Protein 9ENS (pdb70)

Nearest PDB structures (foldseek):
  9e9r-assembly1_A  TM=4.060E-01  e=8.692E-25  Homo sapiens
  9eag-assembly1_A  TM=3.922E-01  e=6.227E-25  Homo sapiens
  6z99-assembly1_A  TM=1.764E-01  e=5.097E-01  Pseudomonas aeruginosa PAO1
  3qlb-assembly1_A  TM=1.348E-01  e=2.815E+00  Pseudomonas fluorescens
  6v81-assembly1_A  TM=1.355E-01  e=8.321E+00  Escherichia coli BW25113

Structure (mmCIF, N/CA/C/O backbone):
data_9ENS
#
_entry.id   9ENS
#
_cell.length_a   1.00
_cell.length_b   1.00
_cell.length_c   1.00
_cell.angle_alpha   90.00
_cell.angle_beta   90.00
_cell.angle_gamma   90.00
#
_symmetry.space_group_name_H-M   'P 1'
#
loop_
_entity.id
_entity.type
_entity.pdbx_description
1 polymer Vitellogenin
2 branched alpha-D-mannopyranose-(1-3)-[alpha-D-mannopyranose-(1-6)]beta-D-mannopyranose-(1-4)-2-acetamido-2-deoxy-beta-D-glucopyranose-(1-4)-2-acetamido-2-deoxy-beta-D-glucopyranose
#
loop_
_atom_site.group_PDB
_atom_site.id
_atom_site.type_symbol
_atom_site.label_atom_id
_atom_site.label_alt_id
_atom_site.label_comp_id
_atom_site.label_asym_id
_atom_site.label_entity_id
_atom_site.label_seq_id
_atom_site.pdbx_PDB_ins_code
_atom_site.Cartn_x
_atom_site.Cartn_y
_atom_site.Cartn_z
_atom_site.occupancy
_atom_site.B_iso_or_equiv
_atom_site.auth_seq_id
_atom_site.auth_comp_id
_atom_site.auth_asym_id
_atom_site.auth_atom_id
_atom_site.pdbx_PDB_model_num
ATOM 1 N N . GLN A 1 19 ? 142.092 153.838 88.755 1.00 68.70 19 GLN A N 1
ATOM 2 C CA . GLN A 1 19 ? 140.808 154.484 88.513 1.00 68.70 19 GLN A CA 1
ATOM 3 C C . GLN A 1 19 ? 139.831 153.533 87.835 1.00 68.70 19 GLN A C 1
ATOM 4 O O . GLN A 1 19 ? 138.821 153.146 88.422 1.00 68.70 19 GLN A O 1
ATOM 10 N N . HIS A 1 20 ? 140.136 153.157 86.597 1.00 67.35 20 HIS A N 1
ATOM 11 C CA . HIS A 1 20 ? 139.280 152.263 85.821 1.00 67.35 20 HIS A CA 1
ATOM 12 C C . HIS A 1 20 ? 139.732 150.831 86.070 1.00 67.35 20 HIS A C 1
ATOM 13 O O . HIS A 1 20 ? 140.658 150.336 85.423 1.00 67.35 20 HIS A O 1
ATOM 20 N N . ASN A 1 21 ? 139.076 150.161 87.017 1.00 62.36 21 ASN A N 1
ATOM 21 C CA . ASN A 1 21 ? 139.401 148.769 87.295 1.00 62.36 21 ASN A CA 1
ATOM 22 C C . ASN A 1 21 ? 138.859 147.842 86.216 1.00 62.36 21 ASN A C 1
ATOM 23 O O . ASN A 1 21 ? 139.436 146.778 85.968 1.00 62.36 21 ASN A O 1
ATOM 28 N N . TRP A 1 22 ? 137.758 148.221 85.570 1.00 56.67 22 TRP A N 1
ATOM 29 C CA . TRP A 1 22 ? 137.019 147.327 84.694 1.00 56.67 22 TRP A CA 1
ATOM 30 C C . TRP A 1 22 ? 136.684 148.025 83.385 1.00 56.67 22 TRP A C 1
ATOM 31 O O . TRP A 1 22 ? 136.797 149.246 83.256 1.00 56.67 22 TRP A O 1
ATOM 42 N N . GLN A 1 23 ? 136.266 147.224 82.410 1.00 56.97 23 GLN A N 1
ATOM 43 C CA . GLN A 1 23 ? 135.909 147.703 81.086 1.00 56.97 23 GLN A CA 1
ATOM 44 C C . GLN A 1 23 ? 134.456 147.367 80.791 1.00 56.97 23 GLN A C 1
ATOM 45 O O . GLN A 1 23 ? 133.953 146.318 81.204 1.00 56.97 23 GLN A O 1
ATOM 51 N N . VAL A 1 24 ? 133.788 148.262 80.064 1.00 55.29 24 VAL A N 1
ATOM 52 C CA . VAL A 1 24 ? 132.366 148.104 79.794 1.00 55.29 24 VAL A CA 1
ATOM 53 C C . VAL A 1 24 ? 132.163 147.056 78.713 1.00 55.29 24 VAL A C 1
ATOM 54 O O . VAL A 1 24 ? 132.823 147.081 77.667 1.00 55.29 24 VAL A O 1
ATOM 58 N N . GLY A 1 25 ? 131.244 146.130 78.959 1.00 54.58 25 GLY A N 1
ATOM 59 C CA . GLY A 1 25 ? 130.949 145.084 78.005 1.00 54.58 25 GLY A CA 1
ATOM 60 C C . GLY A 1 25 ? 131.695 143.792 78.217 1.00 54.58 25 GLY A C 1
ATOM 61 O O . GLY A 1 25 ? 131.656 142.924 77.341 1.00 54.58 25 GLY A O 1
ATOM 62 N N . ASN A 1 26 ? 132.352 143.622 79.359 1.00 57.71 26 ASN A N 1
ATOM 63 C CA . ASN A 1 26 ? 133.182 142.458 79.621 1.00 57.71 26 ASN A CA 1
ATOM 64 C C . ASN A 1 26 ? 132.638 141.673 80.807 1.00 57.71 26 ASN A C 1
ATOM 65 O O . ASN A 1 26 ? 132.005 142.232 81.707 1.00 57.71 26 ASN A O 1
ATOM 70 N N . GLU A 1 27 ? 132.888 140.366 80.795 1.00 58.95 27 GLU A N 1
ATOM 71 C CA . GLU A 1 27 ? 132.440 139.457 81.843 1.00 58.95 27 GLU A CA 1
ATOM 72 C C . GLU A 1 27 ? 133.654 138.818 82.501 1.00 58.95 27 GLU A C 1
ATOM 73 O O . GLU A 1 27 ? 134.481 138.203 81.821 1.00 58.95 27 GLU A O 1
ATOM 79 N N . TYR A 1 28 ? 133.752 138.956 83.819 1.00 54.07 28 TYR A N 1
ATOM 80 C CA . TYR A 1 28 ? 134.853 138.412 84.602 1.00 54.07 28 TYR A CA 1
ATOM 81 C C . TYR A 1 28 ? 134.341 137.252 85.442 1.00 54.07 28 TYR A C 1
ATOM 82 O O . TYR A 1 28 ? 133.315 137.378 86.118 1.00 54.07 28 TYR A O 1
ATOM 91 N N . THR A 1 29 ? 135.051 136.130 85.402 1.00 48.49 29 THR A N 1
ATOM 92 C CA . THR A 1 29 ? 134.714 134.960 86.199 1.00 48.49 29 THR A CA 1
ATOM 93 C C . THR A 1 29 ? 135.842 134.686 87.178 1.00 48.49 29 THR A C 1
ATOM 94 O O . THR A 1 29 ? 137.003 134.577 86.776 1.00 48.49 29 THR A O 1
ATOM 98 N N . TYR A 1 30 ? 135.499 134.575 88.455 1.00 44.60 30 TYR A N 1
ATOM 99 C CA . TYR A 1 30 ? 136.469 134.361 89.513 1.00 44.60 30 TYR A CA 1
ATOM 100 C C . TYR A 1 30 ? 136.165 133.065 90.248 1.00 44.60 30 TYR A C 1
ATOM 101 O O . TYR A 1 30 ? 135.006 132.663 90.381 1.00 44.60 30 TYR A O 1
ATOM 110 N N . LEU A 1 31 ? 137.219 132.415 90.725 1.00 41.93 31 LEU A N 1
ATOM 111 C CA . LEU A 1 31 ? 137.112 131.192 91.508 1.00 41.93 31 LEU A CA 1
ATOM 112 C C . LEU A 1 31 ? 137.201 131.544 92.986 1.00 41.93 31 LEU A C 1
ATOM 113 O O . LEU A 1 31 ? 138.123 132.251 93.401 1.00 41.93 31 LEU A O 1
ATOM 118 N N . VAL A 1 32 ? 136.254 131.050 93.777 1.00 41.50 32 VAL A N 1
ATOM 119 C CA . VAL A 1 32 ? 136.147 131.390 95.192 1.00 41.50 32 VAL A CA 1
ATOM 120 C C . VAL A 1 32 ? 136.554 130.184 96.025 1.00 41.50 32 VAL A C 1
ATOM 121 O O . VAL A 1 32 ? 136.002 129.090 95.856 1.00 41.50 32 VAL A O 1
ATOM 125 N N . ARG A 1 33 ? 137.520 130.383 96.921 1.00 41.58 33 ARG A N 1
ATOM 126 C CA . ARG A 1 33 ? 137.963 129.356 97.854 1.00 41.58 33 ARG A CA 1
ATOM 127 C C . ARG A 1 33 ? 138.161 129.982 99.225 1.00 41.58 33 ARG A C 1
ATOM 128 O O . ARG A 1 33 ? 138.675 131.097 99.332 1.00 41.58 33 ARG A O 1
ATOM 136 N N . SER A 1 34 ? 137.762 129.264 100.271 1.00 38.18 34 SER A N 1
ATOM 137 C CA . SER A 1 34 ? 137.885 129.786 101.626 1.00 38.18 34 SER A CA 1
ATOM 138 C C . SER A 1 34 ? 137.872 128.636 102.620 1.00 38.18 34 SER A C 1
ATOM 139 O O . SER A 1 34 ? 137.490 127.511 102.291 1.00 38.18 34 SER A O 1
ATOM 142 N N . ARG A 1 35 ? 138.296 128.938 103.844 1.00 36.17 35 ARG A N 1
ATOM 143 C CA . ARG A 1 35 ? 138.311 127.959 104.922 1.00 36.17 35 ARG A CA 1
ATOM 144 C C . ARG A 1 35 ? 138.402 128.686 106.255 1.00 36.17 35 ARG A C 1
ATOM 145 O O . ARG A 1 35 ? 139.010 129.752 106.352 1.00 36.17 35 ARG A O 1
ATOM 153 N N . THR A 1 36 ? 137.777 128.104 107.275 1.00 35.49 36 THR A N 1
ATOM 154 C CA . THR A 1 36 ? 137.858 128.611 108.639 1.00 35.49 36 THR A CA 1
ATOM 155 C C . THR A 1 36 ? 138.013 127.430 109.583 1.00 35.49 36 THR A C 1
ATOM 156 O O . THR A 1 36 ? 137.196 126.507 109.560 1.00 35.49 36 THR A O 1
ATOM 160 N N . LEU A 1 37 ? 139.057 127.460 110.410 1.00 34.55 37 LEU A N 1
ATOM 161 C CA . LEU A 1 37 ? 139.434 126.319 111.231 1.00 34.55 37 LEU A CA 1
ATOM 162 C C . LEU A 1 37 ? 139.747 126.773 112.651 1.00 34.55 37 LEU A C 1
ATOM 163 O O . LEU A 1 37 ? 140.112 127.926 112.888 1.00 34.55 37 LEU A O 1
ATOM 168 N N . THR A 1 38 ? 139.599 125.846 113.599 1.00 35.93 38 THR A N 1
ATOM 169 C CA . THR A 1 38 ? 140.009 126.044 114.984 1.00 35.93 38 THR A CA 1
ATOM 170 C C . THR A 1 38 ? 140.919 124.902 115.406 1.00 35.93 38 THR A C 1
ATOM 171 O O . THR A 1 38 ? 140.835 123.795 114.872 1.00 35.93 38 THR A O 1
ATOM 175 N N . SER A 1 39 ? 141.792 125.176 116.370 1.00 40.23 39 SER A N 1
ATOM 176 C CA . SER A 1 39 ? 142.748 124.175 116.824 1.00 40.23 39 SER A CA 1
ATOM 177 C C . SER A 1 39 ? 143.213 124.523 118.228 1.00 40.23 39 SER A C 1
ATOM 178 O O . SER A 1 39 ? 142.952 125.612 118.741 1.00 40.23 39 SER A O 1
ATOM 181 N N . LEU A 1 40 ? 143.914 123.575 118.844 1.00 44.32 40 LEU A N 1
ATOM 182 C CA . LEU A 1 40 ? 144.443 123.745 120.188 1.00 44.32 40 LEU A CA 1
ATOM 183 C C . LEU A 1 40 ? 145.884 124.230 120.211 1.00 44.32 40 LEU A C 1
ATOM 184 O O . LEU A 1 40 ? 146.438 124.421 121.297 1.00 44.32 40 LEU A O 1
ATOM 189 N N . GLY A 1 41 ? 146.503 124.430 119.057 1.00 46.60 41 GLY A N 1
ATOM 190 C CA . GLY A 1 41 ? 147.835 125.011 119.007 1.00 46.60 41 GLY A CA 1
ATOM 191 C C . GLY A 1 41 ? 148.911 123.952 119.078 1.00 46.60 41 GLY A C 1
ATOM 192 O O . GLY A 1 41 ? 148.879 122.980 118.333 1.00 46.60 41 GLY A O 1
ATOM 193 N N . ASP A 1 42 ? 149.875 124.152 119.975 1.00 50.47 42 ASP A N 1
ATOM 194 C CA . ASP A 1 42 ? 150.991 123.228 120.115 1.00 50.47 42 ASP A CA 1
ATOM 195 C C . ASP A 1 42 ? 150.621 121.953 120.855 1.00 50.47 42 ASP A C 1
ATOM 196 O O . ASP A 1 42 ? 151.401 120.995 120.826 1.00 50.47 42 ASP A O 1
ATOM 201 N N . LEU A 1 43 ? 149.465 121.915 121.516 1.00 48.66 43 LEU A N 1
ATOM 202 C CA . LEU A 1 43 ? 149.055 120.702 122.213 1.00 48.66 43 LEU A CA 1
ATOM 203 C C . LEU A 1 43 ? 148.759 119.572 121.236 1.00 48.66 43 LEU A C 1
ATOM 204 O O . LEU A 1 43 ? 149.112 118.416 121.493 1.00 48.66 43 LEU A O 1
ATOM 209 N N . SER A 1 44 ? 148.113 119.880 120.115 1.00 48.45 44 SER A N 1
ATOM 210 C CA . SER A 1 44 ? 147.768 118.865 119.133 1.00 48.45 44 SER A CA 1
ATOM 211 C C . SER A 1 44 ? 147.661 119.505 117.758 1.00 48.45 44 SER A C 1
ATOM 212 O O . SER A 1 44 ? 147.498 120.719 117.628 1.00 48.45 44 SER A O 1
ATOM 215 N N . ASP A 1 45 ? 147.743 118.667 116.729 1.00 45.75 45 ASP A N 1
ATOM 216 C CA . ASP A 1 45 ? 147.641 119.098 115.340 1.00 45.75 45 ASP A CA 1
ATOM 217 C C . ASP A 1 45 ? 146.308 118.688 114.718 1.00 45.75 45 ASP A C 1
ATOM 218 O O . ASP A 1 45 ? 146.237 118.339 113.541 1.00 45.75 45 ASP A O 1
ATOM 223 N N . VAL A 1 46 ? 145.235 118.739 115.502 1.00 42.69 46 VAL A N 1
ATOM 224 C CA . VAL A 1 46 ? 143.899 118.368 115.049 1.00 42.69 46 VAL A CA 1
ATOM 225 C C . VAL A 1 46 ? 143.087 119.636 114.832 1.00 42.69 46 VAL A C 1
ATOM 226 O O . VAL A 1 46 ? 143.017 120.495 115.719 1.00 42.69 46 VAL A O 1
ATOM 230 N N . HIS A 1 47 ? 142.471 119.752 113.658 1.00 39.39 47 HIS A N 1
ATOM 231 C CA . HIS A 1 47 ? 141.727 120.939 113.260 1.00 39.39 47 HIS A CA 1
ATOM 232 C C . HIS A 1 47 ? 140.268 120.587 113.006 1.00 39.39 47 HIS A C 1
ATOM 233 O O . HIS A 1 47 ? 139.962 119.507 112.495 1.00 39.39 47 HIS A O 1
ATOM 240 N N . THR A 1 48 ? 139.368 121.504 113.358 1.00 36.44 48 THR A N 1
ATOM 241 C CA . THR A 1 48 ? 137.949 121.381 113.053 1.00 36.44 48 THR A CA 1
ATOM 242 C C . THR A 1 48 ? 137.477 122.639 112.337 1.00 36.44 48 THR A C 1
ATOM 243 O O . THR A 1 48 ? 137.843 123.751 112.727 1.00 36.44 48 THR A O 1
ATOM 247 N N . GLY A 1 49 ? 136.667 122.470 111.296 1.00 36.73 49 GLY A N 1
ATOM 248 C CA . GLY A 1 49 ? 136.177 123.621 110.556 1.00 36.73 49 GLY A CA 1
ATOM 249 C C . GLY A 1 49 ? 135.479 123.209 109.273 1.00 36.73 49 GLY A C 1
ATOM 250 O O . GLY A 1 49 ? 135.066 122.061 109.120 1.00 36.73 49 GLY A O 1
ATOM 251 N N . ILE A 1 50 ? 135.348 124.175 108.358 1.00 37.28 50 ILE A N 1
ATOM 252 C CA . ILE A 1 50 ? 134.677 123.973 107.080 1.00 37.28 50 ILE A CA 1
ATOM 253 C C . ILE A 1 50 ? 135.494 124.592 105.951 1.00 37.28 50 ILE A C 1
ATOM 254 O O . ILE A 1 50 ? 136.320 125.480 106.163 1.00 37.28 50 ILE A O 1
ATOM 259 N N . LEU A 1 51 ? 135.248 124.105 104.734 1.00 38.38 51 LEU A N 1
ATOM 260 C CA . LEU A 1 51 ? 135.780 124.678 103.504 1.00 38.38 51 LEU A CA 1
ATOM 261 C C . LEU A 1 51 ? 134.624 125.122 102.615 1.00 38.38 51 LEU A C 1
ATOM 262 O O . LEU A 1 51 ? 133.494 124.650 102.760 1.00 38.38 51 LEU A O 1
ATOM 267 N N . ILE A 1 52 ? 134.904 126.044 101.692 1.00 38.86 52 ILE A N 1
ATOM 268 C CA . ILE A 1 52 ? 133.888 126.581 100.786 1.00 38.86 52 ILE A CA 1
ATOM 269 C C . ILE A 1 52 ? 134.478 126.719 99.387 1.00 38.86 52 ILE A C 1
ATOM 270 O O . ILE A 1 52 ? 135.604 127.201 99.229 1.00 38.86 52 ILE A O 1
ATOM 275 N N . LYS A 1 53 ? 133.719 126.295 98.375 1.00 44.31 53 LYS A N 1
ATOM 276 C CA . LYS A 1 53 ? 134.066 126.483 96.971 1.00 44.31 53 LYS A CA 1
ATOM 277 C C . LYS A 1 53 ? 132.885 127.107 96.240 1.00 44.31 53 LYS A C 1
ATOM 278 O O . LYS A 1 53 ? 131.736 126.714 96.457 1.00 44.31 53 LYS A O 1
ATOM 284 N N . ALA A 1 54 ? 133.167 128.077 95.372 1.00 43.65 54 ALA A N 1
ATOM 285 C CA . ALA A 1 54 ? 132.121 128.810 94.666 1.00 43.65 54 ALA A CA 1
ATOM 286 C C . ALA A 1 54 ? 132.727 129.499 93.447 1.00 43.65 54 ALA A C 1
ATOM 287 O O . ALA A 1 54 ? 133.925 129.387 93.175 1.00 43.65 54 ALA A O 1
ATOM 289 N N . LEU A 1 55 ? 131.878 130.215 92.707 1.00 44.35 55 LEU A N 1
ATOM 290 C CA . LEU A 1 55 ? 132.284 131.026 91.566 1.00 44.35 55 LEU A CA 1
ATOM 291 C C . LEU A 1 55 ? 131.658 132.408 91.670 1.00 44.35 55 LEU A C 1
ATOM 292 O O . LEU A 1 55 ? 130.534 132.552 92.159 1.00 44.35 55 LEU A O 1
ATOM 297 N N . LEU A 1 56 ? 132.386 133.422 91.208 1.00 44.03 56 LEU A N 1
ATOM 298 C CA . LEU A 1 56 ? 131.910 134.799 91.187 1.00 44.03 56 LEU A CA 1
ATOM 299 C C . LEU A 1 56 ? 131.976 135.333 89.764 1.00 44.03 56 LEU A C 1
ATOM 300 O O . LEU A 1 56 ? 133.016 135.230 89.105 1.00 44.03 56 LEU A O 1
ATOM 305 N N . THR A 1 57 ? 130.869 135.899 89.295 1.00 48.21 57 THR A N 1
ATOM 306 C CA . THR A 1 57 ? 130.761 136.453 87.953 1.00 48.21 57 THR A CA 1
ATOM 307 C C . THR A 1 57 ? 130.397 137.926 88.053 1.00 48.21 57 THR A C 1
ATOM 308 O O . THR A 1 57 ? 129.409 138.280 88.704 1.00 48.21 57 THR A O 1
ATOM 312 N N . VAL A 1 58 ? 131.190 138.780 87.412 1.00 50.56 58 VAL A N 1
ATOM 313 C CA . VAL A 1 58 ? 130.997 140.223 87.465 1.00 50.56 58 VAL A CA 1
ATOM 314 C C . VAL A 1 58 ? 130.924 140.763 86.044 1.00 50.56 58 VAL A C 1
ATOM 315 O O . VAL A 1 58 ? 131.774 140.439 85.208 1.00 50.56 58 VAL A O 1
ATOM 319 N N . GLN A 1 59 ? 129.909 141.578 85.773 1.00 54.87 59 GLN A N 1
ATOM 320 C CA . GLN A 1 59 ? 129.735 142.243 84.489 1.00 54.87 59 GLN A CA 1
ATOM 321 C C . GLN A 1 59 ? 129.727 143.748 84.705 1.00 54.87 59 GLN A C 1
ATOM 322 O O . GLN A 1 59 ? 129.038 144.246 85.600 1.00 54.87 59 GLN A O 1
ATOM 328 N N . ALA A 1 60 ? 130.489 144.466 83.889 1.00 59.18 60 ALA A N 1
ATOM 329 C CA . ALA A 1 60 ? 130.520 145.925 83.923 1.00 59.18 60 ALA A CA 1
ATOM 330 C C . ALA A 1 60 ? 129.602 146.427 82.816 1.00 59.18 60 ALA A C 1
ATOM 331 O O . ALA A 1 60 ? 129.965 146.415 81.638 1.00 59.18 60 ALA A O 1
ATOM 333 N N . LYS A 1 61 ? 128.407 146.868 83.202 1.00 63.63 61 LYS A N 1
ATOM 334 C CA . LYS A 1 61 ? 127.394 147.298 82.250 1.00 63.63 61 LYS A CA 1
ATOM 335 C C . LYS A 1 61 ? 127.309 148.809 82.100 1.00 63.63 61 LYS A C 1
ATOM 336 O O . LYS A 1 61 ? 126.819 149.286 81.071 1.00 63.63 61 LYS A O 1
ATOM 342 N N . ASP A 1 62 ? 127.770 149.567 83.090 1.00 64.93 62 ASP A N 1
ATOM 343 C CA . ASP A 1 62 ? 127.722 151.020 83.047 1.00 64.93 62 ASP A CA 1
ATOM 344 C C . ASP A 1 62 ? 129.007 151.552 83.664 1.00 64.93 62 ASP A C 1
ATOM 345 O O . ASP A 1 62 ? 129.932 150.795 83.971 1.00 64.93 62 ASP A O 1
ATOM 350 N N . SER A 1 63 ? 129.065 152.871 83.846 1.00 66.35 63 SER A N 1
ATOM 351 C CA . SER A 1 63 ? 130.270 153.485 84.392 1.00 66.35 63 SER A CA 1
ATOM 352 C C . SER A 1 63 ? 130.450 153.142 85.865 1.00 66.35 63 SER A C 1
ATOM 353 O O . SER A 1 63 ? 131.562 152.817 86.299 1.00 66.35 63 SER A O 1
ATOM 356 N N . ASN A 1 64 ? 129.374 153.204 86.648 1.00 65.24 64 ASN A N 1
ATOM 357 C CA . ASN A 1 64 ? 129.444 152.960 88.084 1.00 65.24 64 ASN A CA 1
ATOM 358 C C . ASN A 1 64 ? 128.506 151.851 88.546 1.00 65.24 64 ASN A C 1
ATOM 359 O O . ASN A 1 64 ? 128.261 151.727 89.750 1.00 65.24 64 ASN A O 1
ATOM 364 N N . VAL A 1 65 ? 127.978 151.044 87.629 1.00 62.88 65 VAL A N 1
ATOM 365 C CA . VAL A 1 65 ? 127.010 150.002 87.949 1.00 62.88 65 VAL A CA 1
ATOM 366 C C . VAL A 1 65 ? 127.596 148.654 87.554 1.00 62.88 65 VAL A C 1
ATOM 367 O O . VAL A 1 65 ? 127.984 148.454 86.398 1.00 62.88 65 VAL A O 1
ATOM 371 N N . LEU A 1 66 ? 127.645 147.732 88.512 1.00 56.68 66 LEU A N 1
ATOM 372 C CA . LEU A 1 66 ? 128.158 146.388 88.306 1.00 56.68 66 LEU A CA 1
ATOM 373 C C . LEU A 1 66 ? 127.059 145.371 88.581 1.00 56.68 66 LEU A C 1
ATOM 374 O O . LEU A 1 66 ? 126.214 145.573 89.455 1.00 56.68 66 LEU A O 1
ATOM 379 N N . ALA A 1 67 ? 127.076 144.278 87.827 1.00 53.18 67 ALA A N 1
ATOM 380 C CA . ALA A 1 67 ? 126.162 143.162 88.025 1.00 53.18 67 ALA A CA 1
ATOM 381 C C . ALA A 1 67 ? 126.960 141.942 88.455 1.00 53.18 67 ALA A C 1
ATOM 382 O O . ALA A 1 67 ? 127.927 141.563 87.786 1.00 53.18 67 ALA A O 1
ATOM 384 N N . ALA A 1 68 ? 126.559 141.328 89.565 1.00 50.23 68 ALA A N 1
ATOM 385 C CA . ALA A 1 68 ? 127.329 140.258 90.179 1.00 50.23 68 ALA A CA 1
ATOM 386 C C . ALA A 1 68 ? 126.424 139.101 90.575 1.00 50.23 68 ALA A C 1
ATOM 387 O O . ALA A 1 68 ? 125.224 139.276 90.800 1.00 50.23 68 ALA A O 1
ATOM 389 N N . LYS A 1 69 ? 127.017 137.910 90.660 1.00 46.90 69 LYS A N 1
ATOM 390 C CA . LYS A 1 69 ? 126.278 136.703 91.004 1.00 46.90 69 LYS A CA 1
ATOM 391 C C . LYS A 1 69 ? 127.243 135.650 91.531 1.00 46.90 69 LYS A C 1
ATOM 392 O O . LYS A 1 69 ? 128.293 135.416 90.926 1.00 46.90 69 LYS A O 1
ATOM 398 N N . VAL A 1 70 ? 126.887 135.024 92.650 1.00 44.29 70 VAL A N 1
ATOM 399 C CA . VAL A 1 70 ? 127.601 133.874 93.196 1.00 44.29 70 VAL A CA 1
ATOM 400 C C . VAL A 1 70 ? 126.649 132.693 93.104 1.00 44.29 70 VAL A C 1
ATOM 401 O O . VAL A 1 70 ? 125.624 132.666 93.796 1.00 44.29 70 VAL A O 1
ATOM 405 N N . TRP A 1 71 ? 126.960 131.712 92.256 1.00 46.38 71 TRP A N 1
ATOM 406 C CA . TRP A 1 71 ? 125.947 130.726 91.896 1.00 46.38 71 TRP A CA 1
ATOM 407 C C . TRP A 1 71 ? 126.296 129.295 92.291 1.00 46.38 71 TRP A C 1
ATOM 408 O O . TRP A 1 71 ? 125.481 128.650 92.958 1.00 46.38 71 TRP A O 1
ATOM 419 N N . ASN A 1 72 ? 127.456 128.761 91.921 1.00 47.01 72 ASN A N 1
ATOM 420 C CA . ASN A 1 72 ? 127.813 127.433 92.407 1.00 47.01 72 ASN A CA 1
ATOM 421 C C . ASN A 1 72 ? 128.180 127.505 93.883 1.00 47.01 72 ASN A C 1
ATOM 422 O O . ASN A 1 72 ? 128.881 128.425 94.313 1.00 47.01 72 ASN A O 1
ATOM 427 N N . GLY A 1 73 ? 127.701 126.540 94.661 1.00 47.39 73 GLY A N 1
ATOM 428 C CA . GLY A 1 73 ? 127.969 126.538 96.084 1.00 47.39 73 GLY A CA 1
ATOM 429 C C . GLY A 1 73 ? 128.176 125.152 96.654 1.00 47.39 73 GLY A C 1
ATOM 430 O O . GLY A 1 73 ? 127.315 124.280 96.512 1.00 47.39 73 GLY A O 1
ATOM 431 N N . GLN A 1 74 ? 129.314 124.941 97.310 1.00 46.57 74 GLN A N 1
ATOM 432 C CA . GLN A 1 74 ? 129.646 123.652 97.895 1.00 46.57 74 GLN A CA 1
ATOM 433 C C . GLN A 1 74 ? 130.472 123.881 99.149 1.00 46.57 74 GLN A C 1
ATOM 434 O O . GLN A 1 74 ? 131.270 124.819 99.216 1.00 46.57 74 GLN A O 1
ATOM 440 N N . TYR A 1 75 ? 130.279 123.018 100.145 1.00 44.73 75 TYR A N 1
ATOM 441 C CA . TYR A 1 75 ? 131.035 123.123 101.385 1.00 44.73 75 TYR A CA 1
ATOM 442 C C . TYR A 1 75 ? 131.156 121.749 102.026 1.00 44.73 75 TYR A C 1
ATOM 443 O O . TYR A 1 75 ? 130.385 120.834 101.732 1.00 44.73 75 TYR A O 1
ATOM 452 N N . ALA A 1 76 ? 132.146 121.614 102.904 1.00 42.51 76 ALA A N 1
ATOM 453 C CA . ALA A 1 76 ? 132.419 120.350 103.570 1.00 42.51 76 ALA A CA 1
ATOM 454 C C . ALA A 1 76 ? 132.974 120.621 104.959 1.00 42.51 76 ALA A C 1
ATOM 455 O O . ALA A 1 76 ? 133.585 121.662 105.204 1.00 42.51 76 ALA A O 1
ATOM 457 N N . ARG A 1 77 ? 132.763 119.667 105.863 1.00 40.53 77 ARG A N 1
ATOM 458 C CA . ARG A 1 77 ? 133.212 119.765 107.245 1.00 40.53 77 ARG A CA 1
ATOM 459 C C . ARG A 1 77 ? 134.404 118.844 107.467 1.00 40.53 77 ARG A C 1
ATOM 460 O O . ARG A 1 77 ? 134.414 117.704 106.996 1.00 40.53 77 ARG A O 1
ATOM 468 N N . VAL A 1 78 ? 135.411 119.343 108.178 1.00 39.93 78 VAL A N 1
ATOM 469 C CA . VAL A 1 78 ? 136.666 118.630 108.368 1.00 39.93 78 VAL A CA 1
ATOM 470 C C . VAL A 1 78 ? 136.979 118.555 109.854 1.00 39.93 78 VAL A C 1
ATOM 471 O O . VAL A 1 78 ? 136.901 119.564 110.563 1.00 39.93 78 VAL A O 1
ATOM 475 N N . GLN A 1 79 ? 137.314 117.355 110.328 1.00 39.92 79 GLN A N 1
ATOM 476 C CA . GLN A 1 79 ? 137.866 117.153 111.671 1.00 39.92 79 GLN A CA 1
ATOM 477 C C . GLN A 1 79 ? 138.974 116.113 111.525 1.00 39.92 79 GLN A C 1
ATOM 478 O O . GLN A 1 79 ? 138.733 114.909 111.635 1.00 39.92 79 GLN A O 1
ATOM 484 N N . GLN A 1 80 ? 140.189 116.592 111.279 1.00 43.70 80 GLN A N 1
ATOM 485 C CA . GLN A 1 80 ? 141.310 115.744 110.918 1.00 43.70 80 GLN A CA 1
ATOM 486 C C . GLN A 1 80 ? 142.545 116.190 111.681 1.00 43.70 80 GLN A C 1
ATOM 487 O O . GLN A 1 80 ? 142.507 117.130 112.477 1.00 43.70 80 GLN A O 1
ATOM 493 N N . SER A 1 81 ? 143.653 115.511 111.413 1.00 45.31 81 SER A N 1
ATOM 494 C CA . SER A 1 81 ? 144.973 115.957 111.827 1.00 45.31 81 SER A CA 1
ATOM 495 C C . SER A 1 81 ? 145.726 116.463 110.605 1.00 45.31 81 SER A C 1
ATOM 496 O O . SER A 1 81 ? 145.699 115.835 109.544 1.00 45.31 81 SER A O 1
ATOM 499 N N . MET A 1 82 ? 146.393 117.606 110.757 1.00 46.87 82 MET A N 1
ATOM 500 C CA . MET A 1 82 ? 147.064 118.290 109.652 1.00 46.87 82 MET A CA 1
ATOM 501 C C . MET A 1 82 ? 148.523 118.509 110.024 1.00 46.87 82 MET A C 1
ATOM 502 O O . MET A 1 82 ? 148.908 119.598 110.468 1.00 46.87 82 MET A O 1
ATOM 507 N N . PRO A 1 83 ? 149.364 117.487 109.858 1.00 47.74 83 PRO A N 1
ATOM 508 C CA . PRO A 1 83 ? 150.770 117.631 110.264 1.00 47.74 83 PRO A CA 1
ATOM 509 C C . PRO A 1 83 ? 151.526 118.689 109.483 1.00 47.74 83 PRO A C 1
ATOM 510 O O . PRO A 1 83 ? 152.384 119.375 110.051 1.00 47.74 83 PRO A O 1
ATOM 514 N N . ASP A 1 84 ? 151.232 118.843 108.191 1.00 47.93 84 ASP A N 1
ATOM 515 C CA . ASP A 1 84 ? 151.971 119.803 107.377 1.00 47.93 84 ASP A CA 1
ATOM 516 C C . ASP A 1 84 ? 151.549 121.234 107.680 1.00 47.93 84 ASP A C 1
ATOM 517 O O . ASP A 1 84 ? 152.396 122.129 107.778 1.00 47.93 84 ASP A O 1
ATOM 522 N N . GLY A 1 85 ? 150.259 121.469 107.830 1.00 46.07 85 GLY A N 1
ATOM 523 C CA . GLY A 1 85 ? 149.756 122.796 108.126 1.00 46.07 85 GLY A CA 1
ATOM 524 C C . GLY A 1 85 ? 148.338 122.957 107.627 1.00 46.07 85 GLY A C 1
ATOM 525 O O . GLY A 1 85 ? 147.838 122.175 106.822 1.00 46.07 85 GLY A O 1
ATOM 526 N N . TRP A 1 86 ? 147.689 124.007 108.122 1.00 40.88 86 TRP A N 1
ATOM 527 C CA . TRP A 1 86 ? 146.298 124.265 107.777 1.00 40.88 86 TRP A CA 1
ATOM 528 C C . TRP A 1 86 ? 146.117 124.785 106.360 1.00 40.88 86 TRP A C 1
ATOM 529 O O . TRP A 1 86 ? 144.974 124.924 105.913 1.00 40.88 86 TRP A O 1
ATOM 540 N N . GLU A 1 87 ? 147.201 125.080 105.650 1.00 42.21 87 GLU A N 1
ATOM 541 C CA . GLU A 1 87 ? 147.129 125.629 104.308 1.00 42.21 87 GLU A CA 1
ATOM 542 C C . GLU A 1 87 ? 147.273 124.567 103.233 1.00 42.21 87 GLU A C 1
ATOM 543 O O . GLU A 1 87 ? 147.381 124.907 102.051 1.00 42.21 87 GLU A O 1
ATOM 549 N N . THR A 1 88 ? 147.274 123.297 103.609 1.00 47.44 88 THR A N 1
ATOM 550 C CA . THR A 1 88 ? 147.495 122.230 102.650 1.00 47.44 88 THR A CA 1
ATOM 551 C C . THR A 1 88 ? 146.241 121.961 101.831 1.00 47.44 88 THR A C 1
ATOM 552 O O . THR A 1 88 ? 145.114 122.105 102.311 1.00 47.44 88 THR A O 1
ATOM 556 N N . GLU A 1 89 ? 146.450 121.569 100.580 1.00 56.54 89 GLU A N 1
ATOM 557 C CA . GLU A 1 89 ? 145.339 121.223 99.710 1.00 56.54 89 GLU A CA 1
ATOM 558 C C . GLU A 1 89 ? 144.705 119.910 100.149 1.00 56.54 89 GLU A C 1
ATOM 559 O O . GLU A 1 89 ? 145.397 118.961 100.527 1.00 56.54 89 GLU A O 1
ATOM 565 N N . ILE A 1 90 ? 143.378 119.861 100.100 1.00 58.25 90 ILE A N 1
ATOM 566 C CA . ILE A 1 90 ? 142.619 118.646 100.363 1.00 58.25 90 ILE A CA 1
ATOM 567 C C . ILE A 1 90 ? 141.793 118.347 99.122 1.00 58.25 90 ILE A C 1
ATOM 568 O O . ILE A 1 90 ? 140.945 119.156 98.726 1.00 58.25 90 ILE A O 1
ATOM 573 N N . SER A 1 91 ? 142.041 117.194 98.511 1.00 64.64 91 SER A N 1
ATOM 574 C CA . SER A 1 91 ? 141.343 116.830 97.287 1.00 64.64 91 SER A CA 1
ATOM 575 C C . SER A 1 91 ? 139.866 116.573 97.560 1.00 64.64 91 SER A C 1
ATOM 576 O O . SER A 1 91 ? 139.473 116.174 98.659 1.00 64.64 91 SER A O 1
ATOM 579 N N . ASP A 1 92 ? 139.042 116.811 96.538 1.00 67.06 92 ASP A N 1
ATOM 580 C CA . ASP A 1 92 ? 137.607 116.593 96.670 1.00 67.06 92 ASP A CA 1
ATOM 581 C C . ASP A 1 92 ? 137.265 115.132 96.922 1.00 67.06 92 ASP A C 1
ATOM 582 O O . ASP A 1 92 ? 136.197 114.843 97.470 1.00 67.06 92 ASP A O 1
ATOM 587 N N . GLN A 1 93 ? 138.142 114.206 96.532 1.00 69.90 93 GLN A N 1
ATOM 588 C CA . GLN A 1 93 ? 137.923 112.794 96.813 1.00 69.90 93 GLN A CA 1
ATOM 589 C C . GLN A 1 93 ? 138.080 112.456 98.289 1.00 69.90 93 GLN A C 1
ATOM 590 O O . GLN A 1 93 ? 137.666 111.369 98.702 1.00 69.90 93 GLN A O 1
ATOM 596 N N . MET A 1 94 ? 138.665 113.348 99.086 1.00 67.42 94 MET A N 1
ATOM 597 C CA . MET A 1 94 ? 138.827 113.132 100.515 1.00 67.42 94 MET A CA 1
ATOM 598 C C . MET A 1 94 ? 137.826 113.919 101.350 1.00 67.42 94 MET A C 1
ATOM 599 O O . MET A 1 94 ? 137.951 113.948 102.577 1.00 67.42 94 MET A O 1
ATOM 604 N N . LEU A 1 95 ? 136.836 114.548 100.721 1.00 60.12 95 LEU A N 1
ATOM 605 C CA . LEU A 1 95 ? 135.865 115.371 101.425 1.00 60.12 95 LEU A CA 1
ATOM 606 C C . LEU A 1 95 ? 134.452 114.975 101.030 1.00 60.12 95 LEU A C 1
ATOM 607 O O . LEU A 1 95 ? 134.201 114.549 99.901 1.00 60.12 95 LEU A O 1
ATOM 612 N N . GLU A 1 96 ? 133.529 115.123 101.975 1.00 54.83 96 GLU A N 1
ATOM 613 C CA . GLU A 1 96 ? 132.107 114.910 101.735 1.00 54.83 96 GLU A CA 1
ATOM 614 C C . GLU A 1 96 ? 131.466 116.276 101.515 1.00 54.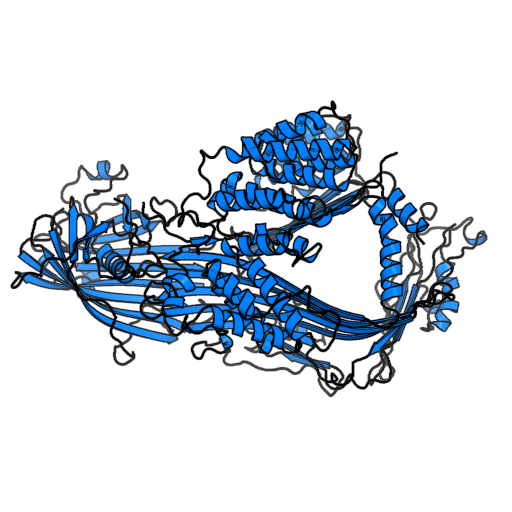83 96 GLU A C 1
ATOM 615 O O . GLU A 1 96 ? 131.304 117.053 102.460 1.00 54.83 96 GLU A O 1
ATOM 621 N N . LEU A 1 97 ? 131.103 116.565 100.269 1.00 52.31 97 LEU A N 1
ATOM 622 C CA . LEU A 1 97 ? 130.653 117.892 99.877 1.00 52.31 97 LEU A CA 1
ATOM 623 C C . LEU A 1 97 ? 129.136 118.004 99.951 1.00 52.31 97 LEU A C 1
ATOM 624 O O . LEU A 1 97 ? 128.413 117.056 99.634 1.00 52.31 97 LEU A O 1
ATOM 629 N N . ARG A 1 98 ? 128.661 119.174 100.371 1.00 49.34 98 ARG A N 1
ATOM 630 C CA . ARG A 1 98 ? 127.240 119.468 100.453 1.00 49.34 98 ARG A CA 1
ATOM 631 C C . ARG A 1 98 ? 126.963 120.831 99.838 1.00 49.34 98 ARG A C 1
ATOM 632 O O . ARG A 1 98 ? 127.846 121.687 99.749 1.00 49.34 98 ARG A O 1
ATOM 640 N N . ASP A 1 99 ? 125.718 121.025 99.416 1.00 50.62 99 ASP A N 1
ATOM 641 C CA . ASP A 1 99 ? 125.311 122.293 98.832 1.00 50.62 99 ASP A CA 1
ATOM 642 C C . ASP A 1 99 ? 125.244 123.385 99.892 1.00 50.62 99 ASP A C 1
ATOM 643 O O . ASP A 1 99 ? 124.962 123.129 101.065 1.00 50.62 99 ASP A O 1
ATOM 648 N N . LEU A 1 100 ? 125.510 124.619 99.465 1.00 48.36 100 LEU A N 1
ATOM 649 C CA . LEU A 1 100 ? 125.462 125.771 100.351 1.00 48.36 100 LEU A CA 1
ATOM 650 C C . LEU A 1 100 ? 124.129 126.479 100.185 1.00 48.36 100 LEU A C 1
ATOM 651 O O . LEU A 1 100 ? 123.830 126.960 99.082 1.00 48.36 100 LEU A O 1
ATOM 656 N N . PRO A 1 101 ? 123.307 126.574 101.228 1.00 51.37 101 PRO A N 1
ATOM 657 C CA . PRO A 1 101 ? 121.958 127.126 101.057 1.00 51.37 101 PRO A CA 1
ATOM 658 C C . PRO A 1 101 ? 121.947 128.629 100.837 1.00 51.37 101 PRO A C 1
ATOM 659 O O . PRO A 1 101 ? 121.459 129.382 101.686 1.00 51.37 101 PRO A O 1
ATOM 663 N N . ILE A 1 102 ? 122.474 129.077 99.703 1.00 51.08 102 ILE A N 1
ATOM 664 C CA . ILE A 1 102 ? 122.450 130.482 99.320 1.00 51.08 102 ILE A CA 1
ATOM 665 C C . ILE A 1 102 ? 121.712 130.604 97.996 1.00 51.08 102 ILE A C 1
ATOM 666 O O . ILE A 1 102 ? 121.843 129.745 97.117 1.00 51.08 102 ILE A O 1
ATOM 671 N N . SER A 1 103 ? 120.919 131.660 97.868 1.00 52.58 103 SER A N 1
ATOM 672 C CA . SER A 1 103 ? 120.151 131.910 96.658 1.00 52.58 103 SER A CA 1
ATOM 673 C C . SER A 1 103 ? 121.029 132.643 95.654 1.00 52.58 103 SER A C 1
ATOM 674 O O . SER A 1 103 ? 121.567 133.713 95.959 1.00 52.58 103 SER A O 1
ATOM 677 N N . GLY A 1 104 ? 121.169 132.073 94.461 1.00 53.76 104 GLY A N 1
ATOM 678 C CA . GLY A 1 104 ? 121.975 132.688 93.426 1.00 53.76 104 GLY A CA 1
ATOM 679 C C . GLY A 1 104 ? 121.279 133.844 92.740 1.00 53.76 104 GLY A C 1
ATOM 680 O O . GLY A 1 104 ? 121.182 133.879 91.510 1.00 53.76 104 GLY A O 1
ATOM 681 N N . LYS A 1 105 ? 120.793 134.792 93.523 1.00 54.65 105 LYS A N 1
ATOM 682 C CA . LYS A 1 105 ? 120.066 135.938 92.996 1.00 54.65 105 LYS A CA 1
ATOM 683 C C . LYS A 1 105 ? 121.035 137.063 92.665 1.00 54.65 105 LYS A C 1
ATOM 684 O O . LYS A 1 105 ? 121.863 137.424 93.509 1.00 54.65 105 LYS A O 1
ATOM 690 N N . PRO A 1 106 ? 120.966 137.625 91.460 1.00 50.92 106 PRO A N 1
ATOM 691 C CA . PRO A 1 106 ? 121.885 138.706 91.095 1.00 50.92 106 PRO A CA 1
ATOM 692 C C . PRO A 1 106 ? 121.728 139.916 92.000 1.00 50.92 106 PRO A C 1
ATOM 693 O O . PRO A 1 106 ? 120.639 140.220 92.490 1.00 50.92 106 PRO A O 1
ATOM 697 N N . PHE A 1 107 ? 122.841 140.602 92.220 1.00 51.41 107 PHE A N 1
ATOM 698 C CA . PHE A 1 107 ? 122.887 141.832 92.989 1.00 51.41 107 PHE A CA 1
ATOM 699 C C . PHE A 1 107 ? 123.772 142.831 92.258 1.00 51.41 107 PHE A C 1
ATOM 700 O O . PHE A 1 107 ? 124.381 142.518 91.233 1.00 51.41 107 PHE A O 1
ATOM 708 N N . GLN A 1 108 ? 123.837 144.047 92.782 1.00 57.06 108 GLN A N 1
ATOM 709 C CA . GLN A 1 108 ? 124.537 145.133 92.116 1.00 57.06 108 GLN A CA 1
ATOM 710 C C . GLN A 1 108 ? 125.579 145.749 93.036 1.00 57.06 108 GLN A C 1
ATOM 711 O O . GLN A 1 108 ? 125.343 145.920 94.235 1.00 57.06 108 GLN A O 1
ATOM 717 N N . ILE A 1 109 ? 126.730 146.082 92.460 1.00 58.71 109 ILE A N 1
ATOM 718 C CA . ILE A 1 109 ? 127.797 146.798 93.148 1.00 58.71 109 ILE A CA 1
ATOM 719 C C . ILE A 1 109 ? 127.862 148.201 92.566 1.00 58.71 109 ILE A C 1
ATOM 720 O O . ILE A 1 109 ? 127.918 148.368 91.342 1.00 58.71 109 ILE A O 1
ATOM 725 N N . ARG A 1 110 ? 127.852 149.204 93.436 1.00 65.96 110 ARG A N 1
ATOM 726 C CA . ARG A 1 110 ? 127.909 150.598 93.020 1.00 65.96 110 ARG A CA 1
ATOM 727 C C . ARG A 1 110 ? 129.303 151.150 93.282 1.00 65.96 110 ARG A C 1
ATOM 728 O O . ARG A 1 110 ? 129.813 151.054 94.402 1.00 65.96 110 ARG A O 1
ATOM 736 N N . MET A 1 111 ? 129.906 151.734 92.251 1.00 66.33 111 MET A N 1
ATOM 737 C CA . MET A 1 111 ? 131.278 152.214 92.300 1.00 66.33 111 MET A CA 1
ATOM 738 C C . MET A 1 111 ? 131.322 153.735 92.359 1.00 66.33 111 MET A C 1
ATOM 739 O O . MET A 1 111 ? 130.450 154.423 91.821 1.00 66.33 111 MET A O 1
ATOM 744 N N . LYS A 1 112 ? 132.353 154.250 93.023 1.00 69.16 112 LYS A N 1
ATOM 745 C CA . LYS A 1 112 ? 132.583 155.688 93.104 1.00 69.16 112 LYS A CA 1
ATOM 746 C C . LYS A 1 112 ? 134.081 155.932 93.154 1.00 69.16 112 LYS A C 1
ATOM 747 O O . LYS A 1 112 ? 134.739 155.529 94.118 1.00 69.16 112 LYS A O 1
ATOM 753 N N . HIS A 1 113 ? 134.610 156.588 92.121 1.00 69.57 113 HIS A N 1
ATOM 754 C CA . HIS A 1 113 ? 136.031 156.927 92.037 1.00 69.57 113 HIS A CA 1
ATOM 755 C C . HIS A 1 113 ? 136.914 155.686 92.137 1.00 69.57 113 HIS A C 1
ATOM 756 O O . HIS A 1 113 ? 137.973 155.704 92.766 1.00 69.57 113 HIS A O 1
ATOM 763 N N . GLY A 1 114 ? 136.480 154.599 91.505 1.00 68.25 114 GLY A N 1
ATOM 764 C CA . GLY A 1 114 ? 137.261 153.381 91.477 1.00 68.25 114 GLY A CA 1
ATOM 765 C C . GLY A 1 114 ? 137.205 152.544 92.733 1.00 68.25 114 GLY A C 1
ATOM 766 O O . GLY A 1 114 ? 138.016 151.624 92.880 1.00 68.25 114 GLY A O 1
ATOM 767 N N . LEU A 1 115 ? 136.282 152.831 93.644 1.00 67.54 115 LEU A N 1
ATOM 768 C CA . LEU A 1 115 ? 136.144 152.105 94.895 1.00 67.54 115 LEU A CA 1
ATOM 769 C C . LEU A 1 115 ? 134.722 151.578 95.031 1.00 67.54 115 LEU A C 1
ATOM 770 O O . LEU A 1 115 ? 133.792 152.045 94.369 1.00 67.54 115 LEU A O 1
ATOM 775 N N . ILE A 1 116 ? 134.561 150.591 95.904 1.00 63.64 116 ILE A N 1
ATOM 776 C CA . ILE A 1 116 ? 133.258 150.004 96.190 1.00 63.64 116 ILE A CA 1
ATOM 777 C C . ILE A 1 116 ? 132.523 150.908 97.170 1.00 63.64 116 ILE A C 1
ATOM 778 O O . ILE A 1 116 ? 133.040 151.221 98.248 1.00 63.64 116 ILE A O 1
ATOM 783 N N . ARG A 1 117 ? 131.313 151.329 96.797 1.00 67.05 117 ARG A N 1
ATOM 784 C CA . ARG A 1 117 ? 130.517 152.232 97.622 1.00 67.05 117 ARG A CA 1
ATOM 785 C C . ARG A 1 117 ? 129.488 151.484 98.465 1.00 67.05 117 ARG A C 1
ATOM 786 O O . ARG A 1 117 ? 129.499 151.588 99.695 1.00 67.05 117 ARG A O 1
ATOM 794 N N . ASP A 1 118 ? 128.599 150.728 97.825 1.00 64.40 118 ASP A N 1
ATOM 795 C CA . ASP A 1 118 ? 127.576 149.971 98.535 1.00 64.40 118 ASP A CA 1
ATOM 796 C C . ASP A 1 118 ? 127.007 148.915 97.599 1.00 64.40 118 ASP A C 1
ATOM 797 O O . ASP A 1 118 ? 127.252 148.929 96.391 1.00 64.40 118 ASP A O 1
ATOM 802 N N . LEU A 1 119 ? 126.239 147.995 98.176 1.00 59.17 119 LEU A N 1
ATOM 803 C CA . LEU A 1 119 ? 125.646 146.890 97.437 1.00 59.17 119 LEU A CA 1
ATOM 804 C C . LEU A 1 119 ? 124.128 146.982 97.475 1.00 59.17 119 LEU A C 1
ATOM 805 O O . LEU A 1 119 ? 123.543 147.533 98.412 1.00 59.17 119 LEU A O 1
ATOM 810 N N . ILE A 1 120 ? 123.496 146.431 96.444 1.00 60.40 120 ILE A N 1
ATOM 811 C CA . ILE A 1 120 ? 122.046 146.404 96.313 1.00 60.40 120 ILE A CA 1
ATOM 812 C C . ILE A 1 120 ? 121.619 144.947 96.239 1.00 60.40 120 ILE A C 1
ATOM 813 O O . ILE A 1 120 ? 122.003 144.232 95.306 1.00 60.40 120 ILE A O 1
ATOM 818 N N . VAL A 1 121 ? 120.819 144.507 97.211 1.00 62.87 121 VAL A N 1
ATOM 819 C CA . VAL A 1 121 ? 120.394 143.116 97.304 1.00 62.87 121 VAL A CA 1
ATOM 820 C C . VAL A 1 121 ? 118.879 143.068 97.439 1.00 62.87 121 VAL A C 1
ATOM 821 O O . VAL A 1 121 ? 118.258 143.975 98.001 1.00 62.87 121 VAL A O 1
ATOM 825 N N . ASP A 1 122 ? 118.286 141.997 96.914 1.00 66.30 122 ASP A N 1
ATOM 826 C CA . ASP A 1 122 ? 116.859 141.760 97.081 1.00 66.30 122 ASP A CA 1
ATOM 827 C C . ASP A 1 122 ? 116.517 141.613 98.558 1.00 66.30 122 ASP A C 1
ATOM 828 O O . ASP A 1 122 ? 117.300 141.072 99.343 1.00 66.30 122 ASP A O 1
ATOM 833 N N . ARG A 1 123 ? 115.336 142.108 98.936 1.00 67.15 123 ARG A N 1
ATOM 834 C CA . ARG A 1 123 ? 114.957 142.128 100.345 1.00 67.15 123 ARG A CA 1
ATOM 835 C C . ARG A 1 123 ? 114.804 140.720 100.906 1.00 67.15 123 ARG A C 1
ATOM 836 O O . ARG A 1 123 ? 115.110 140.478 102.078 1.00 67.15 123 ARG A O 1
ATOM 844 N N . ASP A 1 124 ? 114.329 139.780 100.090 1.00 64.97 124 ASP A N 1
ATOM 845 C CA . ASP A 1 124 ? 114.085 138.411 100.542 1.00 64.97 124 ASP A CA 1
ATOM 846 C C . ASP A 1 124 ? 115.368 137.577 100.484 1.00 64.97 124 ASP A C 1
ATOM 847 O O . ASP A 1 124 ? 115.444 136.527 99.847 1.00 64.97 124 ASP A O 1
ATOM 852 N N . VAL A 1 125 ? 116.391 138.072 101.173 1.00 58.07 125 VAL A N 1
ATOM 853 C CA . VAL A 1 125 ? 117.674 137.382 101.289 1.00 58.07 125 VAL A CA 1
ATOM 854 C C . VAL A 1 125 ? 118.149 137.498 102.732 1.00 58.07 125 VAL A C 1
ATOM 855 O O . VAL A 1 125 ? 118.125 138.598 103.303 1.00 58.07 125 VAL A O 1
ATOM 859 N N . PRO A 1 126 ? 118.581 136.405 103.358 1.00 51.94 126 PRO A N 1
ATOM 860 C CA . PRO A 1 126 ? 118.996 136.474 104.762 1.00 51.94 126 PRO A CA 1
ATOM 861 C C . PRO A 1 126 ? 120.225 137.346 104.951 1.00 51.94 126 PRO A C 1
ATOM 862 O O . PRO A 1 126 ? 121.024 137.543 104.033 1.00 51.94 126 PRO A O 1
ATOM 866 N N . THR A 1 127 ? 120.367 137.876 106.166 1.00 50.87 127 THR A N 1
ATOM 867 C CA . THR A 1 127 ? 121.473 138.781 106.457 1.00 50.87 127 THR A CA 1
ATOM 868 C C . THR A 1 127 ? 122.823 138.062 106.463 1.00 50.87 127 THR A C 1
ATOM 869 O O . THR A 1 127 ? 123.843 138.671 106.115 1.00 50.87 127 THR A O 1
ATOM 873 N N . TRP A 1 128 ? 122.858 136.779 106.840 1.00 48.10 128 TRP A N 1
ATOM 874 C CA . TRP A 1 128 ? 124.124 136.049 106.844 1.00 48.10 128 TRP A CA 1
ATOM 875 C C . TRP A 1 128 ? 124.662 135.873 105.430 1.00 48.10 128 TRP A C 1
ATOM 876 O O . TRP A 1 128 ? 125.880 135.944 105.202 1.00 48.10 128 TRP A O 1
ATOM 887 N N . GLU A 1 129 ? 123.770 135.646 104.466 1.00 50.87 129 GLU A N 1
ATOM 888 C CA . GLU A 1 129 ? 124.191 135.614 103.073 1.00 50.87 129 GLU A CA 1
ATOM 889 C C . GLU A 1 129 ? 124.784 136.952 102.659 1.00 50.87 129 GLU A C 1
ATOM 890 O O . GLU A 1 129 ? 125.812 136.999 101.978 1.00 50.87 129 GLU A O 1
ATOM 896 N N . VAL A 1 130 ? 124.167 138.050 103.092 1.00 49.06 130 VAL A N 1
ATOM 897 C CA . VAL A 1 130 ? 124.696 139.372 102.776 1.00 49.06 130 VAL A CA 1
ATOM 898 C C . VAL A 1 130 ? 126.086 139.543 103.371 1.00 49.06 130 VAL A C 1
ATOM 899 O O . VAL A 1 130 ? 126.973 140.142 102.752 1.00 49.06 130 VAL A O 1
ATOM 903 N N . ASN A 1 131 ? 126.310 139.002 104.569 1.00 47.59 131 ASN A N 1
ATOM 904 C CA . ASN A 1 131 ? 127.633 139.101 105.180 1.00 47.59 131 ASN A CA 1
ATOM 905 C C . ASN A 1 131 ? 128.677 138.301 104.403 1.00 47.59 131 ASN A C 1
ATOM 906 O O . ASN A 1 131 ? 129.813 138.760 104.217 1.00 47.59 131 ASN A O 1
ATOM 911 N N . ILE A 1 132 ? 128.314 137.103 103.942 1.00 47.71 132 ILE A N 1
ATOM 912 C CA . ILE A 1 132 ? 129.252 136.312 103.146 1.00 47.71 132 ILE A CA 1
ATOM 913 C C . ILE A 1 132 ? 129.583 137.018 101.833 1.00 47.71 132 ILE A C 1
ATOM 914 O O . ILE A 1 132 ? 130.745 137.046 101.403 1.00 47.71 132 ILE A O 1
ATOM 919 N N . LEU A 1 133 ? 128.574 137.595 101.169 1.00 46.53 133 LEU A N 1
ATOM 920 C CA . LEU A 1 133 ? 128.851 138.389 99.970 1.00 46.53 133 LEU A CA 1
ATOM 921 C C . LEU A 1 133 ? 129.729 139.597 100.270 1.00 46.53 133 LEU A C 1
ATOM 922 O O . LEU A 1 133 ? 130.589 139.957 99.456 1.00 46.53 133 LEU A O 1
ATOM 927 N N . LYS A 1 134 ? 129.528 140.248 101.415 1.00 47.45 134 LYS A N 1
ATOM 928 C CA . LYS A 1 134 ? 130.410 141.349 101.786 1.00 47.45 134 LYS A CA 1
ATOM 929 C C . LYS A 1 134 ? 131.852 140.873 101.875 1.00 47.45 134 LYS A C 1
ATOM 930 O O . LYS A 1 134 ? 132.768 141.511 101.340 1.00 47.45 134 LYS A O 1
ATOM 936 N N . SER A 1 135 ? 132.065 139.731 102.529 1.00 46.16 135 SER A N 1
ATOM 937 C CA . SER A 1 135 ? 133.417 139.195 102.657 1.00 46.16 135 SER A CA 1
ATOM 938 C C . SER A 1 135 ? 134.012 138.855 101.297 1.00 46.16 135 SER A C 1
ATOM 939 O O . SER A 1 135 ? 135.192 139.123 101.044 1.00 46.16 135 SER A O 1
ATOM 942 N N . ILE A 1 136 ? 133.215 138.264 100.408 1.00 45.42 136 ILE A N 1
ATOM 943 C CA . ILE A 1 136 ? 133.733 137.862 99.103 1.00 45.42 136 ILE A CA 1
ATOM 944 C C . ILE A 1 136 ? 134.115 139.082 98.273 1.00 45.42 136 ILE A C 1
ATOM 945 O O . ILE A 1 136 ? 135.188 139.124 97.661 1.00 45.42 136 ILE A O 1
ATOM 950 N N . VAL A 1 137 ? 133.250 140.097 98.242 1.00 47.03 137 VAL A N 1
ATOM 951 C CA . VAL A 1 137 ? 133.512 141.260 97.400 1.00 47.03 137 VAL A CA 1
ATOM 952 C C . VAL A 1 137 ? 134.578 142.178 97.989 1.00 47.03 137 VAL A C 1
ATOM 953 O O . VAL A 1 137 ? 135.240 142.903 97.236 1.00 47.03 137 VAL A O 1
ATOM 957 N N . GLY A 1 138 ? 134.800 142.146 99.304 1.00 48.48 138 GLY A N 1
ATOM 958 C CA . GLY A 1 138 ? 135.790 143.030 99.896 1.00 48.48 138 GLY A CA 1
ATOM 959 C C . GLY A 1 138 ? 137.202 142.818 99.392 1.00 48.48 138 GLY A C 1
ATOM 960 O O . GLY A 1 138 ? 138.048 143.702 99.559 1.00 48.48 138 GLY A O 1
ATOM 961 N N . GLN A 1 139 ? 137.482 141.668 98.785 1.00 46.97 139 GLN A N 1
ATOM 962 C CA . GLN A 1 139 ? 138.809 141.393 98.256 1.00 46.97 139 GLN A CA 1
ATOM 963 C C . GLN A 1 139 ? 139.056 142.029 96.896 1.00 46.97 139 GLN A C 1
ATOM 964 O O . GLN A 1 139 ? 140.208 142.072 96.455 1.00 46.97 139 GLN A O 1
ATOM 970 N N . LEU A 1 140 ? 138.020 142.515 96.222 1.00 49.13 140 LEU A N 1
ATOM 971 C CA . LEU A 1 140 ? 138.185 143.227 94.963 1.00 49.13 140 LEU A CA 1
ATOM 972 C C . LEU A 1 140 ? 138.520 144.697 95.160 1.00 49.13 140 LEU A C 1
ATOM 973 O O . LEU A 1 140 ? 138.714 145.411 94.171 1.00 49.13 140 LEU A O 1
ATOM 978 N N . GLN A 1 141 ? 138.594 145.167 96.399 1.00 55.00 141 GLN A N 1
ATOM 979 C CA . GLN A 1 141 ? 138.825 146.576 96.687 1.00 55.00 141 GLN A CA 1
ATOM 980 C C . GLN A 1 141 ? 140.323 146.846 96.698 1.00 55.00 141 GLN A C 1
ATOM 981 O O . GLN A 1 141 ? 141.019 146.485 97.652 1.00 55.00 141 GLN A O 1
ATOM 987 N N . VAL A 1 142 ? 140.817 147.482 95.641 1.00 58.38 142 VAL A N 1
ATOM 988 C CA . VAL A 1 142 ? 142.206 147.909 95.540 1.00 58.38 142 VAL A CA 1
ATOM 989 C C . VAL A 1 142 ? 142.225 149.423 95.405 1.00 58.38 142 VAL A C 1
ATOM 990 O O . VAL A 1 142 ? 141.527 149.983 94.553 1.00 58.38 142 VAL A O 1
ATOM 994 N N . ASP A 1 143 ? 143.020 150.081 96.243 1.00 63.75 143 ASP A N 1
ATOM 995 C CA . ASP A 1 143 ? 143.185 151.530 96.211 1.00 63.75 143 ASP A CA 1
ATOM 996 C C . ASP A 1 143 ? 144.621 151.826 95.798 1.00 63.75 143 ASP A C 1
ATOM 997 O O . ASP A 1 143 ? 145.547 151.667 96.599 1.00 63.75 143 ASP A O 1
ATOM 1002 N N . THR A 1 144 ? 144.806 152.256 94.550 1.00 64.78 144 THR A N 1
ATOM 1003 C CA . THR A 1 144 ? 146.138 152.513 94.022 1.00 64.78 144 THR A CA 1
ATOM 1004 C C . THR A 1 144 ? 146.488 153.991 93.951 1.00 64.78 144 THR A C 1
ATOM 1005 O O . THR A 1 144 ? 147.676 154.329 93.971 1.00 64.78 144 THR A O 1
ATOM 1009 N N . GLN A 1 145 ? 145.496 154.873 93.869 1.00 68.46 145 GLN A N 1
ATOM 1010 C CA . GLN A 1 145 ? 145.731 156.306 93.777 1.00 68.46 145 GLN A CA 1
ATOM 1011 C C . GLN A 1 145 ? 145.596 157.011 95.119 1.00 68.46 145 GLN A C 1
ATOM 1012 O O . GLN A 1 145 ? 145.646 158.243 95.167 1.00 68.46 145 GLN A O 1
ATOM 1018 N N . GLY A 1 146 ? 145.431 156.262 96.205 1.00 72.22 146 GLY A N 1
ATOM 1019 C CA . GLY A 1 146 ? 145.294 156.860 97.517 1.00 72.22 146 GLY A CA 1
ATOM 1020 C C . GLY A 1 146 ? 144.050 157.709 97.663 1.00 72.22 146 GLY A C 1
ATOM 1021 O O . GLY A 1 146 ? 144.117 158.832 98.170 1.00 72.22 146 GLY A O 1
ATOM 1022 N N . GLU A 1 147 ? 142.908 157.184 97.211 1.00 75.35 147 GLU A N 1
ATOM 1023 C CA . GLU A 1 147 ? 141.659 157.933 97.310 1.00 75.35 147 GLU A CA 1
ATOM 1024 C C . GLU A 1 147 ? 141.305 158.224 98.762 1.00 75.35 147 GLU A C 1
ATOM 1025 O O . GLU A 1 147 ? 140.884 159.337 99.096 1.00 75.35 147 GLU A O 1
ATOM 1031 N N . ASN A 1 148 ? 141.470 157.235 99.641 1.00 76.58 148 ASN A N 1
ATOM 1032 C CA . ASN A 1 148 ? 141.291 157.434 101.079 1.00 76.58 148 ASN A CA 1
ATOM 1033 C C . ASN A 1 148 ? 142.582 158.018 101.652 1.00 76.58 148 ASN A C 1
ATOM 1034 O O . ASN A 1 148 ? 143.356 157.361 102.352 1.00 76.58 148 ASN A O 1
ATOM 1039 N N . ALA A 1 149 ? 142.806 159.290 101.331 1.00 86.02 149 ALA A N 1
ATOM 1040 C CA . ALA A 1 149 ? 144.040 159.959 101.715 1.00 86.02 149 ALA A CA 1
ATOM 1041 C C . ALA A 1 149 ? 144.143 160.085 103.229 1.00 86.02 149 ALA A C 1
ATOM 1042 O O . ALA A 1 149 ? 143.155 160.347 103.919 1.00 86.02 149 ALA A O 1
ATOM 1044 N N . VAL A 1 150 ? 145.356 159.894 103.741 1.00 94.57 150 VAL A N 1
ATOM 1045 C CA . VAL A 1 150 ? 145.633 160.008 105.168 1.00 94.57 150 VAL A CA 1
ATOM 1046 C C . VAL A 1 150 ? 146.680 161.094 105.365 1.00 94.57 150 VAL A C 1
ATOM 1047 O O . VAL A 1 150 ? 147.534 160.994 106.254 1.00 94.57 150 VAL A O 1
ATOM 1049 N N . LYS A 1 151 ? 146.629 162.122 104.516 1.00 102.14 151 LYS A N 1
ATOM 1050 C CA . LYS A 1 151 ? 147.594 163.217 104.433 1.00 102.14 151 LYS A CA 1
ATOM 1051 C C . LYS A 1 151 ? 148.947 162.759 103.908 1.00 102.14 151 LYS A C 1
ATOM 1052 O O . LYS A 1 151 ? 149.932 163.501 104.018 1.00 102.14 151 LYS A O 1
ATOM 1054 N N . VAL A 1 152 ? 149.026 161.557 103.339 1.00 107.92 152 VAL A N 1
ATOM 1055 C CA . VAL A 1 152 ? 150.251 161.067 102.714 1.00 107.92 152 VAL A CA 1
ATOM 1056 C C . VAL A 1 152 ? 150.141 160.980 101.201 1.00 107.92 152 VAL A C 1
ATOM 1057 O O . VAL A 1 152 ? 151.168 160.776 100.533 1.00 107.92 152 VAL A O 1
ATOM 1059 N N . ASN A 1 153 ? 148.939 161.122 100.636 1.00 113.13 153 ASN A N 1
ATOM 1060 C CA . ASN A 1 153 ? 148.780 161.089 99.188 1.00 113.13 153 ASN A CA 1
ATOM 1061 C C . ASN A 1 153 ? 149.376 162.315 98.511 1.00 113.13 153 ASN A C 1
ATOM 1062 O O . ASN A 1 153 ? 149.648 162.271 97.306 1.00 113.13 153 ASN A O 1
ATOM 1064 N N . SER A 1 154 ? 149.577 163.407 99.254 1.00 116.96 154 SER A N 1
ATOM 1065 C CA . SER A 1 154 ? 150.190 164.597 98.672 1.00 116.96 154 SER A CA 1
ATOM 1066 C C . SER A 1 154 ? 151.619 164.318 98.225 1.00 116.96 154 SER A C 1
ATOM 1067 O O . SER A 1 154 ? 152.060 164.814 97.182 1.00 116.96 154 SER A O 1
ATOM 1069 N N . VAL A 1 155 ? 152.361 163.531 99.008 1.00 118.51 155 VAL A N 1
ATOM 1070 C CA . VAL A 1 155 ? 153.724 163.173 98.627 1.00 118.51 155 VAL A CA 1
ATOM 1071 C C . VAL A 1 155 ? 153.720 162.312 97.370 1.00 118.51 155 VAL A C 1
ATOM 1072 O O . VAL A 1 155 ? 154.622 162.412 96.530 1.00 118.51 155 VAL A O 1
ATOM 1074 N N . GLN A 1 156 ? 152.715 161.448 97.224 1.00 117.93 156 GLN A N 1
ATOM 1075 C CA . GLN A 1 156 ? 152.606 160.592 96.050 1.00 117.93 156 GLN A CA 1
ATOM 1076 C C . GLN A 1 156 ? 152.026 161.311 94.838 1.00 117.93 156 GLN A C 1
ATOM 1077 O O . GLN A 1 156 ? 152.051 160.747 93.739 1.00 117.93 156 GLN A O 1
ATOM 1079 N N . VAL A 1 157 ? 151.499 162.526 95.012 1.00 119.20 157 VAL A N 1
ATOM 1080 C CA . VAL A 1 157 ? 150.925 163.254 93.879 1.00 119.20 157 VAL A CA 1
ATOM 1081 C C . VAL A 1 157 ? 151.958 163.542 92.794 1.00 119.20 157 VAL A C 1
ATOM 1082 O O . VAL A 1 157 ? 151.673 163.275 91.615 1.00 119.20 157 VAL A O 1
ATOM 1084 N N . PRO A 1 158 ? 153.159 164.075 93.100 1.00 118.52 158 PRO A N 1
ATOM 1085 C CA . PRO A 1 158 ? 154.124 164.286 91.997 1.00 118.52 158 PRO A CA 1
ATOM 1086 C C . PRO A 1 158 ? 154.799 162.989 91.565 1.00 118.52 158 PRO A C 1
ATOM 1087 O O . PRO A 1 158 ? 155.986 162.739 91.804 1.00 118.52 158 PRO A O 1
ATOM 1091 N N . THR A 1 159 ? 154.025 162.131 90.906 1.00 113.55 159 THR A N 1
ATOM 1092 C CA . THR A 1 159 ? 154.511 160.848 90.422 1.00 113.55 159 THR A CA 1
ATOM 1093 C C . THR A 1 159 ? 154.089 160.656 88.974 1.00 113.55 159 THR A C 1
ATOM 1094 O O . THR A 1 159 ? 153.025 161.118 88.552 1.00 113.55 159 THR A O 1
ATOM 1096 N N . ASP A 1 160 ? 154.937 159.966 88.214 1.00 103.74 160 ASP A N 1
ATOM 1097 C CA . ASP A 1 160 ? 154.666 159.700 86.804 1.00 103.74 160 ASP A CA 1
ATOM 1098 C C . ASP A 1 160 ? 155.244 158.335 86.464 1.00 103.74 160 ASP A C 1
ATOM 1099 O O . ASP A 1 160 ? 156.468 158.177 86.416 1.00 103.74 160 ASP A O 1
ATOM 1101 N N . ASP A 1 161 ? 154.364 157.359 86.228 1.00 95.34 161 ASP A N 1
ATOM 1102 C CA . ASP A 1 161 ? 154.760 155.988 85.900 1.00 95.34 161 ASP A CA 1
ATOM 1103 C C . ASP A 1 161 ? 155.684 155.409 86.972 1.00 95.34 161 ASP A C 1
ATOM 1104 O O . ASP A 1 161 ? 156.725 154.818 86.679 1.00 95.34 161 ASP A O 1
ATOM 1106 N N . GLU A 1 162 ? 155.291 155.587 88.231 1.00 85.46 162 GLU A N 1
ATOM 1107 C CA . GLU A 1 162 ? 156.072 155.091 89.358 1.00 85.46 162 GLU A CA 1
ATOM 1108 C C . GLU A 1 162 ? 155.371 153.894 89.981 1.00 85.46 162 GLU A C 1
ATOM 1109 O O . GLU A 1 162 ? 154.346 154.067 90.659 1.00 85.46 162 GLU A O 1
ATOM 1111 N N . PRO A 1 163 ? 155.872 152.671 89.783 1.00 74.34 163 PRO A N 1
ATOM 1112 C CA . PRO A 1 163 ? 155.235 151.505 90.415 1.00 74.34 163 PRO A CA 1
ATOM 1113 C C . PRO A 1 163 ? 155.332 151.497 91.930 1.00 74.34 163 PRO A C 1
ATOM 1114 O O . PRO A 1 163 ? 154.610 150.723 92.572 1.00 74.34 163 PRO A O 1
ATOM 1118 N N . TYR A 1 164 ? 156.192 152.319 92.523 1.00 67.30 164 TYR A N 1
ATOM 1119 C CA . TYR A 1 164 ? 156.389 152.324 93.964 1.00 67.30 164 TYR A CA 1
ATOM 1120 C C . TYR A 1 164 ? 155.427 153.290 94.644 1.00 67.30 164 TYR A C 1
ATOM 1121 O O . TYR A 1 164 ? 155.238 154.421 94.189 1.00 67.30 164 TYR A O 1
ATOM 1130 N N . ALA A 1 165 ? 154.825 152.832 95.741 1.00 60.35 165 ALA A N 1
ATOM 1131 C CA . ALA A 1 165 ? 153.922 153.650 96.542 1.00 60.35 165 ALA A CA 1
ATOM 1132 C C . ALA A 1 165 ? 153.730 152.969 97.888 1.00 60.35 165 ALA A C 1
ATOM 1133 O O . ALA A 1 165 ? 153.438 151.771 97.936 1.00 60.35 165 ALA A O 1
ATOM 1135 N N . SER A 1 166 ? 153.889 153.726 98.969 1.00 57.28 166 SER A N 1
ATOM 1136 C CA . SER A 1 166 ? 153.875 153.185 100.326 1.00 57.28 166 SER A CA 1
ATOM 1137 C C . SER A 1 166 ? 153.020 154.044 101.246 1.00 57.28 166 SER A C 1
ATOM 1138 O O . SER A 1 166 ? 153.433 154.420 102.344 1.00 57.28 166 SER A O 1
ATOM 1141 N N . PHE A 1 167 ? 151.809 154.370 100.811 1.00 57.81 167 PHE A N 1
ATOM 1142 C CA . PHE A 1 167 ? 150.947 155.267 101.569 1.00 57.81 167 PHE A CA 1
ATOM 1143 C C . PHE A 1 167 ? 150.218 154.511 102.681 1.00 57.81 167 PHE A C 1
ATOM 1144 O O . PHE A 1 167 ? 150.513 153.353 102.987 1.00 57.81 167 PHE A O 1
ATOM 1152 N N . LYS A 1 168 ? 149.257 155.183 103.312 1.00 59.62 168 LYS A N 1
ATOM 1153 C CA . LYS A 1 168 ? 148.404 154.611 104.343 1.00 59.62 168 LYS A CA 1
ATOM 1154 C C . LYS A 1 168 ? 146.988 155.122 104.125 1.00 59.62 168 LYS A C 1
ATOM 1155 O O . LYS A 1 168 ? 146.789 156.202 103.564 1.00 59.62 168 LYS A O 1
ATOM 1161 N N . ALA A 1 169 ? 146.000 154.347 104.568 1.00 60.36 169 ALA A N 1
ATOM 1162 C CA . ALA A 1 169 ? 144.612 154.661 104.255 1.00 60.36 169 ALA A CA 1
ATOM 1163 C C . ALA A 1 169 ? 143.710 154.179 105.386 1.00 60.36 169 ALA A C 1
ATOM 1164 O O . ALA A 1 169 ? 144.166 153.874 106.491 1.00 60.36 169 ALA A O 1
ATOM 1166 N N . MET A 1 170 ? 142.408 154.126 105.095 1.00 63.60 170 MET A N 1
ATOM 1167 C CA . MET A 1 170 ? 141.386 153.651 106.030 1.00 63.60 170 MET A CA 1
ATOM 1168 C C . MET A 1 170 ? 140.304 152.967 105.189 1.00 63.60 170 MET A C 1
ATOM 1169 O O . MET A 1 170 ? 139.391 153.621 104.682 1.00 63.60 170 MET A O 1
ATOM 1174 N N . GLU A 1 171 ? 140.417 151.646 105.055 1.00 62.57 171 GLU A N 1
ATOM 1175 C CA . GLU A 1 171 ? 139.614 150.878 104.115 1.00 62.57 171 GLU A CA 1
ATOM 1176 C C . GLU A 1 171 ? 138.431 150.215 104.814 1.00 62.57 171 GLU A C 1
ATOM 1177 O O . GLU A 1 171 ? 138.246 150.315 106.027 1.00 62.57 171 GLU A O 1
ATOM 1183 N N . ASP A 1 172 ? 137.623 149.519 104.020 1.00 60.23 172 ASP A N 1
ATOM 1184 C CA . ASP A 1 172 ? 136.409 148.862 104.480 1.00 60.23 172 ASP A CA 1
ATOM 1185 C C . ASP A 1 172 ? 136.558 147.352 104.380 1.00 60.23 172 ASP A C 1
ATOM 1186 O O . ASP A 1 172 ? 137.072 146.831 103.386 1.00 60.23 172 ASP A O 1
ATOM 1191 N N . SER A 1 173 ? 136.104 146.656 105.417 1.00 55.23 173 SER A N 1
ATOM 1192 C CA . SER A 1 173 ? 136.122 145.201 105.452 1.00 55.23 173 SER A CA 1
ATOM 1193 C C . SER A 1 173 ? 135.055 144.742 106.434 1.00 55.23 173 SER A C 1
ATOM 1194 O O . SER A 1 173 ? 134.513 145.536 107.205 1.00 55.23 173 SER A O 1
ATOM 1197 N N . VAL A 1 174 ? 134.753 143.443 106.390 1.00 49.34 174 VAL A N 1
ATOM 1198 C CA . VAL A 1 174 ? 133.731 142.888 107.273 1.00 49.34 174 VAL A CA 1
ATOM 1199 C C . VAL A 1 174 ? 134.125 143.042 108.732 1.00 49.34 174 VAL A C 1
ATOM 1200 O O . VAL A 1 174 ? 133.260 143.100 109.613 1.00 49.34 174 VAL A O 1
ATOM 1204 N N . GLY A 1 175 ? 135.419 143.109 109.018 1.00 52.11 175 GLY A N 1
ATOM 1205 C CA . GLY A 1 175 ? 135.863 143.315 110.379 1.00 52.11 175 GLY A CA 1
ATOM 1206 C C . GLY A 1 175 ? 135.750 144.734 110.878 1.00 52.11 175 GLY A C 1
ATOM 1207 O O . GLY A 1 175 ? 135.989 144.980 112.063 1.00 52.11 175 GLY A O 1
ATOM 1208 N N . GLY A 1 176 ? 135.399 145.672 110.008 1.00 58.92 176 GLY A N 1
ATOM 1209 C CA . GLY A 1 176 ? 135.236 147.061 110.366 1.00 58.92 176 GLY A CA 1
ATOM 1210 C C . GLY A 1 176 ? 135.896 147.963 109.354 1.00 58.92 176 GLY A C 1
ATOM 1211 O O . GLY A 1 176 ? 136.270 147.544 108.254 1.00 58.92 176 GLY A O 1
ATOM 1212 N N . LYS A 1 177 ? 136.042 149.230 109.731 1.00 63.05 177 LYS A N 1
ATOM 1213 C CA . LYS A 1 177 ? 136.648 150.257 108.889 1.00 63.05 177 LYS A CA 1
ATOM 1214 C C . LYS A 1 177 ? 137.902 150.735 109.613 1.00 63.05 177 LYS A C 1
ATOM 1215 O O . LYS A 1 177 ? 137.874 151.731 110.339 1.00 63.05 177 LYS A O 1
ATOM 1221 N N . CYS A 1 178 ? 139.006 150.028 109.396 1.00 61.86 178 CYS A N 1
ATOM 1222 C CA . CYS A 1 178 ? 140.213 150.177 110.191 1.00 61.86 178 CYS A CA 1
ATOM 1223 C C . CYS A 1 178 ? 141.379 150.564 109.284 1.00 61.86 178 CYS A C 1
ATOM 1224 O O . CYS A 1 178 ? 141.301 150.442 108.059 1.00 61.86 178 CYS A O 1
ATOM 1227 N N . GLU A 1 179 ? 142.465 151.036 109.893 1.00 59.67 179 GLU A N 1
ATOM 1228 C CA . GLU A 1 179 ? 143.611 151.505 109.121 1.00 59.67 179 GLU A CA 1
ATOM 1229 C C . GLU A 1 179 ? 144.323 150.350 108.428 1.00 59.67 179 GLU A C 1
ATOM 1230 O O . GLU A 1 179 ? 144.443 149.249 108.970 1.00 59.67 179 GLU A O 1
ATOM 1236 N N . VAL A 1 180 ? 144.803 150.615 107.215 1.00 54.11 180 VAL A N 1
ATOM 1237 C CA . VAL A 1 180 ? 145.473 149.616 106.390 1.00 54.11 180 VAL A CA 1
ATOM 1238 C C . VAL A 1 180 ? 146.751 150.217 105.823 1.00 54.11 180 VAL A C 1
ATOM 1239 O O . VAL A 1 180 ? 146.739 151.340 105.308 1.00 54.11 180 VAL A O 1
ATOM 1243 N N . LEU A 1 181 ? 147.846 149.469 105.912 1.00 50.80 181 LEU A N 1
ATOM 1244 C CA . LEU A 1 181 ? 149.120 149.870 105.334 1.00 50.80 181 LEU A CA 1
ATOM 1245 C C . LEU A 1 181 ? 149.264 149.291 103.934 1.00 50.80 181 LEU A C 1
ATOM 1246 O O . LEU A 1 181 ? 149.012 148.103 103.717 1.00 50.80 181 LEU A O 1
ATOM 1251 N N . TYR A 1 182 ? 149.672 150.133 102.991 1.00 52.41 182 TYR A N 1
ATOM 1252 C CA . TYR A 1 182 ? 149.802 149.764 101.591 1.00 52.41 182 TYR A CA 1
ATOM 1253 C C . TYR A 1 182 ? 151.267 149.760 101.174 1.00 52.41 182 TYR A C 1
ATOM 1254 O O . TYR A 1 182 ? 152.096 150.471 101.747 1.00 52.41 182 TYR A O 1
ATOM 1263 N N . ASP A 1 183 ? 151.576 148.950 100.164 1.00 53.48 183 ASP A N 1
ATOM 1264 C CA . ASP A 1 183 ? 152.890 148.968 99.536 1.00 53.48 183 ASP A CA 1
ATOM 1265 C C . ASP A 1 183 ? 152.778 148.302 98.174 1.00 53.48 183 ASP A C 1
ATOM 1266 O O . ASP A 1 183 ? 152.214 147.210 98.061 1.00 53.48 183 ASP A O 1
ATOM 1271 N N . ILE A 1 184 ? 153.297 148.967 97.146 1.00 56.47 184 ILE A N 1
ATOM 1272 C CA . ILE A 1 184 ? 153.209 148.494 95.771 1.00 56.47 184 ILE A CA 1
ATOM 1273 C C . ILE A 1 184 ? 154.612 148.421 95.191 1.00 56.47 184 ILE A C 1
ATOM 1274 O O . ILE A 1 184 ? 155.408 149.349 95.363 1.00 56.47 184 ILE A O 1
ATOM 1279 N N . ALA A 1 185 ? 154.912 147.320 94.509 1.00 59.82 185 ALA A N 1
ATOM 1280 C CA . ALA A 1 185 ? 156.199 147.116 93.864 1.00 59.82 185 ALA A CA 1
ATOM 1281 C C . ALA A 1 185 ? 156.008 146.132 92.723 1.00 59.82 185 ALA A C 1
ATOM 1282 O O . ALA A 1 185 ? 155.147 145.249 92.811 1.00 59.82 185 ALA A O 1
ATOM 1284 N N . PRO A 1 186 ? 156.781 146.254 91.649 1.00 61.37 186 PRO A N 1
ATOM 1285 C CA . PRO A 1 186 ? 156.593 145.365 90.497 1.00 61.37 186 PRO A CA 1
ATOM 1286 C C . PRO A 1 186 ? 156.966 143.924 90.810 1.00 61.37 186 PRO A C 1
ATOM 1287 O O . PRO A 1 186 ? 157.729 143.628 91.731 1.00 61.37 186 PRO A O 1
ATOM 1291 N N . LEU A 1 187 ? 156.401 143.022 90.015 1.00 63.56 187 LEU A N 1
ATOM 1292 C CA . LEU A 1 187 ? 156.586 141.586 90.174 1.00 63.56 187 LEU A CA 1
ATOM 1293 C C . LEU A 1 187 ? 157.689 141.105 89.242 1.00 63.56 187 LEU A C 1
ATOM 1294 O O . LEU A 1 187 ? 157.706 141.461 88.060 1.00 63.56 187 LEU A O 1
ATOM 1299 N N . SER A 1 188 ? 158.602 140.300 89.772 1.00 69.16 188 SER A N 1
ATOM 1300 C CA . SER A 1 188 ? 159.722 139.791 88.997 1.00 69.16 188 SER A CA 1
ATOM 1301 C C . SER A 1 188 ? 159.339 138.502 88.278 1.00 69.16 188 SER A C 1
ATOM 1302 O O . SER A 1 188 ? 158.421 137.784 88.678 1.00 69.16 188 SER A O 1
ATOM 1305 N N . ASP A 1 189 ? 160.066 138.216 87.196 1.00 73.14 189 ASP A N 1
ATOM 1306 C CA . ASP A 1 189 ? 159.762 137.039 86.388 1.00 73.14 189 ASP A CA 1
ATOM 1307 C C . ASP A 1 189 ? 160.111 135.744 87.110 1.00 73.14 189 ASP A C 1
ATOM 1308 O O . ASP A 1 189 ? 159.516 134.699 86.824 1.00 73.14 189 ASP A O 1
ATOM 1313 N N . PHE A 1 190 ? 161.071 135.785 88.035 1.00 73.26 190 PHE A N 1
ATOM 1314 C CA . PHE A 1 190 ? 161.438 134.578 88.767 1.00 73.26 190 PHE A CA 1
ATOM 1315 C C . PHE A 1 190 ? 160.283 134.079 89.625 1.00 73.26 190 PHE A C 1
ATOM 1316 O O . PHE A 1 190 ? 160.004 132.874 89.668 1.00 73.26 190 PHE A O 1
ATOM 1324 N N . VAL A 1 191 ? 159.593 134.994 90.309 1.00 70.24 191 VAL A N 1
ATOM 1325 C CA . VAL A 1 191 ? 158.457 134.604 91.139 1.00 70.24 191 VAL A CA 1
ATOM 1326 C C . VAL A 1 191 ? 157.351 134.003 90.283 1.00 70.24 191 VAL A C 1
ATOM 1327 O O . VAL A 1 191 ? 156.747 132.986 90.647 1.00 70.24 191 VAL A O 1
ATOM 1331 N N . ILE A 1 192 ? 157.063 134.623 89.137 1.00 71.09 192 ILE A N 1
ATOM 1332 C CA . ILE A 1 192 ? 156.008 134.118 88.264 1.00 71.09 192 ILE A CA 1
ATOM 1333 C C . ILE A 1 192 ? 156.377 132.743 87.725 1.00 71.09 192 ILE A C 1
ATOM 1334 O O . ILE A 1 192 ? 155.523 131.855 87.610 1.00 71.09 192 ILE A O 1
ATOM 1339 N N . HIS A 1 193 ? 157.652 132.543 87.386 1.00 73.65 193 HIS A N 1
ATOM 1340 C CA . HIS A 1 193 ? 158.098 131.227 86.944 1.00 73.65 193 HIS A CA 1
ATOM 1341 C C . HIS A 1 193 ? 157.924 130.192 88.046 1.00 73.65 193 HIS A C 1
ATOM 1342 O O . HIS A 1 193 ? 157.504 129.059 87.785 1.00 73.65 193 HIS A O 1
ATOM 1349 N N . ARG A 1 194 ? 158.245 130.562 89.287 1.00 73.03 194 ARG A N 1
ATOM 1350 C CA . ARG A 1 194 ? 158.032 129.645 90.402 1.00 73.03 194 ARG A CA 1
ATOM 1351 C C . ARG A 1 194 ? 156.549 129.391 90.642 1.00 73.03 194 ARG A C 1
ATOM 1352 O O . ARG A 1 194 ? 156.146 128.254 90.913 1.00 73.03 194 ARG A O 1
ATOM 1360 N N . SER A 1 195 ? 155.721 130.431 90.549 1.00 67.65 195 SER A N 1
ATOM 1361 C CA . SER A 1 195 ? 154.302 130.345 90.891 1.00 67.65 195 SER A CA 1
ATOM 1362 C C . SER A 1 195 ? 153.452 130.878 89.746 1.00 67.65 195 SER A C 1
ATOM 1363 O O . SER A 1 195 ? 153.073 132.057 89.735 1.00 67.65 195 SER A O 1
ATOM 1366 N N . PRO A 1 196 ? 153.129 130.035 88.761 1.00 63.67 196 PRO A N 1
ATOM 1367 C CA . PRO A 1 196 ? 152.198 130.456 87.702 1.00 63.67 196 PRO A CA 1
ATOM 1368 C C . PRO A 1 196 ? 150.790 130.734 88.200 1.00 63.67 196 PRO A C 1
ATOM 1369 O O . PRO A 1 196 ? 150.001 131.338 87.464 1.00 63.67 196 PRO A O 1
ATOM 1373 N N . GLU A 1 197 ? 150.455 130.307 89.418 1.00 61.08 197 GLU A N 1
ATOM 1374 C CA . GLU A 1 197 ? 149.118 130.523 89.960 1.00 61.08 197 GLU A CA 1
ATOM 1375 C C . GLU A 1 197 ? 148.790 132.002 90.110 1.00 61.08 197 GLU A C 1
ATOM 1376 O O . GLU A 1 197 ? 147.617 132.385 90.042 1.00 61.08 197 GLU A O 1
ATOM 1382 N N . LEU A 1 198 ? 149.802 132.847 90.315 1.00 57.60 198 LEU A N 1
ATOM 1383 C CA . LEU A 1 198 ? 149.548 134.256 90.596 1.00 57.60 198 LEU A CA 1
ATOM 1384 C C . LEU A 1 198 ? 148.993 134.986 89.378 1.00 57.60 198 LEU A C 1
ATOM 1385 O O . LEU A 1 198 ? 148.138 135.868 89.513 1.00 57.60 198 LEU A O 1
ATOM 1390 N N . VAL A 1 199 ? 149.471 134.645 88.186 1.00 58.37 199 VAL A N 1
ATOM 1391 C CA . VAL A 1 199 ? 149.040 135.310 86.960 1.00 58.37 199 VAL A CA 1
ATOM 1392 C C . VAL A 1 199 ? 148.407 134.274 86.040 1.00 58.37 199 VAL A C 1
ATOM 1393 O O . VAL A 1 199 ? 149.114 133.643 85.242 1.00 58.37 199 VAL A O 1
ATOM 1397 N N . PRO A 1 200 ? 147.090 134.058 86.120 1.00 58.95 200 PRO A N 1
ATOM 1398 C CA . PRO A 1 200 ? 146.454 133.033 85.283 1.00 58.95 200 PRO A CA 1
ATOM 1399 C C . PRO A 1 200 ? 146.582 133.316 83.797 1.00 58.95 200 PRO A C 1
ATOM 1400 O O . PRO A 1 200 ? 147.103 132.483 83.050 1.00 58.95 200 PRO A O 1
ATOM 1404 N N . MET A 1 201 ? 146.119 134.480 83.353 1.00 63.07 201 MET A N 1
ATOM 1405 C CA . MET A 1 201 ? 146.301 134.887 81.965 1.00 63.07 201 MET A CA 1
ATOM 1406 C C . MET A 1 201 ? 147.280 136.051 81.895 1.00 63.07 201 MET A C 1
ATOM 1407 O O . MET A 1 201 ? 146.942 137.168 82.317 1.00 63.07 201 MET A O 1
ATOM 1412 N N . PRO A 1 202 ? 148.499 135.841 81.393 1.00 64.21 202 PRO A N 1
ATOM 1413 C CA . PRO A 1 202 ? 149.520 136.892 81.441 1.00 64.21 202 PRO A CA 1
ATOM 1414 C C . PRO A 1 202 ? 149.598 137.775 80.208 1.00 64.21 202 PRO A C 1
ATOM 1415 O O . PRO A 1 202 ? 150.356 138.755 80.222 1.00 64.21 202 PRO A O 1
ATOM 1419 N N . THR A 1 203 ? 148.846 137.465 79.152 1.00 65.12 203 THR A N 1
ATOM 1420 C CA . THR A 1 203 ? 148.872 138.277 77.944 1.00 65.12 203 THR A CA 1
ATOM 1421 C C . THR A 1 203 ? 148.120 139.590 78.102 1.00 65.12 203 THR A C 1
ATOM 1422 O O . THR A 1 203 ? 148.131 140.403 77.173 1.00 65.12 203 THR A O 1
ATOM 1426 N N . LEU A 1 204 ? 147.470 139.812 79.241 1.00 65.39 204 LEU A N 1
ATOM 1427 C CA . LEU A 1 204 ? 146.650 140.996 79.449 1.00 65.39 204 LEU A CA 1
ATOM 1428 C C . LEU A 1 204 ? 147.457 142.227 79.835 1.00 65.39 204 LEU A C 1
ATOM 1429 O O . LEU A 1 204 ? 146.877 143.312 79.947 1.00 65.39 204 LEU A O 1
ATOM 1434 N N . LYS A 1 205 ? 148.768 142.094 80.044 1.00 66.73 205 LYS A N 1
ATOM 1435 C CA . LYS A 1 205 ? 149.557 143.248 80.460 1.00 66.73 205 LYS A CA 1
ATOM 1436 C C . LYS A 1 205 ? 149.810 144.208 79.306 1.00 66.73 205 LYS A C 1
ATOM 1437 O O . LYS A 1 205 ? 150.155 145.370 79.539 1.00 66.73 205 LYS A O 1
ATOM 1443 N N . GLY A 1 206 ? 149.669 143.745 78.068 1.00 68.40 206 GLY A N 1
ATOM 1444 C CA . GLY A 1 206 ? 149.881 144.596 76.915 1.00 68.40 206 GLY A CA 1
ATOM 1445 C C . GLY A 1 206 ? 151.215 145.314 76.925 1.00 68.40 206 GLY A C 1
ATOM 1446 O O . GLY A 1 206 ? 152.270 144.686 76.808 1.00 68.40 206 GLY A O 1
ATOM 1447 N N . ASP A 1 207 ? 151.175 146.635 77.075 1.00 69.60 207 ASP A N 1
ATOM 1448 C CA . ASP A 1 207 ? 152.375 147.461 77.097 1.00 69.60 207 ASP A CA 1
ATOM 1449 C C . ASP A 1 207 ? 152.836 147.815 78.503 1.00 69.60 207 ASP A C 1
ATOM 1450 O O . ASP A 1 207 ? 153.781 148.595 78.649 1.00 69.60 207 ASP A O 1
ATOM 1455 N N . GLY A 1 208 ? 152.206 147.270 79.532 1.00 67.63 208 GLY A N 1
ATOM 1456 C CA . GLY A 1 208 ? 152.535 147.578 80.908 1.00 67.63 208 GLY A CA 1
ATOM 1457 C C . GLY A 1 208 ? 153.343 146.491 81.583 1.00 67.63 208 GLY A C 1
ATOM 1458 O O . GLY A 1 208 ? 154.125 145.776 80.946 1.00 67.63 208 GLY A O 1
ATOM 1459 N N . ARG A 1 209 ? 153.151 146.363 82.894 1.00 65.58 209 ARG A N 1
ATOM 1460 C CA . ARG A 1 209 ? 153.906 145.410 83.691 1.00 65.58 209 ARG A CA 1
ATOM 1461 C C . ARG A 1 209 ? 153.027 144.886 84.815 1.00 65.58 209 ARG A C 1
ATOM 1462 O O . ARG A 1 209 ? 151.974 145.450 85.122 1.00 65.58 209 ARG A O 1
ATOM 1470 N N . HIS A 1 210 ? 153.472 143.793 85.424 1.00 59.94 210 HIS A N 1
ATOM 1471 C CA . HIS A 1 210 ? 152.783 143.202 86.559 1.00 59.94 210 HIS A CA 1
ATOM 1472 C C . HIS A 1 210 ? 153.233 143.863 87.854 1.00 59.94 210 HIS A C 1
ATOM 1473 O O . HIS A 1 210 ? 154.365 144.338 87.968 1.00 59.94 210 HIS A O 1
ATOM 1480 N N . MET A 1 211 ? 152.335 143.888 88.833 1.00 60.24 211 MET A N 1
ATOM 1481 C CA . MET A 1 211 ? 152.604 144.528 90.110 1.00 60.24 211 MET A CA 1
ATOM 1482 C C . MET A 1 211 ? 152.071 143.676 91.252 1.00 60.24 211 MET A C 1
ATOM 1483 O O . MET A 1 211 ? 151.201 142.822 91.070 1.00 60.24 211 MET A O 1
ATOM 1488 N N . GLU A 1 212 ? 152.616 143.923 92.440 1.00 54.05 212 GLU A N 1
ATOM 1489 C CA . GLU A 1 212 ? 152.188 143.277 93.670 1.00 54.05 212 GLU A CA 1
ATOM 1490 C C . GLU A 1 212 ? 151.774 144.335 94.680 1.00 54.05 212 GLU A C 1
ATOM 1491 O O . GLU A 1 212 ? 152.463 145.343 94.855 1.00 54.05 212 GLU A O 1
ATOM 1497 N N . VAL A 1 213 ? 150.648 144.100 95.343 1.00 49.57 213 VAL A N 1
ATOM 1498 C CA . VAL A 1 213 ? 150.138 144.984 96.381 1.00 49.57 213 VAL A CA 1
ATOM 1499 C C . VAL A 1 213 ? 149.985 144.172 97.657 1.00 49.57 213 VAL A C 1
ATOM 1500 O O . VAL A 1 213 ? 149.385 143.092 97.641 1.00 49.57 213 VAL A O 1
ATOM 1504 N N . ILE A 1 214 ? 150.534 144.685 98.753 1.00 46.32 214 ILE A N 1
ATOM 1505 C CA . ILE A 1 214 ? 150.501 144.011 100.044 1.00 46.32 214 ILE A CA 1
ATOM 1506 C C . ILE A 1 214 ? 149.816 144.929 101.042 1.00 46.32 214 ILE A C 1
ATOM 1507 O O . ILE A 1 214 ? 150.192 146.098 101.176 1.00 46.32 214 ILE A O 1
ATOM 1512 N N . LYS A 1 215 ? 148.816 144.402 101.738 1.00 45.42 215 LYS A N 1
ATOM 1513 C CA . LYS A 1 215 ? 148.047 145.156 102.715 1.00 45.42 215 LYS A CA 1
ATOM 1514 C C . LYS A 1 215 ? 148.173 144.494 104.077 1.00 45.42 215 LYS A C 1
ATOM 1515 O O . LYS A 1 215 ? 147.971 143.284 104.203 1.00 45.42 215 LYS A O 1
ATOM 1521 N N . ILE A 1 216 ? 148.507 145.287 105.090 1.00 46.76 216 ILE A N 1
ATOM 1522 C CA . ILE A 1 216 ? 148.573 144.828 106.472 1.00 46.76 216 ILE A CA 1
ATOM 1523 C C . ILE A 1 216 ? 147.562 145.638 107.266 1.00 46.76 216 ILE A C 1
ATOM 1524 O O . ILE A 1 216 ? 147.588 146.873 107.232 1.00 46.76 216 ILE A O 1
ATOM 1529 N N . LYS A 1 217 ? 146.676 144.950 107.977 1.00 51.63 217 LYS A N 1
ATOM 1530 C CA . LYS A 1 217 ? 145.523 145.578 108.602 1.00 51.63 217 LYS A CA 1
ATOM 1531 C C . LYS A 1 217 ? 145.757 145.727 110.095 1.00 51.63 217 LYS A C 1
ATOM 1532 O O . LYS A 1 217 ? 146.143 144.766 110.768 1.00 51.63 217 LYS A O 1
ATOM 1538 N N . ASN A 1 218 ? 145.528 146.931 110.603 1.00 58.29 218 ASN A N 1
ATOM 1539 C CA . ASN A 1 218 ? 145.693 147.251 112.011 1.00 58.29 218 ASN A CA 1
ATOM 1540 C C . ASN A 1 218 ? 144.321 147.413 112.644 1.00 58.29 218 ASN A C 1
ATOM 1541 O O . ASN A 1 218 ? 143.525 148.247 112.202 1.00 58.29 218 ASN A O 1
ATOM 1546 N N . PHE A 1 219 ? 144.048 146.618 113.674 1.00 55.49 219 PHE A N 1
ATOM 1547 C CA . PHE A 1 219 ? 142.744 146.615 114.319 1.00 55.49 219 PHE A CA 1
ATOM 1548 C C . PHE A 1 219 ? 142.702 147.441 115.595 1.00 55.49 219 PHE A C 1
ATOM 1549 O O . PHE A 1 219 ? 141.662 147.468 116.259 1.00 55.49 219 PHE A O 1
ATOM 1557 N N . ASP A 1 220 ? 143.791 148.118 115.957 1.00 61.67 220 ASP A N 1
ATOM 1558 C CA . ASP A 1 220 ? 143.793 148.880 117.201 1.00 61.67 220 ASP A CA 1
ATOM 1559 C C . ASP A 1 220 ? 143.030 150.190 117.046 1.00 61.67 220 ASP A C 1
ATOM 1560 O O . ASP A 1 220 ? 142.048 150.435 117.754 1.00 61.67 220 ASP A O 1
ATOM 1565 N N . ASN A 1 221 ? 143.465 151.045 116.127 1.00 63.01 221 ASN A N 1
ATOM 1566 C CA . ASN A 1 221 ? 142.775 152.296 115.847 1.00 63.01 221 ASN A CA 1
ATOM 1567 C C . ASN A 1 221 ? 141.838 152.078 114.668 1.00 63.01 221 ASN A C 1
ATOM 1568 O O . ASN A 1 221 ? 142.252 151.559 113.627 1.00 63.01 221 ASN A O 1
ATOM 1573 N N . CYS A 1 222 ? 140.574 152.449 114.843 1.00 66.05 222 CYS A N 1
ATOM 1574 C CA . CYS A 1 222 ? 139.575 152.054 113.864 1.00 66.05 222 CYS A CA 1
ATOM 1575 C C . CYS A 1 222 ? 138.302 152.846 114.131 1.00 66.05 222 CYS A C 1
ATOM 1576 O O . CYS A 1 222 ? 138.030 153.231 115.270 1.00 66.05 222 CYS A O 1
ATOM 1579 N N . ASP A 1 223 ? 137.530 153.089 113.071 1.00 68.45 223 ASP A N 1
ATOM 1580 C CA . ASP A 1 223 ? 136.367 153.967 113.170 1.00 68.45 223 ASP A CA 1
ATOM 1581 C C . ASP A 1 223 ? 135.082 153.198 113.470 1.00 68.45 223 ASP A C 1
ATOM 1582 O O . ASP A 1 223 ? 134.439 153.431 114.499 1.00 68.45 223 ASP A O 1
ATOM 1587 N N . GLN A 1 224 ? 134.697 152.285 112.585 1.00 65.09 224 GLN A N 1
ATOM 1588 C CA . GLN A 1 224 ? 133.480 151.500 112.746 1.00 65.09 224 GLN A CA 1
ATOM 1589 C C . GLN A 1 224 ? 133.849 150.137 113.316 1.00 65.09 224 GLN A C 1
ATOM 1590 O O . GLN A 1 224 ? 134.603 149.383 112.693 1.00 65.09 224 GLN A O 1
ATOM 1596 N N . ARG A 1 225 ? 133.321 149.826 114.496 1.00 60.57 225 ARG A N 1
ATOM 1597 C CA . ARG A 1 225 ? 133.668 148.616 115.224 1.00 60.57 225 ARG A CA 1
ATOM 1598 C C . ARG A 1 225 ? 132.414 147.806 115.511 1.00 60.57 225 ARG A C 1
ATOM 1599 O O . ARG A 1 225 ? 131.367 148.366 115.850 1.00 60.57 225 ARG A O 1
ATOM 1607 N N . ILE A 1 226 ? 132.522 146.486 115.376 1.00 53.77 226 ILE A N 1
ATOM 1608 C CA . ILE A 1 226 ? 131.415 145.568 115.620 1.00 53.77 226 ILE A CA 1
ATOM 1609 C C . ILE A 1 226 ? 131.910 144.427 116.496 1.00 53.77 226 ILE A C 1
ATOM 1610 O O . ILE A 1 226 ? 132.682 143.578 116.035 1.00 53.77 226 ILE A O 1
ATOM 1615 N N . ASN A 1 227 ? 131.465 144.399 117.751 1.00 53.49 227 ASN A N 1
ATOM 1616 C CA . ASN A 1 227 ? 131.792 143.303 118.650 1.00 53.49 227 ASN A CA 1
ATOM 1617 C C . ASN A 1 227 ? 130.812 143.294 119.813 1.00 53.49 227 ASN A C 1
ATOM 1618 O O . ASN A 1 227 ? 130.143 144.291 120.094 1.00 53.49 227 ASN A O 1
ATOM 1623 N N . TYR A 1 228 ? 130.739 142.148 120.485 1.00 51.94 228 TYR A N 1
ATOM 1624 C CA . TYR A 1 228 ? 129.921 141.963 121.676 1.00 51.94 228 TYR A CA 1
ATOM 1625 C C . TYR A 1 228 ? 130.833 141.643 122.850 1.00 51.94 228 TYR A C 1
ATOM 1626 O O . TYR A 1 228 ? 131.714 140.786 122.737 1.00 51.94 228 TYR A O 1
ATOM 1635 N N . HIS A 1 229 ? 130.621 142.326 123.970 1.00 53.70 229 HIS A N 1
ATOM 1636 C CA . HIS A 1 229 ? 131.488 142.186 125.129 1.00 53.70 229 HIS A CA 1
ATOM 1637 C C . HIS A 1 229 ? 130.678 142.087 126.411 1.00 53.70 229 HIS A C 1
ATOM 1638 O O . HIS A 1 229 ? 129.590 142.654 126.528 1.00 53.70 229 HIS A O 1
ATOM 1645 N N . PHE A 1 230 ? 131.231 141.349 127.370 1.00 50.78 230 PHE A N 1
ATOM 1646 C CA . PHE A 1 230 ? 130.747 141.343 128.748 1.00 50.78 230 PHE A CA 1
ATOM 1647 C C . PHE A 1 230 ? 131.842 140.749 129.614 1.00 50.78 230 PHE A C 1
ATOM 1648 O O . PHE A 1 230 ? 132.249 139.606 129.391 1.00 50.78 230 PHE A O 1
ATOM 1656 N N . GLY A 1 231 ? 132.317 141.509 130.592 1.00 60.48 231 GLY A N 1
ATOM 1657 C CA . GLY A 1 231 ? 133.385 141.028 131.443 1.00 60.48 231 GLY A CA 1
ATOM 1658 C C . GLY A 1 231 ? 133.612 141.947 132.619 1.00 60.48 231 GLY A C 1
ATOM 1659 O O . GLY A 1 231 ? 133.224 143.120 132.602 1.00 60.48 231 GLY A O 1
ATOM 1660 N N . MET A 1 232 ? 134.260 141.392 133.640 1.00 67.80 232 MET A N 1
ATOM 1661 C CA . MET A 1 232 ? 134.566 142.099 134.881 1.00 67.80 232 MET A CA 1
ATOM 1662 C C . MET A 1 232 ? 133.331 142.771 135.475 1.00 67.80 232 MET A C 1
ATOM 1663 O O . MET A 1 232 ? 132.291 142.136 135.649 1.00 67.80 232 MET A O 1
ATOM 1668 N N . LYS A 1 247 ? 144.187 143.086 127.223 1.00 73.63 247 LYS A N 1
ATOM 1669 C CA . LYS A 1 247 ? 144.202 142.620 125.842 1.00 73.63 247 LYS A CA 1
ATOM 1670 C C . LYS A 1 247 ? 144.964 141.305 125.722 1.00 73.63 247 LYS A C 1
ATOM 1671 O O . LYS A 1 247 ? 146.188 141.268 125.857 1.00 73.63 247 LYS A O 1
ATOM 1677 N N . PHE A 1 248 ? 144.228 140.219 125.487 1.00 65.38 248 PHE A N 1
ATOM 1678 C CA . PHE A 1 248 ? 144.824 138.912 125.262 1.00 65.38 248 PHE A CA 1
ATOM 1679 C C . PHE A 1 248 ? 144.586 138.381 123.859 1.00 65.38 248 PHE A C 1
ATOM 1680 O O . PHE A 1 248 ? 145.197 137.373 123.487 1.00 65.38 248 PHE A O 1
ATOM 1688 N N . PHE A 1 249 ? 143.725 139.022 123.076 1.00 57.09 249 PHE A N 1
ATOM 1689 C CA . PHE A 1 249 ? 143.525 138.633 121.694 1.00 57.09 249 PHE A CA 1
ATOM 1690 C C . PHE A 1 249 ? 144.733 139.038 120.855 1.00 57.09 249 PHE A C 1
ATOM 1691 O O . PHE A 1 249 ? 145.585 139.825 121.274 1.00 57.09 249 PHE A O 1
ATOM 1699 N N . SER A 1 250 ? 144.806 138.479 119.650 1.00 51.11 250 SER A N 1
ATOM 1700 C CA . SER A 1 250 ? 145.883 138.809 118.720 1.00 51.11 250 SER A CA 1
ATOM 1701 C C . SER A 1 250 ? 145.343 138.605 117.309 1.00 51.11 250 SER A C 1
ATOM 1702 O O . SER A 1 250 ? 145.274 137.470 116.829 1.00 51.11 250 SER A O 1
ATOM 1705 N N . ARG A 1 251 ? 144.966 139.696 116.659 1.00 48.30 251 ARG A N 1
ATOM 1706 C CA . ARG A 1 251 ? 144.476 139.656 115.293 1.00 48.30 251 ARG A CA 1
ATOM 1707 C C . ARG A 1 251 ? 145.577 140.072 114.328 1.00 48.30 251 ARG A C 1
ATOM 1708 O O . ARG A 1 251 ? 146.422 140.912 114.644 1.00 48.30 251 ARG A O 1
ATOM 1716 N N . SER A 1 252 ? 145.560 139.472 113.144 1.00 42.87 252 SER A N 1
ATOM 1717 C CA . SER A 1 252 ? 146.595 139.721 112.147 1.00 42.87 252 SER A CA 1
ATOM 1718 C C . SER A 1 252 ? 146.010 139.431 110.774 1.00 42.87 252 SER A C 1
ATOM 1719 O O . SER A 1 252 ? 145.853 138.265 110.405 1.00 42.87 252 SER A O 1
ATOM 1722 N N . SER A 1 253 ? 145.697 140.479 110.022 1.00 43.84 253 SER A N 1
ATOM 1723 C CA . SER A 1 253 ? 145.160 140.347 108.676 1.00 43.84 253 SER A CA 1
ATOM 1724 C C . SER A 1 253 ? 146.171 140.872 107.669 1.00 43.84 253 SER A C 1
ATOM 1725 O O . SER A 1 253 ? 146.658 141.998 107.801 1.00 43.84 253 SER A O 1
ATOM 1728 N N . THR A 1 254 ? 146.492 140.051 106.673 1.00 42.12 254 THR A N 1
ATOM 1729 C CA . THR A 1 254 ? 147.377 140.438 105.585 1.00 42.12 254 THR A CA 1
ATOM 1730 C C . THR A 1 254 ? 146.731 140.057 104.263 1.00 42.12 254 THR A C 1
ATOM 1731 O O . THR A 1 254 ? 145.917 139.133 104.196 1.00 42.12 254 THR A O 1
ATOM 1735 N N . SER A 1 255 ? 147.099 140.777 103.208 1.00 42.70 255 SER A N 1
ATOM 1736 C CA . SER A 1 255 ? 146.549 140.529 101.885 1.00 42.70 255 SER A CA 1
ATOM 1737 C C . SER A 1 255 ? 147.665 140.581 100.855 1.00 42.70 255 SER A C 1
ATOM 1738 O O . SER A 1 255 ? 148.698 141.221 101.059 1.00 42.70 255 SER A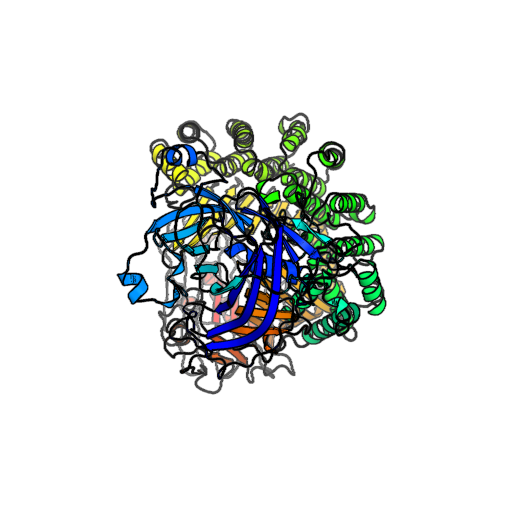 O 1
ATOM 1741 N N . ARG A 1 256 ? 147.443 139.897 99.738 1.00 46.53 256 ARG A N 1
ATOM 1742 C CA . ARG A 1 256 ? 148.412 139.841 98.647 1.00 46.53 256 ARG A CA 1
ATOM 1743 C C . ARG A 1 256 ? 147.646 139.851 97.332 1.00 46.53 256 ARG A C 1
ATOM 1744 O O . ARG A 1 256 ? 146.991 138.864 96.988 1.00 46.53 256 ARG A O 1
ATOM 1752 N N . ILE A 1 257 ? 147.724 140.961 96.602 1.00 47.90 257 ILE A N 1
ATOM 1753 C CA . ILE A 1 257 ? 146.958 141.168 95.379 1.00 47.90 257 ILE A CA 1
ATOM 1754 C C . ILE A 1 257 ? 147.923 141.465 94.241 1.00 47.90 257 ILE A C 1
ATOM 1755 O O . ILE A 1 257 ? 148.845 142.272 94.398 1.00 47.90 257 ILE A O 1
ATOM 1760 N N . VAL A 1 258 ? 147.704 140.821 93.098 1.00 52.02 258 VAL A N 1
ATOM 1761 C CA . VAL A 1 258 ? 148.521 141.004 91.905 1.00 52.02 258 VAL A CA 1
ATOM 1762 C C . VAL A 1 258 ? 147.665 141.665 90.833 1.00 52.02 258 VAL A C 1
ATOM 1763 O O . VAL A 1 258 ? 146.559 141.197 90.540 1.00 52.02 258 VAL A O 1
ATOM 1767 N N . ILE A 1 259 ? 148.173 142.750 90.249 1.00 56.45 259 ILE A N 1
ATOM 1768 C CA . ILE A 1 259 ? 147.439 143.514 89.250 1.00 56.45 259 ILE A CA 1
ATOM 1769 C C . ILE A 1 259 ? 148.262 143.603 87.971 1.00 56.45 259 ILE A C 1
ATOM 1770 O O . ILE A 1 259 ? 149.487 143.464 87.971 1.00 56.45 259 ILE A O 1
ATOM 1775 N N . SER A 1 260 ? 147.560 143.834 86.873 1.00 61.26 260 SER A N 1
ATOM 1776 C CA . SER A 1 260 ? 148.117 143.843 85.528 1.00 61.26 260 SER A CA 1
ATOM 1777 C C . SER A 1 260 ? 148.521 145.265 85.133 1.00 61.26 260 SER A C 1
ATOM 1778 O O . SER A 1 260 ? 148.702 146.134 85.990 1.00 61.26 260 SER A O 1
ATOM 1781 N N . GLU A 1 261 ? 148.694 145.487 83.826 1.00 66.45 261 GLU A N 1
ATOM 1782 C CA . GLU A 1 261 ? 149.185 146.732 83.237 1.00 66.45 261 GLU A CA 1
ATOM 1783 C C . GLU A 1 261 ? 148.686 147.979 83.949 1.00 66.45 261 GLU A C 1
ATOM 1784 O O . GLU A 1 261 ? 147.509 148.084 84.295 1.00 66.45 261 GLU A O 1
ATOM 1790 N N . SER A 1 262 ? 149.605 148.921 84.162 1.00 64.98 262 SER A N 1
ATOM 1791 C CA . SER A 1 262 ? 149.299 150.290 84.562 1.00 64.98 262 SER A CA 1
ATOM 1792 C C . SER A 1 262 ? 148.775 150.401 85.987 1.00 64.98 262 SER A C 1
ATOM 1793 O O . SER A 1 262 ? 148.196 149.455 86.530 1.00 64.98 262 SER A O 1
ATOM 1796 N N . LEU A 1 263 ? 148.979 151.565 86.596 1.00 63.30 263 LEU A N 1
ATOM 1797 C CA . LEU A 1 263 ? 148.501 151.856 87.937 1.00 63.30 263 LEU A CA 1
ATOM 1798 C C . LEU A 1 263 ? 147.200 152.648 87.923 1.00 63.30 263 LEU A C 1
ATOM 1799 O O . LEU A 1 263 ? 146.750 153.106 88.976 1.00 63.30 263 LEU A O 1
ATOM 1804 N N . LYS A 1 264 ? 146.601 152.827 86.756 1.00 66.17 264 LYS A N 1
ATOM 1805 C CA . LYS A 1 264 ? 145.321 153.506 86.589 1.00 66.17 264 LYS A CA 1
ATOM 1806 C C . LYS A 1 264 ? 144.309 152.676 85.814 1.00 66.17 264 LYS A C 1
ATOM 1807 O O . LYS A 1 264 ? 143.119 152.720 86.132 1.00 66.17 264 LYS A O 1
ATOM 1813 N N . HIS A 1 265 ? 144.749 151.917 84.813 1.00 64.89 265 HIS A N 1
ATOM 1814 C CA . HIS A 1 265 ? 143.887 151.042 84.021 1.00 64.89 265 HIS A CA 1
ATOM 1815 C C . HIS A 1 265 ? 144.458 149.629 84.108 1.00 64.89 265 HIS A C 1
ATOM 1816 O O . HIS A 1 265 ? 145.304 149.253 83.295 1.00 64.89 265 HIS A O 1
ATOM 1823 N N . PHE A 1 266 ? 143.983 148.838 85.072 1.00 59.54 266 PHE A N 1
ATOM 1824 C CA . PHE A 1 266 ? 144.546 147.517 85.313 1.00 59.54 266 PHE A CA 1
ATOM 1825 C C . PHE A 1 266 ? 143.436 146.489 85.486 1.00 59.54 266 PHE A C 1
ATOM 1826 O O . PHE A 1 266 ? 142.246 146.812 85.474 1.00 59.54 266 PHE A O 1
ATOM 1834 N N . THR A 1 267 ? 143.850 145.232 85.646 1.00 55.46 267 THR A N 1
ATOM 1835 C CA . THR A 1 267 ? 142.962 144.095 85.829 1.00 55.46 267 THR A CA 1
ATOM 1836 C C . THR A 1 267 ? 143.440 143.275 87.018 1.00 55.46 267 THR A C 1
ATOM 1837 O O . THR A 1 267 ? 144.641 143.035 87.168 1.00 55.46 267 THR A O 1
ATOM 1841 N N . ILE A 1 268 ? 142.506 142.847 87.861 1.00 50.48 268 ILE A N 1
ATOM 1842 C CA . ILE A 1 268 ? 142.849 142.031 89.022 1.00 50.48 268 ILE A CA 1
ATOM 1843 C C . ILE A 1 268 ? 143.062 140.591 88.580 1.00 50.48 268 ILE A C 1
ATOM 1844 O O . ILE A 1 268 ? 142.244 140.024 87.849 1.00 50.48 268 ILE A O 1
ATOM 1849 N N . GLN A 1 269 ? 144.167 139.996 89.020 1.00 52.16 269 GLN A N 1
ATOM 1850 C CA . GLN A 1 269 ? 144.511 138.622 88.684 1.00 52.16 269 GLN A CA 1
ATOM 1851 C C . GLN A 1 269 ? 144.325 137.648 89.835 1.00 52.16 269 GLN A C 1
ATOM 1852 O O . GLN A 1 269 ? 143.802 136.554 89.625 1.00 52.16 269 GLN A O 1
ATOM 1858 N N . SER A 1 270 ? 144.736 138.009 91.048 1.00 47.42 270 SER A N 1
ATOM 1859 C CA . SER A 1 270 ? 144.582 137.131 92.198 1.00 47.42 270 SER A CA 1
ATOM 1860 C C . SER A 1 270 ? 144.555 137.964 93.469 1.00 47.42 270 SER A C 1
ATOM 1861 O O . SER A 1 270 ? 145.292 138.945 93.589 1.00 47.42 270 SER A O 1
ATOM 1864 N N . SER A 1 271 ? 143.705 137.566 94.413 1.00 43.72 271 SER A N 1
ATOM 1865 C CA . SER A 1 271 ? 143.589 138.242 95.698 1.00 43.72 271 SER A CA 1
ATOM 1866 C C . SER A 1 271 ? 143.395 137.210 96.797 1.00 43.72 271 SER A C 1
ATOM 1867 O O . SER A 1 271 ? 142.530 136.338 96.683 1.00 43.72 271 SER A O 1
ATOM 1870 N N . VAL A 1 272 ? 144.194 137.311 97.858 1.00 41.99 272 VAL A N 1
ATOM 1871 C CA . VAL A 1 272 ? 144.175 136.357 98.963 1.00 41.99 272 VAL A CA 1
ATOM 1872 C C . VAL A 1 272 ? 144.301 137.117 100.275 1.00 41.99 272 VAL A C 1
ATOM 1873 O O . VAL A 1 272 ? 145.141 138.012 100.400 1.00 41.99 272 VAL A O 1
ATOM 1877 N N . THR A 1 273 ? 143.475 136.758 101.254 1.00 41.10 273 THR A N 1
ATOM 1878 C CA . THR A 1 273 ? 143.568 137.298 102.600 1.00 41.10 273 THR A CA 1
ATOM 1879 C C . THR A 1 273 ? 143.856 136.177 103.591 1.00 41.10 273 THR A C 1
ATOM 1880 O O . THR A 1 273 ? 143.507 135.016 103.360 1.00 41.10 273 THR A O 1
ATOM 1884 N N . THR A 1 274 ? 144.522 136.529 104.689 1.00 39.54 274 THR A N 1
ATOM 1885 C CA . THR A 1 274 ? 144.854 135.586 105.748 1.00 39.54 274 THR A CA 1
ATOM 1886 C C . THR A 1 274 ? 144.685 136.270 107.094 1.00 39.54 274 THR A C 1
ATOM 1887 O O . THR A 1 274 ? 145.252 137.342 107.320 1.00 39.54 274 THR A O 1
ATOM 1891 N N . SER A 1 275 ? 143.912 135.652 107.984 1.00 38.88 275 SER A N 1
ATOM 1892 C CA . SER A 1 275 ? 143.671 136.189 109.313 1.00 38.88 275 SER A CA 1
ATOM 1893 C C . SER A 1 275 ? 143.950 135.118 110.357 1.00 38.88 275 SER A C 1
ATOM 1894 O O . SER A 1 275 ? 143.847 133.922 110.079 1.00 38.88 275 SER A O 1
ATOM 1897 N N . LYS A 1 276 ? 144.309 135.555 111.563 1.00 41.34 276 LYS A N 1
ATOM 1898 C CA . LYS A 1 276 ? 144.656 134.640 112.641 1.00 41.34 276 LYS A CA 1
ATOM 1899 C C . LYS A 1 276 ? 144.281 135.256 113.983 1.00 41.34 276 LYS A C 1
ATOM 1900 O O . LYS A 1 276 ? 144.510 136.445 114.211 1.00 41.34 276 LYS A O 1
ATOM 1906 N N . MET A 1 277 ? 143.707 134.437 114.864 1.00 44.69 277 MET A N 1
ATOM 1907 C CA . MET A 1 277 ? 143.318 134.849 116.207 1.00 44.69 277 MET A CA 1
ATOM 1908 C C . MET A 1 277 ? 143.926 133.897 117.227 1.00 44.69 277 MET A C 1
ATOM 1909 O O . MET A 1 277 ? 143.858 132.677 117.054 1.00 44.69 277 MET A O 1
ATOM 1914 N N . MET A 1 278 ? 144.518 134.452 118.284 1.00 50.42 278 MET A N 1
ATOM 1915 C CA . MET A 1 278 ? 145.188 133.671 119.316 1.00 50.42 278 MET A CA 1
ATOM 1916 C C . MET A 1 278 ? 144.648 134.056 120.684 1.00 50.42 278 MET A C 1
ATOM 1917 O O . MET A 1 278 ? 144.643 135.239 121.038 1.00 50.42 278 MET A O 1
ATOM 1922 N N . VAL A 1 279 ? 144.201 133.065 121.454 1.00 52.18 279 VAL A N 1
ATOM 1923 C CA . VAL A 1 279 ? 143.614 133.294 122.770 1.00 52.18 279 VAL A CA 1
ATOM 1924 C C . VAL A 1 279 ? 144.133 132.242 123.740 1.00 52.18 279 VAL A C 1
ATOM 1925 O O . VAL A 1 279 ? 144.258 131.066 123.387 1.00 52.18 279 VAL A O 1
ATOM 1929 N N . SER A 1 280 ? 144.438 132.667 124.962 1.00 54.71 280 SER A N 1
ATOM 1930 C CA . SER A 1 280 ? 144.734 131.730 126.040 1.00 54.71 280 SER A CA 1
ATOM 1931 C C . SER A 1 280 ? 143.428 131.190 126.607 1.00 54.71 280 SER A C 1
ATOM 1932 O O . SER A 1 280 ? 142.604 131.977 127.087 1.00 54.71 280 SER A O 1
ATOM 1935 N N . PRO A 1 281 ? 143.196 129.878 126.569 1.00 51.92 281 PRO A N 1
ATOM 1936 C CA . PRO A 1 281 ? 141.854 129.359 126.881 1.00 51.92 281 PRO A CA 1
ATOM 1937 C C . PRO A 1 281 ? 141.365 129.653 128.288 1.00 51.92 281 PRO A C 1
ATOM 1938 O O . PRO A 1 281 ? 140.160 129.853 128.476 1.00 51.92 281 PRO A O 1
ATOM 1942 N N . ARG A 1 282 ? 142.247 129.689 129.285 1.00 57.24 282 ARG A N 1
ATOM 1943 C CA . ARG A 1 282 ? 141.827 129.815 130.675 1.00 57.24 282 ARG A CA 1
ATOM 1944 C C . ARG A 1 282 ? 142.451 131.025 131.361 1.00 57.24 282 ARG A C 1
ATOM 1945 O O . ARG A 1 282 ? 142.660 131.019 132.574 1.00 57.24 282 ARG A O 1
ATOM 1953 N N . LEU A 1 283 ? 142.780 132.059 130.589 1.00 61.26 283 LEU A N 1
ATOM 1954 C CA . LEU A 1 283 ? 143.244 133.361 131.060 1.00 61.26 283 LEU A CA 1
ATOM 1955 C C . LEU A 1 283 ? 144.613 133.309 131.724 1.00 61.26 283 LEU A C 1
ATOM 1956 O O . LEU A 1 283 ? 145.155 134.366 132.059 1.00 61.26 283 LEU A O 1
ATOM 1961 N N . TYR A 1 284 ? 145.202 132.126 131.904 1.00 65.65 284 TYR A N 1
ATOM 1962 C CA . TYR A 1 284 ? 146.470 131.990 132.609 1.00 65.65 284 TYR A CA 1
ATOM 1963 C C . TYR A 1 284 ? 147.375 130.968 131.934 1.00 65.65 284 TYR A C 1
ATOM 1964 O O . TYR A 1 284 ? 148.224 130.357 132.591 1.00 65.65 284 TYR A O 1
ATOM 1973 N N . ASP A 1 285 ? 147.216 130.772 130.632 1.00 63.75 285 ASP A N 1
ATOM 1974 C CA . ASP A 1 285 ? 147.951 129.765 129.881 1.00 63.75 285 ASP A CA 1
ATOM 1975 C C . ASP A 1 285 ? 148.827 130.446 128.831 1.00 63.75 285 ASP A C 1
ATOM 1976 O O . ASP A 1 285 ? 148.966 131.671 128.807 1.00 63.75 285 ASP A O 1
ATOM 1981 N N . ARG A 1 286 ? 149.420 129.638 127.956 1.00 63.05 286 ARG A N 1
ATOM 1982 C CA . ARG A 1 286 ? 150.438 130.107 127.018 1.00 63.05 286 ARG A CA 1
ATOM 1983 C C . ARG A 1 286 ? 149.883 130.364 125.621 1.00 63.05 286 ARG A C 1
ATOM 1984 O O . ARG A 1 286 ? 150.576 130.128 124.627 1.00 63.05 286 ARG A O 1
ATOM 1992 N N . GLN A 1 287 ? 148.642 130.848 125.517 1.00 56.46 287 GLN A N 1
ATOM 1993 C CA . GLN A 1 287 ? 148.059 131.313 124.255 1.00 56.46 287 GLN A CA 1
ATOM 1994 C C . GLN A 1 287 ? 148.064 130.204 123.197 1.00 56.46 287 GLN A C 1
ATOM 1995 O O . GLN A 1 287 ? 148.743 130.276 122.173 1.00 56.46 287 GLN A O 1
ATOM 2001 N N . ASN A 1 288 ? 147.277 129.168 123.478 1.00 51.54 288 ASN A N 1
ATOM 2002 C CA . ASN A 1 288 ? 147.240 127.984 122.632 1.00 51.54 288 ASN A CA 1
ATOM 2003 C C . ASN A 1 288 ? 146.043 127.927 121.692 1.00 51.54 288 ASN A C 1
ATOM 2004 O O . ASN A 1 288 ? 146.099 127.200 120.697 1.00 51.54 288 ASN A O 1
ATOM 2009 N N . GLY A 1 289 ? 144.971 128.666 121.969 1.00 46.66 289 GLY A N 1
ATOM 2010 C CA . GLY A 1 289 ? 143.775 128.582 121.143 1.00 46.66 289 GLY A CA 1
ATOM 2011 C C . GLY A 1 289 ? 143.900 129.410 119.879 1.00 46.66 289 GLY A C 1
ATOM 2012 O O . GLY A 1 289 ? 144.278 130.585 119.926 1.00 46.66 289 GLY A O 1
ATOM 2013 N N . LEU A 1 290 ? 143.578 128.799 118.741 1.00 39.49 290 LEU A N 1
ATOM 2014 C CA . LEU A 1 290 ? 143.693 129.454 117.448 1.00 39.49 290 LEU A CA 1
ATOM 2015 C C . LEU A 1 290 ? 142.381 129.369 116.683 1.00 39.49 290 LEU A C 1
ATOM 2016 O O . LEU A 1 290 ? 141.635 128.395 116.797 1.00 39.49 290 LEU A O 1
ATOM 2021 N N . VAL A 1 291 ? 142.111 130.411 115.902 1.00 37.78 291 VAL A N 1
ATOM 2022 C CA . VAL A 1 291 ? 141.079 130.413 114.872 1.00 37.78 291 VAL A CA 1
ATOM 2023 C C . VAL A 1 291 ? 141.696 131.036 113.629 1.00 37.78 291 VAL A C 1
ATOM 2024 O O . VAL A 1 291 ? 142.221 132.153 113.691 1.00 37.78 291 VAL A O 1
ATOM 2028 N N . LEU A 1 292 ? 141.640 130.323 112.511 1.00 37.37 292 LEU A N 1
ATOM 2029 C CA . LEU A 1 292 ? 142.300 130.742 111.285 1.00 37.37 292 LEU A CA 1
ATOM 2030 C C . LEU A 1 292 ? 141.304 130.790 110.134 1.00 37.37 292 LEU A C 1
ATOM 2031 O O . LEU A 1 292 ? 140.335 130.027 110.100 1.00 37.37 292 LEU A O 1
ATOM 2036 N N . SER A 1 293 ? 141.548 131.696 109.188 1.00 37.63 293 SER A N 1
ATOM 2037 C CA . SER A 1 293 ? 140.631 131.911 108.079 1.00 37.63 293 SER A CA 1
ATOM 2038 C C . SER A 1 293 ? 141.399 132.434 106.876 1.00 37.63 293 SER A C 1
ATOM 2039 O O . SER A 1 293 ? 142.502 132.969 107.005 1.00 37.63 293 SER A O 1
ATOM 2042 N N . ARG A 1 294 ? 140.799 132.280 105.697 1.00 38.36 294 ARG A N 1
ATOM 2043 C CA . ARG A 1 294 ? 141.392 132.794 104.470 1.00 38.36 294 ARG A CA 1
ATOM 2044 C C . ARG A 1 294 ? 140.328 132.872 103.382 1.00 38.36 294 ARG A C 1
ATOM 2045 O O . ARG A 1 294 ? 139.376 132.092 103.375 1.00 38.36 294 ARG A O 1
ATOM 2053 N N . MET A 1 295 ? 140.494 133.832 102.471 1.00 41.68 295 MET A N 1
ATOM 2054 C CA . MET A 1 295 ? 139.652 133.955 101.289 1.00 41.68 295 MET A CA 1
ATOM 2055 C C . MET A 1 295 ? 140.536 134.090 100.056 1.00 41.68 295 MET A C 1
ATOM 2056 O O . MET A 1 295 ? 141.608 134.696 100.115 1.00 41.68 295 MET A O 1
ATOM 2061 N N . ASN A 1 296 ? 140.077 133.527 98.942 1.00 43.60 296 ASN A N 1
ATOM 2062 C CA . ASN A 1 296 ? 140.886 133.316 97.746 1.00 43.60 296 ASN A CA 1
ATOM 2063 C C . ASN A 1 296 ? 140.049 133.616 96.511 1.00 43.60 296 ASN A C 1
ATOM 2064 O O . ASN A 1 296 ? 138.910 133.155 96.408 1.00 43.60 296 ASN A O 1
ATOM 2069 N N . LEU A 1 297 ? 140.611 134.385 95.578 1.00 42.65 297 LEU A N 1
ATOM 2070 C CA . LEU A 1 297 ? 140.016 134.605 94.263 1.00 42.65 297 LEU A CA 1
ATOM 2071 C C . LEU A 1 297 ? 141.101 134.576 93.200 1.00 42.65 297 LEU A C 1
ATOM 2072 O O . LEU A 1 297 ? 142.103 135.287 93.312 1.00 42.65 297 LEU A O 1
ATOM 2077 N N . THR A 1 298 ? 140.894 133.766 92.170 1.00 45.07 298 THR A N 1
ATOM 2078 C CA . THR A 1 298 ? 141.773 133.723 91.014 1.00 45.07 298 THR A CA 1
ATOM 2079 C C . THR A 1 298 ? 140.946 133.924 89.757 1.00 45.07 298 THR A C 1
ATOM 2080 O O . THR A 1 298 ? 139.863 133.349 89.620 1.00 45.07 298 THR A O 1
ATOM 2084 N N . LEU A 1 299 ? 141.454 134.744 88.844 1.00 47.47 299 LEU A N 1
ATOM 2085 C CA . LEU A 1 299 ? 140.748 134.987 87.595 1.00 47.47 299 LEU A CA 1
ATOM 2086 C C . LEU A 1 299 ? 140.748 133.732 86.736 1.00 47.47 299 LEU A C 1
ATOM 2087 O O . LEU A 1 299 ? 141.749 133.018 86.649 1.00 47.47 299 LEU A O 1
ATOM 2092 N N . ALA A 1 300 ? 139.610 133.461 86.101 1.00 50.10 300 ALA A N 1
ATOM 2093 C CA . ALA A 1 300 ? 139.467 132.316 85.215 1.00 50.10 300 ALA A CA 1
ATOM 2094 C C . ALA A 1 300 ? 139.269 132.735 83.765 1.00 50.10 300 ALA A C 1
ATOM 2095 O O . ALA A 1 300 ? 140.028 132.313 82.890 1.00 50.10 300 ALA A O 1
ATOM 2097 N N . LYS A 1 301 ? 138.261 133.557 83.485 1.00 55.33 301 LYS A N 1
ATOM 2098 C CA . LYS A 1 301 ? 137.963 133.977 82.126 1.00 55.33 301 LYS A CA 1
ATOM 2099 C C . LYS A 1 301 ? 137.706 135.475 82.098 1.00 55.33 301 LYS A C 1
ATOM 2100 O O . LYS A 1 301 ? 137.320 136.082 83.098 1.00 55.33 301 LYS A O 1
ATOM 2106 N N . MET A 1 302 ? 137.934 136.064 80.927 1.00 56.40 302 MET A N 1
ATOM 2107 C CA . MET A 1 302 ? 137.510 137.429 80.636 1.00 56.40 302 MET A CA 1
ATOM 2108 C C . MET A 1 302 ? 137.127 137.482 79.166 1.00 56.40 302 MET A C 1
ATOM 2109 O O . MET A 1 302 ? 137.933 137.117 78.308 1.00 56.40 302 MET A O 1
ATOM 2114 N N . GLU A 1 303 ? 135.908 137.923 78.875 1.00 59.03 303 GLU A N 1
ATOM 2115 C CA . GLU A 1 303 ? 135.428 137.929 77.501 1.00 59.03 303 GLU A CA 1
ATOM 2116 C C . GLU A 1 303 ? 134.284 138.921 77.368 1.00 59.03 303 GLU A C 1
ATOM 2117 O O . GLU A 1 303 ? 133.733 139.407 78.357 1.00 59.03 303 GLU A O 1
ATOM 2123 N N . LYS A 1 304 ? 133.940 139.216 76.118 1.00 58.18 304 LYS A N 1
ATOM 2124 C CA . LYS A 1 304 ? 132.829 140.106 75.821 1.00 58.18 304 LYS A CA 1
ATOM 2125 C C . LYS A 1 304 ? 131.520 139.487 76.292 1.00 58.18 304 LYS A C 1
ATOM 2126 O O . LYS A 1 304 ? 131.332 138.270 76.231 1.00 58.18 304 LYS A O 1
ATOM 2132 N N . THR A 1 305 ? 130.612 140.334 76.766 1.00 55.94 305 THR A N 1
ATOM 2133 C CA . THR A 1 305 ? 129.342 139.856 77.292 1.00 55.94 305 THR A CA 1
ATOM 2134 C C . THR A 1 305 ? 128.431 139.382 76.167 1.00 55.94 305 THR A C 1
ATOM 2135 O O . THR A 1 305 ? 128.379 139.984 75.091 1.00 55.94 305 THR A O 1
ATOM 2139 N N . SER A 1 306 ? 127.709 138.295 76.422 1.00 56.57 306 SER A N 1
ATOM 2140 C CA . SER A 1 306 ? 126.732 137.756 75.486 1.00 56.57 306 SER A CA 1
ATOM 2141 C C . SER A 1 306 ? 125.301 137.963 75.955 1.00 56.57 306 SER A C 1
ATOM 2142 O O . SER A 1 306 ? 124.471 138.479 75.200 1.00 56.57 306 SER A O 1
ATOM 2145 N N . LYS A 1 307 ? 124.987 137.573 77.188 1.00 57.13 307 LYS A N 1
ATOM 2146 C CA . LYS A 1 307 ? 123.671 137.802 77.770 1.00 57.13 307 LYS A CA 1
ATOM 2147 C C . LYS A 1 307 ? 123.837 138.553 79.083 1.00 57.13 307 LYS A C 1
ATOM 2148 O O . LYS A 1 307 ? 124.675 138.163 79.914 1.00 57.13 307 LYS A O 1
ATOM 2154 N N . PRO A 1 308 ? 123.126 139.655 79.293 1.00 56.46 308 PRO A N 1
ATOM 2155 C CA . PRO A 1 308 ? 123.271 140.397 80.547 1.00 56.46 308 PRO A CA 1
ATOM 2156 C C . PRO A 1 308 ? 122.535 139.718 81.690 1.00 56.46 308 PRO A C 1
ATOM 2157 O O . PRO A 1 308 ? 121.643 138.890 81.496 1.00 56.46 308 PRO A O 1
ATOM 2161 N N . LEU A 1 309 ? 122.930 140.084 82.900 1.00 57.30 309 LEU A N 1
ATOM 2162 C CA . LEU A 1 309 ? 122.278 139.579 84.093 1.00 57.30 309 LEU A CA 1
ATOM 2163 C C . LEU A 1 309 ? 120.937 140.279 84.306 1.00 57.30 309 LEU A C 1
ATOM 2164 O O . LEU A 1 309 ? 120.774 141.447 83.943 1.00 57.30 309 LEU A O 1
ATOM 2169 N N . PRO A 1 310 ? 119.962 139.585 84.885 1.00 58.85 310 PRO A N 1
ATOM 2170 C CA . PRO A 1 310 ? 118.679 140.227 85.183 1.00 58.85 310 PRO A CA 1
ATOM 2171 C C . PRO A 1 310 ? 118.818 141.288 86.262 1.00 58.85 310 PRO A C 1
ATOM 2172 O O . PRO A 1 310 ? 119.705 141.230 87.116 1.00 58.85 310 PRO A O 1
ATOM 2176 N N . MET A 1 311 ? 117.923 142.269 86.212 1.00 66.51 311 MET A N 1
ATOM 2177 C CA . MET A 1 311 ? 117.935 143.343 87.191 1.00 66.51 311 MET A CA 1
ATOM 2178 C C . MET A 1 311 ? 117.498 142.827 88.558 1.00 66.51 311 MET A C 1
ATOM 2179 O O . MET A 1 311 ? 116.803 141.816 88.683 1.00 66.51 311 MET A O 1
ATOM 2184 N N . VAL A 1 312 ? 117.922 143.540 89.595 1.00 65.30 312 VAL A N 1
ATOM 2185 C CA . VAL A 1 312 ? 117.642 143.134 90.968 1.00 65.30 312 VAL A CA 1
ATOM 2186 C C . VAL A 1 312 ? 116.202 143.494 91.305 1.00 65.30 312 VAL A C 1
ATOM 2187 O O . VAL A 1 312 ? 115.792 144.652 91.173 1.00 65.30 312 VAL A O 1
ATOM 2191 N N . ASP A 1 313 ? 115.432 142.502 91.742 1.00 68.34 313 ASP A N 1
ATOM 2192 C CA . ASP A 1 313 ? 114.062 142.723 92.177 1.00 68.34 313 ASP A CA 1
ATOM 2193 C C . ASP A 1 313 ? 114.044 143.107 93.649 1.00 68.34 313 ASP A C 1
ATOM 2194 O O . ASP A 1 313 ? 114.824 142.582 94.448 1.00 68.34 313 ASP A O 1
ATOM 2199 N N . ASN A 1 314 ? 113.148 144.029 93.997 1.00 67.32 314 ASN A N 1
ATOM 2200 C CA . ASN A 1 314 ? 113.032 144.586 95.340 1.00 67.32 314 ASN A CA 1
ATOM 2201 C C . ASN A 1 314 ? 114.379 145.092 95.841 1.00 67.32 314 ASN A C 1
ATOM 2202 O O . ASN A 1 314 ? 114.943 144.525 96.785 1.00 67.32 314 ASN A O 1
ATOM 2207 N N . PRO A 1 315 ? 114.925 146.144 95.240 1.00 64.88 315 PRO A N 1
ATOM 2208 C CA . PRO A 1 315 ? 116.233 146.641 95.674 1.00 64.88 315 PRO A CA 1
ATOM 2209 C C . PRO A 1 315 ? 116.187 147.273 97.056 1.00 64.88 315 PRO A C 1
ATOM 2210 O O . PRO A 1 315 ? 115.150 147.754 97.516 1.00 64.88 315 PRO A O 1
ATOM 2214 N N . GLU A 1 316 ? 117.345 147.263 97.715 1.00 65.39 316 GLU A N 1
ATOM 2215 C CA . GLU A 1 316 ? 117.581 147.956 98.974 1.00 65.39 316 GLU A CA 1
ATOM 2216 C C . GLU A 1 316 ? 119.077 147.952 99.242 1.00 65.39 316 GLU A C 1
ATOM 2217 O O . GLU A 1 316 ? 119.760 146.975 98.928 1.00 65.39 316 GLU A O 1
ATOM 2223 N N . SER A 1 317 ? 119.579 149.042 99.815 1.00 62.79 317 SER A N 1
ATOM 2224 C CA . SER A 1 317 ? 121.010 149.185 100.031 1.00 62.79 317 SER A CA 1
ATOM 2225 C C . SER A 1 317 ? 121.438 148.478 101.309 1.00 62.79 317 SER A C 1
ATOM 2226 O O . SER A 1 317 ? 120.717 148.480 102.310 1.00 62.79 317 SER A O 1
ATOM 2229 N N . THR A 1 318 ? 122.623 147.870 101.268 1.00 60.95 318 THR A N 1
ATOM 2230 C CA . THR A 1 318 ? 123.189 147.172 102.414 1.00 60.95 318 THR A CA 1
ATOM 2231 C C . THR A 1 318 ? 124.331 147.940 103.064 1.00 60.95 318 THR A C 1
ATOM 2232 O O . THR A 1 318 ? 125.038 147.381 103.908 1.00 60.95 318 THR A O 1
ATOM 2236 N N . GLY A 1 319 ? 124.530 149.199 102.695 1.00 58.63 319 GLY A N 1
ATOM 2237 C CA . GLY A 1 319 ? 125.612 149.976 103.260 1.00 58.63 319 GLY A CA 1
ATOM 2238 C C . GLY A 1 319 ? 126.961 149.584 102.684 1.00 58.63 319 GLY A C 1
ATOM 2239 O O . GLY A 1 319 ? 127.070 149.023 101.591 1.00 58.63 319 GLY A O 1
ATOM 2240 N N . ASN A 1 320 ? 128.005 149.875 103.452 1.00 54.59 320 ASN A N 1
ATOM 2241 C CA . ASN A 1 320 ? 129.365 149.569 103.037 1.00 54.59 320 ASN A CA 1
ATOM 2242 C C . ASN A 1 320 ? 129.641 148.083 103.259 1.00 54.59 320 ASN A C 1
ATOM 2243 O O . ASN A 1 320 ? 128.734 147.287 103.516 1.00 54.59 320 ASN A O 1
ATOM 2248 N N . LEU A 1 321 ? 130.909 147.691 103.163 1.00 52.23 321 LEU A N 1
ATOM 2249 C CA . LEU A 1 321 ? 131.311 146.295 103.245 1.00 52.23 321 LEU A CA 1
ATOM 2250 C C . LEU A 1 321 ? 131.455 145.799 104.676 1.00 52.23 321 LEU A C 1
ATOM 2251 O O . LEU A 1 321 ? 132.188 144.832 104.913 1.00 52.23 321 LEU A O 1
ATOM 2256 N N . VAL A 1 322 ? 130.789 146.436 105.626 1.00 52.13 322 VAL A N 1
ATOM 2257 C CA . VAL A 1 322 ? 130.940 146.122 107.031 1.00 52.13 322 VAL A CA 1
ATOM 2258 C C . VAL A 1 322 ? 129.773 145.244 107.473 1.00 52.13 322 VAL A C 1
ATOM 2259 O O . VAL A 1 322 ? 128.692 145.254 106.879 1.00 52.13 322 VAL A O 1
ATOM 2263 N N . TYR A 1 323 ? 130.008 144.455 108.521 1.00 50.51 323 TYR A N 1
ATOM 2264 C CA . TYR A 1 323 ? 129.014 143.533 109.061 1.00 50.51 323 TYR A CA 1
ATOM 2265 C C . TYR A 1 323 ? 127.731 144.269 109.438 1.00 50.51 323 TYR A C 1
ATOM 2266 O O . TYR A 1 323 ? 127.757 145.415 109.892 1.00 50.51 323 TYR A O 1
ATOM 2275 N N . ILE A 1 324 ? 126.590 143.610 109.228 1.00 52.56 324 ILE A N 1
ATOM 2276 C CA . ILE A 1 324 ? 125.294 144.186 109.565 1.00 52.56 324 ILE A CA 1
ATOM 2277 C C . ILE A 1 324 ? 124.534 143.227 110.467 1.00 52.56 324 ILE A C 1
ATOM 2278 O O . ILE A 1 324 ? 124.738 142.010 110.429 1.00 52.56 324 ILE A O 1
ATOM 2283 N N . TYR A 1 325 ? 123.649 143.789 111.285 1.00 59.39 325 TYR A N 1
ATOM 2284 C CA . TYR A 1 325 ? 122.914 143.036 112.288 1.00 59.39 325 TYR A CA 1
ATOM 2285 C C . TYR A 1 325 ? 121.578 142.553 111.724 1.00 59.39 325 TYR A C 1
ATOM 2286 O O . TYR A 1 325 ? 121.312 142.640 110.523 1.00 59.39 325 TYR A O 1
ATOM 2295 N N . ASN A 1 326 ? 120.720 142.037 112.602 1.00 63.15 326 ASN A N 1
ATOM 2296 C CA . ASN A 1 326 ? 119.423 141.504 112.212 1.00 63.15 326 ASN A CA 1
ATOM 2297 C C . ASN A 1 326 ? 118.501 141.526 113.421 1.00 63.15 326 ASN A C 1
ATOM 2298 O O . ASN A 1 326 ? 118.947 141.685 114.560 1.00 63.15 326 ASN A O 1
ATOM 2303 N N . ASN A 1 327 ? 117.204 141.368 113.156 1.00 61.62 327 ASN A N 1
ATOM 2304 C CA . ASN A 1 327 ? 116.223 141.208 114.219 1.00 61.62 327 ASN A CA 1
ATOM 2305 C C . ASN A 1 327 ? 116.024 139.719 114.458 1.00 61.62 327 ASN A C 1
ATOM 2306 O O . ASN A 1 327 ? 115.531 139.021 113.559 1.00 61.62 327 ASN A O 1
ATOM 2311 N N . PRO A 1 328 ? 116.393 139.187 115.625 1.00 57.61 328 PRO A N 1
ATOM 2312 C CA . PRO A 1 328 ? 116.308 137.734 115.816 1.00 57.61 328 PRO A CA 1
ATOM 2313 C C . PRO A 1 328 ? 114.889 137.226 115.977 1.00 57.61 328 PRO A C 1
ATOM 2314 O O . PRO A 1 328 ? 114.593 136.104 115.549 1.00 57.61 328 PRO A O 1
ATOM 2318 N N . PHE A 1 329 ? 114.001 138.014 116.577 1.00 56.97 329 PHE A N 1
ATOM 2319 C CA . PHE A 1 329 ? 112.657 137.568 116.903 1.00 56.97 329 PHE A CA 1
ATOM 2320 C C . PHE A 1 329 ? 111.619 137.966 115.863 1.00 56.97 329 PHE A C 1
ATOM 2321 O O . PHE A 1 329 ? 110.432 137.691 116.060 1.00 56.97 329 PHE A O 1
ATOM 2329 N N . SER A 1 330 ? 112.027 138.599 114.768 1.00 61.20 330 SER A N 1
ATOM 2330 C CA . SER A 1 330 ? 111.091 139.056 113.752 1.00 61.20 330 SER A CA 1
ATOM 2331 C C . SER A 1 330 ? 110.874 137.979 112.700 1.00 61.20 330 SER A C 1
ATOM 2332 O O . SER A 1 330 ? 111.797 137.240 112.349 1.00 61.20 330 SER A O 1
ATOM 2335 N N . ASP A 1 331 ? 109.638 137.892 112.204 1.00 65.44 331 ASP A N 1
ATOM 2336 C CA . ASP A 1 331 ? 109.314 136.889 111.194 1.00 65.44 331 ASP A CA 1
ATOM 2337 C C . ASP A 1 331 ? 110.032 137.168 109.881 1.00 65.44 331 ASP A C 1
ATOM 2338 O O . ASP A 1 331 ? 110.521 136.241 109.225 1.00 65.44 331 ASP A O 1
ATOM 2343 N N . VAL A 1 332 ? 110.103 138.430 109.479 1.00 65.99 332 VAL A N 1
ATOM 2344 C CA . VAL A 1 332 ? 110.747 138.812 108.241 1.00 65.99 332 VAL A CA 1
ATOM 2345 C C . VAL A 1 332 ? 112.094 139.453 108.554 1.00 65.99 332 VAL A C 1
ATOM 2346 O O . VAL A 1 332 ? 112.384 139.825 109.688 1.00 65.99 332 VAL A O 1
ATOM 2350 N N . GLU A 1 333 ? 112.933 139.583 107.530 1.00 67.04 333 GLU A N 1
ATOM 2351 C CA . GLU A 1 333 ? 114.264 140.142 107.716 1.00 67.04 333 GLU A CA 1
ATOM 2352 C C . GLU A 1 333 ? 114.196 141.646 107.944 1.00 67.04 333 GLU A C 1
ATOM 2353 O O . GLU A 1 333 ? 113.472 142.366 107.250 1.00 67.04 333 GLU A O 1
ATOM 2359 N N . GLU A 1 334 ? 114.958 142.120 108.927 1.00 65.89 334 GLU A N 1
ATOM 2360 C CA . GLU A 1 334 ? 115.038 143.542 109.245 1.00 65.89 334 GLU A CA 1
ATOM 2361 C C . GLU A 1 334 ? 116.504 143.888 109.460 1.00 65.89 334 GLU A C 1
ATOM 2362 O O . GLU A 1 334 ? 117.104 143.460 110.451 1.00 65.89 334 GLU A O 1
ATOM 2368 N N . ARG A 1 335 ? 117.076 144.660 108.542 1.00 63.78 335 ARG A N 1
ATOM 2369 C CA . ARG A 1 335 ? 118.486 145.021 108.581 1.00 63.78 335 ARG A CA 1
ATOM 2370 C C . ARG A 1 335 ? 118.630 146.476 108.995 1.00 63.78 335 ARG A C 1
ATOM 2371 O O . ARG A 1 335 ? 117.959 147.354 108.443 1.00 63.78 335 ARG A O 1
ATOM 2379 N N . ARG A 1 336 ? 119.504 146.728 109.963 1.00 69.26 336 ARG A N 1
ATOM 2380 C CA . ARG A 1 336 ? 119.816 148.080 110.413 1.00 69.26 336 ARG A CA 1
ATOM 2381 C C . ARG A 1 336 ? 121.086 148.522 109.698 1.00 69.26 336 ARG A C 1
ATOM 2382 O O . ARG A 1 336 ? 122.194 148.134 110.077 1.00 69.26 336 ARG A O 1
ATOM 2390 N N . VAL A 1 337 ? 120.920 149.337 108.661 1.00 72.47 337 VAL A N 1
ATOM 2391 C CA . VAL A 1 337 ? 122.006 149.725 107.772 1.00 72.47 337 VAL A CA 1
ATOM 2392 C C . VAL A 1 337 ? 122.184 151.234 107.847 1.00 72.47 337 VAL A C 1
ATOM 2393 O O . VAL A 1 337 ? 121.217 151.987 107.689 1.00 72.47 337 VAL A O 1
ATOM 2397 N N . SER A 1 338 ? 123.417 151.669 108.088 1.00 79.97 338 SER A N 1
ATOM 2398 C CA . SER A 1 338 ? 123.730 153.087 108.131 1.00 79.97 338 SER A CA 1
ATOM 2399 C C . SER A 1 338 ? 123.765 153.673 106.723 1.00 79.97 338 SER A C 1
ATOM 2400 O O . SER A 1 338 ? 124.001 152.975 105.733 1.00 79.97 338 SER A O 1
ATOM 2403 N N . LYS A 1 339 ? 123.526 154.978 106.644 1.00 86.06 339 LYS A N 1
ATOM 2404 C CA . LYS A 1 339 ? 123.544 155.684 105.369 1.00 86.06 339 LYS A CA 1
ATOM 2405 C C . LYS A 1 339 ? 124.310 156.997 105.482 1.00 86.06 339 LYS A C 1
ATOM 2406 O O . LYS A 1 339 ? 125.241 157.117 106.278 1.00 86.06 339 LYS A O 1
ATOM 2412 N N . ASP A 1 385 ? 121.743 153.456 111.790 1.00 75.74 385 ASP A N 1
ATOM 2413 C CA . ASP A 1 385 ? 122.979 153.691 112.524 1.00 75.74 385 ASP A CA 1
ATOM 2414 C C . ASP A 1 385 ? 123.616 152.368 112.935 1.00 75.74 385 ASP A C 1
ATOM 2415 O O . ASP A 1 385 ? 124.389 152.313 113.892 1.00 75.74 385 ASP A O 1
ATOM 2420 N N . PHE A 1 386 ? 123.261 151.309 112.202 1.00 73.36 386 PHE A N 1
ATOM 2421 C CA . PHE A 1 386 ? 123.824 149.959 112.357 1.00 73.36 386 PHE A CA 1
ATOM 2422 C C . PHE A 1 386 ? 123.867 149.498 113.814 1.00 73.36 386 PHE A C 1
ATOM 2423 O O . PHE A 1 386 ? 124.680 148.649 114.186 1.00 73.36 386 PHE A O 1
ATOM 2431 N N . TRP A 1 387 ? 122.975 150.023 114.647 1.00 70.13 387 TRP A N 1
ATOM 2432 C CA . TRP A 1 387 ? 122.942 149.690 116.062 1.00 70.13 387 TRP A CA 1
ATOM 2433 C C . TRP A 1 387 ? 121.601 149.064 116.418 1.00 70.13 387 TRP A C 1
ATOM 2434 O O . TRP A 1 387 ? 120.548 149.527 115.967 1.00 70.13 387 TRP A O 1
ATOM 2445 N N . GLN A 1 388 ? 121.650 148.010 117.226 1.00 66.40 388 GLN A N 1
ATOM 2446 C CA . GLN A 1 388 ? 120.437 147.354 117.680 1.00 66.40 388 GLN A CA 1
ATOM 2447 C C . GLN A 1 388 ? 119.665 148.272 118.628 1.00 66.40 388 GLN A C 1
ATOM 2448 O O . GLN A 1 388 ? 120.254 149.131 119.289 1.00 66.40 388 GLN A O 1
ATOM 2454 N N . PRO A 1 389 ? 118.345 148.118 118.706 1.00 66.65 389 PRO A N 1
ATOM 2455 C CA . PRO A 1 389 ? 117.558 148.964 119.609 1.00 66.65 389 PRO A CA 1
ATOM 2456 C C . PRO A 1 389 ? 117.900 148.709 121.066 1.00 66.65 389 PRO A C 1
ATOM 2457 O O . PRO A 1 389 ? 118.351 147.625 121.445 1.00 66.65 389 PRO A O 1
ATOM 2461 N N . LYS A 1 390 ? 117.686 149.732 121.885 1.00 68.38 390 LYS A N 1
ATOM 2462 C CA . LYS A 1 390 ? 117.958 149.606 123.307 1.00 68.38 390 LYS A CA 1
ATOM 2463 C C . LYS A 1 390 ? 117.022 148.571 123.928 1.00 68.38 390 LYS A C 1
ATOM 2464 O O . LYS A 1 390 ? 115.826 148.545 123.610 1.00 68.38 390 LYS A O 1
ATOM 2470 N N . PRO A 1 391 ? 117.529 147.700 124.797 1.00 62.16 391 PRO A N 1
ATOM 2471 C CA . PRO A 1 391 ? 116.670 146.673 125.397 1.00 62.16 391 PRO A CA 1
ATOM 2472 C C . PRO A 1 391 ? 115.562 147.284 126.241 1.00 62.16 391 PRO A C 1
ATOM 2473 O O . PRO A 1 391 ? 115.768 148.265 126.959 1.00 62.16 391 PRO A O 1
ATOM 2477 N N . THR A 1 392 ? 114.378 146.685 126.154 1.00 54.82 392 THR A N 1
ATOM 2478 C CA . THR A 1 392 ? 113.243 147.063 126.976 1.00 54.82 392 THR A CA 1
ATOM 2479 C C . THR A 1 392 ? 113.122 146.087 128.141 1.00 54.82 392 THR A C 1
ATOM 2480 O O . THR A 1 392 ? 113.885 145.127 128.265 1.00 54.82 392 THR A O 1
ATOM 2484 N N . LEU A 1 393 ? 112.149 146.338 129.010 1.00 48.09 393 LEU A N 1
ATOM 2485 C CA . LEU A 1 393 ? 112.012 145.563 130.234 1.00 48.09 393 LEU A CA 1
ATOM 2486 C C . LEU A 1 393 ? 110.997 144.436 130.124 1.00 48.09 393 LEU A C 1
ATOM 2487 O O . LEU A 1 393 ? 110.785 143.719 131.106 1.00 48.09 393 LEU A O 1
ATOM 2492 N N . GLU A 1 394 ? 110.375 144.250 128.966 1.00 50.13 394 GLU A N 1
ATOM 2493 C CA . GLU A 1 394 ? 109.449 143.145 128.753 1.00 50.13 394 GLU A CA 1
ATOM 2494 C C . GLU A 1 394 ? 109.927 142.148 127.712 1.00 50.13 394 GLU A C 1
ATOM 2495 O O . GLU A 1 394 ? 109.698 140.948 127.868 1.00 50.13 394 GLU A O 1
ATOM 2501 N N . ASP A 1 395 ? 110.583 142.606 126.654 1.00 51.22 395 ASP A N 1
ATOM 2502 C CA . ASP A 1 395 ? 111.048 141.736 125.588 1.00 51.22 395 ASP A CA 1
ATOM 2503 C C . ASP A 1 395 ? 112.512 141.371 125.795 1.00 51.22 395 ASP A C 1
ATOM 2504 O O . ASP A 1 395 ? 113.247 142.034 126.531 1.00 51.22 395 ASP A O 1
ATOM 2509 N N . ALA A 1 396 ? 112.927 140.299 125.133 1.00 51.91 396 ALA A N 1
ATOM 2510 C CA . ALA A 1 396 ? 114.290 139.827 125.267 1.00 51.91 396 ALA A CA 1
ATOM 2511 C C . ALA A 1 396 ? 115.255 140.782 124.570 1.00 51.91 396 ALA A C 1
ATOM 2512 O O . ALA A 1 396 ? 114.876 141.480 123.626 1.00 51.91 396 ALA A O 1
ATOM 2514 N N . PRO A 1 397 ? 116.506 140.842 125.023 1.00 54.45 397 PRO A N 1
ATOM 2515 C CA . PRO A 1 397 ? 117.505 141.644 124.311 1.00 54.45 397 PRO A CA 1
ATOM 2516 C C . PRO A 1 397 ? 117.769 141.084 122.923 1.00 54.45 397 PRO A C 1
ATOM 2517 O O . PRO A 1 397 ? 117.608 139.888 122.671 1.00 54.45 397 PRO A O 1
ATOM 2521 N N . GLN A 1 398 ? 118.177 141.963 122.016 1.00 58.32 398 GLN A N 1
ATOM 2522 C CA . GLN A 1 398 ? 118.386 141.610 120.615 1.00 58.32 398 GLN A CA 1
ATOM 2523 C C . GLN A 1 398 ? 119.878 141.663 120.299 1.00 58.32 398 GLN A C 1
ATOM 2524 O O . GLN A 1 398 ? 120.430 142.735 120.038 1.00 58.32 398 GLN A O 1
ATOM 2530 N N . ASN A 1 399 ? 120.523 140.502 120.310 1.00 57.62 399 ASN A N 1
ATOM 2531 C CA . ASN A 1 399 ? 121.929 140.365 119.964 1.00 57.62 399 ASN A CA 1
ATOM 2532 C C . ASN A 1 399 ? 122.062 139.590 118.660 1.00 57.62 399 ASN A C 1
ATOM 2533 O O . ASN A 1 399 ? 121.153 138.865 118.249 1.00 57.62 399 ASN A O 1
ATOM 2538 N N . SER A 1 400 ? 123.213 139.750 118.004 1.00 54.98 400 SER A N 1
ATOM 2539 C CA . SER A 1 400 ? 123.406 139.131 116.699 1.00 54.98 400 SER A CA 1
ATOM 2540 C C . SER A 1 400 ? 124.796 138.523 116.548 1.00 54.98 400 SER A C 1
ATOM 2541 O O . SER A 1 400 ? 125.320 138.441 115.433 1.00 54.98 400 SER A O 1
ATOM 2544 N N . LEU A 1 401 ? 125.406 138.086 117.649 1.00 50.28 401 LEU A N 1
ATOM 2545 C CA . LEU A 1 401 ? 126.738 137.503 117.578 1.00 50.28 401 LEU A CA 1
ATOM 2546 C C . LEU A 1 401 ? 126.901 136.283 118.477 1.00 50.28 401 LEU A C 1
ATOM 2547 O O . LEU A 1 401 ? 128.010 135.741 118.560 1.00 50.28 401 LEU A O 1
ATOM 2552 N N . LEU A 1 402 ? 125.843 135.834 119.149 1.00 49.94 402 LEU A N 1
ATOM 2553 C CA . LEU A 1 402 ? 125.905 134.714 120.074 1.00 49.94 402 LEU A CA 1
ATOM 2554 C C . LEU A 1 402 ? 125.103 133.530 119.539 1.00 49.94 402 LEU A C 1
ATOM 2555 O O . LEU A 1 402 ? 124.157 133.714 118.768 1.00 49.94 402 LEU A O 1
ATOM 2560 N N . PRO A 1 403 ? 125.465 132.301 119.921 1.00 48.28 403 PRO A N 1
ATOM 2561 C CA . PRO A 1 403 ? 124.844 131.126 119.285 1.00 48.28 403 PRO A CA 1
ATOM 2562 C C . PRO A 1 403 ? 123.339 131.026 119.459 1.00 48.28 403 PRO A C 1
ATOM 2563 O O . PRO A 1 403 ? 122.646 130.601 118.528 1.00 48.28 403 PRO A O 1
ATOM 2567 N N . ASN A 1 404 ? 122.805 131.400 120.622 1.00 51.41 404 ASN A N 1
ATOM 2568 C CA . ASN A 1 404 ? 121.381 131.216 120.879 1.00 51.41 404 ASN A CA 1
ATOM 2569 C C . ASN A 1 404 ? 120.506 132.218 120.144 1.00 51.41 404 ASN A C 1
ATOM 2570 O O . ASN A 1 404 ? 119.281 132.061 120.147 1.00 51.41 404 ASN A O 1
ATOM 2575 N N . PHE A 1 405 ? 121.092 133.239 119.524 1.00 51.43 405 PHE A N 1
ATOM 2576 C CA . PHE A 1 405 ? 120.326 134.293 118.876 1.00 51.43 405 PHE A CA 1
ATOM 2577 C C . PHE A 1 405 ? 120.423 134.278 117.361 1.00 51.43 405 PHE A C 1
ATOM 2578 O O . PHE A 1 405 ? 119.513 134.775 116.695 1.00 51.43 405 PHE A O 1
ATOM 2586 N N . VAL A 1 406 ? 121.499 133.731 116.799 1.00 49.67 406 VAL A N 1
ATOM 2587 C CA . VAL A 1 406 ? 121.682 133.710 115.353 1.00 49.67 406 VAL A CA 1
ATOM 2588 C C . VAL A 1 406 ? 122.071 132.320 114.873 1.00 49.67 406 VAL A C 1
ATOM 2589 O O . VAL A 1 406 ? 122.535 132.153 113.740 1.00 49.67 406 VAL A O 1
ATOM 2593 N N . GLY A 1 407 ? 121.892 131.316 115.726 1.00 48.45 407 GLY A N 1
ATOM 2594 C CA . GLY A 1 407 ? 122.263 129.966 115.342 1.00 48.45 407 GLY A CA 1
ATOM 2595 C C . GLY A 1 407 ? 121.370 129.380 114.265 1.00 48.45 407 GLY A C 1
ATOM 2596 O O . GLY A 1 407 ? 121.852 128.724 113.339 1.00 48.45 407 GLY A O 1
ATOM 2597 N N . TYR A 1 408 ? 120.062 129.603 114.367 1.00 50.99 408 TYR A N 1
ATOM 2598 C CA . TYR A 1 408 ? 119.104 128.970 113.462 1.00 50.99 408 TYR A CA 1
ATOM 2599 C C . TYR A 1 408 ? 118.873 129.878 112.263 1.00 50.99 408 TYR A C 1
ATOM 2600 O O . TYR A 1 408 ? 117.944 130.687 112.238 1.00 50.99 408 TYR A O 1
ATOM 2609 N N . LYS A 1 409 ? 119.731 129.730 111.253 1.00 48.74 409 LYS A N 1
ATOM 2610 C CA . LYS A 1 409 ? 119.602 130.449 109.987 1.00 48.74 409 LYS A CA 1
ATOM 2611 C C . LYS A 1 409 ? 119.510 131.955 110.209 1.00 48.74 409 LYS A C 1
ATOM 2612 O O . LYS A 1 409 ? 118.744 132.659 109.551 1.00 48.74 409 LYS A O 1
ATOM 2618 N N . GLY A 1 410 ? 120.303 132.450 111.152 1.00 49.20 410 GLY A N 1
ATOM 2619 C CA . GLY A 1 410 ? 120.351 133.859 111.461 1.00 49.20 410 GLY A CA 1
ATOM 2620 C C . GLY A 1 410 ? 119.275 134.351 112.398 1.00 49.20 410 GLY A C 1
ATOM 2621 O O . GLY A 1 410 ? 119.266 135.543 112.729 1.00 49.20 410 GLY A O 1
ATOM 2622 N N . LYS A 1 411 ? 118.377 133.483 112.841 1.00 54.39 411 LYS A N 1
ATOM 2623 C CA . LYS A 1 411 ? 117.251 133.868 113.675 1.00 54.39 411 LYS A CA 1
ATOM 2624 C C . LYS A 1 411 ? 117.377 133.209 115.045 1.00 54.39 411 LYS A C 1
ATOM 2625 O O . LYS A 1 411 ? 118.352 132.520 115.345 1.00 54.39 411 LYS A O 1
ATOM 2631 N N . HIS A 1 412 ? 116.367 133.437 115.877 1.00 54.49 412 HIS A N 1
ATOM 2632 C CA . HIS A 1 412 ? 116.336 132.874 117.217 1.00 54.49 412 HIS A CA 1
ATOM 2633 C C . HIS A 1 412 ? 116.199 131.355 117.165 1.00 54.49 412 HIS A C 1
ATOM 2634 O O . HIS A 1 412 ? 115.623 130.790 116.232 1.00 54.49 412 HIS A O 1
ATOM 2641 N N . ILE A 1 413 ? 116.747 130.694 118.188 1.00 53.89 413 ILE A N 1
ATOM 2642 C CA . ILE A 1 413 ? 116.741 129.235 118.232 1.00 53.89 413 ILE A CA 1
ATOM 2643 C C . ILE A 1 413 ? 115.321 128.699 118.362 1.00 53.89 413 ILE A C 1
ATOM 2644 O O . ILE A 1 413 ? 114.966 127.691 117.743 1.00 53.89 413 ILE A O 1
ATOM 2649 N N . GLY A 1 414 ? 114.482 129.372 119.150 1.00 54.94 414 GLY A N 1
ATOM 2650 C CA . GLY A 1 414 ? 113.126 128.903 119.367 1.00 54.94 414 GLY A CA 1
ATOM 2651 C C . GLY A 1 414 ? 112.271 128.876 118.119 1.00 54.94 414 GLY A C 1
ATOM 2652 O O . GLY A 1 414 ? 111.212 128.242 118.119 1.00 54.94 414 GLY A O 1
ATOM 2653 N N . LYS A 1 415 ? 112.701 129.552 117.054 1.00 57.04 415 LYS A N 1
ATOM 2654 C CA . LYS A 1 415 ? 111.977 129.504 115.791 1.00 57.04 415 LYS A CA 1
ATOM 2655 C C . LYS A 1 415 ? 112.117 128.165 115.082 1.00 57.04 415 LYS A C 1
ATOM 2656 O O . LYS A 1 415 ? 111.423 127.939 114.085 1.00 57.04 415 LYS A O 1
ATOM 2662 N N . SER A 1 416 ? 112.996 127.283 115.561 1.00 56.29 416 SER A N 1
ATOM 2663 C CA . SER A 1 416 ? 113.287 126.051 114.833 1.00 56.29 416 SER A CA 1
ATOM 2664 C C . SER A 1 416 ? 112.071 125.140 114.748 1.00 56.29 416 SER A C 1
ATOM 2665 O O . SER A 1 416 ? 111.791 124.568 113.688 1.00 56.29 416 SER A O 1
ATOM 2668 N N . GLY A 1 417 ? 111.338 124.988 115.845 1.00 56.86 417 GLY A N 1
ATOM 2669 C CA . GLY A 1 417 ? 110.256 124.027 115.882 1.00 56.86 417 GLY A CA 1
ATOM 2670 C C . GLY A 1 417 ? 110.661 122.773 116.626 1.00 56.86 417 GLY A C 1
ATOM 2671 O O . GLY A 1 417 ? 109.872 122.207 117.388 1.00 56.86 417 GLY A O 1
ATOM 2672 N N . LYS A 1 418 ? 111.900 122.330 116.410 1.00 57.86 418 LYS A N 1
ATOM 2673 C CA . LYS A 1 418 ? 112.465 121.259 117.217 1.00 57.86 418 LYS A CA 1
ATOM 2674 C C . LYS A 1 418 ? 112.790 121.709 118.633 1.00 57.86 418 LYS A C 1
ATOM 2675 O O . LYS A 1 418 ? 113.109 120.863 119.475 1.00 57.86 418 LYS A O 1
ATOM 2681 N N . VAL A 1 419 ? 112.720 123.007 118.915 1.00 56.63 419 VAL A N 1
ATOM 2682 C CA . VAL A 1 419 ? 113.005 123.548 120.236 1.00 56.63 419 VAL A CA 1
ATOM 2683 C C . VAL A 1 419 ? 111.800 124.354 120.697 1.00 56.63 419 VAL A C 1
ATOM 2684 O O . VAL A 1 419 ? 111.395 125.315 120.031 1.00 56.63 419 VAL A O 1
ATOM 2688 N N . ASP A 1 420 ? 111.227 123.959 121.829 1.00 58.14 420 ASP A N 1
ATOM 2689 C CA . ASP A 1 420 ? 110.243 124.756 122.545 1.00 58.14 420 ASP A CA 1
ATOM 2690 C C . ASP A 1 420 ? 110.863 125.186 123.866 1.00 58.14 420 ASP A C 1
ATOM 2691 O O . ASP A 1 420 ? 111.333 124.343 124.638 1.00 58.14 420 ASP A O 1
ATOM 2696 N N . VAL A 1 421 ? 110.869 126.494 124.120 1.00 52.93 421 VAL A N 1
ATOM 2697 C CA . VAL A 1 421 ? 111.696 127.033 125.194 1.00 52.93 421 VAL A CA 1
ATOM 2698 C C . VAL A 1 421 ? 111.163 126.614 126.561 1.00 52.93 421 VAL A C 1
ATOM 2699 O O . VAL A 1 421 ? 111.934 126.228 127.451 1.00 52.93 421 VAL A O 1
ATOM 2703 N N . ILE A 1 422 ? 109.843 126.676 126.748 1.00 51.16 422 ILE A N 1
ATOM 2704 C CA . ILE A 1 422 ? 109.254 126.384 128.053 1.00 51.16 422 ILE A CA 1
ATOM 2705 C C . ILE A 1 422 ? 109.528 124.940 128.454 1.00 51.16 422 ILE A C 1
ATOM 2706 O O . ILE A 1 422 ? 109.949 124.655 129.584 1.00 51.16 422 ILE A O 1
ATOM 2711 N N . ASN A 1 423 ? 109.303 124.006 127.529 1.00 51.75 423 ASN A N 1
ATOM 2712 C CA . ASN A 1 423 ? 109.523 122.598 127.833 1.00 51.75 423 ASN A CA 1
ATOM 2713 C C . ASN A 1 423 ? 110.996 122.301 128.068 1.00 51.75 423 ASN A C 1
ATOM 2714 O O . ASN A 1 423 ? 111.337 121.494 128.940 1.00 51.75 423 ASN A O 1
ATOM 2719 N N . ALA A 1 424 ? 111.884 122.930 127.298 1.00 50.52 424 ALA A N 1
ATOM 2720 C CA . ALA A 1 424 ? 113.313 122.735 127.512 1.00 50.52 424 ALA A CA 1
ATOM 2721 C C . ALA A 1 424 ? 113.720 123.193 128.906 1.00 50.52 424 ALA A C 1
ATOM 2722 O O . ALA A 1 424 ? 114.455 122.491 129.617 1.00 50.52 424 ALA A O 1
ATOM 2724 N N . ALA A 1 425 ? 113.233 124.364 129.323 1.00 49.68 425 ALA A N 1
ATOM 2725 C CA . ALA A 1 425 ? 113.535 124.849 130.664 1.00 49.68 425 ALA A CA 1
ATOM 2726 C C . ALA A 1 425 ? 112.992 123.905 131.732 1.00 49.68 425 ALA A C 1
ATOM 2727 O O . ALA A 1 425 ? 113.680 123.614 132.719 1.00 49.68 425 ALA A O 1
ATOM 2729 N N . LYS A 1 426 ? 111.765 123.408 131.550 1.00 49.38 426 LYS A N 1
ATOM 2730 C CA . LYS A 1 426 ? 111.191 122.498 132.538 1.00 49.38 426 LYS A CA 1
ATOM 2731 C C . LYS A 1 426 ? 112.004 121.214 132.651 1.00 49.38 426 LYS A C 1
ATOM 2732 O O . LYS A 1 426 ? 112.300 120.747 133.761 1.00 49.38 426 LYS A O 1
ATOM 2738 N N . GLU A 1 427 ? 112.363 120.618 131.512 1.00 49.20 427 GLU A N 1
ATOM 2739 C CA . GLU A 1 427 ? 113.136 119.382 131.545 1.00 49.20 427 GLU A CA 1
ATOM 2740 C C . GLU A 1 427 ? 114.486 119.599 132.205 1.00 49.20 427 GLU A C 1
ATOM 2741 O O . GLU A 1 427 ? 114.926 118.775 133.018 1.00 49.20 427 GLU A O 1
ATOM 2747 N N . LEU A 1 428 ? 115.156 120.703 131.878 1.00 46.01 428 LEU A N 1
ATOM 2748 C CA . LEU A 1 428 ? 116.455 120.959 132.483 1.00 46.01 428 LEU A CA 1
ATOM 2749 C C . LEU A 1 428 ? 116.333 121.150 133.990 1.00 46.01 428 LEU A C 1
ATOM 2750 O O . LEU A 1 428 ? 117.155 120.629 134.755 1.00 46.01 428 LEU A O 1
ATOM 2755 N N . ILE A 1 429 ? 115.305 121.874 134.440 1.00 45.27 429 ILE A N 1
ATOM 2756 C CA . ILE A 1 429 ? 115.134 122.098 135.875 1.00 45.27 429 ILE A CA 1
ATOM 2757 C C . ILE A 1 429 ? 114.873 120.782 136.596 1.00 45.27 429 ILE A C 1
ATOM 2758 O O . ILE A 1 429 ? 115.454 120.511 137.653 1.00 45.27 429 ILE A O 1
ATOM 2763 N N . PHE A 1 430 ? 113.994 119.944 136.041 1.00 46.11 430 PHE A N 1
ATOM 2764 C CA . PHE A 1 430 ? 113.695 118.670 136.691 1.00 46.11 430 PHE A CA 1
ATOM 2765 C C . PHE A 1 430 ? 114.924 117.773 136.744 1.00 46.11 430 PHE A C 1
ATOM 2766 O O . PHE A 1 430 ? 115.188 117.129 137.768 1.00 46.11 430 PHE A O 1
ATOM 2774 N N . GLN A 1 431 ? 115.692 117.722 135.655 1.00 45.29 431 GLN A N 1
ATOM 2775 C CA . GLN A 1 431 ? 116.909 116.919 135.651 1.00 45.29 431 GLN A CA 1
ATOM 2776 C C . GLN A 1 431 ? 117.892 117.409 136.707 1.00 45.29 431 GLN A C 1
ATOM 2777 O O . GLN A 1 431 ? 118.449 116.609 137.469 1.00 45.29 431 GLN A O 1
ATOM 2783 N N . ILE A 1 432 ? 118.104 118.725 136.785 1.00 44.57 432 ILE A N 1
ATOM 2784 C CA . ILE A 1 432 ? 119.061 119.259 137.750 1.00 44.57 432 ILE A CA 1
ATOM 2785 C C . ILE A 1 432 ? 118.594 118.985 139.173 1.00 44.57 432 ILE A C 1
ATOM 2786 O O . ILE A 1 432 ? 119.395 118.634 140.048 1.00 44.57 432 ILE A O 1
ATOM 2791 N N . ALA A 1 433 ? 117.293 119.133 139.430 1.00 44.96 433 ALA A N 1
ATOM 2792 C CA . ALA A 1 433 ? 116.775 118.920 140.777 1.00 44.96 433 ALA A CA 1
ATOM 2793 C C . ALA A 1 433 ? 116.866 117.457 141.189 1.00 44.96 433 ALA A C 1
ATOM 2794 O O . ALA A 1 433 ? 117.108 117.154 142.362 1.00 44.96 433 ALA A O 1
ATOM 2796 N N . ASN A 1 434 ? 116.669 116.534 140.248 1.00 46.51 434 ASN A N 1
ATOM 2797 C CA . ASN A 1 434 ? 116.792 115.121 140.585 1.00 46.51 434 ASN A CA 1
ATOM 2798 C C . ASN A 1 434 ? 118.250 114.711 140.769 1.00 46.51 434 ASN A C 1
ATOM 2799 O O . ASN A 1 434 ? 118.557 113.863 141.613 1.00 46.51 434 ASN A O 1
ATOM 2804 N N . GLU A 1 435 ? 119.163 115.294 139.989 1.00 47.31 435 GLU A N 1
ATOM 2805 C CA . GLU A 1 435 ? 120.569 114.913 140.088 1.00 47.31 435 GLU A CA 1
ATOM 2806 C C . GLU A 1 435 ? 121.234 115.411 141.364 1.00 47.31 435 GLU A C 1
ATOM 2807 O O . GLU A 1 435 ? 122.287 114.887 141.737 1.00 47.31 435 GLU A O 1
ATOM 2813 N N . LEU A 1 436 ? 120.659 116.407 142.039 1.00 46.44 436 LEU A N 1
ATOM 2814 C CA . LEU A 1 436 ? 121.238 116.904 143.282 1.00 46.44 436 LEU A CA 1
ATOM 2815 C C . LEU A 1 436 ? 121.035 115.957 144.457 1.00 46.44 436 LEU A C 1
ATOM 2816 O O . LEU A 1 436 ? 121.680 116.141 145.493 1.00 46.44 436 LEU A O 1
ATOM 2821 N N . GLU A 1 437 ? 120.154 114.966 144.336 1.00 51.73 437 GLU A N 1
ATOM 2822 C CA . GLU A 1 437 ? 119.988 113.991 145.407 1.00 51.73 437 GLU A CA 1
ATOM 2823 C C . GLU A 1 437 ? 121.117 112.971 145.429 1.00 51.73 437 GLU A C 1
ATOM 2824 O O . GLU A 1 437 ? 121.507 112.506 146.506 1.00 51.73 437 GLU A O 1
ATOM 2830 N N . ASP A 1 438 ? 121.648 112.611 144.262 1.00 51.77 438 ASP A N 1
ATOM 2831 C CA . ASP A 1 438 ? 122.802 111.725 144.159 1.00 51.77 438 ASP A CA 1
ATOM 2832 C C . ASP A 1 438 ? 124.010 112.631 143.928 1.00 51.77 438 ASP A C 1
ATOM 2833 O O . ASP A 1 438 ? 124.468 112.834 142.804 1.00 51.77 438 ASP A O 1
ATOM 2838 N N . ALA A 1 439 ? 124.521 113.195 145.023 1.00 50.35 439 ALA A N 1
ATOM 2839 C CA . ALA A 1 439 ? 125.592 114.181 144.921 1.00 50.35 439 ALA A CA 1
ATOM 2840 C C . ALA A 1 439 ? 126.943 113.549 144.614 1.00 50.35 439 ALA A C 1
ATOM 2841 O O . ALA A 1 439 ? 127.803 114.204 144.015 1.00 50.35 439 ALA A O 1
ATOM 2843 N N . SER A 1 440 ? 127.154 112.294 145.015 1.00 48.86 440 SER A N 1
ATOM 2844 C CA . SER A 1 440 ? 128.430 111.637 144.765 1.00 48.86 440 SER A CA 1
ATOM 2845 C C . SER A 1 440 ? 128.696 111.433 143.282 1.00 48.86 440 SER A C 1
ATOM 2846 O O . SER A 1 440 ? 129.848 111.218 142.895 1.00 48.86 440 SER A O 1
ATOM 2849 N N . ASN A 1 441 ? 127.661 111.491 142.448 1.00 48.00 441 ASN A N 1
ATOM 2850 C CA . ASN A 1 441 ? 127.794 111.333 141.008 1.00 48.00 441 ASN A CA 1
ATOM 2851 C C . ASN A 1 441 ? 127.532 112.638 140.262 1.00 48.00 441 ASN A C 1
ATOM 2852 O O . ASN A 1 441 ? 127.093 112.618 139.110 1.00 48.00 441 ASN A O 1
ATOM 2857 N N . ILE A 1 442 ? 127.780 113.779 140.907 1.00 46.15 442 ILE A N 1
ATOM 2858 C CA . ILE A 1 442 ? 127.600 115.064 140.228 1.00 46.15 442 ILE A CA 1
ATOM 2859 C C . ILE A 1 442 ? 128.535 115.223 139.034 1.00 46.15 442 ILE A C 1
ATOM 2860 O O . ILE A 1 442 ? 128.054 115.591 137.949 1.00 46.15 442 ILE A O 1
ATOM 2865 N N . PRO A 1 443 ? 129.848 114.981 139.145 1.00 43.46 443 PRO A N 1
ATOM 2866 C CA . PRO A 1 443 ? 130.707 115.155 137.962 1.00 43.46 443 PRO A CA 1
ATOM 2867 C C . PRO A 1 443 ? 130.367 114.223 136.817 1.00 43.46 443 PRO A C 1
ATOM 2868 O O . PRO A 1 443 ? 130.532 114.606 135.653 1.00 43.46 443 PRO A O 1
ATOM 2872 N N . VAL A 1 444 ? 129.903 113.009 137.106 1.00 43.07 444 VAL A N 1
ATOM 2873 C CA . VAL A 1 444 ? 129.578 112.065 136.041 1.00 43.07 444 VAL A CA 1
ATOM 2874 C C . VAL A 1 444 ? 128.381 112.557 135.237 1.00 43.07 444 VAL A C 1
ATOM 2875 O O . VAL A 1 444 ? 128.385 112.523 134.002 1.00 43.07 444 VAL A O 1
ATOM 2879 N N . HIS A 1 445 ? 127.339 113.023 135.923 1.00 45.85 445 HIS A N 1
ATOM 2880 C CA . HIS A 1 445 ? 126.133 113.481 135.247 1.00 45.85 445 HIS A CA 1
ATOM 2881 C C . HIS A 1 445 ? 126.294 114.854 134.611 1.00 45.85 445 HIS A C 1
ATOM 2882 O O . HIS A 1 445 ? 125.500 115.208 133.734 1.00 45.85 445 HIS A O 1
ATOM 2889 N N . ALA A 1 446 ? 127.293 115.628 135.036 1.00 44.19 446 ALA A N 1
ATOM 2890 C CA . ALA A 1 446 ? 127.549 116.978 134.535 1.00 44.19 446 ALA A CA 1
ATOM 2891 C C . ALA A 1 446 ? 126.338 117.886 134.767 1.00 44.19 446 ALA A C 1
ATOM 2892 O O . ALA A 1 446 ? 125.701 118.389 133.840 1.00 44.19 446 ALA A O 1
ATOM 2894 N N . THR A 1 447 ? 126.039 118.081 136.051 1.00 43.99 447 THR A N 1
ATOM 2895 C CA . THR A 1 447 ? 124.903 118.912 136.436 1.00 43.99 447 THR A CA 1
ATOM 2896 C C . THR A 1 447 ? 125.198 120.399 136.252 1.00 43.99 447 THR A C 1
ATOM 2897 O O . THR A 1 447 ? 124.324 121.162 135.819 1.00 43.99 447 THR A O 1
ATOM 2901 N N . LEU A 1 448 ? 126.423 120.827 136.557 1.00 42.08 448 LEU A N 1
ATOM 2902 C CA . LEU A 1 448 ? 126.742 122.250 136.496 1.00 42.08 448 LEU A CA 1
ATOM 2903 C C . LEU A 1 448 ? 126.774 122.759 135.057 1.00 42.08 448 LEU A C 1
ATOM 2904 O O . LEU A 1 448 ? 126.370 123.899 134.781 1.00 42.08 448 LEU A O 1
ATOM 2909 N N . GLU A 1 449 ? 127.241 121.929 134.124 1.00 44.72 449 GLU A N 1
ATOM 2910 C CA . GLU A 1 449 ? 127.144 122.286 132.714 1.00 44.72 449 GLU A CA 1
ATOM 2911 C C . GLU A 1 449 ? 125.689 122.451 132.299 1.00 44.72 449 GLU A C 1
ATOM 2912 O O . GLU A 1 449 ? 125.352 123.345 131.509 1.00 44.72 449 GLU A O 1
ATOM 2918 N N . LYS A 1 450 ? 124.808 121.604 132.834 1.00 40.40 450 LYS A N 1
ATOM 2919 C CA . LYS A 1 450 ? 123.387 121.745 132.554 1.00 40.40 450 LYS A CA 1
ATOM 2920 C C . LYS A 1 450 ? 122.854 123.059 133.100 1.00 40.40 450 LYS A C 1
ATOM 2921 O O . LYS A 1 450 ? 122.019 123.715 132.464 1.00 40.40 450 LYS A O 1
ATOM 2927 N N . PHE A 1 451 ? 123.332 123.464 134.275 1.00 39.49 451 PHE A N 1
ATOM 2928 C CA . PHE A 1 451 ? 122.923 124.748 134.833 1.00 39.49 451 PHE A CA 1
ATOM 2929 C C . PHE A 1 451 ? 123.344 125.897 133.930 1.00 39.49 451 PHE A C 1
ATOM 2930 O O . PHE A 1 451 ? 122.573 126.840 133.703 1.00 39.49 451 PHE A O 1
ATOM 2938 N N . MET A 1 452 ? 124.570 125.838 133.411 1.00 42.35 452 MET A N 1
ATOM 2939 C CA . MET A 1 452 ? 125.032 126.884 132.502 1.00 42.35 452 MET A CA 1
ATOM 2940 C C . MET A 1 452 ? 124.199 126.925 131.223 1.00 42.35 452 MET A C 1
ATOM 2941 O O . MET A 1 452 ? 123.854 128.008 130.733 1.00 42.35 452 MET A O 1
ATOM 2946 N N . ILE A 1 453 ? 123.858 125.757 130.674 1.00 41.16 453 ILE A N 1
ATOM 2947 C CA . ILE A 1 453 ? 123.015 125.715 129.480 1.00 41.16 453 ILE A CA 1
ATOM 2948 C C . ILE A 1 453 ? 121.652 126.336 129.762 1.00 41.16 453 ILE A C 1
ATOM 2949 O O . ILE A 1 453 ? 121.123 127.103 128.949 1.00 41.16 453 ILE A O 1
ATOM 2954 N N . LEU A 1 454 ? 121.064 126.017 130.918 1.00 41.18 454 LEU A N 1
ATOM 2955 C CA . LEU A 1 454 ? 119.773 126.595 131.285 1.00 41.18 454 LEU A CA 1
ATOM 2956 C C . LEU A 1 454 ? 119.852 128.112 131.397 1.00 41.18 454 LEU A C 1
ATOM 2957 O O . LEU A 1 454 ? 118.961 128.830 130.917 1.00 41.18 454 LEU A O 1
ATOM 2962 N N . CYS A 1 455 ? 120.897 128.616 132.055 1.00 42.57 455 CYS A N 1
ATOM 2963 C CA . CYS A 1 455 ? 121.035 130.058 132.217 1.00 42.57 455 CYS A CA 1
ATOM 2964 C C . CYS A 1 455 ? 121.201 130.743 130.870 1.00 42.57 455 CYS A C 1
ATOM 2965 O O . CYS A 1 455 ? 120.656 131.829 130.647 1.00 42.57 455 CYS A O 1
ATOM 2968 N N . ASN A 1 456 ? 121.956 130.126 129.959 1.00 43.52 456 ASN A N 1
ATOM 2969 C CA . ASN A 1 456 ? 122.065 130.671 128.610 1.00 43.52 456 ASN A CA 1
ATOM 2970 C C . ASN A 1 456 ? 120.715 130.676 127.909 1.00 43.52 456 ASN A C 1
ATOM 2971 O O . ASN A 1 456 ? 120.367 131.639 127.217 1.00 43.52 456 ASN A O 1
ATOM 2976 N N . LEU A 1 457 ? 119.940 129.605 128.079 1.00 42.66 457 LEU A N 1
ATOM 2977 C CA . LEU A 1 457 ? 118.696 129.464 127.334 1.00 42.66 457 LEU A CA 1
ATOM 2978 C C . LEU A 1 457 ? 117.649 130.471 127.787 1.00 42.66 457 LEU A C 1
ATOM 2979 O O . LEU A 1 457 ? 116.894 130.994 126.961 1.00 42.66 457 LEU A O 1
ATOM 2984 N N . MET A 1 458 ? 117.578 130.763 129.086 1.00 42.54 458 MET A N 1
ATOM 2985 C CA . MET A 1 458 ? 116.502 131.662 129.498 1.00 42.54 458 MET A CA 1
ATOM 2986 C C . MET A 1 458 ? 116.795 133.132 129.228 1.00 42.54 458 MET A C 1
ATOM 2987 O O . MET A 1 458 ? 115.929 133.970 129.497 1.00 42.54 458 MET A O 1
ATOM 2992 N N . ARG A 1 459 ? 117.975 133.474 128.721 1.00 42.29 459 ARG A N 1
ATOM 2993 C CA . ARG A 1 459 ? 118.211 134.856 128.329 1.00 42.29 459 ARG A CA 1
ATOM 2994 C C . ARG A 1 459 ? 117.481 135.237 127.049 1.00 42.29 459 ARG A C 1
ATOM 2995 O O . ARG A 1 459 ? 117.533 136.405 126.654 1.00 42.29 459 ARG A O 1
ATOM 3003 N N . THR A 1 460 ? 116.811 134.291 126.398 1.00 44.24 460 THR A N 1
ATOM 3004 C CA . THR A 1 460 ? 116.048 134.525 125.182 1.00 44.24 460 THR A CA 1
ATOM 3005 C C . THR A 1 460 ? 114.557 134.334 125.431 1.00 44.24 460 THR A C 1
ATOM 3006 O O . THR A 1 460 ? 113.839 133.768 124.607 1.00 44.24 460 THR A O 1
ATOM 3010 N N . MET A 1 461 ? 114.075 134.799 126.580 1.00 43.94 461 MET A N 1
ATOM 3011 C CA . MET A 1 461 ? 112.674 134.687 126.953 1.00 43.94 461 MET A CA 1
ATOM 3012 C C . MET A 1 461 ? 112.117 136.060 127.292 1.00 43.94 461 MET A C 1
ATOM 3013 O O . MET A 1 461 ? 112.832 136.924 127.804 1.00 43.94 461 MET A O 1
ATOM 3018 N N . ASN A 1 462 ? 110.830 136.252 127.013 1.00 43.65 462 ASN A N 1
ATOM 3019 C CA . ASN A 1 462 ? 110.133 137.434 127.490 1.00 43.65 462 ASN A CA 1
ATOM 3020 C C . ASN A 1 462 ? 109.414 137.113 128.799 1.00 43.65 462 ASN A C 1
ATOM 3021 O O . ASN A 1 462 ? 109.394 135.971 129.264 1.00 43.65 462 ASN A O 1
ATOM 3026 N N . ARG A 1 463 ? 108.818 138.139 129.408 1.00 41.10 463 ARG A N 1
ATOM 3027 C CA . ARG A 1 463 ? 108.199 137.970 130.719 1.00 41.10 463 ARG A CA 1
ATOM 3028 C C . ARG A 1 463 ? 106.990 137.045 130.666 1.00 41.10 463 ARG A C 1
ATOM 3029 O O . ARG A 1 463 ? 106.747 136.292 131.618 1.00 41.10 463 ARG A O 1
ATOM 3037 N N . LYS A 1 464 ? 106.234 137.072 129.568 1.00 43.71 464 LYS A N 1
ATOM 3038 C CA . LYS A 1 464 ? 105.085 136.183 129.440 1.00 43.71 464 LYS A CA 1
ATOM 3039 C C . LYS A 1 464 ? 105.505 134.720 129.499 1.00 43.71 464 LYS A C 1
ATOM 3040 O O . LYS A 1 464 ? 104.858 133.906 130.167 1.00 43.71 464 LYS A O 1
ATOM 3046 N N . GLN A 1 465 ? 106.589 134.369 128.805 1.00 43.88 465 GLN A N 1
ATOM 3047 C CA . GLN A 1 465 ? 107.057 132.987 128.805 1.00 43.88 465 GLN A CA 1
ATOM 3048 C C . GLN A 1 465 ? 107.541 132.559 130.186 1.00 43.88 465 GLN A C 1
ATOM 3049 O O . GLN A 1 465 ? 107.272 131.432 130.620 1.00 43.88 465 GLN A O 1
ATOM 3055 N N . ILE A 1 466 ? 108.257 133.439 130.889 1.00 44.44 466 ILE A N 1
ATOM 3056 C CA . ILE A 1 466 ? 108.703 133.125 132.244 1.00 44.44 466 ILE A CA 1
ATOM 3057 C C . ILE A 1 466 ? 107.508 132.899 133.159 1.00 44.44 466 ILE A C 1
ATOM 3058 O O . ILE A 1 466 ? 107.493 131.962 133.968 1.00 44.44 466 ILE A O 1
ATOM 3063 N N . SER A 1 467 ? 106.493 133.758 133.055 1.00 44.48 467 SER A N 1
ATOM 3064 C CA . SER A 1 467 ? 105.303 133.598 133.881 1.00 44.48 467 SER A CA 1
ATOM 3065 C C . SER A 1 467 ? 104.593 132.289 133.574 1.00 44.48 467 SER A C 1
ATOM 3066 O O . SER A 1 467 ? 104.153 131.580 134.489 1.00 44.48 467 SER A O 1
ATOM 3069 N N . GLU A 1 468 ? 104.476 131.948 132.290 1.00 48.97 468 GLU A N 1
ATOM 3070 C CA . GLU A 1 468 ? 103.831 130.695 131.916 1.00 48.97 468 GLU A CA 1
ATOM 3071 C C . GLU A 1 468 ? 104.596 129.496 132.458 1.00 48.97 468 GLU A C 1
ATOM 3072 O O . GLU A 1 468 ? 103.993 128.546 132.967 1.00 48.97 468 GLU A O 1
ATOM 3078 N N . LEU A 1 469 ? 105.927 129.528 132.373 1.00 48.15 469 LEU A N 1
ATOM 3079 C CA . LEU A 1 469 ? 106.734 128.431 132.901 1.00 48.15 469 LEU A CA 1
ATOM 3080 C C . LEU A 1 469 ? 106.575 128.299 134.409 1.00 48.15 469 LEU A C 1
ATOM 3081 O O . LEU A 1 469 ? 106.403 127.188 134.933 1.00 48.15 469 LEU A O 1
ATOM 3086 N N . GLU A 1 470 ? 106.623 129.425 135.124 1.00 47.74 470 GLU A N 1
ATOM 3087 C CA . GLU A 1 470 ? 106.480 129.395 136.575 1.00 47.74 470 GLU A CA 1
ATOM 3088 C C . GLU A 1 470 ? 105.123 128.840 136.981 1.00 47.74 470 GLU A C 1
ATOM 3089 O O . GLU A 1 470 ? 105.025 128.051 137.926 1.00 47.74 470 GLU A O 1
ATOM 3095 N N . SER A 1 471 ? 104.063 129.238 136.276 1.00 49.67 471 SER A N 1
ATOM 3096 C CA . SER A 1 471 ? 102.747 128.687 136.571 1.00 49.67 471 SER A CA 1
ATOM 3097 C C . SER A 1 471 ? 102.665 127.211 136.213 1.00 49.67 471 SER A C 1
ATOM 3098 O O . SER A 1 471 ? 101.965 126.448 136.888 1.00 49.67 471 SER A O 1
ATOM 3101 N N . ASN A 1 472 ? 103.366 126.791 135.160 1.00 51.88 472 ASN A N 1
ATOM 3102 C CA . ASN A 1 472 ? 103.255 125.424 134.673 1.00 51.88 472 ASN A CA 1
ATOM 3103 C C . ASN A 1 472 ? 104.012 124.431 135.545 1.00 51.88 472 ASN A C 1
ATOM 3104 O O . ASN A 1 472 ? 103.644 123.253 135.590 1.00 51.88 472 ASN A O 1
ATOM 3109 N N . MET A 1 473 ? 105.065 124.869 136.233 1.00 52.93 473 MET A N 1
ATOM 3110 C CA . MET A 1 473 ? 105.783 123.955 137.115 1.00 52.93 473 MET A CA 1
ATOM 3111 C C . MET A 1 473 ? 105.164 123.843 138.505 1.00 52.93 473 MET A C 1
ATOM 3112 O O . MET A 1 473 ? 105.668 123.068 139.323 1.00 52.93 473 MET A O 1
ATOM 3117 N N . GLN A 1 474 ? 104.092 124.588 138.786 1.00 54.84 474 GLN A N 1
ATOM 3118 C CA . GLN A 1 474 ? 103.342 124.490 140.042 1.00 54.84 474 GLN A CA 1
ATOM 3119 C C . GLN A 1 474 ? 104.239 124.746 141.254 1.00 54.84 474 GLN A C 1
ATOM 3120 O O . GLN A 1 474 ? 104.460 123.875 142.096 1.00 54.84 474 GLN A O 1
ATOM 3126 N N . ILE A 1 475 ? 104.754 125.969 141.329 1.00 57.94 475 ILE A N 1
ATOM 3127 C CA . ILE A 1 475 ? 105.642 126.394 142.403 1.00 57.94 475 ILE A CA 1
ATOM 3128 C C . ILE A 1 475 ? 104.864 127.288 143.354 1.00 57.94 475 ILE A C 1
ATOM 3129 O O . ILE A 1 475 ? 104.266 128.285 142.932 1.00 57.94 475 ILE A O 1
ATOM 3134 N N . SER A 1 476 ? 104.874 126.932 144.634 1.00 66.88 476 SER A N 1
ATOM 3135 C CA . SER A 1 476 ? 104.263 127.752 145.681 1.00 66.88 476 SER A CA 1
ATOM 3136 C C . SER A 1 476 ? 105.014 127.499 146.976 1.00 66.88 476 SER A C 1
ATOM 3137 O O . SER A 1 476 ? 104.572 126.725 147.834 1.00 66.88 476 SER A O 1
ATOM 3140 N N . PRO A 1 477 ? 106.175 128.138 147.150 1.00 66.77 477 PRO A N 1
ATOM 3141 C CA . PRO A 1 477 ? 107.010 127.838 148.326 1.00 66.77 477 PRO A CA 1
ATOM 3142 C C . PRO A 1 477 ? 106.314 128.095 149.649 1.00 66.77 477 PRO A C 1
ATOM 3143 O O . PRO A 1 477 ? 106.654 127.452 150.651 1.00 66.77 477 PRO A O 1
ATOM 3147 N N . ASN A 1 478 ? 105.355 129.022 149.688 1.00 70.63 478 ASN A N 1
ATOM 3148 C CA . ASN A 1 478 ? 104.578 129.222 150.906 1.00 70.63 478 ASN A CA 1
ATOM 3149 C C . ASN A 1 478 ? 103.773 127.976 151.249 1.00 70.63 478 ASN A C 1
ATOM 3150 O O . ASN A 1 478 ? 103.669 127.597 152.422 1.00 70.63 478 ASN A O 1
ATOM 3155 N N . GLU A 1 479 ? 103.196 127.325 150.238 1.00 73.54 479 GLU A N 1
ATOM 3156 C CA . GLU A 1 479 ? 102.456 126.091 150.470 1.00 73.54 479 GLU A CA 1
ATOM 3157 C C . GLU A 1 479 ? 103.380 124.901 150.704 1.00 73.54 479 GLU A C 1
ATOM 3158 O O . GLU A 1 479 ? 103.043 124.008 151.490 1.00 73.54 479 GLU A O 1
ATOM 3164 N N . LEU A 1 480 ? 104.532 124.867 150.039 1.00 69.60 480 LEU A N 1
ATOM 3165 C CA . LEU A 1 480 ? 105.442 123.737 150.168 1.00 69.60 480 LEU A CA 1
ATOM 3166 C C . LEU A 1 480 ? 106.095 123.719 151.544 1.00 69.60 480 LEU A C 1
ATOM 3167 O O . LEU A 1 480 ? 106.395 124.767 152.122 1.00 69.60 480 LEU A O 1
ATOM 3172 N N . LYS A 1 481 ? 106.319 122.513 152.066 1.00 68.80 481 LYS A N 1
ATOM 3173 C CA . LYS A 1 481 ? 106.954 122.342 153.363 1.00 68.80 481 LYS A CA 1
ATOM 3174 C C . LYS A 1 481 ? 108.402 121.926 153.160 1.00 68.80 481 LYS A C 1
ATOM 3175 O O . LYS A 1 481 ? 108.655 120.809 152.683 1.00 68.80 481 LYS A O 1
ATOM 3181 N N . PRO A 1 482 ? 109.380 122.775 153.494 1.00 66.35 482 PRO A N 1
ATOM 3182 C CA . PRO A 1 482 ? 110.783 122.414 153.243 1.00 66.35 482 PRO A CA 1
ATOM 3183 C C . PRO A 1 482 ? 111.364 121.424 154.238 1.00 66.35 482 PRO A C 1
ATOM 3184 O O . PRO A 1 482 ? 112.410 120.829 153.945 1.00 66.35 482 PRO A O 1
ATOM 3188 N N . ASN A 1 483 ? 110.732 121.225 155.392 1.00 66.07 483 ASN A N 1
ATOM 3189 C CA . ASN A 1 483 ? 111.287 120.387 156.446 1.00 66.07 483 ASN A CA 1
ATOM 3190 C C . ASN A 1 483 ? 110.878 118.925 156.331 1.00 66.07 483 ASN A C 1
ATOM 3191 O O . ASN A 1 483 ? 111.215 118.134 157.217 1.00 66.07 483 ASN A O 1
ATOM 3196 N N . ASP A 1 484 ? 110.170 118.547 155.274 1.00 65.11 484 ASP A N 1
ATOM 3197 C CA . ASP A 1 484 ? 109.711 117.178 155.089 1.00 65.11 484 ASP A CA 1
ATOM 3198 C C . ASP A 1 484 ? 110.632 116.450 154.120 1.00 65.11 484 ASP A C 1
ATOM 3199 O O . ASP A 1 484 ? 110.964 116.977 153.053 1.00 65.11 484 ASP A O 1
ATOM 3204 N N . LYS A 1 485 ? 111.038 115.235 154.495 1.00 63.94 485 LYS A N 1
ATOM 3205 C CA . LYS A 1 485 ? 111.922 114.440 153.653 1.00 63.94 485 LYS A CA 1
ATOM 3206 C C . LYS A 1 485 ? 111.234 113.936 152.393 1.00 63.94 485 LYS A C 1
ATOM 3207 O O . LYS A 1 485 ? 111.919 113.603 151.421 1.00 63.94 485 LYS A O 1
ATOM 3213 N N . SER A 1 486 ? 109.904 113.850 152.389 1.00 62.27 486 SER A N 1
ATOM 3214 C CA . SER A 1 486 ? 109.214 113.392 151.190 1.00 62.27 486 SER A CA 1
ATOM 3215 C C . SER A 1 486 ? 109.240 114.449 150.097 1.00 62.27 486 SER A C 1
ATOM 3216 O O . SER A 1 486 ? 109.320 114.112 148.910 1.00 62.27 486 SER A O 1
ATOM 3219 N N . GLN A 1 487 ? 109.172 115.724 150.474 1.00 59.29 487 GLN A N 1
ATOM 3220 C CA . GLN A 1 487 ? 109.172 116.826 149.518 1.00 59.29 487 GLN A CA 1
ATOM 3221 C C . GLN A 1 487 ? 110.571 117.432 149.479 1.00 59.29 487 GLN A C 1
ATOM 3222 O O . GLN A 1 487 ? 110.867 118.432 150.132 1.00 59.29 487 GLN A O 1
ATOM 3228 N N . VAL A 1 488 ? 111.447 116.804 148.701 1.00 52.93 488 VAL A N 1
ATOM 3229 C CA . VAL A 1 488 ? 112.791 117.307 148.473 1.00 52.93 488 VAL A CA 1
ATOM 3230 C C . VAL A 1 488 ? 112.977 117.775 147.035 1.00 52.93 488 VAL A C 1
ATOM 3231 O O . VAL A 1 488 ? 113.611 118.805 146.788 1.00 52.93 488 VAL A O 1
ATOM 3235 N N . ILE A 1 489 ? 112.408 117.044 146.076 1.00 50.88 489 ILE A N 1
ATOM 3236 C CA . ILE A 1 489 ? 112.535 117.420 144.672 1.00 50.88 489 ILE A CA 1
ATOM 3237 C C . ILE A 1 489 ? 111.836 118.748 144.406 1.00 50.88 489 ILE A C 1
ATOM 3238 O O . ILE A 1 489 ? 112.299 119.555 143.593 1.00 50.88 489 ILE A O 1
ATOM 3243 N N . LYS A 1 490 ? 110.713 119.000 145.080 1.00 51.85 490 LYS A N 1
ATOM 3244 C CA . LYS A 1 490 ? 110.001 120.262 144.891 1.00 51.85 490 LYS A CA 1
ATOM 3245 C C . LYS A 1 490 ? 110.841 121.446 145.359 1.00 51.85 490 LYS A C 1
ATOM 3246 O O . LYS A 1 490 ? 110.970 122.460 144.653 1.00 51.85 490 LYS A O 1
ATOM 3252 N N . GLN A 1 491 ? 111.421 121.335 146.552 1.00 51.09 491 GLN A N 1
ATOM 3253 C CA . GLN A 1 491 ? 112.286 122.394 147.050 1.00 51.09 491 GLN A CA 1
ATOM 3254 C C . GLN A 1 491 ? 113.504 122.568 146.155 1.00 51.09 491 GLN A C 1
ATOM 3255 O O . GLN A 1 491 ? 113.966 123.694 145.929 1.00 51.09 491 GLN A O 1
ATOM 3261 N N . ASN A 1 492 ? 114.034 121.464 145.626 1.00 48.03 492 ASN A N 1
ATOM 3262 C CA . ASN A 1 492 ? 115.166 121.562 144.714 1.00 48.03 492 ASN A CA 1
ATOM 3263 C C . ASN A 1 492 ? 114.783 122.283 143.426 1.00 48.03 492 ASN A C 1
ATOM 3264 O O . ASN A 1 492 ? 115.578 123.059 142.882 1.00 48.03 492 ASN A O 1
ATOM 3269 N N . THR A 1 493 ? 113.574 122.030 142.915 1.00 45.29 493 THR A N 1
ATOM 3270 C CA . THR A 1 493 ? 113.108 122.753 141.735 1.00 45.29 493 THR A CA 1
ATOM 3271 C C . THR A 1 493 ? 113.018 124.242 142.013 1.00 45.29 493 THR A C 1
ATOM 3272 O O . THR A 1 493 ? 113.460 125.064 141.198 1.00 45.29 493 THR A O 1
ATOM 3276 N N . TRP A 1 494 ? 112.460 124.609 143.167 1.00 44.15 494 TRP A N 1
ATOM 3277 C CA . TRP A 1 494 ? 112.402 126.022 143.525 1.00 44.15 494 TRP A CA 1
ATOM 3278 C C . TRP A 1 494 ? 113.798 126.625 143.583 1.00 44.15 494 TRP A C 1
ATOM 3279 O O . TRP A 1 494 ? 114.029 127.726 143.069 1.00 44.15 494 TRP A O 1
ATOM 3290 N N . THR A 1 495 ? 114.746 125.906 144.182 1.00 42.93 495 THR A N 1
ATOM 3291 C CA . THR A 1 495 ? 116.096 126.436 144.341 1.00 42.93 495 THR A CA 1
ATOM 3292 C C . THR A 1 495 ? 116.779 126.641 142.991 1.00 42.93 495 THR A C 1
ATOM 3293 O O . THR A 1 495 ? 117.377 127.695 142.734 1.00 42.93 495 THR A O 1
ATOM 3297 N N . VAL A 1 496 ? 116.688 125.644 142.108 1.00 42.29 496 VAL A N 1
ATOM 3298 C CA . VAL A 1 496 ? 117.332 125.740 140.801 1.00 42.29 496 VAL A CA 1
ATOM 3299 C C . VAL A 1 496 ? 116.713 126.859 139.973 1.00 42.29 496 VAL A C 1
ATOM 3300 O O . VAL A 1 496 ? 117.424 127.633 139.319 1.00 42.29 496 VAL A O 1
ATOM 3304 N N . PHE A 1 497 ? 115.381 126.966 139.985 1.00 41.77 497 PHE A N 1
ATOM 3305 C CA . PHE A 1 497 ? 114.712 128.030 139.241 1.00 41.77 497 PHE A CA 1
ATOM 3306 C C . PHE A 1 497 ? 115.110 129.408 139.758 1.00 41.77 497 PHE A C 1
ATOM 3307 O O . PHE A 1 497 ? 115.388 130.325 138.970 1.00 41.77 497 PHE A O 1
ATOM 3315 N N . ARG A 1 498 ? 115.148 129.569 141.081 1.00 39.88 498 ARG A N 1
ATOM 3316 C CA . ARG A 1 498 ? 115.557 130.836 141.674 1.00 39.88 498 ARG A CA 1
ATOM 3317 C C . ARG A 1 498 ? 116.973 131.206 141.261 1.00 39.88 498 ARG A C 1
ATOM 3318 O O . ARG A 1 498 ? 117.239 132.349 140.868 1.00 39.88 498 ARG A O 1
ATOM 3326 N N . ASP A 1 499 ? 117.898 130.246 141.330 1.00 41.51 499 ASP A N 1
ATOM 3327 C CA . ASP A 1 499 ? 119.281 130.533 140.962 1.00 41.51 499 ASP A CA 1
ATOM 3328 C C . ASP A 1 499 ? 119.401 130.893 139.486 1.00 41.51 499 ASP A C 1
ATOM 3329 O O . ASP A 1 499 ? 120.148 131.810 139.118 1.00 41.51 499 ASP A O 1
ATOM 3334 N N . ALA A 1 500 ? 118.671 130.186 138.625 1.00 40.12 500 ALA A N 1
ATOM 3335 C CA . ALA A 1 500 ? 118.743 130.467 137.198 1.00 40.12 500 ALA A CA 1
ATOM 3336 C C . ALA A 1 500 ? 118.225 131.865 136.875 1.00 40.12 500 ALA A C 1
ATOM 3337 O O . ALA A 1 500 ? 118.832 132.585 136.073 1.00 40.12 500 ALA A O 1
ATOM 3339 N N . ILE A 1 501 ? 117.113 132.274 137.488 1.00 39.38 501 ILE A N 1
ATOM 3340 C CA . ILE A 1 501 ? 116.628 133.634 137.257 1.00 39.38 501 ILE A CA 1
ATOM 3341 C C . ILE A 1 501 ? 117.593 134.664 137.832 1.00 39.38 501 ILE A C 1
ATOM 3342 O O . ILE A 1 501 ? 117.790 135.737 137.250 1.00 39.38 501 ILE A O 1
ATOM 3347 N N . THR A 1 502 ? 118.217 134.364 138.971 1.00 39.66 502 THR A N 1
ATOM 3348 C CA . THR A 1 502 ? 119.207 135.290 139.506 1.00 39.66 502 THR A CA 1
ATOM 3349 C C . THR A 1 502 ? 120.384 135.461 138.555 1.00 39.66 502 THR A C 1
ATOM 3350 O O . THR A 1 502 ? 120.955 136.553 138.467 1.00 39.66 502 THR A O 1
ATOM 3354 N N . GLN A 1 503 ? 120.756 134.407 137.833 1.00 40.66 503 GLN A N 1
ATOM 3355 C CA . GLN A 1 503 ? 121.881 134.494 136.906 1.00 40.66 503 GLN A CA 1
ATOM 3356 C C . GLN A 1 503 ? 121.488 134.897 135.488 1.00 40.66 503 GLN A C 1
ATOM 3357 O O . GLN A 1 503 ? 122.379 135.080 134.653 1.00 40.66 503 GLN A O 1
ATOM 3363 N N . THR A 1 504 ? 120.194 135.023 135.184 1.00 39.88 504 THR A N 1
ATOM 3364 C CA . THR A 1 504 ? 119.786 135.368 133.822 1.00 39.88 504 THR A CA 1
ATOM 3365 C C . THR A 1 504 ? 120.261 136.763 133.430 1.00 39.88 504 THR A C 1
ATOM 3366 O O . THR A 1 504 ? 120.908 136.940 132.393 1.00 39.88 504 THR A O 1
ATOM 3370 N N . GLY A 1 505 ? 119.953 137.767 134.245 1.00 40.15 505 GLY A N 1
ATOM 3371 C CA . GLY A 1 505 ? 120.472 139.103 134.029 1.00 40.15 505 GLY A CA 1
ATOM 3372 C C . GLY A 1 505 ? 119.712 139.981 133.058 1.00 40.15 505 GLY A C 1
ATOM 3373 O O . GLY A 1 505 ? 120.204 141.062 132.722 1.00 40.15 505 GLY A O 1
ATOM 3374 N N . THR A 1 506 ? 118.534 139.571 132.602 1.00 40.82 506 THR A N 1
ATOM 3375 C CA . THR A 1 506 ? 117.761 140.351 131.650 1.00 40.82 506 THR A CA 1
ATOM 3376 C C . THR A 1 506 ? 116.635 141.104 132.354 1.00 40.82 506 THR A C 1
ATOM 3377 O O . THR A 1 506 ? 116.435 140.997 133.565 1.00 40.82 506 THR A O 1
ATOM 3381 N N . GLY A 1 507 ? 115.890 141.883 131.571 1.00 41.61 507 GLY A N 1
ATOM 3382 C CA . GLY A 1 507 ? 114.780 142.662 132.068 1.00 41.61 507 GLY A CA 1
ATOM 3383 C C . GLY A 1 507 ? 113.612 141.857 132.606 1.00 41.61 507 GLY A C 1
ATOM 3384 O O . GLY A 1 507 ? 113.088 142.139 133.692 1.00 41.61 507 GLY A O 1
ATOM 3385 N N . PRO A 1 508 ? 113.163 140.848 131.855 1.00 40.54 508 PRO A N 1
ATOM 3386 C CA . PRO A 1 508 ? 112.115 139.967 132.390 1.00 40.54 508 PRO A CA 1
ATOM 3387 C C . PRO A 1 508 ? 112.512 139.278 133.680 1.00 40.54 508 PRO A C 1
ATOM 3388 O O . PRO A 1 508 ? 111.656 139.063 134.546 1.00 40.54 508 PRO A O 1
ATOM 3392 N N . ALA A 1 509 ? 113.788 138.929 133.838 1.00 39.55 509 ALA A N 1
ATOM 3393 C CA . ALA A 1 509 ? 114.240 138.336 135.090 1.00 39.55 509 ALA A CA 1
ATOM 3394 C C . ALA A 1 509 ? 114.058 139.300 136.252 1.00 39.55 509 ALA A C 1
ATOM 3395 O O . ALA A 1 509 ? 113.605 138.906 137.337 1.00 39.55 509 ALA A O 1
ATOM 3397 N N . PHE A 1 510 ? 114.394 140.572 136.047 1.00 39.73 510 PHE A N 1
ATOM 3398 C CA . PHE A 1 510 ? 114.226 141.539 137.121 1.00 39.73 510 PHE A CA 1
ATOM 3399 C C . PHE A 1 510 ? 112.753 141.783 137.419 1.00 39.73 510 PHE A C 1
ATOM 3400 O O . PHE A 1 510 ? 112.376 141.971 138.582 1.00 39.73 510 PHE A O 1
ATOM 3408 N N . LEU A 1 511 ? 111.903 141.786 136.390 1.00 40.25 511 LEU A N 1
ATOM 3409 C CA . LEU A 1 511 ? 110.469 141.905 136.643 1.00 40.25 511 LEU A CA 1
ATOM 3410 C C . LEU A 1 511 ? 109.953 140.722 137.452 1.00 40.25 511 LEU A C 1
ATOM 3411 O O . LEU A 1 511 ? 109.117 140.887 138.350 1.00 40.25 511 LEU A O 1
ATOM 3416 N N . THR A 1 512 ? 110.443 139.519 137.148 1.00 40.74 512 THR A N 1
ATOM 3417 C CA . THR A 1 512 ? 110.060 138.342 137.919 1.00 40.74 512 THR A CA 1
ATOM 3418 C C . THR A 1 512 ? 110.483 138.474 139.376 1.00 40.74 512 THR A C 1
ATOM 3419 O O . THR A 1 512 ? 109.703 138.171 140.288 1.00 40.74 512 THR A O 1
ATOM 3423 N N . ILE A 1 513 ? 111.716 138.925 139.614 1.00 39.51 513 ILE A N 1
ATOM 3424 C CA . ILE A 1 513 ? 112.187 139.094 140.987 1.00 39.51 513 ILE A CA 1
ATOM 3425 C C . ILE A 1 513 ? 111.345 140.132 141.715 1.00 39.51 513 ILE A C 1
ATOM 3426 O O . ILE A 1 513 ? 111.002 139.966 142.895 1.00 39.51 513 ILE A O 1
ATOM 3431 N N . LYS A 1 514 ? 111.007 141.223 141.028 1.00 41.07 514 LYS A N 1
ATOM 3432 C CA . LYS A 1 514 ? 110.192 142.266 141.637 1.00 41.07 514 LYS A CA 1
ATOM 3433 C C . LYS A 1 514 ? 108.823 141.733 142.029 1.00 41.07 514 LYS A C 1
ATOM 3434 O O . LYS A 1 514 ? 108.327 142.017 143.125 1.00 41.07 514 LYS A O 1
ATOM 3440 N N . GLU A 1 515 ? 108.203 140.946 141.149 1.00 42.98 515 GLU A N 1
ATOM 3441 C CA . GLU A 1 515 ? 106.905 140.364 141.471 1.00 42.98 515 GLU A CA 1
ATOM 3442 C C . GLU A 1 515 ? 107.011 139.391 142.638 1.00 42.98 515 GLU A C 1
ATOM 3443 O O . GLU A 1 515 ? 106.107 139.321 143.478 1.00 42.98 515 GLU A O 1
ATOM 3449 N N . TRP A 1 516 ? 108.103 138.626 142.704 1.00 41.52 516 TRP A N 1
ATOM 3450 C CA . TRP A 1 516 ? 108.295 137.713 143.828 1.00 41.52 516 TRP A CA 1
ATOM 3451 C C . TRP A 1 516 ? 108.378 138.470 145.146 1.00 41.52 516 TRP A C 1
ATOM 3452 O O . TRP A 1 516 ? 107.723 138.105 146.128 1.00 41.52 516 TRP A O 1
ATOM 3463 N N . ILE A 1 517 ? 109.186 139.531 145.189 1.00 40.13 517 ILE A N 1
ATOM 3464 C CA . ILE A 1 517 ? 109.363 140.265 146.439 1.00 40.13 517 ILE A CA 1
ATOM 3465 C C . ILE A 1 517 ? 108.083 140.998 146.821 1.00 40.13 517 ILE A C 1
ATOM 3466 O O . ILE A 1 517 ? 107.738 141.091 148.005 1.00 40.13 517 ILE A O 1
ATOM 3471 N N . GLU A 1 518 ? 107.356 141.525 145.833 1.00 45.61 518 GLU A N 1
ATOM 3472 C CA . GLU A 1 518 ? 106.107 142.228 146.119 1.00 45.61 518 GLU A CA 1
ATOM 3473 C C . GLU A 1 518 ? 105.110 141.320 146.826 1.00 45.61 518 GLU A C 1
ATOM 3474 O O . GLU A 1 518 ? 104.569 141.671 147.879 1.00 45.61 518 GLU A O 1
ATOM 3480 N N . ARG A 1 519 ? 104.861 140.139 146.259 1.00 47.98 519 ARG A N 1
ATOM 3481 C CA . ARG A 1 519 ? 103.808 139.269 146.770 1.00 47.98 519 ARG A CA 1
ATOM 3482 C C . ARG A 1 519 ? 104.203 138.620 148.091 1.00 47.98 519 ARG A C 1
ATOM 3483 O O . ARG A 1 519 ? 103.406 138.577 149.034 1.00 47.98 519 ARG A O 1
ATOM 3491 N N . GLY A 1 520 ? 105.425 138.104 148.178 1.00 49.02 520 GLY A N 1
ATOM 3492 C CA . GLY A 1 520 ? 105.873 137.459 149.396 1.00 49.02 520 GLY A CA 1
ATOM 3493 C C . GLY A 1 520 ? 106.455 136.074 149.201 1.00 49.02 520 GLY A C 1
ATOM 3494 O O . GLY A 1 520 ? 106.634 135.331 150.169 1.00 49.02 520 GLY A O 1
ATOM 3495 N N . THR A 1 521 ? 106.759 135.712 147.955 1.00 49.01 521 THR A N 1
ATOM 3496 C CA . THR A 1 521 ? 107.369 134.416 147.683 1.00 49.01 521 THR A CA 1
ATOM 3497 C C . THR A 1 521 ? 108.783 134.310 148.244 1.00 49.01 521 THR A C 1
ATOM 3498 O O . THR A 1 521 ? 109.291 133.198 148.408 1.00 49.01 521 THR A O 1
ATOM 3502 N N . THR A 1 522 ? 109.421 135.435 148.553 1.00 48.11 522 THR A N 1
ATOM 3503 C CA . THR A 1 522 ? 110.776 135.454 149.086 1.00 48.11 522 THR A CA 1
ATOM 3504 C C . THR A 1 522 ? 110.878 136.625 150.050 1.00 48.11 522 THR A C 1
ATOM 3505 O O . THR A 1 522 ? 110.544 137.750 149.670 1.00 48.11 522 THR A O 1
ATOM 3509 N N . LYS A 1 523 ? 111.332 136.385 151.283 1.00 51.80 523 LYS A N 1
ATOM 3510 C CA . LYS A 1 523 ? 111.129 137.365 152.346 1.00 51.80 523 LYS A CA 1
ATOM 3511 C C . LYS A 1 523 ? 112.405 138.052 152.820 1.00 51.80 523 LYS A C 1
ATOM 3512 O O . LYS A 1 523 ? 112.556 139.256 152.604 1.00 51.80 523 LYS A O 1
ATOM 3518 N N . SER A 1 524 ? 113.340 137.345 153.460 1.00 49.79 524 SER A N 1
ATOM 3519 C CA . SER A 1 524 ? 114.444 138.047 154.112 1.00 49.79 524 SER A CA 1
ATOM 3520 C C . SER A 1 524 ? 115.820 137.617 153.622 1.00 49.79 524 SER A C 1
ATOM 3521 O O . SER A 1 524 ? 116.487 138.388 152.924 1.00 49.79 524 SER A O 1
ATOM 3524 N N . MET A 1 525 ? 116.234 136.383 153.891 1.00 48.49 525 MET A N 1
ATOM 3525 C CA . MET A 1 525 ? 117.618 136.017 153.623 1.00 48.49 525 MET A CA 1
ATOM 3526 C C . MET A 1 525 ? 117.778 135.565 152.185 1.00 48.49 525 MET A C 1
ATOM 3527 O O . MET A 1 525 ? 118.779 135.880 151.533 1.00 48.49 525 MET A O 1
ATOM 3532 N N . GLU A 1 526 ? 116.784 134.844 151.681 1.00 46.53 526 GLU A N 1
ATOM 3533 C CA . GLU A 1 526 ? 116.779 134.442 150.285 1.00 46.53 526 GLU A CA 1
ATOM 3534 C C . GLU A 1 526 ? 116.722 135.667 149.378 1.00 46.53 526 GLU A C 1
ATOM 3535 O O . GLU A 1 526 ? 117.426 135.737 148.362 1.00 46.53 526 GLU A O 1
ATOM 3541 N N . ALA A 1 527 ? 115.931 136.670 149.764 1.00 44.05 527 ALA A N 1
ATOM 3542 C CA . ALA A 1 527 ? 115.859 137.903 148.990 1.00 44.05 527 ALA A CA 1
ATOM 3543 C C . ALA A 1 527 ? 117.150 138.703 149.091 1.00 44.05 527 ALA A C 1
ATOM 3544 O O . ALA A 1 527 ? 117.591 139.306 148.104 1.00 44.05 527 ALA A O 1
ATOM 3546 N N . ALA A 1 528 ? 117.764 138.737 150.276 1.00 43.43 528 ALA A N 1
ATOM 3547 C CA . ALA A 1 528 ? 119.048 139.414 150.402 1.00 43.43 528 ALA A CA 1
ATOM 3548 C C . ALA A 1 528 ? 120.100 138.756 149.519 1.00 43.43 528 ALA A C 1
ATOM 3549 O O . ALA A 1 528 ? 120.895 139.444 148.867 1.00 43.43 528 ALA A O 1
ATOM 3551 N N . ASN A 1 529 ? 120.109 137.424 149.469 1.00 43.10 529 ASN A N 1
ATOM 3552 C CA . ASN A 1 529 ? 121.032 136.720 148.588 1.00 43.10 529 ASN A CA 1
ATOM 3553 C C . ASN A 1 529 ? 120.747 137.026 147.125 1.00 43.10 529 ASN A C 1
ATOM 3554 O O . ASN A 1 529 ? 121.678 137.165 146.323 1.00 43.10 529 ASN A O 1
ATOM 3559 N N . ILE A 1 530 ? 119.470 137.117 146.753 1.00 41.12 530 ILE A N 1
ATOM 3560 C CA . ILE A 1 530 ? 119.127 137.453 145.374 1.00 41.12 530 ILE A CA 1
ATOM 3561 C C . ILE A 1 530 ? 119.666 138.833 145.015 1.00 41.12 530 ILE A C 1
ATOM 3562 O O . ILE A 1 530 ? 120.285 139.024 143.962 1.00 41.12 530 ILE A O 1
ATOM 3567 N N . MET A 1 531 ? 119.456 139.812 145.896 1.00 38.98 531 MET A N 1
ATOM 3568 C CA . MET A 1 531 ? 119.929 141.166 145.620 1.00 38.98 531 MET A CA 1
ATOM 3569 C C . MET A 1 531 ? 121.448 141.271 145.648 1.00 38.98 531 MET A C 1
ATOM 3570 O O . MET A 1 531 ? 122.015 142.146 144.986 1.00 38.98 531 MET A O 1
ATOM 3575 N N . SER A 1 532 ? 122.126 140.408 146.405 1.00 39.97 532 SER A N 1
ATOM 3576 C CA . SER A 1 532 ? 123.574 140.524 146.535 1.00 39.97 532 SER A CA 1
ATOM 3577 C C . SER A 1 532 ? 124.324 140.149 145.263 1.00 39.97 532 SER A C 1
ATOM 3578 O O . SER A 1 532 ? 125.490 140.524 145.117 1.00 39.97 532 SER A O 1
ATOM 3581 N N . LYS A 1 533 ? 123.695 139.424 144.345 1.00 40.55 533 LYS A N 1
ATOM 3582 C CA . LYS A 1 533 ? 124.371 138.963 143.142 1.00 40.55 533 LYS A CA 1
ATOM 3583 C C . LYS A 1 533 ? 123.978 139.738 141.893 1.00 40.55 533 LYS A C 1
ATOM 3584 O O . LYS A 1 533 ? 124.594 139.535 140.842 1.00 40.55 533 LYS A O 1
ATOM 3590 N N . LEU A 1 534 ? 122.976 140.609 141.978 1.00 38.67 534 LEU A N 1
ATOM 3591 C CA . LEU A 1 534 ? 122.484 141.300 140.788 1.00 38.67 534 LEU A CA 1
ATOM 3592 C C . LEU A 1 534 ? 123.524 142.194 140.127 1.00 38.67 534 LEU A C 1
ATOM 3593 O O . LEU A 1 534 ? 123.656 142.131 138.893 1.00 38.67 534 LEU A O 1
ATOM 3598 N N . PRO A 1 535 ? 124.272 143.041 140.842 1.00 39.75 535 PRO A N 1
ATOM 3599 C CA . PRO A 1 535 ? 125.242 143.902 140.151 1.00 39.75 535 PRO A CA 1
ATOM 3600 C C . PRO A 1 535 ? 126.328 143.143 139.414 1.00 39.75 535 PRO A C 1
ATOM 3601 O O . PRO A 1 535 ? 126.946 143.710 138.506 1.00 39.75 535 PRO A O 1
ATOM 3605 N N . LYS A 1 536 ? 126.588 141.891 139.765 1.00 42.41 536 LYS A N 1
ATOM 3606 C CA . LYS A 1 536 ? 127.627 141.114 139.110 1.00 42.41 536 LYS A CA 1
ATOM 3607 C C . LYS A 1 536 ? 127.109 140.271 137.954 1.00 42.41 536 LYS A C 1
ATOM 3608 O O . LYS A 1 536 ? 127.904 139.575 137.317 1.00 42.41 536 LYS A O 1
ATOM 3614 N N . THR A 1 537 ? 125.810 140.311 137.662 1.00 42.60 537 THR A N 1
ATOM 3615 C CA . THR A 1 537 ? 125.253 139.499 136.591 1.00 42.60 537 THR A CA 1
ATOM 3616 C C . THR A 1 537 ? 124.388 140.256 135.595 1.00 42.60 537 THR A C 1
ATOM 3617 O O . THR A 1 537 ? 123.960 139.651 134.607 1.00 42.60 537 THR A O 1
ATOM 3621 N N . VAL A 1 538 ? 124.110 141.536 135.809 1.00 45.09 538 VAL A N 1
ATOM 3622 C CA . VAL A 1 538 ? 123.294 142.296 134.869 1.00 45.09 538 VAL A CA 1
ATOM 3623 C C . VAL A 1 538 ? 124.141 142.652 133.655 1.00 45.09 538 VAL A C 1
ATOM 3624 O O . VAL A 1 538 ? 125.297 143.072 133.786 1.00 45.09 538 VAL A O 1
ATOM 3628 N N . ARG A 1 539 ? 123.574 142.462 132.465 1.00 48.75 539 ARG A N 1
ATOM 3629 C CA . ARG A 1 539 ? 124.296 142.642 131.212 1.00 48.75 539 ARG A CA 1
ATOM 3630 C C . ARG A 1 539 ? 123.960 143.945 130.502 1.00 48.75 539 ARG A C 1
ATOM 3631 O O . ARG A 1 539 ? 124.838 144.543 129.874 1.00 48.75 539 ARG A O 1
ATOM 3639 N N . THR A 1 540 ? 122.714 144.402 130.582 1.00 49.87 540 THR A N 1
ATOM 3640 C CA . THR A 1 540 ? 122.267 145.615 129.902 1.00 49.87 540 THR A CA 1
ATOM 3641 C C . THR A 1 540 ? 121.559 146.523 130.898 1.00 49.87 540 THR A C 1
ATOM 3642 O O . THR A 1 540 ? 120.323 146.587 130.928 1.00 49.87 540 THR A O 1
ATOM 3646 N N . PRO A 1 541 ? 122.306 147.238 131.727 1.00 51.19 541 PRO A N 1
ATOM 3647 C CA . PRO A 1 541 ? 121.692 148.188 132.662 1.00 51.19 541 PRO A CA 1
ATOM 3648 C C . PRO A 1 541 ? 121.302 149.478 131.957 1.00 51.19 541 PRO A C 1
ATOM 3649 O O . PRO A 1 541 ? 122.155 150.299 131.610 1.00 51.19 541 PRO A O 1
ATOM 3653 N N . THR A 1 542 ? 120.005 149.660 131.748 1.00 53.54 542 THR A N 1
ATOM 3654 C CA . THR A 1 542 ? 119.462 150.818 131.055 1.00 53.54 542 THR A CA 1
ATOM 3655 C C . THR A 1 542 ? 118.770 151.746 132.047 1.00 53.54 542 THR A C 1
ATOM 3656 O O . THR A 1 542 ? 118.773 151.518 133.259 1.00 53.54 542 THR A O 1
ATOM 3660 N N . ASP A 1 543 ? 118.170 152.812 131.513 1.00 56.74 543 ASP A N 1
ATOM 3661 C CA . ASP A 1 543 ? 117.449 153.758 132.360 1.00 56.74 543 ASP A CA 1
ATOM 3662 C C . ASP A 1 543 ? 116.172 153.145 132.924 1.00 56.74 543 ASP A C 1
ATOM 3663 O O . ASP A 1 543 ? 115.826 153.381 134.088 1.00 56.74 543 ASP A O 1
ATOM 3668 N N . SER A 1 544 ? 115.456 152.357 132.118 1.00 48.41 544 SER A N 1
ATOM 3669 C CA . SER A 1 544 ? 114.230 151.726 132.598 1.00 48.41 544 SER A CA 1
ATOM 3670 C C . SER A 1 544 ? 114.518 150.708 133.696 1.00 48.41 544 SER A C 1
ATOM 3671 O O . SER A 1 544 ? 113.761 150.601 134.670 1.00 48.41 544 SER A O 1
ATOM 3674 N N . TYR A 1 545 ? 115.605 149.950 133.548 1.00 46.53 545 TYR A N 1
ATOM 3675 C CA . TYR A 1 545 ? 116.018 148.996 134.572 1.00 46.53 545 TYR A CA 1
ATOM 3676 C C . TYR A 1 545 ? 116.239 149.688 135.911 1.00 46.53 545 TYR A C 1
ATOM 3677 O O . TYR A 1 545 ? 115.726 149.248 136.949 1.00 46.53 545 TYR A O 1
ATOM 3686 N N . ILE A 1 546 ? 116.994 150.784 135.904 1.00 46.48 546 ILE A N 1
ATOM 3687 C CA . ILE A 1 546 ? 117.272 151.512 137.135 1.00 46.48 546 ILE A CA 1
ATOM 3688 C C . ILE A 1 546 ? 116.008 152.153 137.690 1.00 46.48 546 ILE A C 1
ATOM 3689 O O . ILE A 1 546 ? 115.814 152.215 138.911 1.00 46.48 546 ILE A O 1
ATOM 3694 N N . ARG A 1 547 ? 115.127 152.641 136.817 1.00 46.53 547 ARG A N 1
ATOM 3695 C CA . ARG A 1 547 ? 113.870 153.209 137.291 1.00 46.53 547 ARG A CA 1
ATOM 3696 C C . ARG A 1 547 ? 113.045 152.161 138.030 1.00 46.53 547 ARG A C 1
ATOM 3697 O O . ARG A 1 547 ? 112.491 152.432 139.107 1.00 46.53 547 ARG A O 1
ATOM 3705 N N . SER A 1 548 ? 112.970 150.951 137.476 1.00 43.71 548 SER A N 1
ATOM 3706 C CA . SER A 1 548 ? 112.247 149.876 138.147 1.00 43.71 548 SER A CA 1
ATOM 3707 C C . SER A 1 548 ? 112.919 149.488 139.458 1.00 43.71 548 SER A C 1
ATOM 3708 O O . SER A 1 548 ? 112.240 149.196 140.451 1.00 43.71 548 SER A O 1
ATOM 3711 N N . PHE A 1 549 ? 114.254 149.472 139.482 1.00 42.39 549 PHE A N 1
ATOM 3712 C CA . PHE A 1 549 ? 114.955 149.169 140.724 1.00 42.39 549 PHE A CA 1
ATOM 3713 C C . PHE A 1 549 ? 114.622 150.196 141.798 1.00 42.39 549 PHE A C 1
ATOM 3714 O O . PHE A 1 549 ? 114.430 149.839 142.966 1.00 42.39 549 PHE A O 1
ATOM 3722 N N . PHE A 1 550 ? 114.556 151.473 141.418 1.00 42.65 550 PHE A N 1
ATOM 3723 C CA . PHE A 1 550 ? 114.200 152.529 142.360 1.00 42.65 550 PHE A CA 1
ATOM 3724 C C . PHE A 1 550 ? 112.787 152.331 142.894 1.00 42.65 550 PHE A C 1
ATOM 3725 O O . PHE A 1 550 ? 112.537 152.435 144.106 1.00 42.65 550 PHE A O 1
ATOM 3733 N N . GLU A 1 551 ? 111.848 152.028 141.994 1.00 44.60 551 GLU A N 1
ATOM 3734 C CA . GLU A 1 551 ? 110.477 151.777 142.424 1.00 44.60 551 GLU A CA 1
ATOM 3735 C C . GLU A 1 551 ? 110.417 150.614 143.404 1.00 44.60 551 GLU A C 1
ATOM 3736 O O . GLU A 1 551 ? 109.638 150.641 144.363 1.00 44.60 551 GLU A O 1
ATOM 3742 N N . LEU A 1 552 ? 111.232 149.582 143.178 1.00 42.58 552 LEU A N 1
ATOM 3743 C CA . LEU A 1 552 ? 111.301 148.476 144.130 1.00 42.58 552 LEU A CA 1
ATOM 3744 C C . LEU A 1 552 ? 111.867 148.930 145.469 1.00 42.58 552 LEU A C 1
ATOM 3745 O O . LEU A 1 552 ? 111.391 148.508 146.529 1.00 42.58 552 LEU A O 1
ATOM 3750 N N . LEU A 1 553 ? 112.894 149.781 145.441 1.00 41.51 553 LEU A N 1
ATOM 3751 C CA . LEU A 1 553 ? 113.465 150.296 146.682 1.00 41.51 553 LEU A CA 1
ATOM 3752 C C . LEU A 1 553 ? 112.447 151.073 147.496 1.00 41.51 553 LEU A C 1
ATOM 3753 O O . LEU A 1 553 ? 112.543 151.115 148.725 1.00 41.51 553 LEU A O 1
ATOM 3758 N N . GLN A 1 554 ? 111.479 151.704 146.839 1.00 44.52 554 GLN A N 1
ATOM 3759 C CA . GLN A 1 554 ? 110.475 152.465 147.576 1.00 44.52 554 GLN A CA 1
ATOM 3760 C C . GLN A 1 554 ? 109.407 151.592 148.229 1.00 44.52 554 GLN A C 1
ATOM 3761 O O . GLN A 1 554 ? 108.572 152.123 148.966 1.00 44.52 554 GLN A O 1
ATOM 3767 N N . ASN A 1 555 ? 109.412 150.286 147.986 1.00 45.59 555 ASN A N 1
ATOM 3768 C CA . ASN A 1 555 ? 108.330 149.428 148.447 1.00 45.59 555 ASN A CA 1
ATOM 3769 C C . ASN A 1 555 ? 108.331 149.325 149.972 1.00 45.59 555 ASN A C 1
ATOM 3770 O O . ASN A 1 555 ? 109.400 149.348 150.594 1.00 45.59 555 ASN A O 1
ATOM 3775 N N . PRO A 1 556 ? 107.157 149.224 150.605 1.00 47.53 556 PRO A N 1
ATOM 3776 C CA . PRO A 1 556 ? 107.128 149.047 152.067 1.00 47.53 556 PRO A CA 1
ATOM 3777 C C . PRO A 1 556 ? 107.819 147.786 152.552 1.00 47.53 556 PRO A C 1
ATOM 3778 O O . PRO A 1 556 ? 108.448 147.804 153.617 1.00 47.53 556 PRO A O 1
ATOM 3782 N N . LYS A 1 557 ? 107.715 146.686 151.806 1.00 46.76 557 LYS A N 1
ATOM 3783 C CA . LYS A 1 557 ? 108.264 145.422 152.282 1.00 46.76 557 LYS A CA 1
ATOM 3784 C C . LYS A 1 557 ? 109.785 145.459 152.351 1.00 46.76 557 LYS A C 1
ATOM 3785 O O . LYS A 1 557 ? 110.379 144.975 153.322 1.00 46.76 557 LYS A O 1
ATOM 3791 N N . VAL A 1 558 ? 110.435 146.021 151.333 1.00 45.88 558 VAL A N 1
ATOM 3792 C CA . VAL A 1 558 ? 111.891 146.086 151.331 1.00 45.88 558 VAL A CA 1
ATOM 3793 C C . VAL A 1 558 ? 112.387 147.081 152.372 1.00 45.88 558 VAL A C 1
ATOM 3794 O O . VAL A 1 558 ? 113.369 146.825 153.077 1.00 45.88 558 VAL A O 1
ATOM 3798 N N . SER A 1 559 ? 111.713 148.224 152.494 1.00 47.85 559 SER A N 1
ATOM 3799 C CA . SER A 1 559 ? 112.200 149.283 153.371 1.00 47.85 559 SER A CA 1
ATOM 3800 C C . SER A 1 559 ? 112.150 148.876 154.838 1.00 47.85 559 SER A C 1
ATOM 3801 O O . SER A 1 559 ? 113.065 149.195 155.605 1.00 47.85 559 SER A O 1
ATOM 3804 N N . ASN A 1 560 ? 111.093 148.176 155.251 1.00 48.40 560 ASN A N 1
ATOM 3805 C CA . ASN A 1 560 ? 110.897 147.907 156.672 1.00 48.40 560 ASN A CA 1
ATOM 3806 C C . ASN A 1 560 ? 111.845 146.828 157.180 1.00 48.40 560 ASN A C 1
ATOM 3807 O O . ASN A 1 560 ? 112.327 146.907 158.316 1.00 48.40 560 ASN A O 1
ATOM 3812 N N . GLU A 1 561 ? 112.119 145.812 156.368 1.00 49.71 561 GLU A N 1
ATOM 3813 C CA . GLU A 1 561 ? 113.084 144.792 156.754 1.00 49.71 561 GLU A CA 1
ATOM 3814 C C . GLU A 1 561 ? 114.488 145.381 156.758 1.00 49.71 561 GLU A C 1
ATOM 3815 O O . GLU A 1 561 ? 114.889 146.062 155.810 1.00 49.71 561 GLU A O 1
ATOM 3821 N N . GLN A 1 562 ? 115.234 145.124 157.831 1.00 47.52 562 GLN A N 1
ATOM 3822 C CA . GLN A 1 562 ? 116.558 145.722 157.965 1.00 47.52 562 GLN A CA 1
ATOM 3823 C C . GLN A 1 562 ? 117.571 145.054 157.046 1.00 47.52 562 GLN A C 1
ATOM 3824 O O . GLN A 1 562 ? 118.403 145.734 156.436 1.00 47.52 562 GLN A O 1
ATOM 3830 N N . PHE A 1 563 ? 117.526 143.728 156.936 1.00 47.15 563 PHE A N 1
ATOM 3831 C CA . PHE A 1 563 ? 118.562 143.029 156.188 1.00 47.15 563 PHE A CA 1
ATOM 3832 C C . PHE A 1 563 ? 118.394 143.186 154.682 1.00 47.15 563 PHE A C 1
ATOM 3833 O O . PHE A 1 563 ? 119.383 143.363 153.963 1.00 47.15 563 PHE A O 1
ATOM 3841 N N . LEU A 1 564 ? 117.159 143.119 154.183 1.00 45.04 564 LEU A N 1
ATOM 3842 C CA . LEU A 1 564 ? 116.938 143.256 152.748 1.00 45.04 564 LEU A CA 1
ATOM 3843 C C . LEU A 1 564 ? 117.282 144.656 152.259 1.00 45.04 564 LEU A C 1
ATOM 3844 O O . LEU A 1 564 ? 117.773 144.820 151.131 1.00 45.04 564 LEU A O 1
ATOM 3849 N N . ASN A 1 565 ? 117.041 145.668 153.095 1.00 44.03 565 ASN A N 1
ATOM 3850 C CA . ASN A 1 565 ? 117.272 147.050 152.695 1.00 44.03 565 ASN A CA 1
ATOM 3851 C C . ASN A 1 565 ? 118.736 147.307 152.369 1.00 44.03 565 ASN A C 1
ATOM 3852 O O . ASN A 1 565 ? 119.048 147.956 151.363 1.00 44.03 565 ASN A O 1
ATOM 3857 N N . THR A 1 566 ? 119.648 146.819 153.211 1.00 42.19 566 THR A N 1
ATOM 3858 C CA . THR A 1 566 ? 121.068 147.072 152.988 1.00 42.19 566 THR A CA 1
ATOM 3859 C C . THR A 1 566 ? 121.536 146.449 151.681 1.00 42.19 566 THR A C 1
ATOM 3860 O O . THR A 1 566 ? 122.228 147.095 150.879 1.00 42.19 566 THR A O 1
ATOM 3864 N N . ALA A 1 567 ? 121.154 145.194 151.444 1.00 41.38 567 ALA A N 1
ATOM 3865 C CA . ALA A 1 567 ? 121.555 144.517 150.218 1.00 41.38 567 ALA A CA 1
ATOM 3866 C C . ALA A 1 567 ? 121.019 145.244 148.996 1.00 41.38 567 ALA A C 1
ATOM 3867 O O . ALA A 1 567 ? 121.755 145.496 148.029 1.00 41.38 567 ALA A O 1
ATOM 3869 N N . ALA A 1 568 ? 119.738 145.617 149.033 1.00 40.51 568 ALA A N 1
ATOM 3870 C CA . ALA A 1 568 ? 119.134 146.284 147.888 1.00 40.51 568 ALA A CA 1
ATOM 3871 C C . ALA A 1 568 ? 119.798 147.629 147.613 1.00 40.51 568 ALA A C 1
ATOM 3872 O O . ALA A 1 568 ? 120.108 147.954 146.461 1.00 40.51 568 ALA A O 1
ATOM 3874 N N . THR A 1 569 ? 120.032 148.423 148.661 1.00 40.08 569 THR A N 1
ATOM 3875 C CA . THR A 1 569 ? 120.625 149.742 148.466 1.00 40.08 569 THR A CA 1
ATOM 3876 C C . THR A 1 569 ? 122.045 149.642 147.920 1.00 40.08 569 THR A C 1
ATOM 3877 O O . THR A 1 569 ? 122.413 150.380 146.992 1.00 40.08 569 THR A O 1
ATOM 3881 N N . LEU A 1 570 ? 122.854 148.729 148.466 1.00 41.09 570 LEU A N 1
ATOM 3882 C CA . LEU A 1 570 ? 124.218 148.580 147.971 1.00 41.09 570 LEU A CA 1
ATOM 3883 C C . LEU A 1 570 ? 124.238 148.125 146.517 1.00 41.09 570 LEU A C 1
ATOM 3884 O O . LEU A 1 570 ? 125.023 148.642 145.711 1.00 41.09 570 LEU A O 1
ATOM 3889 N N . SER A 1 571 ? 123.382 147.166 146.157 1.00 40.93 571 SER A N 1
ATOM 3890 C CA . SER A 1 571 ? 123.344 146.712 144.770 1.00 40.93 571 SER A CA 1
ATOM 3891 C C . SER A 1 571 ? 122.903 147.829 143.830 1.00 40.93 571 SER A C 1
ATOM 3892 O O . SER A 1 571 ? 123.467 147.995 142.737 1.00 40.93 571 SER A O 1
ATOM 3895 N N . PHE A 1 572 ? 121.900 148.607 144.239 1.00 41.77 572 PHE A N 1
ATOM 3896 C CA . PHE A 1 572 ? 121.449 149.736 143.434 1.00 41.77 572 PHE A CA 1
ATOM 3897 C C . PHE A 1 572 ? 122.589 150.708 143.172 1.00 41.77 572 PHE A C 1
ATOM 3898 O O . PHE A 1 572 ? 122.824 151.117 142.027 1.00 41.77 572 PHE A O 1
ATOM 3906 N N . CYS A 1 573 ? 123.321 151.078 144.223 1.00 44.85 573 CYS A N 1
ATOM 3907 C CA . CYS A 1 573 ? 124.393 152.053 144.053 1.00 44.85 573 CYS A CA 1
ATOM 3908 C C . CYS A 1 573 ? 125.524 151.501 143.193 1.00 44.85 573 CYS A C 1
ATOM 3909 O O . CYS A 1 573 ? 126.098 152.229 142.370 1.00 44.85 573 CYS A O 1
ATOM 3912 N N . GLU A 1 574 ? 125.858 150.220 143.362 1.00 46.48 574 GLU A N 1
ATOM 3913 C CA . GLU A 1 574 ? 126.891 149.616 142.527 1.00 46.48 574 GLU A CA 1
ATOM 3914 C C . GLU A 1 574 ? 126.503 149.651 141.057 1.00 46.48 574 GLU A C 1
ATOM 3915 O O . GLU A 1 574 ? 127.333 149.970 140.193 1.00 46.48 574 GLU A O 1
ATOM 3921 N N . MET A 1 575 ? 125.246 149.322 140.748 1.00 46.16 575 MET A N 1
ATOM 3922 C CA . MET A 1 575 ? 124.806 149.368 139.358 1.00 46.16 575 MET A CA 1
ATOM 3923 C C . MET A 1 575 ? 124.836 150.790 138.809 1.00 46.16 575 MET A C 1
ATOM 3924 O O . MET A 1 575 ? 125.267 151.011 137.670 1.00 46.16 575 MET A O 1
ATOM 3929 N N . ILE A 1 576 ? 124.388 151.766 139.603 1.00 46.40 576 ILE A N 1
ATOM 3930 C CA . ILE A 1 576 ? 124.455 153.160 139.168 1.00 46.40 576 ILE A CA 1
ATOM 3931 C C . ILE A 1 576 ? 125.882 153.530 138.800 1.00 46.40 576 ILE A C 1
ATOM 3932 O O . ILE A 1 576 ? 126.138 154.110 137.737 1.00 46.40 576 ILE A O 1
ATOM 3937 N N . HIS A 1 577 ? 126.836 153.198 139.671 1.00 47.61 577 HIS A N 1
ATOM 3938 C CA . HIS A 1 577 ? 128.222 153.566 139.404 1.00 47.61 577 HIS A CA 1
ATOM 3939 C C . HIS A 1 577 ? 128.729 152.900 138.134 1.00 47.61 577 HIS A C 1
ATOM 3940 O O . HIS A 1 577 ? 129.207 153.578 137.215 1.00 47.61 577 HIS A O 1
ATOM 3947 N N . ASN A 1 578 ? 128.590 151.576 138.045 1.00 48.89 578 ASN A N 1
ATOM 3948 C CA . ASN A 1 578 ? 129.169 150.844 136.927 1.00 48.89 578 ASN A CA 1
ATOM 3949 C C . ASN A 1 578 ? 128.476 151.135 135.605 1.00 48.89 578 ASN A C 1
ATOM 3950 O O . ASN A 1 578 ? 129.039 150.827 134.551 1.00 48.89 578 ASN A O 1
ATOM 3955 N N . ALA A 1 579 ? 127.274 151.709 135.626 1.00 49.19 579 ALA A N 1
ATOM 3956 C CA . ALA A 1 579 ? 126.596 152.032 134.380 1.00 49.19 579 ALA A CA 1
ATOM 3957 C C . ALA A 1 579 ? 126.672 153.503 134.003 1.00 49.19 579 ALA A C 1
ATOM 3958 O O . ALA A 1 579 ? 126.451 153.832 132.834 1.00 49.19 579 ALA A O 1
ATOM 3960 N N . GLN A 1 580 ? 126.967 154.393 134.941 1.00 52.97 580 GLN A N 1
ATOM 3961 C CA . GLN A 1 580 ? 126.935 155.802 134.569 1.00 52.97 580 GLN A CA 1
ATOM 3962 C C . GLN A 1 580 ? 128.183 156.580 134.955 1.00 52.97 580 GLN A C 1
ATOM 3963 O O . GLN A 1 580 ? 128.571 157.495 134.225 1.00 52.97 580 GLN A O 1
ATOM 3969 N N . VAL A 1 581 ? 128.817 156.258 136.081 1.00 54.33 581 VAL A N 1
ATOM 3970 C CA . VAL A 1 581 ? 129.845 157.149 136.609 1.00 54.33 581 VAL A CA 1
ATOM 3971 C C . VAL A 1 581 ? 131.192 156.896 135.942 1.00 54.33 581 VAL A C 1
ATOM 3972 O O . VAL A 1 581 ? 131.835 157.825 135.442 1.00 54.33 581 VAL A O 1
ATOM 3976 N N . ASN A 1 582 ? 131.641 155.645 135.917 1.00 59.59 582 ASN A N 1
ATOM 3977 C CA . ASN A 1 582 ? 132.980 155.311 135.447 1.00 59.59 582 ASN A CA 1
ATOM 3978 C C . ASN A 1 582 ? 132.957 155.054 133.946 1.00 59.59 582 ASN A C 1
ATOM 3979 O O . ASN A 1 582 ? 132.327 154.096 133.486 1.00 59.59 582 ASN A O 1
ATOM 3984 N N . LYS A 1 583 ? 133.662 155.898 133.186 1.00 64.76 583 LYS A N 1
ATOM 3985 C CA . LYS A 1 583 ? 133.702 155.738 131.735 1.00 64.76 583 LYS A CA 1
ATOM 3986 C C . LYS A 1 583 ? 134.393 154.439 131.338 1.00 64.76 583 LYS A C 1
ATOM 3987 O O . LYS A 1 583 ? 133.984 153.777 130.375 1.00 64.76 583 LYS A O 1
ATOM 3993 N N . ARG A 1 584 ? 135.439 154.054 132.073 1.00 64.44 584 ARG A N 1
ATOM 3994 C CA . ARG A 1 584 ? 136.089 152.772 131.828 1.00 64.44 584 ARG A CA 1
ATOM 3995 C C . ARG A 1 584 ? 135.111 151.623 132.038 1.00 64.44 584 ARG A C 1
ATOM 3996 O O . ARG A 1 584 ? 135.071 150.672 131.251 1.00 64.44 584 ARG A O 1
ATOM 4004 N N . SER A 1 585 ? 134.306 151.702 133.099 1.00 61.82 585 SER A N 1
ATOM 4005 C CA . SER A 1 585 ? 133.292 150.681 133.338 1.00 61.82 585 SER A CA 1
ATOM 4006 C C . SER A 1 585 ? 132.212 150.717 132.264 1.00 61.82 585 SER A C 1
ATOM 4007 O O . SER A 1 585 ? 131.709 149.670 131.841 1.00 61.82 585 SER A O 1
ATOM 4010 N N . ILE A 1 586 ? 131.836 151.918 131.816 1.00 61.83 586 ILE A N 1
ATOM 4011 C CA . ILE A 1 586 ? 130.794 152.039 130.801 1.00 61.83 586 ILE A CA 1
ATOM 4012 C C . ILE A 1 586 ? 131.231 151.385 129.499 1.00 61.83 586 ILE A C 1
ATOM 4013 O O . ILE A 1 586 ? 130.458 150.660 128.862 1.00 61.83 586 ILE A O 1
ATOM 4018 N N . HIS A 1 587 ? 132.476 151.615 129.087 1.00 65.21 587 HIS A N 1
ATOM 4019 C CA . HIS A 1 587 ? 132.939 151.134 127.791 1.00 65.21 587 HIS A CA 1
ATOM 4020 C C . HIS A 1 587 ? 133.464 149.704 127.817 1.00 65.21 587 HIS A C 1
ATOM 4021 O O . HIS A 1 587 ? 133.136 148.918 126.923 1.00 65.21 587 HIS A O 1
ATOM 4028 N N . ASN A 1 588 ? 134.269 149.340 128.812 1.00 65.25 588 ASN A N 1
ATOM 4029 C CA . ASN A 1 588 ? 135.011 148.086 128.783 1.00 65.25 588 ASN A CA 1
ATOM 4030 C C . ASN A 1 588 ? 134.296 146.927 129.466 1.00 65.25 588 ASN A C 1
ATOM 4031 O O . ASN A 1 588 ? 134.863 145.831 129.532 1.00 65.25 588 ASN A O 1
ATOM 4036 N N . ASN A 1 589 ? 133.080 147.122 129.975 1.00 63.10 589 ASN A N 1
ATOM 4037 C CA . ASN A 1 589 ? 132.383 146.061 130.687 1.00 63.10 589 ASN A CA 1
ATOM 4038 C C . ASN A 1 589 ? 131.016 145.710 130.123 1.00 63.10 589 ASN A C 1
ATOM 4039 O O . ASN A 1 589 ? 130.442 144.698 130.541 1.00 63.10 589 ASN A O 1
ATOM 4044 N N . TYR A 1 590 ? 130.477 146.496 129.200 1.00 58.56 590 TYR A N 1
ATOM 4045 C CA . TYR A 1 590 ? 129.150 146.250 128.663 1.00 58.56 590 TYR A CA 1
ATOM 4046 C C . TYR A 1 590 ? 129.185 146.315 127.145 1.00 58.56 590 TYR A C 1
ATOM 4047 O O . TYR A 1 590 ? 130.013 147.028 126.570 1.00 58.56 590 TYR A O 1
ATOM 4056 N N . PRO A 1 591 ? 128.300 145.581 126.469 1.00 59.44 591 PRO A N 1
ATOM 4057 C CA . PRO A 1 591 ? 128.364 145.523 125.002 1.00 59.44 591 PRO A CA 1
ATOM 4058 C C . PRO A 1 591 ? 127.935 146.825 124.346 1.00 59.44 591 PRO A C 1
ATOM 4059 O O . PRO A 1 591 ? 126.832 146.926 123.800 1.00 59.44 591 PRO A O 1
ATOM 4063 N N . VAL A 1 592 ? 128.813 147.829 124.395 1.00 63.07 592 VAL A N 1
ATOM 4064 C CA . VAL A 1 592 ? 128.471 149.145 123.867 1.00 63.07 592 VAL A CA 1
ATOM 4065 C C . VAL A 1 592 ? 128.404 149.125 122.344 1.00 63.07 592 VAL A C 1
ATOM 4066 O O . VAL A 1 592 ? 127.522 149.750 121.744 1.00 63.07 592 VAL A O 1
ATOM 4070 N N . HIS A 1 593 ? 129.318 148.413 121.692 1.00 61.57 593 HIS A N 1
ATOM 4071 C CA . HIS A 1 593 ? 129.376 148.428 120.237 1.00 61.57 593 HIS A CA 1
ATOM 4072 C C . HIS A 1 593 ? 128.278 147.599 119.587 1.00 61.57 593 HIS A C 1
ATOM 4073 O O . HIS A 1 593 ? 128.313 147.401 118.369 1.00 61.57 593 HIS A O 1
ATOM 4080 N N . THR A 1 594 ? 127.314 147.109 120.363 1.00 64.00 594 THR A N 1
ATOM 4081 C CA . THR A 1 594 ? 126.136 146.447 119.825 1.00 64.00 594 THR A CA 1
ATOM 4082 C C . THR A 1 594 ? 124.847 147.201 120.112 1.00 64.00 594 THR A C 1
ATOM 4083 O O . THR A 1 594 ? 123.949 147.211 119.267 1.00 64.00 594 THR A O 1
ATOM 4087 N N . PHE A 1 595 ? 124.748 147.862 121.265 1.00 66.13 595 PHE A N 1
ATOM 4088 C CA . PHE A 1 595 ? 123.550 148.590 121.652 1.00 66.13 595 PHE A CA 1
ATOM 4089 C C . PHE A 1 595 ? 123.766 150.089 121.788 1.00 66.13 595 PHE A C 1
ATOM 4090 O O . PHE A 1 595 ? 122.802 150.815 122.053 1.00 66.13 595 PHE A O 1
ATOM 4098 N N . GLY A 1 596 ? 124.989 150.575 121.620 1.00 67.57 596 GLY A N 1
ATOM 4099 C CA . GLY A 1 596 ? 125.283 151.963 121.896 1.00 67.57 596 GLY A CA 1
ATOM 4100 C C . GLY A 1 596 ? 125.492 152.194 123.377 1.00 67.57 596 GLY A C 1
ATOM 4101 O O . GLY A 1 596 ? 125.498 151.271 124.193 1.00 67.57 596 GLY A O 1
ATOM 4102 N N . ARG A 1 597 ? 125.676 153.463 123.729 1.00 72.27 597 ARG A N 1
ATOM 4103 C CA . ARG A 1 597 ? 125.845 153.821 125.130 1.00 72.27 597 ARG A CA 1
ATOM 4104 C C . ARG A 1 597 ? 124.563 153.527 125.900 1.00 72.27 597 ARG A C 1
ATOM 4105 O O . ARG A 1 597 ? 123.464 153.869 125.455 1.00 72.27 597 ARG A O 1
ATOM 4113 N N . LEU A 1 598 ? 124.712 152.883 127.060 1.00 70.59 598 LEU A N 1
ATOM 4114 C CA . LEU A 1 598 ? 123.548 152.413 127.806 1.00 70.59 598 LEU A CA 1
ATOM 4115 C C . LEU A 1 598 ? 122.691 153.569 128.308 1.00 70.59 598 LEU A C 1
ATOM 4116 O O . LEU A 1 598 ? 121.460 153.521 128.208 1.00 70.59 598 LEU A O 1
ATOM 4121 N N . THR A 1 599 ? 123.316 154.612 128.848 1.00 72.60 599 THR A N 1
ATOM 4122 C CA . THR A 1 599 ? 122.600 155.732 129.444 1.00 72.60 599 THR A CA 1
ATOM 4123 C C . THR A 1 599 ? 122.938 157.015 128.699 1.00 72.60 599 THR A C 1
ATOM 4124 O O . THR A 1 599 ? 124.115 157.356 128.545 1.00 72.60 599 THR A O 1
ATOM 4128 N N . SER A 1 600 ? 121.906 157.726 128.251 1.00 74.79 600 SER A N 1
ATOM 4129 C CA . SER A 1 600 ? 122.113 158.985 127.552 1.00 74.79 600 SER A CA 1
ATOM 4130 C C . SER A 1 600 ? 122.696 160.029 128.495 1.00 74.79 600 SER A C 1
ATOM 4131 O O . SER A 1 600 ? 122.344 160.088 129.676 1.00 74.79 600 SER A O 1
ATOM 4134 N N . LYS A 1 601 ? 123.595 160.859 127.964 1.00 78.76 601 LYS A N 1
ATOM 4135 C CA . LYS A 1 601 ? 124.243 161.880 128.778 1.00 78.76 601 LYS A CA 1
ATOM 4136 C C . LYS A 1 601 ? 123.284 162.986 129.197 1.00 78.76 601 LYS A C 1
ATOM 4137 O O . LYS A 1 601 ? 123.612 163.763 130.099 1.00 78.76 601 LYS A O 1
ATOM 4143 N N . HIS A 1 602 ? 122.115 163.073 128.570 1.00 77.32 602 HIS A N 1
ATOM 4144 C CA . HIS A 1 602 ? 121.140 164.111 128.869 1.00 77.32 602 HIS A CA 1
ATOM 4145 C C . HIS A 1 602 ? 120.169 163.717 129.973 1.00 77.32 602 HIS A C 1
ATOM 4146 O O . HIS A 1 602 ? 119.300 164.520 130.327 1.00 77.32 602 HIS A O 1
ATOM 4153 N N . ASP A 1 603 ? 120.288 162.510 130.522 1.00 70.07 603 ASP A N 1
ATOM 4154 C CA . ASP A 1 603 ? 119.409 162.064 131.599 1.00 70.07 603 ASP A CA 1
ATOM 4155 C C . ASP A 1 603 ? 119.919 162.622 132.920 1.00 70.07 603 ASP A C 1
ATOM 4156 O O . ASP A 1 603 ? 120.934 162.159 133.449 1.00 70.07 603 ASP A O 1
ATOM 4161 N N . ASN A 1 604 ? 119.214 163.617 133.456 1.00 60.75 604 ASN A N 1
ATOM 4162 C CA . ASN A 1 604 ? 119.523 164.187 134.760 1.00 60.75 604 ASN A CA 1
ATOM 4163 C C . ASN A 1 604 ? 118.771 163.494 135.885 1.00 60.75 604 ASN A C 1
ATOM 4164 O O . ASN A 1 604 ? 118.512 164.111 136.927 1.00 60.75 604 ASN A O 1
ATOM 4169 N N . SER A 1 605 ? 118.400 162.226 135.692 1.00 56.64 605 SER A N 1
ATOM 4170 C CA . SER A 1 605 ? 117.657 161.502 136.718 1.00 56.64 605 SER A CA 1
ATOM 4171 C C . SER A 1 605 ? 118.479 161.346 137.987 1.00 56.64 605 SER A C 1
ATOM 4172 O O . SER A 1 605 ? 117.946 161.460 139.095 1.00 56.64 605 SER A O 1
ATOM 4175 N N . LEU A 1 606 ? 119.777 161.088 137.847 1.00 52.28 606 LEU A N 1
ATOM 4176 C CA . LEU A 1 606 ? 120.649 160.871 138.992 1.00 52.28 606 LEU A CA 1
ATOM 4177 C C . LEU A 1 606 ? 120.608 162.055 139.948 1.00 52.28 606 LEU A C 1
ATOM 4178 O O . LEU A 1 606 ? 120.063 161.941 141.051 1.00 52.28 606 LEU A O 1
ATOM 4183 N N . TYR A 1 607 ? 121.106 163.208 139.497 1.00 53.71 607 TYR A N 1
ATOM 4184 C CA . TYR A 1 607 ? 121.280 164.363 140.370 1.00 53.71 607 TYR A CA 1
ATOM 4185 C C . TYR A 1 607 ? 119.964 164.948 140.862 1.00 53.71 607 TYR A C 1
ATOM 4186 O O . TYR A 1 607 ? 119.959 165.652 141.877 1.00 53.71 607 TYR A O 1
ATOM 4195 N N . ASP A 1 608 ? 118.853 164.687 140.176 1.00 55.66 608 ASP A N 1
ATOM 4196 C CA . ASP A 1 608 ? 117.576 165.269 140.567 1.00 55.66 608 ASP A CA 1
ATOM 4197 C C . ASP A 1 608 ? 116.688 164.326 141.366 1.00 55.66 608 ASP A C 1
ATOM 4198 O O . ASP A 1 608 ? 115.772 164.801 142.045 1.00 55.66 608 ASP A O 1
ATOM 4203 N N . GLU A 1 609 ? 116.920 163.015 141.305 1.00 52.02 609 GLU A N 1
ATOM 4204 C CA . GLU A 1 609 ? 116.075 162.058 142.008 1.00 52.02 609 GLU A CA 1
ATOM 4205 C C . GLU A 1 609 ? 116.837 161.184 142.993 1.00 52.02 609 GLU A C 1
ATOM 4206 O O . GLU A 1 609 ? 116.401 161.035 144.140 1.00 52.02 609 GLU A O 1
ATOM 4212 N N . TYR A 1 610 ? 117.965 160.600 142.588 1.00 47.07 610 TYR A N 1
ATOM 4213 C CA . TYR A 1 610 ? 118.530 159.492 143.352 1.00 47.07 610 TYR A CA 1
ATOM 4214 C C . TYR A 1 610 ? 119.370 159.979 144.525 1.00 47.07 610 TYR A C 1
ATOM 4215 O O . TYR A 1 610 ? 119.127 159.598 145.674 1.00 47.07 610 TYR A O 1
ATOM 4224 N N . ILE A 1 611 ? 120.378 160.808 144.249 1.00 46.42 611 ILE A N 1
ATOM 4225 C CA . ILE A 1 611 ? 121.243 161.300 145.323 1.00 46.42 611 ILE A CA 1
ATOM 4226 C C . ILE A 1 611 ? 120.462 162.052 146.390 1.00 46.42 611 ILE A C 1
ATOM 4227 O O . ILE A 1 611 ? 120.728 161.838 147.584 1.00 46.42 611 ILE A O 1
ATOM 4232 N N . PRO A 1 612 ? 119.506 162.934 146.065 1.00 47.11 612 PRO A N 1
ATOM 4233 C CA . PRO A 1 612 ? 118.702 163.541 147.139 1.00 47.11 612 PRO A CA 1
ATOM 4234 C C . PRO A 1 612 ? 117.948 162.528 147.981 1.00 47.11 612 PRO A C 1
ATOM 4235 O O . PRO A 1 612 ? 117.782 162.731 149.191 1.00 47.11 612 PRO A O 1
ATOM 4239 N N . PHE A 1 613 ? 117.479 161.440 147.370 1.00 45.48 613 PHE A N 1
ATOM 4240 C CA . PHE A 1 613 ? 116.767 160.411 148.120 1.00 45.48 613 PHE A CA 1
ATOM 4241 C C . PHE A 1 613 ? 117.673 159.777 149.167 1.00 45.48 613 PHE A C 1
ATOM 4242 O O . PHE A 1 613 ? 117.288 159.619 150.335 1.00 45.48 613 PHE A O 1
ATOM 4250 N N . LEU A 1 614 ? 118.895 159.427 148.769 1.00 42.78 614 LEU A N 1
ATOM 4251 C CA . LEU A 1 614 ? 119.841 158.854 149.712 1.00 42.78 614 LEU A CA 1
ATOM 4252 C C . LEU A 1 614 ? 120.252 159.864 150.770 1.00 42.78 614 LEU A C 1
ATOM 4253 O O . LEU A 1 614 ? 120.472 159.489 151.926 1.00 42.78 614 LEU A O 1
ATOM 4258 N N . GLU A 1 615 ? 120.350 161.141 150.405 1.00 46.58 615 GLU A N 1
ATOM 4259 C CA . GLU A 1 615 ? 120.659 162.163 151.399 1.00 46.58 615 GLU A CA 1
ATOM 4260 C C . GLU A 1 615 ? 119.561 162.263 152.453 1.00 46.58 615 GLU A C 1
ATOM 4261 O O . GLU A 1 615 ? 119.847 162.337 153.656 1.00 46.58 615 GLU A O 1
ATOM 4267 N N . ARG A 1 616 ? 118.297 162.262 152.021 1.00 47.29 616 ARG A N 1
ATOM 4268 C CA . ARG A 1 616 ? 117.188 162.310 152.970 1.00 47.29 616 ARG A CA 1
ATOM 4269 C C . ARG A 1 616 ? 117.183 161.084 153.871 1.00 47.29 616 ARG A C 1
ATOM 4270 O O . ARG A 1 616 ? 116.955 161.191 155.085 1.00 47.29 616 ARG A O 1
ATOM 4278 N N . GLU A 1 617 ? 117.424 159.907 153.292 1.00 47.46 617 GLU A N 1
ATOM 4279 C CA . GLU A 1 617 ? 117.452 158.690 154.096 1.00 47.46 617 GLU A CA 1
ATOM 4280 C C . GLU A 1 617 ? 118.583 158.727 155.116 1.00 47.46 617 GLU A C 1
ATOM 4281 O O . GLU A 1 617 ? 118.401 158.312 156.266 1.00 47.46 617 GLU A O 1
ATOM 4287 N N . LEU A 1 618 ? 119.758 159.216 154.716 1.00 45.77 618 LEU A N 1
ATOM 4288 C CA . LEU A 1 618 ? 120.870 159.324 155.654 1.00 45.77 618 LEU A CA 1
ATOM 4289 C C . LEU A 1 618 ? 120.542 160.291 156.779 1.00 45.77 618 LEU A C 1
ATOM 4290 O O . LEU A 1 618 ? 120.869 160.031 157.943 1.00 45.77 618 LEU A O 1
ATOM 4295 N N . ARG A 1 619 ? 119.895 161.412 156.457 1.00 49.01 619 ARG A N 1
ATOM 4296 C CA . ARG A 1 619 ? 119.523 162.359 157.503 1.00 49.01 619 ARG A CA 1
ATOM 4297 C C . ARG A 1 619 ? 118.543 161.738 158.491 1.00 49.01 619 ARG A C 1
ATOM 4298 O O . ARG A 1 619 ? 118.708 161.875 159.711 1.00 49.01 619 ARG A O 1
ATOM 4306 N N . LYS A 1 620 ? 117.526 161.038 157.985 1.00 51.81 620 LYS A N 1
ATOM 4307 C CA . LYS A 1 620 ? 116.566 160.399 158.881 1.00 51.81 620 LYS A CA 1
ATOM 4308 C C . LYS A 1 620 ? 117.233 159.336 159.745 1.00 51.81 620 LYS A C 1
ATOM 4309 O O . LYS A 1 620 ? 116.957 159.241 160.945 1.00 51.81 620 LYS A O 1
ATOM 4315 N N . ALA A 1 621 ? 118.112 158.525 159.151 1.00 49.63 621 ALA A N 1
ATOM 4316 C CA . ALA A 1 621 ? 118.797 157.488 159.916 1.00 49.63 621 ALA A CA 1
ATOM 4317 C C . ALA A 1 621 ? 119.682 158.090 160.996 1.00 49.63 621 ALA A C 1
ATOM 4318 O O . ALA A 1 621 ? 119.731 157.584 162.123 1.00 49.63 621 ALA A O 1
ATOM 4320 N N . HIS A 1 622 ? 120.393 159.168 160.672 1.00 50.64 622 HIS A N 1
ATOM 4321 C CA . HIS A 1 622 ? 121.231 159.827 161.662 1.00 50.64 622 HIS A CA 1
ATOM 4322 C C . HIS A 1 622 ? 120.402 160.433 162.784 1.00 50.64 622 HIS A C 1
ATOM 4323 O O . HIS A 1 622 ? 120.840 160.441 163.939 1.00 50.64 622 HIS A O 1
ATOM 4330 N N . GLN A 1 623 ? 119.213 160.949 162.469 1.00 52.77 623 GLN A N 1
ATOM 4331 C CA . GLN A 1 623 ? 118.370 161.529 163.509 1.00 52.77 623 GLN A CA 1
ATOM 4332 C C . GLN A 1 623 ? 117.913 160.478 164.515 1.00 52.77 623 GLN A C 1
ATOM 4333 O O . GLN A 1 623 ? 117.858 160.749 165.719 1.00 52.77 623 GLN A O 1
ATOM 4339 N N . GLU A 1 624 ? 117.581 159.275 164.046 1.00 55.46 624 GLU A N 1
ATOM 4340 C CA . GLU A 1 624 ? 117.049 158.234 164.918 1.00 55.46 624 GLU A CA 1
ATOM 4341 C C . GLU A 1 624 ? 118.123 157.454 165.666 1.00 55.46 624 GLU A C 1
ATOM 4342 O O . GLU A 1 624 ? 117.779 156.679 166.564 1.00 55.46 624 GLU A O 1
ATOM 4348 N N . LYS A 1 625 ? 119.397 157.628 165.316 1.00 54.03 625 LYS A N 1
ATOM 4349 C CA . LYS A 1 625 ? 120.514 156.929 165.953 1.00 54.03 625 LYS A CA 1
ATOM 4350 C C . LYS A 1 625 ? 120.383 155.412 165.802 1.00 54.03 625 LYS A C 1
ATOM 4351 O O . LYS A 1 625 ? 120.294 154.664 166.777 1.00 54.03 625 LYS A O 1
ATOM 4357 N N . ASP A 1 626 ? 120.372 154.969 164.548 1.00 50.14 626 ASP A N 1
ATOM 4358 C CA . ASP A 1 626 ? 120.399 153.553 164.198 1.00 50.14 626 ASP A CA 1
ATOM 4359 C C . ASP A 1 626 ? 121.704 153.278 163.462 1.00 50.14 626 ASP A C 1
ATOM 4360 O O . ASP A 1 626 ? 121.909 153.777 162.351 1.00 50.14 626 ASP A O 1
ATOM 4365 N N . SER A 1 627 ? 122.586 152.492 164.079 1.00 48.38 627 SER A N 1
ATOM 4366 C CA . SER A 1 627 ? 123.907 152.266 163.493 1.00 48.38 627 SER A CA 1
ATOM 4367 C C . SER A 1 627 ? 123.869 151.548 162.147 1.00 48.38 627 SER A C 1
ATOM 4368 O O . SER A 1 627 ? 124.532 152.023 161.205 1.00 48.38 627 SER A O 1
ATOM 4371 N N . PRO A 1 628 ? 123.149 150.430 161.971 1.00 45.47 628 PRO A N 1
ATOM 4372 C CA . PRO A 1 628 ? 123.227 149.737 160.676 1.00 45.47 628 PRO A CA 1
ATOM 4373 C C . PRO A 1 628 ? 122.707 150.562 159.514 1.00 45.47 628 PRO A C 1
ATOM 4374 O O . PRO A 1 628 ? 123.283 150.512 158.420 1.00 45.47 628 PRO A O 1
ATOM 4378 N N . ARG A 1 629 ? 121.636 151.327 159.720 1.00 44.90 629 ARG A N 1
ATOM 4379 C CA . ARG A 1 629 ? 121.102 152.155 158.645 1.00 44.90 629 ARG A CA 1
ATOM 4380 C C . ARG A 1 629 ? 122.094 153.237 158.238 1.00 44.90 629 ARG A C 1
ATOM 4381 O O . ARG A 1 629 ? 122.296 153.495 157.040 1.00 44.90 629 ARG A O 1
ATOM 4389 N N . ILE A 1 630 ? 122.728 153.874 159.223 1.00 43.42 630 ILE A N 1
ATOM 4390 C CA . ILE A 1 630 ? 123.729 154.893 158.932 1.00 43.42 630 ILE A CA 1
ATOM 4391 C C . ILE A 1 630 ? 124.872 154.292 158.132 1.00 43.42 630 ILE A C 1
ATOM 4392 O O . ILE A 1 630 ? 125.326 154.865 157.132 1.00 43.42 630 ILE A O 1
ATOM 4397 N N . GLN A 1 631 ? 125.354 153.124 158.558 1.00 43.29 631 GLN A N 1
ATOM 4398 C CA . GLN A 1 631 ? 126.457 152.492 157.846 1.00 43.29 631 GLN A CA 1
ATOM 4399 C C . GLN A 1 631 ? 126.059 152.137 156.422 1.00 43.29 631 GLN A C 1
ATOM 4400 O O . GLN A 1 631 ? 126.840 152.332 155.479 1.00 43.29 631 GLN A O 1
ATOM 4406 N N . THR A 1 632 ? 124.843 151.620 156.246 1.00 41.89 632 THR A N 1
ATOM 4407 C CA . THR A 1 632 ? 124.387 151.240 154.917 1.00 41.89 632 THR A CA 1
ATOM 4408 C C . THR A 1 632 ? 124.342 152.439 153.986 1.00 41.89 632 THR A C 1
ATOM 4409 O O . THR A 1 632 ? 124.807 152.363 152.845 1.00 41.89 632 THR A O 1
ATOM 4413 N N . TYR A 1 633 ? 123.806 153.564 154.455 1.00 41.19 633 TYR A N 1
ATOM 4414 C CA . TYR A 1 633 ? 123.699 154.707 153.556 1.00 41.19 633 TYR A CA 1
ATOM 4415 C C . TYR A 1 633 ? 125.048 155.378 153.327 1.00 41.19 633 TYR A C 1
ATOM 4416 O O . TYR A 1 633 ? 125.283 155.932 152.245 1.00 41.19 633 TYR A O 1
ATOM 4425 N N . ILE A 1 634 ? 125.962 155.308 154.298 1.00 41.74 634 ILE A N 1
ATOM 4426 C CA . ILE A 1 634 ? 127.313 155.813 154.068 1.00 41.74 634 ILE A CA 1
ATOM 4427 C C . ILE A 1 634 ? 128.002 155.000 152.980 1.00 41.74 634 ILE A C 1
ATOM 4428 O O . ILE A 1 634 ? 128.600 155.556 152.051 1.00 41.74 634 ILE A O 1
ATOM 4433 N N . MET A 1 635 ? 127.909 153.673 153.062 1.00 42.80 635 MET A N 1
ATOM 4434 C CA . MET A 1 635 ? 128.487 152.840 152.012 1.00 42.80 635 MET A CA 1
ATOM 4435 C C . MET A 1 635 ? 127.804 153.091 150.674 1.00 42.80 635 MET A C 1
ATOM 4436 O O . MET A 1 635 ? 128.457 153.099 149.623 1.00 42.80 635 MET A O 1
ATOM 4441 N N . ALA A 1 636 ? 126.486 153.292 150.696 1.00 43.23 636 ALA A N 1
ATOM 4442 C CA . ALA A 1 636 ? 125.739 153.520 149.465 1.00 43.23 636 ALA A CA 1
ATOM 4443 C C . ALA A 1 636 ? 126.202 154.787 148.762 1.00 43.23 636 ALA A C 1
ATOM 4444 O O . ALA A 1 636 ? 126.435 154.786 147.549 1.00 43.23 636 ALA A O 1
ATOM 4446 N N . LEU A 1 637 ? 126.341 155.884 149.508 1.00 42.95 637 LEU A N 1
ATOM 4447 C CA . LEU A 1 637 ? 126.850 157.110 148.903 1.00 42.95 637 LEU A CA 1
ATOM 4448 C C . LEU A 1 637 ? 128.316 156.989 148.517 1.00 42.95 637 LEU A C 1
ATOM 4449 O O . LEU A 1 637 ? 128.754 157.637 147.560 1.00 42.95 637 LEU A O 1
ATOM 4454 N N . GLY A 1 638 ? 129.090 156.180 149.237 1.00 44.39 638 GLY A N 1
ATOM 4455 C CA . GLY A 1 638 ? 130.485 156.006 148.874 1.00 44.39 638 GLY A CA 1
ATOM 4456 C C . GLY A 1 638 ? 130.670 155.280 147.557 1.00 44.39 638 GLY A C 1
ATOM 4457 O O . GLY A 1 638 ? 131.557 155.620 146.771 1.00 44.39 638 GLY A O 1
ATOM 4458 N N . MET A 1 639 ? 129.842 154.271 147.295 1.00 46.61 639 MET A N 1
ATOM 4459 C CA . MET A 1 639 ? 130.064 153.431 146.125 1.00 46.61 639 MET A CA 1
ATOM 4460 C C . MET A 1 639 ? 129.684 154.102 144.811 1.00 46.61 639 MET A C 1
ATOM 4461 O O . MET A 1 639 ? 130.022 153.563 143.753 1.00 46.61 639 MET A O 1
ATOM 4466 N N . ILE A 1 640 ? 128.993 155.243 144.839 1.00 46.35 640 ILE A N 1
ATOM 4467 C CA . ILE A 1 640 ? 128.633 155.913 143.591 1.00 46.35 640 ILE A CA 1
ATOM 4468 C C . ILE A 1 640 ? 129.874 156.443 142.883 1.00 46.35 640 ILE A C 1
ATOM 4469 O O . ILE A 1 640 ? 130.071 156.208 141.685 1.00 46.35 640 ILE A O 1
ATOM 4474 N N . GLY A 1 641 ? 130.733 157.158 143.606 1.00 51.62 641 GLY A N 1
ATOM 4475 C CA . GLY A 1 641 ? 131.965 157.662 143.035 1.00 51.62 641 GLY A CA 1
ATOM 4476 C C . GLY A 1 641 ? 131.856 158.960 142.261 1.00 51.62 641 GLY A C 1
ATOM 4477 O O . GLY A 1 641 ? 132.865 159.414 141.708 1.00 51.62 641 GLY A O 1
ATOM 4478 N N . GLU A 1 642 ? 130.673 159.562 142.186 1.00 54.96 642 GLU A N 1
ATOM 4479 C CA . GLU A 1 642 ? 130.528 160.853 141.536 1.00 54.96 642 GLU A CA 1
ATOM 4480 C C . GLU A 1 642 ? 131.075 161.957 142.443 1.00 54.96 642 GLU A C 1
ATOM 4481 O O . GLU A 1 642 ? 131.026 161.841 143.669 1.00 54.96 642 GLU A O 1
ATOM 4487 N N . PRO A 1 643 ? 131.618 163.031 141.866 1.00 52.17 643 PRO A N 1
ATOM 4488 C CA . PRO A 1 643 ? 132.132 164.128 142.704 1.00 52.17 643 PRO A CA 1
ATOM 4489 C C . PRO A 1 643 ? 131.083 164.827 143.557 1.00 52.17 643 PRO A C 1
ATOM 4490 O O . PRO A 1 643 ? 131.455 165.501 144.523 1.00 52.17 643 PRO A O 1
ATOM 4494 N N . LYS A 1 644 ? 129.793 164.701 143.238 1.00 51.69 644 LYS A N 1
ATOM 4495 C CA . LYS A 1 644 ? 128.764 165.346 144.048 1.00 51.69 644 LYS A CA 1
ATOM 4496 C C . LYS A 1 644 ? 128.657 164.738 145.443 1.00 51.69 644 LYS A C 1
ATOM 4497 O O . LYS A 1 644 ? 128.159 165.394 146.368 1.00 51.69 644 LYS A O 1
ATOM 4503 N N . ILE A 1 645 ? 129.131 163.505 145.624 1.00 49.78 645 ILE A N 1
ATOM 4504 C CA . ILE A 1 645 ? 129.104 162.900 146.944 1.00 49.78 645 ILE A CA 1
ATOM 4505 C C . ILE A 1 645 ? 129.993 163.659 147.912 1.00 49.78 645 ILE A C 1
ATOM 4506 O O . ILE A 1 645 ? 129.796 163.571 149.125 1.00 49.78 645 ILE A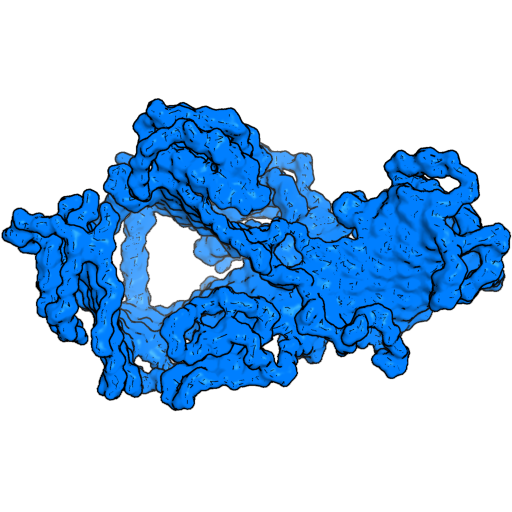 O 1
ATOM 4511 N N . LEU A 1 646 ? 130.966 164.419 147.409 1.00 49.69 646 LEU A N 1
ATOM 4512 C CA . LEU A 1 646 ? 131.754 165.269 148.293 1.00 49.69 646 LEU A CA 1
ATOM 4513 C C . LEU A 1 646 ? 130.894 166.361 148.913 1.00 49.69 646 LEU A C 1
ATOM 4514 O O . LEU A 1 646 ? 130.974 166.613 150.119 1.00 49.69 646 LEU A O 1
ATOM 4519 N N . SER A 1 647 ? 130.050 167.008 148.107 1.00 52.12 647 SER A N 1
ATOM 4520 C CA . SER A 1 647 ? 129.104 167.972 148.656 1.00 52.12 647 SER A CA 1
ATOM 4521 C C . SER A 1 647 ? 128.088 167.296 149.563 1.00 52.12 647 SER A C 1
ATOM 4522 O O . SER A 1 647 ? 127.631 167.898 150.540 1.00 52.12 647 SER A O 1
ATOM 4525 N N . VAL A 1 648 ? 127.714 166.054 149.247 1.00 50.45 648 VAL A N 1
ATOM 4526 C CA . VAL A 1 648 ? 126.777 165.325 150.101 1.00 50.45 648 VAL A CA 1
ATOM 4527 C C . VAL A 1 648 ? 127.390 165.055 151.472 1.00 50.45 648 VAL A C 1
ATOM 4528 O O . VAL A 1 648 ? 126.726 165.201 152.504 1.00 50.45 648 VAL A O 1
ATOM 4532 N N . PHE A 1 649 ? 128.662 164.659 151.505 1.00 49.18 649 PHE A N 1
ATOM 4533 C CA . PHE A 1 649 ? 129.360 164.357 152.749 1.00 49.18 649 PHE A CA 1
ATOM 4534 C C . PHE A 1 649 ? 129.893 165.593 153.463 1.00 49.18 649 PHE A C 1
ATOM 4535 O O . PHE A 1 649 ? 130.304 165.481 154.621 1.00 49.18 649 PHE A O 1
ATOM 4543 N N . GLU A 1 650 ? 129.918 166.750 152.802 1.00 54.13 650 GLU A N 1
ATOM 4544 C CA . GLU A 1 650 ? 130.546 167.934 153.387 1.00 54.13 650 GLU A CA 1
ATOM 4545 C C . GLU A 1 650 ? 129.989 168.340 154.747 1.00 54.13 650 GLU A C 1
ATOM 4546 O O . GLU A 1 650 ? 130.795 168.629 155.648 1.00 54.13 650 GLU A O 1
ATOM 4552 N N . PRO A 1 651 ? 128.670 168.408 154.975 1.00 53.22 651 PRO A N 1
ATOM 4553 C CA . PRO A 1 651 ? 128.202 168.853 156.301 1.00 53.22 651 PRO A CA 1
ATOM 4554 C C . PRO A 1 651 ? 128.670 167.972 157.443 1.00 53.22 651 PRO A C 1
ATOM 4555 O O . PRO A 1 651 ? 128.914 168.480 158.543 1.00 53.22 651 PRO A O 1
ATOM 4559 N N . TYR A 1 652 ? 128.798 166.664 157.221 1.00 53.75 652 TYR A N 1
ATOM 4560 C CA . TYR A 1 652 ? 129.253 165.768 158.277 1.00 53.75 652 TYR A CA 1
ATOM 4561 C C . TYR A 1 652 ? 130.751 165.896 158.525 1.00 53.75 652 TYR A C 1
ATOM 4562 O O . TYR A 1 652 ? 131.194 165.889 159.679 1.00 53.75 652 TYR A O 1
ATOM 4571 N N . LEU A 1 653 ? 131.543 166.015 157.459 1.00 51.96 653 LEU A N 1
ATOM 4572 C CA . LEU A 1 653 ? 132.993 166.069 157.607 1.00 51.96 653 LEU A CA 1
ATOM 4573 C C . LEU A 1 653 ? 133.443 167.338 158.320 1.00 51.96 653 LEU A C 1
ATOM 4574 O O . LEU A 1 653 ? 134.350 167.294 159.159 1.00 51.96 653 LEU A O 1
ATOM 4579 N N . GLU A 1 654 ? 132.833 168.479 157.994 1.00 56.45 654 GLU A N 1
ATOM 4580 C CA . GLU A 1 654 ? 133.293 169.746 158.553 1.00 56.45 654 GLU A CA 1
ATOM 4581 C C . GLU A 1 654 ? 133.100 169.797 160.063 1.00 56.45 654 GLU A C 1
ATOM 4582 O O . GLU A 1 654 ? 133.977 170.277 160.790 1.00 56.45 654 GLU A O 1
ATOM 4588 N N . GLY A 1 655 ? 131.967 169.311 160.555 1.00 55.97 655 GLY A N 1
ATOM 4589 C CA . GLY A 1 655 ? 131.749 169.279 161.987 1.00 55.97 655 GLY A CA 1
ATOM 4590 C C . GLY A 1 655 ? 130.462 169.929 162.445 1.00 55.97 655 GLY A C 1
ATOM 4591 O O . GLY A 1 655 ? 130.204 170.017 163.649 1.00 55.97 655 GLY A O 1
ATOM 4592 N N . LYS A 1 656 ? 129.647 170.399 161.500 1.00 57.89 656 LYS A N 1
ATOM 4593 C CA . LYS A 1 656 ? 128.354 170.965 161.867 1.00 57.89 656 LYS A CA 1
ATOM 4594 C C . LYS A 1 656 ? 127.426 169.899 162.436 1.00 57.89 656 LYS A C 1
ATOM 4595 O O . LYS A 1 656 ? 126.693 170.156 163.398 1.00 57.89 656 LYS A O 1
ATOM 4601 N N . GLN A 1 657 ? 127.442 168.702 161.858 1.00 58.73 657 GLN A N 1
ATOM 4602 C CA . GLN A 1 657 ? 126.633 167.584 162.325 1.00 58.73 657 GLN A CA 1
ATOM 4603 C C . GLN A 1 657 ? 127.520 166.586 163.053 1.00 58.73 657 GLN A C 1
ATOM 4604 O O . GLN A 1 657 ? 128.574 166.196 162.540 1.00 58.73 657 GLN A O 1
ATOM 4610 N N . GLN A 1 658 ? 127.091 166.175 164.243 1.00 57.00 658 GLN A N 1
ATOM 4611 C CA . GLN A 1 658 ? 127.904 165.299 165.074 1.00 57.00 658 GLN A CA 1
ATOM 4612 C C . GLN A 1 658 ? 127.928 163.886 164.508 1.00 57.00 658 GLN A C 1
ATOM 4613 O O . GLN A 1 658 ? 126.939 163.403 163.951 1.00 57.00 658 GLN A O 1
ATOM 4619 N N . MET A 1 659 ? 129.070 163.223 164.656 1.00 54.43 659 MET A N 1
ATOM 4620 C CA . MET A 1 659 ? 129.252 161.876 164.143 1.00 54.43 659 MET A CA 1
ATOM 4621 C C . MET A 1 659 ? 130.402 161.222 164.895 1.00 54.43 659 MET A C 1
ATOM 4622 O O . MET A 1 659 ? 131.374 161.886 165.263 1.00 54.43 659 MET A O 1
ATOM 4627 N N . THR A 1 660 ? 130.280 159.917 165.118 1.00 51.77 660 THR A N 1
ATOM 4628 C CA . THR A 1 660 ? 131.259 159.175 165.896 1.00 51.77 660 THR A CA 1
ATOM 4629 C C . THR A 1 660 ? 132.497 158.854 165.059 1.00 51.77 660 THR A C 1
ATOM 4630 O O . THR A 1 660 ? 132.537 159.069 163.844 1.00 51.77 660 THR A O 1
ATOM 4634 N N . VAL A 1 661 ? 133.523 158.328 165.733 1.00 47.98 661 VAL A N 1
ATOM 4635 C CA . VAL A 1 661 ? 134.806 158.091 165.076 1.00 47.98 661 VAL A CA 1
ATOM 4636 C C . VAL A 1 661 ? 134.719 156.915 164.107 1.00 47.98 661 VAL A C 1
ATOM 4637 O O . VAL A 1 661 ? 135.308 156.950 163.021 1.00 47.98 661 VAL A O 1
ATOM 4641 N N . PHE A 1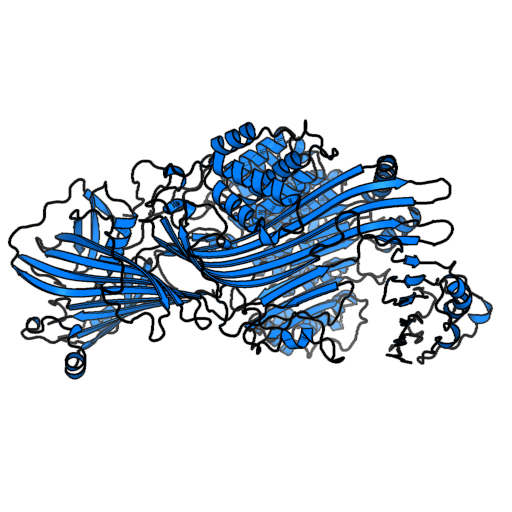 662 ? 134.000 155.856 164.482 1.00 46.16 662 PHE A N 1
ATOM 4642 C CA . PHE A 1 662 ? 133.822 154.723 163.577 1.00 46.16 662 PHE A CA 1
ATOM 4643 C C . PHE A 1 662 ? 133.113 155.153 162.303 1.00 46.16 662 PHE A C 1
ATOM 4644 O O . PHE A 1 662 ? 133.523 154.784 161.193 1.00 46.16 662 PHE A O 1
ATOM 4652 N N . GLN A 1 663 ? 132.045 155.935 162.444 1.00 49.49 663 GLN A N 1
ATOM 4653 C CA . GLN A 1 663 ? 131.299 156.388 161.279 1.00 49.49 663 GLN A CA 1
ATOM 4654 C C . GLN A 1 663 ? 132.143 157.311 160.409 1.00 49.49 663 GLN A C 1
ATOM 4655 O O . GLN A 1 663 ? 132.084 157.237 159.177 1.00 49.49 663 GLN A O 1
ATOM 4661 N N . ARG A 1 664 ? 132.946 158.176 161.031 1.00 48.17 664 ARG A N 1
ATOM 4662 C CA . ARG A 1 664 ? 133.824 159.049 160.260 1.00 48.17 664 ARG A CA 1
ATOM 4663 C C . ARG A 1 664 ? 134.871 158.246 159.502 1.00 48.17 664 ARG A C 1
ATOM 4664 O O . ARG A 1 664 ? 135.196 158.564 158.352 1.00 48.17 664 ARG A O 1
ATOM 4672 N N . THR A 1 665 ? 135.424 157.211 160.135 1.00 47.65 665 THR A N 1
ATOM 4673 C CA . THR A 1 665 ? 136.392 156.358 159.455 1.00 47.65 665 THR A CA 1
ATOM 4674 C C . THR A 1 665 ? 135.754 155.644 158.275 1.00 47.65 665 THR A C 1
ATOM 4675 O O . THR A 1 665 ? 136.360 155.533 157.202 1.00 47.65 665 THR A O 1
ATOM 4679 N N . LEU A 1 666 ? 134.524 155.163 158.451 1.00 46.04 666 LEU A N 1
ATOM 4680 C CA . LEU A 1 666 ? 133.819 154.538 157.340 1.00 46.04 666 LEU A CA 1
ATOM 4681 C C . LEU A 1 666 ? 133.595 155.533 156.210 1.00 46.04 666 LEU A C 1
ATOM 4682 O O . LEU A 1 666 ? 133.757 155.195 155.031 1.00 46.04 666 LEU A O 1
ATOM 4687 N N . MET A 1 667 ? 133.236 156.772 156.552 1.00 48.34 667 MET A N 1
ATOM 4688 C CA . MET A 1 667 ? 133.027 157.794 155.532 1.00 48.34 667 MET A CA 1
ATOM 4689 C C . MET A 1 667 ? 134.309 158.090 154.764 1.00 48.34 667 MET A C 1
ATOM 4690 O O . MET A 1 667 ? 134.288 158.223 153.535 1.00 48.34 667 MET A O 1
ATOM 4695 N N . VAL A 1 668 ? 135.436 158.205 155.470 1.00 46.31 668 VAL A N 1
ATOM 4696 C CA . VAL A 1 668 ? 136.696 158.514 154.798 1.00 46.31 668 VAL A CA 1
ATOM 4697 C C . VAL A 1 668 ? 137.142 157.346 153.928 1.00 46.31 668 VAL A C 1
ATOM 4698 O O . VAL A 1 668 ? 137.677 157.542 152.832 1.00 46.31 668 VAL A O 1
ATOM 4702 N N . GLY A 1 669 ? 136.927 156.116 154.390 1.00 42.75 669 GLY A N 1
ATOM 4703 C CA . GLY A 1 669 ? 137.304 154.965 153.593 1.00 42.75 669 GLY A CA 1
ATOM 4704 C C . GLY A 1 669 ? 136.381 154.682 152.433 1.00 42.75 669 GLY A C 1
ATOM 4705 O O . GLY A 1 669 ? 136.779 153.985 151.496 1.00 42.75 669 GLY A O 1
ATOM 4706 N N . SER A 1 670 ? 135.153 155.193 152.476 1.00 46.62 670 SER A N 1
ATOM 4707 C CA . SER A 1 670 ? 134.221 154.990 151.376 1.00 46.62 670 SER A CA 1
ATOM 4708 C C . SER A 1 670 ? 134.591 155.782 150.128 1.00 46.62 670 SER A C 1
ATOM 4709 O O . SER A 1 670 ? 133.987 155.558 149.073 1.00 46.62 670 SER A O 1
ATOM 4712 N N . LEU A 1 671 ? 135.563 156.688 150.216 1.00 46.44 671 LEU A N 1
ATOM 4713 C CA . LEU A 1 671 ? 135.973 157.528 149.099 1.00 46.44 671 LEU A CA 1
ATOM 4714 C C . LEU A 1 671 ? 136.904 156.816 148.134 1.00 46.44 671 LEU A C 1
ATOM 4715 O O . LEU A 1 671 ? 137.589 157.482 147.351 1.00 46.44 671 LEU A O 1
ATOM 4720 N N . GLY A 1 672 ? 136.958 155.487 148.182 1.00 49.68 672 GLY A N 1
ATOM 4721 C CA . GLY A 1 672 ? 137.934 154.768 147.383 1.00 49.68 672 GLY A CA 1
ATOM 4722 C C . GLY A 1 672 ? 137.694 154.890 145.894 1.00 49.68 672 GLY A C 1
ATOM 4723 O O . GLY A 1 672 ? 138.631 155.114 145.124 1.00 49.68 672 GLY A O 1
ATOM 4724 N N . LYS A 1 673 ? 136.442 154.745 145.462 1.00 51.49 673 LYS A N 1
ATOM 4725 C CA . LYS A 1 673 ? 136.158 154.807 144.034 1.00 51.49 673 LYS A CA 1
ATOM 4726 C C . LYS A 1 673 ? 136.270 156.217 143.472 1.00 51.49 673 LYS A C 1
ATOM 4727 O O . LYS A 1 673 ? 136.298 156.375 142.249 1.00 51.49 673 LYS A O 1
ATOM 4733 N N . LEU A 1 674 ? 136.330 157.238 144.327 1.00 52.48 674 LEU A N 1
ATOM 4734 C CA . LEU A 1 674 ? 136.604 158.584 143.842 1.00 52.48 674 LEU A CA 1
ATOM 4735 C C . LEU A 1 674 ? 138.071 158.751 143.473 1.00 52.48 674 LEU A C 1
ATOM 4736 O O . LEU A 1 674 ? 138.394 159.504 142.549 1.00 52.48 674 LEU A O 1
ATOM 4741 N N . THR A 1 675 ? 138.969 158.066 144.183 1.00 52.57 675 THR A N 1
ATOM 4742 C CA . THR A 1 675 ? 140.385 158.124 143.840 1.00 52.57 675 THR A CA 1
ATOM 4743 C C . THR A 1 675 ? 140.645 157.493 142.480 1.00 52.57 675 THR A C 1
ATOM 4744 O O . THR A 1 675 ? 141.503 157.965 141.724 1.00 52.57 675 THR A O 1
ATOM 4748 N N . GLU A 1 676 ? 139.923 156.420 142.156 1.00 55.50 676 GLU A N 1
ATOM 4749 C CA . GLU A 1 676 ? 140.110 155.761 140.869 1.00 55.50 676 GLU A CA 1
ATOM 4750 C C . GLU A 1 676 ? 139.709 156.667 139.709 1.00 55.50 676 GLU A C 1
ATOM 4751 O O . GLU A 1 676 ? 140.397 156.715 138.684 1.00 55.50 676 GLU A O 1
ATOM 4757 N N . THR A 1 677 ? 138.605 157.400 139.854 1.00 55.57 677 THR A N 1
ATOM 4758 C CA . THR A 1 677 ? 138.050 158.165 138.744 1.00 55.57 677 THR A CA 1
ATOM 4759 C C . THR A 1 677 ? 138.548 159.604 138.700 1.00 55.57 677 THR A C 1
ATOM 4760 O O . THR A 1 677 ? 138.836 160.121 137.615 1.00 55.57 677 THR A O 1
ATOM 4764 N N . ASN A 1 678 ? 138.663 160.268 139.850 1.00 55.93 678 ASN A N 1
ATOM 4765 C CA . ASN A 1 678 ? 139.096 161.662 139.930 1.00 55.93 678 ASN A CA 1
ATOM 4766 C C . ASN A 1 678 ? 140.317 161.735 140.838 1.00 55.93 678 ASN A C 1
ATOM 4767 O O . ASN A 1 678 ? 140.212 162.145 142.004 1.00 55.93 678 ASN A O 1
ATOM 4772 N N . PRO A 1 679 ? 141.491 161.340 140.340 1.00 57.80 679 PRO A N 1
ATOM 4773 C CA . PRO A 1 679 ? 142.671 161.282 141.215 1.00 57.80 679 PRO A CA 1
ATOM 4774 C C . PRO A 1 679 ? 143.074 162.611 141.832 1.00 57.80 679 PRO A C 1
ATOM 4775 O O . PRO A 1 679 ? 143.487 162.632 142.997 1.00 57.80 679 PRO A O 1
ATOM 4779 N N . LYS A 1 680 ? 142.969 163.722 141.101 1.00 58.30 680 LYS A N 1
ATOM 4780 C CA . LYS A 1 680 ? 143.503 164.982 141.612 1.00 58.30 680 LYS A CA 1
ATOM 4781 C C . LYS A 1 680 ? 142.667 165.521 142.769 1.00 58.30 680 LYS A C 1
ATOM 4782 O O . LYS A 1 680 ? 143.204 165.894 143.819 1.00 58.30 680 LYS A O 1
ATOM 4788 N N . LEU A 1 681 ? 141.347 165.567 142.593 1.00 57.34 681 LEU A N 1
ATOM 4789 C CA . LEU A 1 681 ? 140.470 166.075 143.643 1.00 57.34 681 LEU A CA 1
ATOM 4790 C C . LEU A 1 681 ? 140.498 165.172 144.870 1.00 57.34 681 LEU A C 1
ATOM 4791 O O . LEU A 1 681 ? 140.532 165.655 146.013 1.00 57.34 681 LEU A O 1
ATOM 4796 N N . ALA A 1 682 ? 140.491 163.857 144.646 1.00 56.06 682 ALA A N 1
ATOM 4797 C CA . ALA A 1 682 ? 140.601 162.913 145.749 1.00 56.06 682 ALA A CA 1
ATOM 4798 C C . ALA A 1 682 ? 141.913 163.096 146.491 1.00 56.06 682 ALA A C 1
ATOM 4799 O O . ALA A 1 682 ? 141.948 163.057 147.727 1.00 56.06 682 ALA A O 1
ATOM 4801 N N . ARG A 1 683 ? 143.006 163.293 145.753 1.00 58.08 683 ARG A N 1
ATOM 4802 C CA . ARG A 1 683 ? 144.291 163.523 146.397 1.00 58.08 683 ARG A CA 1
ATOM 4803 C C . ARG A 1 683 ? 144.257 164.789 147.235 1.00 58.08 683 ARG A C 1
ATOM 4804 O O . ARG A 1 683 ? 144.780 164.813 148.353 1.00 58.08 683 ARG A O 1
ATOM 4812 N N . SER A 1 684 ? 143.636 165.847 146.715 1.00 57.27 684 SER A N 1
ATOM 4813 C CA . SER A 1 684 ? 143.563 167.097 147.463 1.00 57.27 684 SER A CA 1
ATOM 4814 C C . SER A 1 684 ? 142.822 166.906 148.782 1.00 57.27 684 SER A C 1
ATOM 4815 O O . SER A 1 684 ? 143.312 167.304 149.847 1.00 57.27 684 SER A O 1
ATOM 4818 N N . VAL A 1 685 ? 141.650 166.267 148.736 1.00 55.26 685 VAL A N 1
ATOM 4819 C CA . VAL A 1 685 ? 140.858 166.132 149.958 1.00 55.26 685 VAL A CA 1
ATOM 4820 C C . VAL A 1 685 ? 141.536 165.184 150.948 1.00 55.26 685 VAL A C 1
ATOM 4821 O O . VAL A 1 685 ? 141.554 165.441 152.160 1.00 55.26 685 VAL A O 1
ATOM 4825 N N . LEU A 1 686 ? 142.131 164.092 150.457 1.00 54.13 686 LEU A N 1
ATOM 4826 C CA . LEU A 1 686 ? 142.780 163.148 151.360 1.00 54.13 686 LEU A CA 1
ATOM 4827 C C . LEU A 1 686 ? 144.035 163.747 151.986 1.00 54.13 686 LEU A C 1
ATOM 4828 O O . LEU A 1 686 ? 144.311 163.520 153.170 1.00 54.13 686 LEU A O 1
ATOM 4833 N N . TYR A 1 687 ? 144.807 164.516 151.214 1.00 58.55 687 TYR A N 1
ATOM 4834 C CA . TYR A 1 687 ? 145.949 165.219 151.785 1.00 58.55 687 TYR A CA 1
ATOM 4835 C C . TYR A 1 687 ? 145.500 166.233 152.826 1.00 58.55 687 TYR A C 1
ATOM 4836 O O . TYR A 1 687 ? 146.147 166.391 153.868 1.00 58.55 687 TYR A O 1
ATOM 4845 N N . LYS A 1 688 ? 144.397 166.937 152.563 1.00 57.23 688 LYS A N 1
ATOM 4846 C CA . LYS A 1 688 ? 143.888 167.878 153.553 1.00 57.23 688 LYS A CA 1
ATOM 4847 C C . LYS A 1 688 ? 143.528 167.163 154.848 1.00 57.23 688 LYS A C 1
ATOM 4848 O O . LYS A 1 688 ? 143.810 167.666 155.941 1.00 57.23 688 LYS A O 1
ATOM 4854 N N . ILE A 1 689 ? 142.911 165.984 154.745 1.00 56.78 689 ILE A N 1
ATOM 4855 C CA . ILE A 1 689 ? 142.590 165.208 155.945 1.00 56.78 689 ILE A CA 1
ATOM 4856 C C . ILE A 1 689 ? 143.866 164.807 156.679 1.00 56.78 689 ILE A C 1
ATOM 4857 O O . ILE A 1 689 ? 143.970 164.949 157.902 1.00 56.78 689 ILE A O 1
ATOM 4862 N N . TYR A 1 690 ? 144.858 164.306 155.937 1.00 59.86 690 TYR A N 1
ATOM 4863 C CA . TYR A 1 690 ? 146.133 163.914 156.536 1.00 59.86 690 TYR A CA 1
ATOM 4864 C C . TYR A 1 690 ? 146.799 165.052 157.294 1.00 59.86 690 TYR A C 1
ATOM 4865 O O . TYR A 1 690 ? 147.208 164.882 158.449 1.00 59.86 690 TYR A O 1
ATOM 4874 N N . LEU A 1 691 ? 146.931 166.218 156.663 1.00 61.79 691 LEU A N 1
ATOM 4875 C CA . LEU A 1 691 ? 147.753 167.277 157.239 1.00 61.79 691 LEU A CA 1
ATOM 4876 C C . LEU A 1 691 ? 147.239 167.728 158.599 1.00 61.79 691 LEU A C 1
ATOM 4877 O O . LEU A 1 691 ? 148.001 168.306 159.381 1.00 61.79 691 LEU A O 1
ATOM 4882 N N . ASN A 1 692 ? 145.974 167.463 158.905 1.00 61.47 692 ASN A N 1
ATOM 4883 C CA . ASN A 1 692 ? 145.423 167.802 160.209 1.00 61.47 692 ASN A CA 1
ATOM 4884 C C . ASN A 1 692 ? 145.999 166.888 161.282 1.00 61.47 692 ASN A C 1
ATOM 4885 O O . ASN A 1 692 ? 146.104 165.674 161.089 1.00 61.47 692 ASN A O 1
ATOM 4890 N N . THR A 1 693 ? 146.373 167.476 162.414 1.00 62.35 693 THR A N 1
ATOM 4891 C CA . THR A 1 693 ? 146.889 166.727 163.549 1.00 62.35 693 THR A CA 1
ATOM 4892 C C . THR A 1 693 ? 145.853 166.521 164.646 1.00 62.35 693 THR A C 1
ATOM 4893 O O . THR A 1 693 ? 146.179 165.936 165.683 1.00 62.35 693 THR A O 1
ATOM 4897 N N . MET A 1 694 ? 144.621 166.982 164.448 1.00 64.19 694 MET A N 1
ATOM 4898 C CA . MET A 1 694 ? 143.578 166.871 165.457 1.00 64.19 694 MET A CA 1
ATOM 4899 C C . MET A 1 694 ? 142.594 165.742 165.187 1.00 64.19 694 MET A C 1
ATOM 4900 O O . MET A 1 694 ? 141.621 165.602 165.932 1.00 64.19 694 MET A O 1
ATOM 4905 N N . GLU A 1 695 ? 142.814 164.942 164.151 1.00 60.85 695 GLU A N 1
ATOM 4906 C CA . GLU A 1 695 ? 141.941 163.815 163.864 1.00 60.85 695 GLU A CA 1
ATOM 4907 C C . GLU A 1 695 ? 142.479 162.554 164.522 1.00 60.85 695 GLU A C 1
ATOM 4908 O O . GLU A 1 695 ? 143.679 162.428 164.777 1.00 60.85 695 GLU A O 1
ATOM 4914 N N . SER A 1 696 ? 141.577 161.620 164.804 1.00 60.21 696 SER A N 1
ATOM 4915 C CA . SER A 1 696 ? 141.979 160.355 165.400 1.00 60.21 696 SER A CA 1
ATOM 4916 C C . SER A 1 696 ? 142.844 159.566 164.427 1.00 60.21 696 SER A C 1
ATOM 4917 O O . SER A 1 696 ? 142.725 159.700 163.206 1.00 60.21 696 SER A O 1
ATOM 4920 N N . HIS A 1 697 ? 143.731 158.735 164.982 1.00 59.65 697 HIS A N 1
ATOM 4921 C CA . HIS A 1 697 ? 144.734 158.077 164.153 1.00 59.65 697 HIS A CA 1
ATOM 4922 C C . HIS A 1 697 ? 144.114 157.107 163.156 1.00 59.65 697 HIS A C 1
ATOM 4923 O O . HIS A 1 697 ? 144.707 156.848 162.101 1.00 59.65 697 HIS A O 1
ATOM 4930 N N . GLU A 1 698 ? 142.928 156.578 163.446 1.00 57.33 698 GLU A N 1
ATOM 4931 C CA . GLU A 1 698 ? 142.291 155.665 162.506 1.00 57.33 698 GLU A CA 1
ATOM 4932 C C . GLU A 1 698 ? 141.606 156.390 161.358 1.00 57.33 698 GLU A C 1
ATOM 4933 O O . GLU A 1 698 ? 141.066 155.730 160.465 1.00 57.33 698 GLU A O 1
ATOM 4939 N N . VAL A 1 699 ? 141.610 157.719 161.364 1.00 55.41 699 VAL A N 1
ATOM 4940 C CA . VAL A 1 699 ? 141.253 158.501 160.184 1.00 55.41 699 VAL A CA 1
ATOM 4941 C C . VAL A 1 699 ? 142.478 158.773 159.317 1.00 55.41 699 VAL A C 1
ATOM 4942 O O . VAL A 1 699 ? 142.459 158.580 158.095 1.00 55.41 699 VAL A O 1
ATOM 4946 N N . ARG A 1 700 ? 143.570 159.205 159.948 1.00 55.50 700 ARG A N 1
ATOM 4947 C CA . ARG A 1 700 ? 144.761 159.587 159.201 1.00 55.50 700 ARG A CA 1
ATOM 4948 C C . ARG A 1 700 ? 145.458 158.377 158.600 1.00 55.50 700 ARG A C 1
ATOM 4949 O O . ARG A 1 700 ? 146.024 158.463 157.502 1.00 55.50 700 ARG A O 1
ATOM 4957 N N . CYS A 1 701 ? 145.448 157.245 159.302 1.00 55.60 701 CYS A N 1
ATOM 4958 C CA . CYS A 1 701 ? 146.026 156.039 158.725 1.00 55.60 701 CYS A CA 1
ATOM 4959 C C . CYS A 1 701 ? 145.260 155.617 157.480 1.00 55.60 701 CYS A C 1
ATOM 4960 O O . CYS A 1 701 ? 145.860 155.192 156.484 1.00 55.60 701 CYS A O 1
ATOM 4963 N N . THR A 1 702 ? 143.935 155.739 157.512 1.00 53.06 702 THR A N 1
ATOM 4964 C CA . THR A 1 702 ? 143.141 155.452 156.325 1.00 53.06 702 THR A CA 1
ATOM 4965 C C . THR A 1 702 ? 143.478 156.420 155.200 1.00 53.06 702 THR A C 1
ATOM 4966 O O . THR A 1 702 ? 143.565 156.023 154.032 1.00 53.06 702 THR A O 1
ATOM 4970 N N . ALA A 1 703 ? 143.679 157.697 155.535 1.00 53.48 703 ALA A N 1
ATOM 4971 C CA . ALA A 1 703 ? 144.068 158.665 154.514 1.00 53.48 703 ALA A CA 1
ATOM 4972 C C . ALA A 1 703 ? 145.393 158.285 153.862 1.00 53.48 703 ALA A C 1
ATOM 4973 O O . ALA A 1 703 ? 145.544 158.388 152.640 1.00 53.48 703 ALA A O 1
ATOM 4975 N N . VAL A 1 704 ? 146.368 157.854 154.664 1.00 51.25 704 VAL A N 1
ATOM 4976 C CA . VAL A 1 704 ? 147.659 157.435 154.117 1.00 51.25 704 VAL A CA 1
ATOM 4977 C C . VAL A 1 704 ? 147.490 156.215 153.224 1.00 51.25 704 VAL A C 1
ATOM 4978 O O . VAL A 1 704 ? 148.035 156.152 152.116 1.00 51.25 704 VAL A O 1
ATOM 4982 N N . PHE A 1 705 ? 146.737 155.225 153.696 1.00 51.52 705 PHE A N 1
ATOM 4983 C CA . PHE A 1 705 ? 146.536 154.014 152.914 1.00 51.52 705 PHE A CA 1
ATOM 4984 C C . PHE A 1 705 ? 145.803 154.301 151.614 1.00 51.52 705 PHE A C 1
ATOM 4985 O O . PHE A 1 705 ? 145.963 153.561 150.637 1.00 51.52 705 PHE A O 1
ATOM 4993 N N . LEU A 1 706 ? 144.992 155.357 151.580 1.00 52.62 706 LEU A N 1
ATOM 4994 C CA . LEU A 1 706 ? 144.249 155.689 150.372 1.00 52.62 706 LEU A CA 1
ATOM 4995 C C . LEU A 1 706 ? 145.028 156.576 149.409 1.00 52.62 706 LEU A C 1
ATOM 4996 O O . LEU A 1 706 ? 144.830 156.474 148.193 1.00 52.62 706 LEU A O 1
ATOM 5001 N N . LEU A 1 707 ? 145.911 157.438 149.918 1.00 53.00 707 LEU A N 1
ATOM 5002 C CA . LEU A 1 707 ? 146.655 158.340 149.044 1.00 53.00 707 LEU A CA 1
ATOM 5003 C C . LEU A 1 707 ? 147.502 157.573 148.040 1.00 53.00 707 LEU A C 1
ATOM 5004 O O . LEU A 1 707 ? 147.537 157.921 146.855 1.00 53.00 707 LEU A O 1
ATOM 5009 N N . MET A 1 708 ? 148.189 156.523 148.490 1.00 54.25 708 MET A N 1
ATOM 5010 C CA . MET A 1 708 ? 149.087 155.773 147.619 1.00 54.25 708 MET A CA 1
ATOM 5011 C C . MET A 1 708 ? 148.363 154.943 146.571 1.00 54.25 708 MET A C 1
ATOM 5012 O O . MET A 1 708 ? 149.018 154.153 145.885 1.00 54.25 708 MET A O 1
ATOM 5017 N N . LYS A 1 709 ? 147.050 155.083 146.432 1.00 56.45 709 LYS A N 1
ATOM 5018 C CA . LYS A 1 709 ? 146.337 154.521 145.297 1.00 56.45 709 LYS A CA 1
ATOM 5019 C C . LYS A 1 709 ? 146.143 155.531 144.174 1.00 56.45 709 LYS A C 1
ATOM 5020 O O . LYS A 1 709 ? 145.510 155.204 143.167 1.00 56.45 709 LYS A O 1
ATOM 5026 N N . THR A 1 710 ? 146.674 156.745 144.323 1.00 58.34 710 THR A N 1
ATOM 5027 C CA . THR A 1 710 ? 146.486 157.813 143.351 1.00 58.34 710 THR A CA 1
ATOM 5028 C C . THR A 1 710 ? 147.774 158.239 142.658 1.00 58.34 710 THR A C 1
ATOM 5029 O O . THR A 1 710 ? 147.748 159.199 141.879 1.00 58.34 710 THR A O 1
ATOM 5033 N N . ASN A 1 711 ? 148.895 157.554 142.913 1.00 60.15 711 ASN A N 1
ATOM 5034 C CA . ASN A 1 711 ? 150.196 157.856 142.320 1.00 60.15 711 ASN A CA 1
ATOM 5035 C C . ASN A 1 711 ? 150.598 159.311 142.537 1.00 60.15 711 ASN A C 1
ATOM 5036 O O . ASN A 1 711 ? 150.594 160.105 141.590 1.00 60.15 711 ASN A O 1
ATOM 5041 N N . PRO A 1 712 ? 150.960 159.690 143.759 1.00 59.09 712 PRO A N 1
ATOM 5042 C CA . PRO A 1 712 ? 151.276 161.095 144.057 1.00 59.09 712 PRO A CA 1
ATOM 5043 C C . PRO A 1 712 ? 152.516 161.567 143.317 1.00 59.09 712 PRO A C 1
ATOM 5044 O O . PRO A 1 712 ? 153.230 160.762 142.703 1.00 59.09 712 PRO A O 1
ATOM 5048 N N . PRO A 1 713 ? 152.798 162.883 143.333 1.00 62.56 713 PRO A N 1
ATOM 5049 C CA . PRO A 1 713 ? 154.048 163.374 142.741 1.00 62.56 713 PRO A CA 1
ATOM 5050 C C . PRO A 1 713 ? 155.205 163.370 143.727 1.00 62.56 713 PRO A C 1
ATOM 5051 O O . PRO A 1 713 ? 155.022 163.074 144.911 1.00 62.56 713 PRO A O 1
ATOM 5055 N N . LEU A 1 714 ? 156.402 163.705 143.239 1.00 65.75 714 LEU A N 1
ATOM 5056 C CA . LEU A 1 714 ? 157.610 163.551 144.045 1.00 65.75 714 LEU A CA 1
ATOM 5057 C C . LEU A 1 714 ? 157.609 164.473 145.257 1.00 65.75 714 LEU A C 1
ATOM 5058 O O . LEU A 1 714 ? 158.013 164.064 146.352 1.00 65.75 714 LEU A O 1
ATOM 5063 N N . SER A 1 715 ? 157.177 165.723 145.081 1.00 66.41 715 SER A N 1
ATOM 5064 C CA . SER A 1 715 ? 157.194 166.670 146.191 1.00 66.41 715 SER A CA 1
ATOM 5065 C C . SER A 1 715 ? 156.278 166.211 147.316 1.00 66.41 715 SER A C 1
ATOM 5066 O O . SER A 1 715 ? 156.587 166.400 148.498 1.00 66.41 715 SER A O 1
ATOM 5069 N N . MET A 1 716 ? 155.145 165.605 146.960 1.00 65.12 716 MET A N 1
ATOM 5070 C CA . MET A 1 716 ? 154.213 165.074 147.948 1.00 65.12 716 MET A CA 1
ATOM 5071 C C . MET A 1 716 ? 154.886 164.043 148.848 1.00 65.12 716 MET A C 1
ATOM 5072 O O . MET A 1 716 ? 154.862 164.157 150.080 1.00 65.12 716 MET A O 1
ATOM 5077 N N . LEU A 1 717 ? 155.508 163.032 148.238 1.00 63.13 717 LEU A N 1
ATOM 5078 C CA . LEU A 1 717 ? 156.169 161.990 149.016 1.00 63.13 717 LEU A CA 1
ATOM 5079 C C . LEU A 1 717 ? 157.345 162.553 149.796 1.00 63.13 717 LEU A C 1
ATOM 5080 O O . LEU A 1 717 ? 157.605 162.129 150.928 1.00 63.13 717 LEU A O 1
ATOM 5085 N N . GLN A 1 718 ? 158.070 163.504 149.206 1.00 66.39 718 GLN A N 1
ATOM 5086 C CA . GLN A 1 718 ? 159.189 164.124 149.905 1.00 66.39 718 GLN A CA 1
ATOM 5087 C C . GLN A 1 718 ? 158.724 164.813 151.182 1.00 66.39 718 GLN A C 1
ATOM 5088 O O . GLN A 1 718 ? 159.314 164.628 152.254 1.00 66.39 718 GLN A O 1
ATOM 5094 N N . ARG A 1 719 ? 157.652 165.602 151.087 1.00 68.14 719 ARG A N 1
ATOM 5095 C CA . ARG A 1 719 ? 157.130 166.286 152.265 1.00 68.14 719 ARG A CA 1
ATOM 5096 C C . ARG A 1 719 ? 156.595 165.295 153.288 1.00 68.14 719 ARG A C 1
ATOM 5097 O O . ARG A 1 719 ? 156.824 165.456 154.495 1.00 68.14 719 ARG A O 1
ATOM 5105 N N . MET A 1 720 ? 155.886 164.261 152.830 1.00 67.54 720 MET A N 1
ATOM 5106 C CA . MET A 1 720 ? 155.354 163.274 153.763 1.00 67.54 720 MET A CA 1
ATOM 5107 C C . MET A 1 720 ? 156.474 162.581 154.525 1.00 67.54 720 MET A C 1
ATOM 5108 O O . MET A 1 720 ? 156.383 162.395 155.744 1.00 67.54 720 MET A O 1
ATOM 5113 N N . ALA A 1 721 ? 157.544 162.200 153.826 1.00 66.17 721 ALA A N 1
ATOM 5114 C CA . ALA A 1 721 ? 158.667 161.555 154.492 1.00 66.17 721 ALA A CA 1
ATOM 5115 C C . ALA A 1 721 ? 159.365 162.508 155.450 1.00 66.17 721 ALA A C 1
ATOM 5116 O O . ALA A 1 721 ? 159.742 162.113 156.559 1.00 66.17 721 ALA A O 1
ATOM 5118 N N . GLU A 1 722 ? 159.551 163.766 155.045 1.00 68.58 722 GLU A N 1
ATOM 5119 C CA . GLU A 1 722 ? 160.192 164.730 155.932 1.00 68.58 722 GLU A CA 1
ATOM 5120 C C . GLU A 1 722 ? 159.352 165.002 157.173 1.00 68.58 722 GLU A C 1
ATOM 5121 O O . GLU A 1 722 ? 159.890 165.404 158.211 1.00 68.58 722 GLU A O 1
ATOM 5127 N N . PHE A 1 723 ? 158.036 164.794 157.085 1.00 67.82 723 PHE A N 1
ATOM 5128 C CA . PHE A 1 723 ? 157.150 165.047 158.216 1.00 67.82 723 PHE A CA 1
ATOM 5129 C C . PHE A 1 723 ? 157.402 164.114 159.397 1.00 67.82 723 PHE A C 1
ATOM 5130 O O . PHE A 1 723 ? 156.982 164.429 160.515 1.00 67.82 723 PHE A O 1
ATOM 5138 N N . THR A 1 724 ? 158.075 162.981 159.182 1.00 67.31 724 THR A N 1
ATOM 5139 C CA . THR A 1 724 ? 158.198 161.980 160.238 1.00 67.31 724 THR A CA 1
ATOM 5140 C C . THR A 1 724 ? 159.007 162.483 161.426 1.00 67.31 724 THR A C 1
ATOM 5141 O O . THR A 1 724 ? 158.766 162.051 162.558 1.00 67.31 724 THR A O 1
ATOM 5145 N N . LYS A 1 725 ? 159.969 163.378 161.196 1.00 70.55 725 LYS A N 1
ATOM 5146 C CA . LYS A 1 725 ? 160.832 163.823 162.287 1.00 70.55 725 LYS A CA 1
ATOM 5147 C C . LYS A 1 725 ? 160.048 164.572 163.358 1.00 70.55 725 LYS A C 1
ATOM 5148 O O . LYS A 1 725 ? 160.290 164.384 164.556 1.00 70.55 725 LYS A O 1
ATOM 5154 N N . LEU A 1 726 ? 159.109 165.425 162.953 1.00 71.37 726 LEU A N 1
ATOM 5155 C CA . LEU A 1 726 ? 158.376 166.248 163.906 1.00 71.37 726 LEU A CA 1
ATOM 5156 C C . LEU A 1 726 ? 156.973 165.733 164.199 1.00 71.37 726 LEU A C 1
ATOM 5157 O O . LEU A 1 726 ? 156.320 166.257 165.108 1.00 71.37 726 LEU A O 1
ATOM 5162 N N . ASP A 1 727 ? 156.495 164.736 163.460 1.00 69.00 727 ASP A N 1
ATOM 5163 C CA . ASP A 1 727 ? 155.195 164.147 163.753 1.00 69.00 727 ASP A CA 1
ATOM 5164 C C . ASP A 1 727 ? 155.236 163.434 165.099 1.00 69.00 727 ASP A C 1
ATOM 5165 O O . ASP A 1 727 ? 156.215 162.762 165.434 1.00 69.00 727 ASP A O 1
ATOM 5170 N N . THR A 1 728 ? 154.165 163.583 165.875 1.00 68.03 728 THR A N 1
ATOM 5171 C CA . THR A 1 728 ? 154.128 163.085 167.243 1.00 68.03 728 THR A CA 1
ATOM 5172 C C . THR A 1 728 ? 153.216 161.877 167.424 1.00 68.03 728 THR A C 1
ATOM 5173 O O . THR A 1 728 ? 152.983 161.461 168.563 1.00 68.03 728 THR A O 1
ATOM 5177 N N . ASN A 1 729 ? 152.694 161.304 166.345 1.00 67.94 729 ASN A N 1
ATOM 5178 C CA . ASN A 1 729 ? 151.872 160.103 166.421 1.00 67.94 729 ASN A CA 1
ATOM 5179 C C . ASN A 1 729 ? 152.654 158.911 165.894 1.00 67.94 729 ASN A C 1
ATOM 5180 O O . ASN A 1 729 ? 153.176 158.948 164.775 1.00 67.94 729 ASN A O 1
ATOM 5185 N N . ARG A 1 730 ? 152.729 157.856 166.706 1.00 70.29 730 ARG A N 1
ATOM 5186 C CA . ARG A 1 730 ? 153.468 156.664 166.310 1.00 70.29 730 ARG A CA 1
ATOM 5187 C C . ARG A 1 730 ? 152.749 155.906 165.204 1.00 70.29 730 ARG A C 1
ATOM 5188 O O . ARG A 1 730 ? 153.393 155.343 164.313 1.00 70.29 730 ARG A O 1
ATOM 5196 N N . GLN A 1 731 ? 151.418 155.869 165.253 1.00 67.54 731 GLN A N 1
ATOM 5197 C CA . GLN A 1 731 ? 150.658 155.102 164.274 1.00 67.54 731 GLN A CA 1
ATOM 5198 C C . GLN A 1 731 ? 150.844 155.667 162.872 1.00 67.54 731 GLN A C 1
ATOM 5199 O O . GLN A 1 731 ? 151.103 154.924 161.917 1.00 67.54 731 GLN A O 1
ATOM 5205 N N . VAL A 1 732 ? 150.730 156.990 162.734 1.00 66.37 732 VAL A N 1
ATOM 5206 C CA . VAL A 1 732 ? 150.859 157.623 161.424 1.00 66.37 732 VAL A CA 1
ATOM 5207 C C . VAL A 1 732 ? 152.267 157.438 160.871 1.00 66.37 732 VAL A C 1
ATOM 5208 O O . VAL A 1 732 ? 152.455 157.133 159.683 1.00 66.37 732 VAL A O 1
ATOM 5212 N N . ASN A 1 733 ? 153.279 157.637 161.720 1.00 66.43 733 ASN A N 1
ATOM 5213 C CA . ASN A 1 733 ? 154.658 157.470 161.283 1.00 66.43 733 ASN A CA 1
ATOM 5214 C C . ASN A 1 733 ? 154.932 156.034 160.867 1.00 66.43 733 ASN A C 1
ATOM 5215 O O . ASN A 1 733 ? 155.602 155.789 159.858 1.00 66.43 733 ASN A O 1
ATOM 5220 N N . SER A 1 734 ? 154.434 155.069 161.639 1.00 63.76 734 SER A N 1
ATOM 5221 C CA . SER A 1 734 ? 154.613 153.672 161.271 1.00 63.76 734 SER A CA 1
ATOM 5222 C C . SER A 1 734 ? 153.953 153.378 159.937 1.00 63.76 734 SER A C 1
ATOM 5223 O O . SER A 1 734 ? 154.526 152.681 159.093 1.00 63.76 734 SER A O 1
ATOM 5226 N N . ALA A 1 735 ? 152.758 153.926 159.717 1.00 62.64 735 ALA A N 1
ATOM 5227 C CA . ALA A 1 735 ? 152.071 153.705 158.452 1.00 62.64 735 ALA A CA 1
ATOM 5228 C C . ALA A 1 735 ? 152.891 154.234 157.282 1.00 62.64 735 ALA A C 1
ATOM 5229 O O . ALA A 1 735 ? 153.151 153.509 156.313 1.00 62.64 735 ALA A O 1
ATOM 5231 N N . VAL A 1 736 ? 153.335 155.490 157.370 1.00 61.73 736 VAL A N 1
ATOM 5232 C CA . VAL A 1 736 ? 154.050 156.084 156.242 1.00 61.73 736 VAL A CA 1
ATOM 5233 C C . VAL A 1 736 ? 155.386 155.381 156.015 1.00 61.73 736 VAL A C 1
ATOM 5234 O O . VAL A 1 736 ? 155.757 155.092 154.871 1.00 61.73 736 VAL A O 1
ATOM 5238 N N . LYS A 1 737 ? 156.120 155.072 157.089 1.00 61.52 737 LYS A N 1
ATOM 5239 C CA . LYS A 1 737 ? 157.421 154.431 156.928 1.00 61.52 737 LYS A CA 1
ATOM 5240 C C . LYS A 1 737 ? 157.283 153.035 156.338 1.00 61.52 737 LYS A C 1
ATOM 5241 O O . LYS A 1 737 ? 158.010 152.673 155.407 1.00 61.52 737 LYS A O 1
ATOM 5247 N N . SER A 1 738 ? 156.354 152.234 156.864 1.00 58.37 738 SER A N 1
ATOM 5248 C CA . SER A 1 738 ? 156.168 150.892 156.331 1.00 58.37 738 SER A CA 1
ATOM 5249 C C . SER A 1 738 ? 155.738 150.937 154.877 1.00 58.37 738 SER A C 1
ATOM 5250 O O . SER A 1 738 ? 156.244 150.168 154.052 1.00 58.37 738 SER A O 1
ATOM 5253 N N . THR A 1 739 ? 154.813 151.836 154.536 1.00 59.46 739 THR A N 1
ATOM 5254 C CA . THR A 1 739 ? 154.345 151.915 153.159 1.00 59.46 739 THR A CA 1
ATOM 5255 C C . THR A 1 739 ? 155.473 152.310 152.213 1.00 59.46 739 THR A C 1
ATOM 5256 O O . THR A 1 739 ? 155.678 151.669 151.176 1.00 59.46 739 THR A O 1
ATOM 5260 N N . ILE A 1 740 ? 156.240 153.345 152.568 1.00 60.21 740 ILE A N 1
ATOM 5261 C CA . ILE A 1 740 ? 157.317 153.794 151.688 1.00 60.21 740 ILE A CA 1
ATOM 5262 C C . ILE A 1 740 ? 158.383 152.715 151.542 1.00 60.21 740 ILE A C 1
ATOM 5263 O O . ILE A 1 740 ? 158.849 152.434 150.431 1.00 60.21 740 ILE A O 1
ATOM 5268 N N . GLN A 1 741 ? 158.787 152.089 152.653 1.00 59.61 741 GLN A N 1
ATOM 5269 C CA . GLN A 1 741 ? 159.835 151.075 152.579 1.00 59.61 741 GLN A CA 1
ATOM 5270 C C . GLN A 1 741 ? 159.386 149.858 151.780 1.00 59.61 741 GLN A C 1
ATOM 5271 O O . GLN A 1 741 ? 160.140 149.352 150.943 1.00 59.61 741 GLN A O 1
ATOM 5277 N N . SER A 1 742 ? 158.170 149.368 152.020 1.00 58.81 742 SER A N 1
ATOM 5278 C CA . SER A 1 742 ? 157.675 148.220 151.276 1.00 58.81 742 SER A CA 1
ATOM 5279 C C . SER A 1 742 ? 157.277 148.575 149.858 1.00 58.81 742 SER A C 1
ATOM 5280 O O . SER A 1 742 ? 157.000 147.670 149.064 1.00 58.81 742 SER A O 1
ATOM 5283 N N . LEU A 1 743 ? 157.231 149.863 149.528 1.00 62.09 743 LEU A N 1
ATOM 5284 C CA . LEU A 1 743 ? 156.947 150.322 148.181 1.00 62.09 743 LEU A CA 1
ATOM 5285 C C . LEU A 1 743 ? 158.205 150.405 147.319 1.00 62.09 743 LEU A C 1
ATOM 5286 O O . LEU A 1 743 ? 158.181 151.038 146.257 1.00 62.09 743 LEU A O 1
ATOM 5291 N N . MET A 1 744 ? 159.299 149.778 147.755 1.00 60.09 744 MET A N 1
ATOM 5292 C CA . MET A 1 744 ? 160.572 149.766 147.044 1.00 60.09 744 MET A CA 1
ATOM 5293 C C . MET A 1 744 ? 160.770 148.521 146.192 1.00 60.09 744 MET A C 1
ATOM 5294 O O . MET A 1 744 ? 161.083 148.625 145.005 1.00 60.09 744 MET A O 1
ATOM 5299 N N . LYS A 1 745 ? 160.591 147.343 146.778 1.00 60.32 745 LYS A N 1
ATOM 5300 C CA . LYS A 1 745 ? 160.837 146.092 146.079 1.00 60.32 745 LYS A CA 1
ATOM 5301 C C . LYS A 1 745 ? 159.842 145.825 144.964 1.00 60.32 745 LYS A C 1
ATOM 5302 O O . LYS A 1 745 ? 159.898 144.752 144.357 1.00 60.32 745 LYS A O 1
ATOM 5308 N N . LEU A 1 746 ? 158.942 146.759 144.679 1.00 65.19 746 LEU A N 1
ATOM 5309 C CA . LEU A 1 746 ? 157.901 146.555 143.677 1.00 65.19 746 LEU A CA 1
ATOM 5310 C C . LEU A 1 746 ? 158.488 146.816 142.297 1.00 65.19 746 LEU A C 1
ATOM 5311 O O . LEU A 1 746 ? 158.449 147.933 141.779 1.00 65.19 746 LEU A O 1
ATOM 5316 N N . LYS A 1 747 ? 159.044 145.768 141.689 1.00 66.37 747 LYS A N 1
ATOM 5317 C CA . LYS A 1 747 ? 159.539 145.838 140.315 1.00 66.37 747 LYS A CA 1
ATOM 5318 C C . LYS A 1 747 ? 158.474 145.240 139.401 1.00 66.37 747 LYS A C 1
ATOM 5319 O O . LYS A 1 747 ? 158.583 144.115 138.915 1.00 66.37 747 LYS A O 1
ATOM 5325 N N . SER A 1 748 ? 157.431 146.018 139.168 1.00 72.45 748 SER A N 1
ATOM 5326 C CA . SER A 1 748 ? 156.305 145.630 138.337 1.00 72.45 748 SER A CA 1
ATOM 5327 C C . SER A 1 748 ? 156.019 146.743 137.345 1.00 72.45 748 SER A C 1
ATOM 5328 O O . SER A 1 748 ? 156.394 147.899 137.572 1.00 72.45 748 SER A O 1
ATOM 5331 N N . PRO A 1 749 ? 155.367 146.429 136.225 1.00 73.07 749 PRO A N 1
ATOM 5332 C CA . PRO A 1 749 ? 155.014 147.489 135.269 1.00 73.07 749 PRO A CA 1
ATOM 5333 C C . PRO A 1 749 ? 154.061 148.524 135.834 1.00 73.07 749 PRO A C 1
ATOM 5334 O O . PRO A 1 749 ? 153.943 149.611 135.258 1.00 73.07 749 PRO A O 1
ATOM 5338 N N . GLU A 1 750 ? 153.378 148.229 136.938 1.00 72.59 750 GLU A N 1
ATOM 5339 C CA . GLU A 1 750 ? 152.398 149.156 137.487 1.00 72.59 750 GLU A CA 1
ATOM 5340 C C . GLU A 1 750 ? 153.002 150.146 138.476 1.00 72.59 750 GLU A C 1
ATOM 5341 O O . GLU A 1 750 ? 152.681 151.338 138.425 1.00 72.59 750 GLU A O 1
ATOM 5347 N N . TRP A 1 751 ? 153.872 149.687 139.376 1.00 71.99 751 TRP A N 1
ATOM 5348 C CA . TRP A 1 751 ? 154.376 150.519 140.462 1.00 71.99 751 TRP A CA 1
ATOM 5349 C C . TRP A 1 751 ? 155.811 150.983 140.233 1.00 71.99 751 TRP A C 1
ATOM 5350 O O . TRP A 1 751 ? 156.482 151.388 141.186 1.00 71.99 751 TRP A O 1
ATOM 5361 N N . LYS A 1 752 ? 156.294 150.938 138.990 1.00 73.51 752 LYS A N 1
ATOM 5362 C CA . LYS A 1 752 ? 157.701 151.226 138.727 1.00 73.51 752 LYS A CA 1
ATOM 5363 C C . LYS A 1 752 ? 158.058 152.665 139.087 1.00 73.51 752 LYS A C 1
ATOM 5364 O O . LYS A 1 752 ? 159.029 152.913 139.814 1.00 73.51 752 LYS A O 1
ATOM 5370 N N . ASP A 1 753 ? 157.284 153.630 138.585 1.00 71.48 753 ASP A N 1
ATOM 5371 C CA . ASP A 1 753 ? 157.594 155.034 138.841 1.00 71.48 753 ASP A CA 1
ATOM 5372 C C . ASP A 1 753 ? 157.467 155.369 140.321 1.00 71.48 753 ASP A C 1
ATOM 5373 O O . ASP A 1 753 ? 158.306 156.087 140.882 1.00 71.48 753 ASP A O 1
ATOM 5378 N N . LEU A 1 754 ? 156.424 154.855 140.970 1.00 69.10 754 LEU A N 1
ATOM 5379 C CA . LEU A 1 754 ? 156.255 155.098 142.396 1.00 69.10 754 LEU A CA 1
ATOM 5380 C C . LEU A 1 754 ? 157.364 154.429 143.196 1.00 69.10 754 LEU A C 1
ATOM 5381 O O . LEU A 1 754 ? 157.816 154.965 144.215 1.00 69.10 754 LEU A O 1
ATOM 5386 N N . ALA A 1 755 ? 157.829 153.264 142.740 1.00 68.56 755 ALA A N 1
ATOM 5387 C CA . ALA A 1 755 ? 158.967 152.623 143.390 1.00 68.56 755 ALA A CA 1
ATOM 5388 C C . ALA A 1 755 ? 160.219 153.481 143.276 1.00 68.56 755 ALA A C 1
ATOM 5389 O O . ALA A 1 755 ? 160.974 153.623 144.245 1.00 68.56 755 ALA A O 1
ATOM 5391 N N . LYS A 1 756 ? 160.458 154.060 142.098 1.00 68.43 756 LYS A N 1
ATOM 5392 C CA . LYS A 1 756 ? 161.619 154.927 141.932 1.00 68.43 756 LYS A CA 1
ATOM 5393 C C . LYS A 1 756 ? 161.520 156.155 142.826 1.00 68.43 756 LYS A C 1
ATOM 5394 O O . LYS A 1 756 ? 162.516 156.583 143.421 1.00 68.43 756 LYS A O 1
ATOM 5400 N N . LYS A 1 757 ? 160.326 156.742 142.925 1.00 67.57 757 LYS A N 1
ATOM 5401 C CA . LYS A 1 757 ? 160.147 157.909 143.785 1.00 67.57 757 LYS A CA 1
ATOM 5402 C C . LYS A 1 757 ? 160.372 157.555 145.252 1.00 67.57 757 LYS A C 1
ATOM 5403 O O . LYS A 1 757 ? 161.008 158.315 145.997 1.00 67.57 757 LYS A O 1
ATOM 5409 N N . ALA A 1 758 ? 159.872 156.396 145.682 1.00 65.42 758 ALA A N 1
ATOM 5410 C CA . ALA A 1 758 ? 160.108 155.950 147.049 1.00 65.42 758 ALA A CA 1
ATOM 5411 C C . ALA A 1 758 ? 161.592 155.738 147.307 1.00 65.42 758 ALA A C 1
ATOM 5412 O O . ALA A 1 758 ? 162.102 156.086 148.379 1.00 65.42 758 ALA A O 1
ATOM 5414 N N . ARG A 1 759 ? 162.300 155.155 146.337 1.00 67.59 759 ARG A N 1
ATOM 5415 C CA . ARG A 1 759 ? 163.741 154.985 146.478 1.00 67.59 759 ARG A CA 1
ATOM 5416 C C . ARG A 1 759 ? 164.438 156.330 146.604 1.00 67.59 759 ARG A C 1
ATOM 5417 O O . ARG A 1 759 ? 165.345 156.495 147.427 1.00 67.59 759 ARG A O 1
ATOM 5425 N N . SER A 1 760 ? 164.020 157.307 145.801 1.00 66.79 760 SER A N 1
ATOM 5426 C CA . SER A 1 760 ? 164.627 158.628 145.875 1.00 66.79 760 SER A CA 1
ATOM 5427 C C . SER A 1 760 ? 164.357 159.301 147.214 1.00 66.79 760 SER A C 1
ATOM 5428 O O . SER A 1 760 ? 165.174 160.106 147.672 1.00 66.79 760 SER A O 1
ATOM 5431 N N . VAL A 1 761 ? 163.222 158.996 147.852 1.00 67.48 761 VAL A N 1
ATOM 5432 C CA . VAL A 1 761 ? 162.873 159.684 149.097 1.00 67.48 761 VAL A CA 1
ATOM 5433 C C . VAL A 1 761 ? 163.310 158.928 150.350 1.00 67.48 761 VAL A C 1
ATOM 5434 O O . VAL A 1 761 ? 163.259 159.498 151.451 1.00 67.48 761 VAL A O 1
ATOM 5438 N N . ASN A 1 762 ? 163.756 157.672 150.220 1.00 69.17 762 ASN A N 1
ATOM 5439 C CA . ASN A 1 762 ? 164.134 156.883 151.396 1.00 69.17 762 ASN A CA 1
ATOM 5440 C C . ASN A 1 762 ? 165.148 157.606 152.278 1.00 69.17 762 ASN A C 1
ATOM 5441 O O . ASN A 1 762 ? 165.061 157.544 153.509 1.00 69.17 762 ASN A O 1
ATOM 5446 N N . HIS A 1 763 ? 166.079 158.329 151.684 1.00 70.70 763 HIS A N 1
ATOM 5447 C CA . HIS A 1 763 ? 167.154 158.868 152.519 1.00 70.70 763 HIS A CA 1
ATOM 5448 C C . HIS A 1 763 ? 166.702 159.995 153.452 1.00 70.70 763 HIS A C 1
ATOM 5449 O O . HIS A 1 763 ? 167.587 160.707 153.942 1.00 70.70 763 HIS A O 1
ATOM 5456 N N . LEU A 1 764 ? 165.407 160.205 153.700 1.00 70.69 764 LEU A N 1
ATOM 5457 C CA . LEU A 1 764 ? 164.949 161.252 154.603 1.00 70.69 764 LEU A CA 1
ATOM 5458 C C . LEU A 1 764 ? 164.070 160.758 155.746 1.00 70.69 764 LEU A C 1
ATOM 5459 O O . LEU A 1 764 ? 163.732 161.559 156.624 1.00 70.69 764 LEU A O 1
ATOM 5464 N N . LEU A 1 765 ? 163.687 159.482 155.770 1.00 68.83 765 LEU A N 1
ATOM 5465 C CA . LEU A 1 765 ? 162.828 158.991 156.840 1.00 68.83 765 LEU A CA 1
ATOM 5466 C C . LEU A 1 765 ? 163.585 158.919 158.164 1.00 68.83 765 LEU A C 1
ATOM 5467 O O . LEU A 1 765 ? 164.813 159.014 158.223 1.00 68.83 765 LEU A O 1
ATOM 5472 N N . THR A 1 766 ? 162.821 158.754 159.240 1.00 70.45 766 THR A N 1
ATOM 5473 C CA . THR A 1 766 ? 163.394 158.638 160.571 1.00 70.45 766 THR A CA 1
ATOM 5474 C C . THR A 1 766 ? 164.093 157.295 160.748 1.00 70.45 766 THR A C 1
ATOM 5475 O O . THR A 1 766 ? 163.809 156.314 160.057 1.00 70.45 766 THR A O 1
ATOM 5479 N N . HIS A 1 767 ? 165.026 157.265 161.692 1.00 74.01 767 HIS A N 1
ATOM 5480 C CA . HIS A 1 767 ? 165.749 156.051 162.030 1.00 74.01 767 HIS A CA 1
ATOM 5481 C C . HIS A 1 767 ? 165.044 155.210 163.084 1.00 74.01 767 HIS A C 1
ATOM 5482 O O . HIS A 1 767 ? 165.481 154.085 163.349 1.00 74.01 767 HIS A O 1
ATOM 5489 N N . HIS A 1 768 ? 163.978 155.724 163.690 1.00 72.97 768 HIS A N 1
ATOM 5490 C CA . HIS A 1 768 ? 163.253 154.978 164.707 1.00 72.97 768 HIS A CA 1
ATOM 5491 C C . HIS A 1 768 ? 162.571 153.759 164.091 1.00 72.97 768 HIS A C 1
ATOM 5492 O O . HIS A 1 768 ? 162.208 153.751 162.913 1.00 72.97 768 HIS A O 1
ATOM 5499 N N . GLU A 1 769 ? 162.413 152.716 164.899 1.00 71.95 769 GLU A N 1
ATOM 5500 C CA . GLU A 1 769 ? 161.773 151.481 164.471 1.00 71.95 769 GLU A CA 1
ATOM 5501 C C . GLU A 1 769 ? 160.603 151.169 165.391 1.00 71.95 769 GLU A C 1
ATOM 5502 O O . GLU A 1 769 ? 160.678 151.391 166.603 1.00 71.95 769 GLU A O 1
ATOM 5508 N N . TYR A 1 770 ? 159.521 150.656 164.810 1.00 69.61 770 TYR A N 1
ATOM 5509 C CA . TYR A 1 770 ? 158.278 150.415 165.527 1.00 69.61 770 TYR A CA 1
ATOM 5510 C C . TYR A 1 770 ? 157.960 148.927 165.551 1.00 69.61 770 TYR A C 1
ATOM 5511 O O . TYR A 1 770 ? 158.290 148.189 164.618 1.00 69.61 770 TYR A O 1
ATOM 5520 N N . ASP A 1 771 ? 157.305 148.495 166.626 1.00 72.50 771 ASP A N 1
ATOM 5521 C CA . ASP A 1 771 ? 156.937 147.097 166.786 1.00 72.50 771 ASP A CA 1
ATOM 5522 C C . ASP A 1 771 ? 155.820 146.714 165.818 1.00 72.50 771 ASP A C 1
ATOM 5523 O O . ASP A 1 771 ? 155.129 147.565 165.252 1.00 72.50 771 ASP A O 1
ATOM 5528 N N . TYR A 1 772 ? 155.646 145.403 165.632 1.00 69.73 772 TYR A N 1
ATOM 5529 C CA . TYR A 1 772 ? 154.638 144.904 164.702 1.00 69.73 772 TYR A CA 1
ATOM 5530 C C . TYR A 1 772 ? 153.214 145.069 165.217 1.00 69.73 772 TYR A C 1
ATOM 5531 O O . TYR A 1 772 ? 152.271 144.856 164.448 1.00 69.73 772 TYR A O 1
ATOM 5540 N N . GLU A 1 773 ? 153.030 145.434 166.484 1.00 70.25 773 GLU A N 1
ATOM 5541 C CA . GLU A 1 773 ? 151.695 145.681 167.009 1.00 70.25 773 GLU A CA 1
ATOM 5542 C C . GLU A 1 773 ? 151.130 147.023 166.572 1.00 70.25 773 GLU A C 1
ATOM 5543 O O . GLU A 1 773 ? 149.955 147.297 166.834 1.00 70.25 773 GLU A O 1
ATOM 5549 N N . LEU A 1 774 ? 151.931 147.861 165.927 1.00 64.77 774 LEU A N 1
ATOM 5550 C CA . LEU A 1 774 ? 151.477 149.155 165.453 1.00 64.77 774 LEU A CA 1
ATOM 5551 C C . LEU A 1 774 ? 150.894 149.034 164.050 1.00 64.77 774 LEU A C 1
ATOM 5552 O O . LEU A 1 774 ? 151.022 148.008 163.380 1.00 64.77 774 LEU A O 1
ATOM 5557 N N . SER A 1 775 ? 150.243 150.107 163.608 1.00 61.29 775 SER A N 1
ATOM 5558 C CA . SER A 1 775 ? 149.638 150.125 162.284 1.00 61.29 775 SER A CA 1
ATOM 5559 C C . SER A 1 775 ? 150.708 150.028 161.204 1.00 61.29 775 SER A C 1
ATOM 5560 O O . SER A 1 775 ? 151.751 150.684 161.278 1.00 61.29 775 SER A O 1
ATOM 5563 N N . ARG A 1 776 ? 150.444 149.205 160.193 1.00 57.04 776 ARG A N 1
ATOM 5564 C CA . ARG A 1 776 ? 151.438 148.933 159.168 1.00 57.04 776 ARG A CA 1
ATOM 5565 C C . ARG A 1 776 ? 150.742 148.457 157.902 1.00 57.04 776 ARG A C 1
ATOM 5566 O O . ARG A 1 776 ? 149.823 147.638 157.966 1.00 57.04 776 ARG A O 1
ATOM 5574 N N . GLY A 1 777 ? 151.182 148.975 156.760 1.00 55.19 777 GLY A N 1
ATOM 5575 C CA . GLY A 1 777 ? 150.745 148.466 155.475 1.00 55.19 777 GLY A CA 1
ATOM 5576 C C . GLY A 1 777 ? 151.799 147.567 154.866 1.00 55.19 777 GLY A C 1
ATOM 5577 O O . GLY A 1 777 ? 152.961 147.623 155.278 1.00 55.19 777 GLY A O 1
ATOM 5578 N N . TYR A 1 778 ? 151.430 146.742 153.888 1.00 57.98 778 TYR A N 1
ATOM 5579 C CA . TYR A 1 778 ? 152.353 145.728 153.397 1.00 57.98 778 TYR A CA 1
ATOM 5580 C C . TYR A 1 778 ? 151.858 145.188 152.064 1.00 57.98 778 TYR A C 1
ATOM 5581 O O . TYR A 1 778 ? 150.695 144.796 151.949 1.00 57.98 778 TYR A O 1
ATOM 5590 N N . ILE A 1 779 ? 152.745 145.156 151.070 1.00 57.63 779 ILE A N 1
ATOM 5591 C CA . ILE A 1 779 ? 152.412 144.753 149.708 1.00 57.63 779 ILE A CA 1
ATOM 5592 C C . ILE A 1 779 ? 153.337 143.619 149.284 1.00 57.63 779 ILE A C 1
ATOM 5593 O O . ILE A 1 779 ? 154.561 143.725 149.423 1.00 57.63 779 ILE A O 1
ATOM 5598 N N . ASP A 1 780 ? 152.752 142.539 148.769 1.00 62.18 780 ASP A N 1
ATOM 5599 C CA . ASP A 1 780 ? 153.498 141.389 148.268 1.00 62.18 780 ASP A CA 1
ATOM 5600 C C . ASP A 1 780 ? 153.507 141.384 146.749 1.00 62.18 780 ASP A C 1
ATOM 5601 O O . ASP A 1 780 ? 152.456 141.517 146.116 1.00 62.18 780 ASP A O 1
ATOM 5606 N N . GLU A 1 781 ? 154.692 141.217 146.172 1.00 69.77 781 GLU A N 1
ATOM 5607 C CA . GLU A 1 781 ? 154.858 141.050 144.736 1.00 69.77 781 GLU A CA 1
ATOM 5608 C C . GLU A 1 781 ? 155.335 139.630 144.474 1.00 69.77 781 GLU A C 1
ATOM 5609 O O . GLU A 1 781 ? 156.355 139.203 145.025 1.00 69.77 781 GLU A O 1
ATOM 5615 N N . LYS A 1 782 ? 154.600 138.902 143.636 1.00 74.43 782 LYS A N 1
ATOM 5616 C CA . LYS A 1 782 ? 154.951 137.537 143.251 1.00 74.43 782 LYS A CA 1
ATOM 5617 C C . LYS A 1 782 ? 155.022 137.512 141.728 1.00 74.43 782 LYS A C 1
ATOM 5618 O O . LYS A 1 782 ? 154.044 137.172 141.058 1.00 74.43 782 LYS A O 1
ATOM 5624 N N . ILE A 1 783 ? 156.183 137.871 141.186 1.00 79.75 783 ILE A N 1
ATOM 5625 C CA . ILE A 1 783 ? 156.398 137.927 139.746 1.00 79.75 783 ILE A CA 1
ATOM 5626 C C . ILE A 1 783 ? 157.025 136.615 139.299 1.00 79.75 783 ILE A C 1
ATOM 5627 O O . ILE A 1 783 ? 157.985 136.131 139.911 1.00 79.75 783 ILE A O 1
ATOM 5632 N N . LEU A 1 784 ? 156.461 136.021 138.249 1.00 83.26 784 LEU A N 1
ATOM 5633 C CA . LEU A 1 784 ? 156.907 134.731 137.732 1.00 83.26 784 LEU A CA 1
ATOM 5634 C C . LEU A 1 784 ? 157.098 134.856 136.227 1.00 83.26 784 LEU A C 1
ATOM 5635 O O . LEU A 1 784 ? 156.118 134.887 135.476 1.00 83.26 784 LEU A O 1
ATOM 5640 N N . GLU A 1 785 ? 158.358 134.927 135.791 1.00 86.55 785 GLU A N 1
ATOM 5641 C CA . GLU A 1 785 ? 158.641 135.068 134.366 1.00 86.55 785 GLU A CA 1
ATOM 5642 C C . GLU A 1 785 ? 158.180 133.844 133.585 1.00 86.55 785 GLU A C 1
ATOM 5643 O O . GLU A 1 785 ? 157.629 133.972 132.485 1.00 86.55 785 GLU A O 1
ATOM 5645 N N . ASN A 1 786 ? 158.403 132.647 134.134 1.00 86.18 786 ASN A N 1
ATOM 5646 C CA . ASN A 1 786 ? 157.997 131.428 133.442 1.00 86.18 786 ASN A CA 1
ATOM 5647 C C . ASN A 1 786 ? 156.484 131.363 133.272 1.00 86.18 786 ASN A C 1
ATOM 5648 O O . ASN A 1 786 ? 155.986 130.995 132.202 1.00 86.18 786 ASN A O 1
ATOM 5650 N N . GLN A 1 787 ? 155.735 131.717 134.317 1.00 84.75 787 GLN A N 1
ATOM 5651 C CA . GLN A 1 787 ? 154.280 131.685 134.256 1.00 84.75 787 GLN A CA 1
ATOM 5652 C C . GLN A 1 787 ? 153.676 132.956 133.674 1.00 84.75 787 GLN A C 1
ATOM 5653 O O . GLN A 1 787 ? 152.511 132.933 133.260 1.00 84.75 787 GLN A O 1
ATOM 5655 N N . ASN A 1 788 ? 154.436 134.053 133.632 1.00 82.21 788 ASN A N 1
ATOM 5656 C CA . ASN A 1 788 ? 153.961 135.339 133.115 1.00 82.21 788 ASN A CA 1
ATOM 5657 C C . ASN A 1 788 ? 152.722 135.831 133.860 1.00 82.21 788 ASN A C 1
ATOM 5658 O O . ASN A 1 788 ? 151.849 136.478 133.276 1.00 82.21 788 ASN A O 1
ATOM 5660 N N . ILE A 1 789 ? 152.635 135.530 135.154 1.00 78.60 789 ILE A N 1
ATOM 5661 C CA . ILE A 1 789 ? 151.515 135.933 135.997 1.00 78.60 789 ILE A CA 1
ATOM 5662 C C . ILE A 1 789 ? 152.073 136.601 137.245 1.00 78.60 789 ILE A C 1
ATOM 5663 O O . ILE A 1 789 ? 153.005 136.080 137.867 1.00 78.60 789 ILE A O 1
ATOM 5668 N N . ILE A 1 790 ? 151.506 137.748 137.611 1.00 76.33 790 ILE A N 1
ATOM 5669 C CA . ILE A 1 790 ? 151.895 138.477 138.813 1.00 76.33 790 ILE A CA 1
ATOM 5670 C C . ILE A 1 790 ? 150.716 138.489 139.777 1.00 76.33 790 ILE A C 1
ATOM 5671 O O . ILE A 1 790 ? 149.595 138.848 139.396 1.00 76.33 790 ILE A O 1
ATOM 5676 N N . THR A 1 791 ? 150.968 138.083 141.019 1.00 72.82 791 THR A N 1
ATOM 5677 C CA . THR A 1 791 ? 149.956 138.048 142.066 1.00 72.82 791 THR A CA 1
ATOM 5678 C C . THR A 1 791 ? 150.334 139.044 143.152 1.00 72.82 791 THR A C 1
ATOM 5679 O O . THR A 1 791 ? 151.472 139.040 143.634 1.00 72.82 791 THR A O 1
ATOM 5683 N N . HIS A 1 792 ? 149.385 139.887 143.535 1.00 65.92 792 HIS A N 1
ATOM 5684 C CA . HIS A 1 792 ? 149.610 140.923 144.528 1.00 65.92 792 HIS A CA 1
ATOM 5685 C C . HIS A 1 792 ? 148.876 140.588 145.820 1.00 65.92 792 HIS A C 1
ATOM 5686 O O . HIS A 1 792 ? 148.024 139.699 145.875 1.00 65.92 792 HIS A O 1
ATOM 5693 N N . MET A 1 793 ? 149.226 141.326 146.869 1.00 60.07 793 MET A N 1
ATOM 5694 C CA . MET A 1 793 ? 148.637 141.122 148.189 1.00 60.07 793 MET A CA 1
ATOM 5695 C C . MET A 1 793 ? 148.821 142.414 148.969 1.00 60.07 793 MET A C 1
ATOM 5696 O O . MET A 1 793 ? 149.944 142.735 149.369 1.00 60.07 793 MET A O 1
ATOM 5701 N N . ILE A 1 794 ? 147.737 143.147 149.183 1.00 52.91 794 ILE A N 1
ATOM 5702 C CA . ILE A 1 794 ? 147.766 144.399 149.928 1.00 52.91 794 ILE A CA 1
ATOM 5703 C C . ILE A 1 794 ? 147.082 144.164 151.265 1.00 52.91 794 ILE A C 1
ATOM 5704 O O . ILE A 1 794 ? 145.951 143.668 151.311 1.00 52.91 794 ILE A O 1
ATOM 5709 N N . LEU A 1 795 ? 147.767 144.512 152.351 1.00 49.51 795 LEU A N 1
ATOM 5710 C CA . LEU A 1 795 ? 147.273 144.262 153.700 1.00 49.51 795 LEU A CA 1
ATOM 5711 C C . LEU A 1 795 ? 147.488 145.514 154.536 1.00 49.51 795 LEU A C 1
ATOM 5712 O O . LEU A 1 795 ? 148.631 145.882 154.826 1.00 49.51 795 LEU A O 1
ATOM 5717 N N . ASN A 1 796 ? 146.396 146.164 154.921 1.00 50.28 796 ASN A N 1
ATOM 5718 C CA . ASN A 1 796 ? 146.427 147.322 155.801 1.00 50.28 796 ASN A CA 1
ATOM 5719 C C . ASN A 1 796 ? 145.649 147.000 157.065 1.00 50.28 796 ASN A C 1
ATOM 5720 O O . ASN A 1 796 ? 144.511 146.524 156.991 1.00 50.28 796 ASN A O 1
ATOM 5725 N N . TYR A 1 797 ? 146.256 147.251 158.221 1.00 54.81 797 TYR A N 1
ATOM 5726 C CA . TYR A 1 797 ? 145.543 147.130 159.480 1.00 54.81 797 TYR A CA 1
ATOM 5727 C C . TYR A 1 797 ? 145.889 148.310 160.369 1.00 54.81 797 TYR A C 1
ATOM 5728 O O . TYR A 1 797 ? 147.006 148.829 160.332 1.00 54.81 797 TYR A O 1
ATOM 5737 N N . VAL A 1 798 ? 144.914 148.732 161.164 1.00 56.80 798 VAL A N 1
ATOM 5738 C CA . VAL A 1 798 ? 145.046 149.879 162.052 1.00 56.80 798 VAL A CA 1
ATOM 5739 C C . VAL A 1 798 ? 145.103 149.364 163.482 1.00 56.80 798 VAL A C 1
ATOM 5740 O O . VAL A 1 798 ? 144.151 148.735 163.960 1.00 56.80 798 VAL A O 1
ATOM 5744 N N . GLY A 1 799 ? 146.204 149.641 164.165 1.00 62.69 799 GLY A N 1
ATOM 5745 C CA . GLY A 1 799 ? 146.391 149.138 165.508 1.00 62.69 799 GLY A CA 1
ATOM 5746 C C . GLY A 1 799 ? 145.517 149.847 166.522 1.00 62.69 799 GLY A C 1
ATOM 5747 O O . GLY A 1 799 ? 144.851 150.844 166.243 1.00 62.69 799 GLY A O 1
ATOM 5748 N N . SER A 1 800 ? 145.526 149.307 167.738 1.00 67.20 800 SER A N 1
ATOM 5749 C CA . SER A 1 800 ? 144.735 149.837 168.835 1.00 67.20 800 SER A CA 1
ATOM 5750 C C . SER A 1 800 ? 145.627 150.056 170.046 1.00 67.20 800 SER A C 1
ATOM 5751 O O . SER A 1 800 ? 146.673 149.421 170.197 1.00 67.20 800 SER A O 1
ATOM 5754 N N . GLU A 1 801 ? 145.201 150.970 170.913 1.00 73.82 801 GLU A N 1
ATOM 5755 C CA . GLU A 1 801 ? 145.954 151.296 172.115 1.00 73.82 801 GLU A CA 1
ATOM 5756 C C . GLU A 1 801 ? 145.584 150.434 173.316 1.00 73.82 801 GLU A C 1
ATOM 5757 O O . GLU A 1 801 ? 146.256 150.522 174.349 1.00 73.82 801 GLU A O 1
ATOM 5763 N N . ASP A 1 802 ? 144.546 149.609 173.214 1.00 75.56 802 ASP A N 1
ATOM 5764 C CA . ASP A 1 802 ? 144.076 148.806 174.337 1.00 75.56 802 ASP A CA 1
ATOM 5765 C C . ASP A 1 802 ? 144.354 147.320 174.186 1.00 75.56 802 ASP A C 1
ATOM 5766 O O . ASP A 1 802 ? 144.701 146.662 175.169 1.00 75.56 802 ASP A O 1
ATOM 5771 N N . SER A 1 803 ? 144.213 146.771 172.985 1.00 71.64 803 SER A N 1
ATOM 5772 C CA . SER A 1 803 ? 144.418 145.352 172.751 1.00 71.64 803 SER A CA 1
ATOM 5773 C C . SER A 1 803 ? 145.369 145.157 171.581 1.00 71.64 803 SER A C 1
ATOM 5774 O O . SER A 1 803 ? 145.528 146.033 170.727 1.00 71.64 803 SER A O 1
ATOM 5777 N N . VAL A 1 804 ? 146.009 143.988 171.557 1.00 70.77 804 VAL A N 1
ATOM 5778 C CA . VAL A 1 804 ? 146.940 143.673 170.481 1.00 70.77 804 VAL A CA 1
ATOM 5779 C C . VAL A 1 804 ? 146.200 143.532 169.159 1.00 70.77 804 VAL A C 1
ATOM 5780 O O . VAL A 1 804 ? 146.718 143.903 168.099 1.00 70.77 804 VAL A O 1
ATOM 5784 N N . ILE A 1 805 ? 144.986 143.000 169.198 1.00 67.22 805 ILE A N 1
ATOM 5785 C CA . ILE A 1 805 ? 144.222 142.787 167.965 1.00 67.22 805 ILE A CA 1
ATOM 5786 C C . ILE A 1 805 ? 143.864 144.138 167.354 1.00 67.22 805 ILE A C 1
ATOM 5787 O O . ILE A 1 805 ? 143.261 144.984 168.038 1.00 67.22 805 ILE A O 1
ATOM 5792 N N . PRO A 1 806 ? 144.210 144.390 166.095 1.00 60.83 806 PRO A N 1
ATOM 5793 C CA . PRO A 1 806 ? 143.874 145.676 165.481 1.00 60.83 806 PRO A CA 1
ATOM 5794 C C . PRO A 1 806 ? 142.379 145.823 165.252 1.00 60.83 806 PRO A C 1
ATOM 5795 O O . PRO A 1 806 ? 141.654 144.846 165.056 1.00 60.83 806 PRO A O 1
ATOM 5799 N N . ARG A 1 807 ? 141.923 147.075 165.274 1.00 56.10 807 ARG A N 1
ATOM 5800 C CA . ARG A 1 807 ? 140.502 147.357 165.101 1.00 56.10 807 ARG A CA 1
ATOM 5801 C C . ARG A 1 807 ? 140.048 147.104 163.668 1.00 56.10 807 ARG A C 1
ATOM 5802 O O . ARG A 1 807 ? 139.028 146.445 163.438 1.00 56.10 807 ARG A O 1
ATOM 5810 N N . ILE A 1 808 ? 140.794 147.610 162.690 1.00 51.51 808 ILE A N 1
ATOM 5811 C CA . ILE A 1 808 ? 140.363 147.645 161.298 1.00 51.51 808 ILE A CA 1
ATOM 5812 C C . ILE A 1 808 ? 141.334 146.838 160.449 1.00 51.51 808 ILE A C 1
ATOM 5813 O O . ILE A 1 808 ? 142.551 146.900 160.652 1.00 51.51 808 ILE A O 1
ATOM 5818 N N . LEU A 1 809 ? 140.793 146.080 159.499 1.00 46.14 809 LEU A N 1
ATOM 5819 C CA . LEU A 1 809 ? 141.588 145.234 158.623 1.00 46.14 809 LEU A CA 1
ATOM 5820 C C . LEU A 1 809 ? 141.172 145.464 157.179 1.00 46.14 809 LEU A C 1
ATOM 5821 O O . LEU A 1 809 ? 139.985 145.379 156.851 1.00 46.14 809 LEU A O 1
ATOM 5826 N N . TYR A 1 810 ? 142.148 145.750 156.320 1.00 47.66 810 TYR A N 1
ATOM 5827 C CA . TYR A 1 810 ? 141.948 145.850 154.881 1.00 47.66 810 TYR A CA 1
ATOM 5828 C C . TYR A 1 810 ? 142.728 144.734 154.204 1.00 47.66 810 TYR A C 1
ATOM 5829 O O . TYR A 1 810 ? 143.882 144.474 154.557 1.00 47.66 810 TYR A O 1
ATOM 5838 N N . LEU A 1 811 ? 142.104 144.071 153.236 1.00 47.50 811 LEU A N 1
ATOM 5839 C CA . LEU A 1 811 ? 142.753 142.967 152.548 1.00 47.50 811 LEU A CA 1
ATOM 5840 C C . LEU A 1 811 ? 142.279 142.932 151.105 1.00 47.50 811 LEU A C 1
ATOM 5841 O O . LEU A 1 811 ? 141.088 143.102 150.836 1.00 47.50 811 LEU A O 1
ATOM 5846 N N . THR A 1 812 ? 143.215 142.716 150.183 1.00 51.12 812 THR A N 1
ATOM 5847 C CA . THR A 1 812 ? 142.913 142.714 148.758 1.00 51.12 812 THR A CA 1
ATOM 5848 C C . THR A 1 812 ? 143.851 141.756 148.039 1.00 51.12 812 THR A C 1
ATOM 5849 O O . THR A 1 812 ? 145.053 141.737 148.311 1.00 51.12 812 THR A O 1
ATOM 5853 N N . TRP A 1 813 ? 143.297 140.964 147.122 1.00 56.33 813 TRP A N 1
ATOM 5854 C CA . TRP A 1 813 ? 144.078 140.041 146.307 1.00 56.33 813 TRP A CA 1
ATOM 5855 C C . TRP A 1 813 ? 143.803 140.336 144.842 1.00 56.33 813 TRP A C 1
ATOM 5856 O O . TRP A 1 813 ? 142.645 140.324 144.414 1.00 56.33 813 TRP A O 1
ATOM 5867 N N . TYR A 1 814 ? 144.857 140.591 144.078 1.00 64.02 814 TYR A N 1
ATOM 5868 C CA . TYR A 1 814 ? 144.763 140.732 142.634 1.00 64.02 814 TYR A CA 1
ATOM 5869 C C . TYR A 1 814 ? 145.278 139.470 141.952 1.00 64.02 814 TYR A C 1
ATOM 5870 O O . TYR A 1 814 ? 145.828 138.567 142.583 1.00 64.02 814 TYR A O 1
ATOM 5879 N N . SER A 1 815 ? 145.083 139.417 140.635 1.00 70.86 815 SER A N 1
ATOM 5880 C CA . SER A 1 815 ? 145.649 138.351 139.809 1.00 70.86 815 SER A CA 1
ATOM 5881 C C . SER A 1 815 ? 145.757 138.902 138.390 1.00 70.86 815 SER A C 1
ATOM 5882 O O . SER A 1 815 ? 144.755 138.964 137.671 1.00 70.86 815 SER A O 1
ATOM 5885 N N . SER A 1 816 ? 146.964 139.296 137.996 1.00 76.52 816 SER A N 1
ATOM 5886 C CA . SER A 1 816 ? 147.202 139.924 136.703 1.00 76.52 816 SER A CA 1
ATOM 5887 C C . SER A 1 816 ? 148.075 139.018 135.846 1.00 76.52 816 SER A C 1
ATOM 5888 O O . SER A 1 816 ? 149.165 138.619 136.269 1.00 76.52 816 SER A O 1
ATOM 5891 N N . ASN A 1 817 ? 147.591 138.696 134.649 1.00 77.12 817 ASN A N 1
ATOM 5892 C CA . ASN A 1 817 ? 148.358 137.957 133.654 1.00 77.12 817 ASN A CA 1
ATOM 5893 C C . ASN A 1 817 ? 148.269 138.713 132.340 1.00 77.12 817 ASN A C 1
ATOM 5894 O O . ASN A 1 817 ? 147.185 138.825 131.759 1.00 77.12 817 ASN A O 1
ATOM 5899 N N . GLY A 1 818 ? 149.402 139.228 131.873 1.00 79.16 818 GLY A N 1
ATOM 5900 C CA . GLY A 1 818 ? 149.393 140.088 130.709 1.00 79.16 818 GLY A CA 1
ATOM 5901 C C . GLY A 1 818 ? 148.750 141.425 131.009 1.00 79.16 818 GLY A C 1
ATOM 5902 O O . GLY A 1 818 ? 149.287 142.217 131.789 1.00 79.16 818 GLY A O 1
ATOM 5903 N N . ASP A 1 819 ? 147.595 141.689 130.400 1.00 79.03 819 ASP A N 1
ATOM 5904 C CA . ASP A 1 819 ? 146.870 142.933 130.620 1.00 79.03 819 ASP A CA 1
ATOM 5905 C C . ASP A 1 819 ? 145.503 142.742 131.255 1.00 79.03 819 ASP A C 1
ATOM 5906 O O . ASP A 1 819 ? 145.008 143.665 131.905 1.00 79.03 819 ASP A O 1
ATOM 5911 N N . ILE A 1 820 ? 144.882 141.579 131.087 1.00 75.16 820 ILE A N 1
ATOM 5912 C CA . ILE A 1 820 ? 143.556 141.333 131.640 1.00 75.16 820 ILE A CA 1
ATOM 5913 C C . ILE A 1 820 ? 143.688 140.855 133.079 1.00 75.16 820 ILE A C 1
ATOM 5914 O O . ILE A 1 820 ? 144.577 140.061 133.409 1.00 75.16 820 ILE A O 1
ATOM 5919 N N . LYS A 1 821 ? 142.806 141.347 133.946 1.00 69.51 821 LYS A N 1
ATOM 5920 C CA . LYS A 1 821 ? 142.789 140.958 135.348 1.00 69.51 821 LYS A CA 1
ATOM 5921 C C . LYS A 1 821 ? 141.391 140.507 135.747 1.00 69.51 821 LYS A C 1
ATOM 5922 O O . LYS A 1 821 ? 140.391 141.114 135.353 1.00 69.51 821 LYS A O 1
ATOM 5928 N N . VAL A 1 822 ? 141.334 139.420 136.509 1.00 62.31 822 VAL A N 1
ATOM 5929 C CA . VAL A 1 822 ? 140.092 138.895 137.071 1.00 62.31 822 VAL A CA 1
ATOM 5930 C C . VAL A 1 822 ? 139.660 139.859 138.171 1.00 62.31 822 VAL A C 1
ATOM 5931 O O . VAL A 1 822 ? 140.523 140.507 138.782 1.00 62.31 822 VAL A O 1
ATOM 5935 N N . PRO A 1 823 ? 138.364 140.029 138.435 1.00 56.84 823 PRO A N 1
ATOM 5936 C CA . PRO A 1 823 ? 137.956 140.926 139.521 1.00 56.84 823 PRO A CA 1
ATOM 5937 C C . PRO A 1 823 ? 138.555 140.502 140.852 1.00 56.84 823 PRO A C 1
ATOM 5938 O O . PRO A 1 823 ? 138.669 139.315 141.159 1.00 56.84 823 PRO A O 1
ATOM 5942 N N . SER A 1 824 ? 138.944 141.495 141.640 1.00 53.67 824 SER A N 1
ATOM 5943 C CA . SER A 1 824 ? 139.677 141.246 142.865 1.00 53.67 824 SER A CA 1
ATOM 5944 C C . SER A 1 824 ? 138.735 140.880 144.005 1.00 53.67 824 SER A C 1
ATOM 5945 O O . SER A 1 824 ? 137.530 141.139 143.966 1.00 53.67 824 SER A O 1
ATOM 5948 N N . THR A 1 825 ? 139.311 140.266 145.032 1.00 48.68 825 THR A N 1
ATOM 5949 C CA . THR A 1 825 ? 138.598 139.893 146.244 1.00 48.68 825 THR A CA 1
ATOM 5950 C C . THR A 1 825 ? 139.100 140.770 147.379 1.00 48.68 825 THR A C 1
ATOM 5951 O O . THR A 1 825 ? 140.298 140.774 147.676 1.00 48.68 825 THR A O 1
ATOM 5955 N N . LYS A 1 826 ? 138.193 141.511 148.007 1.00 43.76 826 LYS A N 1
ATOM 5956 C CA . LYS A 1 826 ? 138.557 142.413 149.087 1.00 43.76 826 LYS A CA 1
ATOM 5957 C C . LYS A 1 826 ? 137.661 142.184 150.292 1.00 43.76 826 LYS A C 1
ATOM 5958 O O . LYS A 1 826 ? 136.449 141.998 150.151 1.00 43.76 826 LYS A O 1
ATOM 5964 N N . VAL A 1 827 ? 138.268 142.195 151.476 1.00 42.17 827 VAL A N 1
ATOM 5965 C CA . VAL A 1 827 ? 137.583 141.931 152.733 1.00 42.17 827 VAL A CA 1
ATOM 5966 C C . VAL A 1 827 ? 137.836 143.097 153.674 1.00 42.17 827 VAL A C 1
ATOM 5967 O O . VAL A 1 827 ? 138.974 143.564 153.799 1.00 42.17 827 VAL A O 1
ATOM 5971 N N . LEU A 1 828 ? 136.781 143.565 154.331 1.00 43.22 828 LEU A N 1
ATOM 5972 C CA . LEU A 1 828 ? 136.858 144.666 155.280 1.00 43.22 828 LEU A CA 1
ATOM 5973 C C . LEU A 1 828 ? 136.226 144.234 156.594 1.00 43.22 828 LEU A C 1
ATOM 5974 O O . LEU A 1 828 ? 135.096 143.738 156.606 1.00 43.22 828 LEU A O 1
ATOM 5979 N N . ALA A 1 829 ? 136.953 144.418 157.693 1.00 45.06 829 ALA A N 1
ATOM 5980 C CA . ALA A 1 829 ? 136.466 144.085 159.023 1.00 45.06 829 ALA A CA 1
ATOM 5981 C C . ALA A 1 829 ? 136.753 145.238 159.969 1.00 45.06 829 ALA A C 1
ATOM 5982 O O . ALA A 1 829 ? 137.855 145.790 159.967 1.00 45.06 829 ALA A O 1
ATOM 5984 N N . MET A 1 830 ? 135.759 145.605 160.776 1.00 47.11 830 MET A N 1
ATOM 5985 C CA . MET A 1 830 ? 135.877 146.739 161.679 1.00 47.11 830 MET A CA 1
ATOM 5986 C C . MET A 1 830 ? 135.190 146.427 163.001 1.00 47.11 830 MET A C 1
ATOM 5987 O O . MET A 1 830 ? 134.310 145.568 163.082 1.00 47.11 830 MET A O 1
ATOM 5992 N N . ILE A 1 831 ? 135.607 147.145 164.041 1.00 51.67 831 ILE A N 1
ATOM 5993 C CA . ILE A 1 831 ? 135.011 147.040 165.368 1.00 51.67 831 ILE A CA 1
ATOM 5994 C C . ILE A 1 831 ? 135.405 148.283 166.151 1.00 51.67 831 ILE A C 1
ATOM 5995 O O . ILE A 1 831 ? 136.527 148.780 166.029 1.00 51.67 831 ILE A O 1
ATOM 6000 N N . SER A 1 832 ? 134.465 148.798 166.943 1.00 55.85 832 SER A N 1
ATOM 6001 C CA . SER A 1 832 ? 134.705 150.050 167.653 1.00 55.85 832 SER A CA 1
ATOM 6002 C C . SER A 1 832 ? 135.645 149.861 168.837 1.00 55.85 832 SER A C 1
ATOM 6003 O O . SER A 1 832 ? 136.531 150.691 169.068 1.00 55.85 832 SER A O 1
ATOM 6006 N N . SER A 1 833 ? 135.466 148.791 169.608 1.00 69.94 833 SER A N 1
ATOM 6007 C CA . SER A 1 833 ? 136.298 148.553 170.783 1.00 69.94 833 SER A CA 1
ATOM 6008 C C . SER A 1 833 ? 136.445 147.055 170.991 1.00 69.94 833 SER A C 1
ATOM 6009 O O . SER A 1 833 ? 135.444 146.354 171.165 1.00 69.94 833 SER A O 1
ATOM 6012 N N . VAL A 1 834 ? 137.688 146.569 170.972 1.00 77.38 834 VAL A N 1
ATOM 6013 C CA . VAL A 1 834 ? 137.933 145.148 171.193 1.00 77.38 834 VAL A CA 1
ATOM 6014 C C . VAL A 1 834 ? 137.635 144.772 172.639 1.00 77.38 834 VAL A C 1
ATOM 6015 O O . VAL A 1 834 ? 137.125 143.680 172.918 1.00 77.38 834 VAL A O 1
ATOM 6019 N N . LYS A 1 835 ? 137.955 145.663 173.580 1.00 82.74 835 LYS A N 1
ATOM 6020 C CA . LYS A 1 835 ? 137.644 145.401 174.981 1.00 82.74 835 LYS A CA 1
ATOM 6021 C C . LYS A 1 835 ? 136.141 145.290 175.199 1.00 82.74 835 LYS A C 1
ATOM 6022 O O . LYS A 1 835 ? 135.682 144.454 175.985 1.00 82.74 835 LYS A O 1
ATOM 6028 N N . SER A 1 836 ? 135.358 146.129 174.518 1.00 83.74 836 SER A N 1
ATOM 6029 C CA . SER A 1 836 ? 133.907 146.036 174.630 1.00 83.74 836 SER A CA 1
ATOM 6030 C C . SER A 1 836 ? 133.398 144.700 174.102 1.00 83.74 836 SER A C 1
ATOM 6031 O O . SER A 1 836 ? 132.528 144.070 174.717 1.00 83.74 836 SER A O 1
ATOM 6034 N N . PHE A 1 837 ? 133.930 144.251 172.962 1.00 87.28 837 PHE A N 1
ATOM 6035 C CA . PHE A 1 837 ? 133.524 142.962 172.413 1.00 87.28 837 PHE A CA 1
ATOM 6036 C C . PHE A 1 837 ? 133.882 141.825 173.361 1.00 87.28 837 PHE A C 1
ATOM 6037 O O . PHE A 1 837 ? 133.081 140.907 173.572 1.00 87.28 837 PHE A O 1
ATOM 6045 N N . MET A 1 838 ? 135.082 141.873 173.945 1.00 91.96 838 MET A N 1
ATOM 6046 C CA . MET A 1 838 ? 135.484 140.838 174.893 1.00 91.96 838 MET A CA 1
ATOM 6047 C C . MET A 1 838 ? 134.589 140.841 176.126 1.00 91.96 838 MET A C 1
ATOM 6048 O O . MET A 1 838 ? 134.188 139.778 176.614 1.00 91.96 838 MET A O 1
ATOM 6053 N N . GLU A 1 839 ? 134.268 142.028 176.646 1.00 92.27 839 GLU A N 1
ATOM 6054 C CA . GLU A 1 839 ? 133.405 142.114 177.818 1.00 92.27 839 GLU A CA 1
ATOM 6055 C C . GLU A 1 839 ? 132.016 141.567 177.520 1.00 92.27 839 GLU A C 1
ATOM 6056 O O . GLU A 1 839 ? 131.428 140.862 178.348 1.00 92.27 839 GLU A O 1
ATOM 6062 N N . LEU A 1 840 ? 131.472 141.884 176.343 1.00 93.20 840 LEU A N 1
ATOM 6063 C CA . LEU A 1 840 ? 130.163 141.353 175.976 1.00 93.20 840 LEU A CA 1
ATOM 6064 C C . LEU A 1 840 ? 130.207 139.840 175.806 1.00 93.20 840 LEU A C 1
ATOM 6065 O O . LEU A 1 840 ? 129.266 139.140 176.198 1.00 93.20 840 LEU A O 1
ATOM 6070 N N . SER A 1 841 ? 131.285 139.317 175.216 1.00 97.65 841 SER A N 1
ATOM 6071 C CA . SER A 1 841 ? 131.403 137.872 175.043 1.00 97.65 841 SER A CA 1
ATOM 6072 C C . SER A 1 841 ? 131.493 137.158 176.386 1.00 97.65 841 SER A C 1
ATOM 6073 O O . SER A 1 841 ? 130.859 136.116 176.587 1.00 97.65 841 SER A O 1
ATOM 6076 N N . LEU A 1 842 ? 132.279 137.702 177.318 1.00 98.51 842 LEU A N 1
ATOM 6077 C CA . LEU A 1 842 ? 132.398 137.083 178.635 1.00 98.51 842 LEU A CA 1
ATOM 6078 C C . LEU A 1 842 ? 131.102 137.208 179.427 1.00 98.51 842 LEU A C 1
ATOM 6079 O O . LEU A 1 842 ? 130.729 136.288 180.165 1.00 98.51 842 LEU A O 1
ATOM 6084 N N . ARG A 1 843 ? 130.404 138.338 179.291 1.00 99.84 843 ARG A N 1
ATOM 6085 C CA . ARG A 1 843 ? 129.158 138.532 180.026 1.00 99.84 843 ARG A CA 1
ATOM 6086 C C . ARG A 1 843 ? 128.066 137.581 179.551 1.00 99.84 843 ARG A C 1
ATOM 6087 O O . ARG A 1 843 ? 127.232 137.148 180.354 1.00 99.84 843 ARG A O 1
ATOM 6089 N N . SER A 1 844 ? 128.048 137.254 178.256 1.00 101.51 844 SER A N 1
ATOM 6090 C CA . SER A 1 844 ? 127.034 136.343 177.735 1.00 101.51 844 SER A CA 1
ATOM 6091 C C . SER A 1 844 ? 127.165 134.956 178.352 1.00 101.51 844 SER A C 1
ATOM 6092 O O . SER A 1 844 ? 126.160 134.318 178.685 1.00 101.51 844 SER A O 1
ATOM 6094 N N . VAL A 1 845 ? 128.393 134.473 178.510 1.00 102.46 845 VAL A N 1
ATOM 6095 C CA . VAL A 1 845 ? 128.631 133.157 179.089 1.00 102.46 845 VAL A CA 1
ATOM 6096 C C . VAL A 1 845 ? 128.324 133.169 180.582 1.00 102.46 845 VAL A C 1
ATOM 6097 O O . VAL A 1 845 ? 128.290 134.228 181.209 1.00 102.46 845 VAL A O 1
ATOM 6099 N N . LEU A 1 869 ? 129.242 156.280 176.455 1.00 73.59 869 LEU A N 1
ATOM 6100 C CA . LEU A 1 869 ? 130.527 156.265 175.764 1.00 73.59 869 LEU A CA 1
ATOM 6101 C C . LEU A 1 869 ? 130.342 155.915 174.291 1.00 73.59 869 LEU A C 1
ATOM 6102 O O . LEU A 1 869 ? 129.271 156.132 173.723 1.00 73.59 869 LEU A O 1
ATOM 6107 N N . VAL A 1 870 ? 131.388 155.374 173.677 1.00 67.09 870 VAL A N 1
ATOM 6108 C CA . VAL A 1 870 ? 131.338 154.991 172.269 1.00 67.09 870 VAL A CA 1
ATOM 6109 C C . VAL A 1 870 ? 130.520 153.711 172.127 1.00 67.09 870 VAL A C 1
ATOM 6110 O O . VAL A 1 870 ? 130.828 152.696 172.768 1.00 67.09 870 VAL A O 1
ATOM 6114 N N . PRO A 1 871 ? 129.458 153.724 171.329 1.00 61.75 871 PRO A N 1
ATOM 6115 C CA . PRO A 1 871 ? 128.613 152.534 171.200 1.00 61.75 871 PRO A CA 1
ATOM 6116 C C . PRO A 1 871 ? 129.341 151.393 170.511 1.00 61.75 871 PRO A C 1
ATOM 6117 O O . PRO A 1 871 ? 130.287 151.586 169.746 1.00 61.75 871 PRO A O 1
ATOM 6121 N N . LEU A 1 872 ? 128.879 150.182 170.801 1.00 58.28 872 LEU A N 1
ATOM 6122 C CA . LEU A 1 872 ? 129.424 149.002 170.147 1.00 58.28 872 LEU A CA 1
ATOM 6123 C C . LEU A 1 872 ? 128.947 148.967 168.706 1.00 58.28 872 LEU A C 1
ATOM 6124 O O . LEU A 1 872 ? 127.742 148.966 168.442 1.00 58.28 872 LEU A O 1
ATOM 6129 N N . GLU A 1 873 ? 129.895 148.940 167.778 1.00 55.06 873 GLU A N 1
ATOM 6130 C CA . GLU A 1 873 ? 129.614 149.023 166.358 1.00 55.06 873 GLU A CA 1
ATOM 6131 C C . GLU A 1 873 ? 130.602 148.136 165.621 1.00 55.06 873 GLU A C 1
ATOM 6132 O O . GLU A 1 873 ? 131.744 147.969 166.051 1.00 55.06 873 GLU A O 1
ATOM 6138 N N . GLY A 1 874 ? 130.161 147.572 164.509 1.00 47.67 874 GLY A N 1
ATOM 6139 C CA . GLY A 1 874 ? 131.049 146.770 163.696 1.00 47.67 874 GLY A CA 1
ATOM 6140 C C . GLY A 1 874 ? 130.357 146.344 162.424 1.00 47.67 874 GLY A C 1
ATOM 6141 O O . GLY A 1 874 ? 129.127 146.367 162.321 1.00 47.67 874 GLY A O 1
ATOM 6142 N N . ASN A 1 875 ? 131.176 145.953 161.453 1.00 44.97 875 ASN A N 1
ATOM 6143 C CA . ASN A 1 875 ? 130.651 145.475 160.186 1.00 44.97 875 ASN A CA 1
ATOM 6144 C C . ASN A 1 875 ? 131.673 144.561 159.536 1.00 44.97 875 ASN A C 1
ATOM 6145 O O . ASN A 1 875 ? 132.855 144.573 159.883 1.00 44.97 875 ASN A O 1
ATOM 6150 N N . LEU A 1 876 ? 131.193 143.762 158.592 1.00 42.22 876 LEU A N 1
ATOM 6151 C CA . LEU A 1 876 ? 132.038 142.888 157.798 1.00 42.22 876 LEU A CA 1
ATOM 6152 C C . LEU A 1 876 ? 131.601 142.998 156.348 1.00 42.22 876 LEU A C 1
ATOM 6153 O O . LEU A 1 876 ? 130.404 143.042 156.060 1.00 42.22 876 LEU A O 1
ATOM 6158 N N . MET A 1 877 ? 132.571 143.045 155.440 1.00 44.00 877 MET A N 1
ATOM 6159 C CA . MET A 1 877 ? 132.298 143.165 154.014 1.00 44.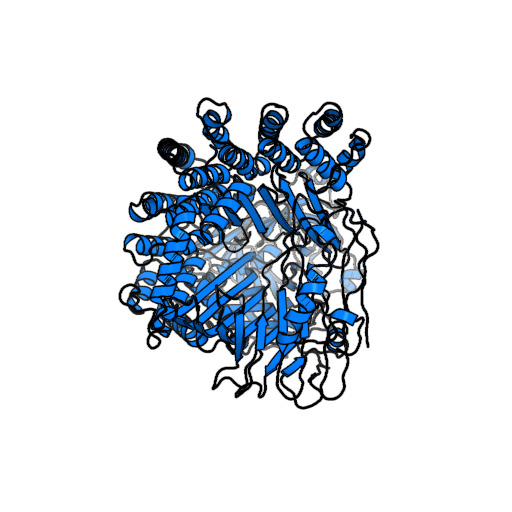00 877 MET A CA 1
ATOM 6160 C C . MET A 1 877 ? 133.128 142.156 153.241 1.00 44.00 877 MET A C 1
ATOM 6161 O O . MET A 1 877 ? 134.338 142.047 153.458 1.00 44.00 877 MET A O 1
ATOM 6166 N N . ILE A 1 878 ? 132.479 141.425 152.344 1.00 41.17 878 ILE A N 1
ATOM 6167 C CA . ILE A 1 878 ? 133.154 140.544 151.403 1.00 41.17 878 ILE A CA 1
ATOM 6168 C C . ILE A 1 878 ? 132.695 140.933 150.008 1.00 41.17 878 ILE A C 1
ATOM 6169 O O . ILE A 1 878 ? 131.499 140.857 149.704 1.00 41.17 878 ILE A O 1
ATOM 6174 N N . ASN A 1 879 ? 133.635 141.349 149.165 1.00 42.27 879 ASN A N 1
ATOM 6175 C CA . ASN A 1 879 ? 133.340 141.801 147.808 1.00 42.27 879 ASN A CA 1
ATOM 6176 C C . ASN A 1 879 ? 134.223 141.012 146.849 1.00 42.27 879 ASN A C 1
ATOM 6177 O O . ASN A 1 879 ? 135.385 141.366 146.634 1.00 42.27 879 ASN A O 1
ATOM 6182 N N . ASN A 1 880 ? 133.673 139.948 146.273 1.00 42.63 880 ASN A N 1
ATOM 6183 C CA . ASN A 1 880 ? 134.417 139.129 145.329 1.00 42.63 880 ASN A CA 1
ATOM 6184 C C . ASN A 1 880 ? 133.652 138.985 144.022 1.00 42.63 880 ASN A C 1
ATOM 6185 O O . ASN A 1 880 ? 132.657 139.680 143.798 1.00 42.63 880 ASN A O 1
ATOM 6190 N N . LYS A 1 881 ? 134.113 138.086 143.153 1.00 45.73 881 LYS A N 1
ATOM 6191 C CA . LYS A 1 881 ? 133.546 137.964 141.818 1.00 45.73 881 LYS A CA 1
ATOM 6192 C C . LYS A 1 881 ? 132.109 137.466 141.822 1.00 45.73 881 LYS A C 1
ATOM 6193 O O . LYS A 1 881 ? 131.426 137.591 140.801 1.00 45.73 881 LYS A O 1
ATOM 6199 N N . TYR A 1 882 ? 131.631 136.901 142.927 1.00 43.85 882 TYR A N 1
ATOM 6200 C CA . TYR A 1 882 ? 130.321 136.265 142.930 1.00 43.85 882 TYR A CA 1
ATOM 6201 C C . TYR A 1 882 ? 129.226 137.125 143.540 1.00 43.85 882 TYR A C 1
ATOM 6202 O O . TYR A 1 882 ? 128.107 137.135 143.024 1.00 43.85 882 TYR A O 1
ATOM 6211 N N . ALA A 1 883 ? 129.506 137.846 144.623 1.00 41.21 883 ALA A N 1
ATOM 6212 C CA . ALA A 1 883 ? 128.471 138.630 145.279 1.00 41.21 883 ALA A CA 1
ATOM 6213 C C . ALA A 1 883 ? 129.113 139.703 146.141 1.00 41.21 883 ALA A C 1
ATOM 6214 O O . ALA A 1 883 ? 130.308 139.657 146.436 1.00 41.21 883 ALA A O 1
ATOM 6216 N N . LEU A 1 884 ? 128.295 140.672 146.540 1.00 40.92 884 LEU A N 1
ATOM 6217 C CA . LEU A 1 884 ? 128.699 141.736 147.450 1.00 40.92 884 LEU A CA 1
ATOM 6218 C C . LEU A 1 884 ? 127.821 141.671 148.690 1.00 40.92 884 LEU A C 1
ATOM 6219 O O . LEU A 1 884 ? 126.595 141.785 148.591 1.00 40.92 884 LEU A O 1
ATOM 6224 N N . LYS A 1 885 ? 128.444 141.489 149.853 1.00 39.74 885 LYS A N 1
ATOM 6225 C CA . LYS A 1 885 ? 127.727 141.319 151.106 1.00 39.74 885 LYS A CA 1
ATOM 6226 C C . LYS A 1 885 ? 128.231 142.315 152.136 1.00 39.74 885 LYS A C 1
ATOM 6227 O O . LYS A 1 885 ? 129.390 142.736 152.103 1.00 39.74 885 LYS A O 1
ATOM 6233 N N . PHE A 1 886 ? 127.345 142.687 153.053 1.00 41.61 886 PHE A N 1
ATOM 6234 C CA . PHE A 1 886 ? 127.654 143.679 154.074 1.00 41.61 886 PHE A CA 1
ATOM 6235 C C . PHE A 1 886 ? 126.786 143.393 155.288 1.00 41.61 886 PHE A C 1
ATOM 6236 O O . PHE A 1 886 ? 125.557 143.470 155.199 1.00 41.61 886 PHE A O 1
ATOM 6244 N N . PHE A 1 887 ? 127.417 143.063 156.415 1.00 43.74 887 PHE A N 1
ATOM 6245 C CA . PHE A 1 887 ? 126.716 142.752 157.660 1.00 43.74 887 PHE A CA 1
ATOM 6246 C C . PHE A 1 887 ? 127.090 143.782 158.715 1.00 43.74 887 PHE A C 1
ATOM 6247 O O . PHE A 1 887 ? 128.110 143.632 159.405 1.00 43.74 887 PHE A O 1
ATOM 6255 N N . PRO A 1 888 ? 126.299 144.839 158.882 1.00 44.11 888 PRO A N 1
ATOM 6256 C CA . PRO A 1 888 ? 126.527 145.769 159.990 1.00 44.11 888 PRO A CA 1
ATOM 6257 C C . PRO A 1 888 ? 125.720 145.379 161.217 1.00 44.11 888 PRO A C 1
ATOM 6258 O O . PRO A 1 888 ? 124.583 144.913 161.123 1.00 44.11 888 PRO A O 1
ATOM 6262 N N . PHE A 1 889 ? 126.318 145.564 162.393 1.00 50.73 889 PHE A N 1
ATOM 6263 C CA . PHE A 1 889 ? 125.680 145.124 163.624 1.00 50.73 889 PHE A CA 1
ATOM 6264 C C . PHE A 1 889 ? 125.911 146.124 164.747 1.00 50.73 889 PHE A C 1
ATOM 6265 O O . PHE A 1 889 ? 126.846 146.926 164.722 1.00 50.73 889 PHE A O 1
ATOM 6273 N N . ASP A 1 890 ? 125.028 146.050 165.740 1.00 60.19 890 ASP A N 1
ATOM 6274 C CA . ASP A 1 890 ? 125.026 146.908 166.914 1.00 60.19 890 ASP A CA 1
ATOM 6275 C C . ASP A 1 890 ? 124.887 146.000 168.132 1.00 60.19 890 ASP A C 1
ATOM 6276 O O . ASP A 1 890 ? 124.877 144.772 168.010 1.00 60.19 890 ASP A O 1
ATOM 6281 N N . LYS A 1 891 ? 124.782 146.596 169.322 1.00 63.48 891 LYS A N 1
ATOM 6282 C CA . LYS A 1 891 ? 124.647 145.794 170.534 1.00 63.48 891 LYS A CA 1
ATOM 6283 C C . LYS A 1 891 ? 123.334 145.023 170.580 1.00 63.48 891 LYS A C 1
ATOM 6284 O O . LYS A 1 891 ? 123.262 143.986 171.250 1.00 63.48 891 LYS A O 1
ATOM 6290 N N . HIS A 1 892 ? 122.299 145.499 169.885 1.00 65.71 892 HIS A N 1
ATOM 6291 C CA . HIS A 1 892 ? 121.021 144.795 169.885 1.00 65.71 892 HIS A CA 1
ATOM 6292 C C . HIS A 1 892 ? 121.145 143.416 169.252 1.00 65.71 892 HIS A C 1
ATOM 6293 O O . HIS A 1 892 ? 120.608 142.436 169.778 1.00 65.71 892 HIS A O 1
ATOM 6300 N N . ILE A 1 893 ? 121.850 143.318 168.125 1.00 65.45 893 ILE A N 1
ATOM 6301 C CA . ILE A 1 893 ? 122.023 142.023 167.475 1.00 65.45 893 ILE A CA 1
ATOM 6302 C C . ILE A 1 893 ? 122.865 141.099 168.343 1.00 65.45 893 ILE A C 1
ATOM 6303 O O . ILE A 1 893 ? 122.609 139.891 168.423 1.00 65.45 893 ILE A O 1
ATOM 6308 N N . LEU A 1 894 ? 123.881 141.649 169.009 1.00 67.30 894 LEU A N 1
ATOM 6309 C CA . LEU A 1 894 ? 124.716 140.834 169.883 1.00 67.30 894 LEU A CA 1
ATOM 6310 C C . LEU A 1 894 ? 123.918 140.291 171.061 1.00 67.30 894 LEU A C 1
ATOM 6311 O O . LEU A 1 894 ? 124.133 139.152 171.492 1.00 67.30 894 LEU A O 1
ATOM 6316 N N . ASP A 1 895 ? 122.998 141.092 171.603 1.00 68.56 895 ASP A N 1
ATOM 6317 C CA . ASP A 1 895 ? 122.156 140.600 172.688 1.00 68.56 895 ASP A CA 1
ATOM 6318 C C . ASP A 1 895 ? 121.083 139.643 172.183 1.00 68.56 895 ASP A C 1
ATOM 6319 O O . ASP A 1 895 ? 120.634 138.769 172.932 1.00 68.56 895 ASP A O 1
ATOM 6324 N N . LYS A 1 896 ? 120.655 139.795 170.933 1.00 68.33 896 LYS A N 1
ATOM 6325 C CA . LYS A 1 896 ? 119.656 138.906 170.356 1.00 68.33 896 LYS A CA 1
ATOM 6326 C C . LYS A 1 896 ? 120.236 137.560 169.946 1.00 68.33 896 LYS A C 1
ATOM 6327 O O . LYS A 1 896 ? 119.488 136.582 169.845 1.00 68.33 896 LYS A O 1
ATOM 6333 N N . LEU A 1 897 ? 121.544 137.491 169.706 1.00 70.37 897 LEU A N 1
ATOM 6334 C CA . LEU A 1 897 ? 122.153 136.234 169.274 1.00 70.37 897 LEU A CA 1
ATOM 6335 C C . LEU A 1 897 ? 121.929 135.082 170.250 1.00 70.37 897 LEU A C 1
ATOM 6336 O O . LEU A 1 897 ? 121.554 133.985 169.794 1.00 70.37 897 LEU A O 1
ATOM 6341 N N . PRO A 1 898 ? 122.143 135.230 171.564 1.00 70.35 898 PRO A N 1
ATOM 6342 C CA . PRO A 1 898 ? 121.855 134.103 172.467 1.00 70.35 898 PRO A CA 1
ATOM 6343 C C . PRO A 1 898 ? 120.409 133.648 172.437 1.00 70.35 898 PRO A C 1
ATOM 6344 O O . PRO A 1 898 ? 120.148 132.448 172.584 1.00 70.35 898 PRO A O 1
ATOM 6348 N N . THR A 1 899 ? 119.456 134.565 172.261 1.00 71.48 899 THR A N 1
ATOM 6349 C CA . THR A 1 899 ? 118.059 134.158 172.155 1.00 71.48 899 THR A CA 1
ATOM 6350 C C . THR A 1 899 ? 117.834 133.289 170.924 1.00 71.48 899 THR A C 1
ATOM 6351 O O . THR A 1 899 ? 117.123 132.280 170.989 1.00 71.48 899 THR A O 1
ATOM 6355 N N . LEU A 1 900 ? 118.447 133.655 169.797 1.00 71.47 900 LEU A N 1
ATOM 6356 C CA . LEU A 1 900 ? 118.347 132.829 168.598 1.00 71.47 900 LEU A CA 1
ATOM 6357 C C . LEU A 1 900 ? 118.989 131.465 168.812 1.00 71.47 900 LEU A C 1
ATOM 6358 O O . LEU A 1 900 ? 118.456 130.443 168.363 1.00 71.47 900 LEU A O 1
ATOM 6363 N N . ILE A 1 901 ? 120.138 131.428 169.490 1.00 71.91 901 ILE A N 1
ATOM 6364 C CA . ILE A 1 901 ? 120.809 130.155 169.745 1.00 71.91 901 ILE A CA 1
ATOM 6365 C C . ILE A 1 901 ? 119.933 129.255 170.608 1.00 71.91 901 ILE A C 1
ATOM 6366 O O . ILE A 1 901 ? 119.765 128.060 170.328 1.00 71.91 901 ILE A O 1
ATOM 6371 N N . SER A 1 902 ? 119.357 129.820 171.670 1.00 74.00 902 SER A N 1
ATOM 6372 C CA . SER A 1 902 ? 118.483 129.047 172.543 1.00 74.00 902 SER A CA 1
ATOM 6373 C C . SER A 1 902 ? 117.248 128.562 171.798 1.00 74.00 902 SER A C 1
ATOM 6374 O O . SER A 1 902 ? 116.801 127.427 171.997 1.00 74.00 902 SER A O 1
ATOM 6377 N N . ASN A 1 903 ? 116.677 129.413 170.943 1.00 74.81 903 ASN A N 1
ATOM 6378 C CA . ASN A 1 903 ? 115.516 129.003 170.162 1.00 74.81 903 ASN A CA 1
ATOM 6379 C C . ASN A 1 903 ? 115.860 127.852 169.227 1.00 74.81 903 ASN A C 1
ATOM 6380 O O . ASN A 1 903 ? 115.086 126.900 169.096 1.00 74.81 903 ASN A O 1
ATOM 6385 N N . TYR A 1 904 ? 117.020 127.918 168.572 1.00 76.43 904 TYR A N 1
ATOM 6386 C CA . TYR A 1 904 ? 117.430 126.825 167.697 1.00 76.43 904 TYR A CA 1
ATOM 6387 C C . TYR A 1 904 ? 117.618 125.534 168.483 1.00 76.43 904 TYR A C 1
ATOM 6388 O O . TYR A 1 904 ? 117.182 124.459 168.045 1.00 76.43 904 TYR A O 1
ATOM 6397 N N . ILE A 1 905 ? 118.253 125.623 169.655 1.00 75.36 905 ILE A N 1
ATOM 6398 C CA . ILE A 1 905 ? 118.489 124.433 170.470 1.00 75.36 905 ILE A CA 1
ATOM 6399 C C . ILE A 1 905 ? 117.165 123.815 170.902 1.00 75.36 905 ILE A C 1
ATOM 6400 O O . ILE A 1 905 ? 116.968 122.598 170.815 1.00 75.36 905 ILE A O 1
ATOM 6405 N N . GLU A 1 906 ? 116.229 124.648 171.359 1.00 77.58 906 GLU A N 1
ATOM 6406 C CA . GLU A 1 906 ? 114.933 124.135 171.783 1.00 77.58 906 GLU A CA 1
ATOM 6407 C C . GLU A 1 906 ? 114.083 123.665 170.612 1.00 77.58 906 GLU A C 1
ATOM 6408 O O . GLU A 1 906 ? 113.161 122.869 170.814 1.00 77.58 906 GLU A O 1
ATOM 6414 N N . ALA A 1 907 ? 114.366 124.136 169.399 1.00 75.50 907 ALA A N 1
ATOM 6415 C CA . ALA A 1 907 ? 113.602 123.734 168.229 1.00 75.50 907 ALA A CA 1
ATOM 6416 C C . ALA A 1 907 ? 114.119 122.457 167.587 1.00 75.50 907 ALA A C 1
ATOM 6417 O O . ALA A 1 907 ? 113.355 121.782 166.888 1.00 75.50 907 ALA A O 1
ATOM 6419 N N . VAL A 1 908 ? 115.384 122.110 167.796 1.00 73.65 908 VAL A N 1
ATOM 6420 C CA . VAL A 1 908 ? 115.933 120.877 167.250 1.00 73.65 908 VAL A CA 1
ATOM 6421 C C . VAL A 1 908 ? 115.844 119.728 168.257 1.00 73.65 908 VAL A C 1
ATOM 6422 O O . VAL A 1 908 ? 116.519 118.713 168.096 1.00 73.65 908 VAL A O 1
ATOM 6426 N N . LYS A 1 909 ? 115.017 119.874 169.294 1.00 74.61 909 LYS A N 1
ATOM 6427 C CA . LYS A 1 909 ? 114.915 118.838 170.318 1.00 74.61 909 LYS A CA 1
ATOM 6428 C C . LYS A 1 909 ? 114.279 117.570 169.763 1.00 74.61 909 LYS A C 1
ATOM 6429 O O . LYS A 1 909 ? 114.799 116.465 169.959 1.00 74.61 909 LYS A O 1
ATOM 6435 N N . GLU A 1 910 ? 113.150 117.705 169.071 1.00 75.79 910 GLU A N 1
ATOM 6436 C CA . GLU A 1 910 ? 112.483 116.537 168.510 1.00 75.79 910 GLU A CA 1
ATOM 6437 C C . GLU A 1 910 ? 113.200 116.002 167.279 1.00 75.79 910 GLU A C 1
ATOM 6438 O O . GLU A 1 910 ? 113.171 114.793 167.028 1.00 75.79 910 GLU A O 1
ATOM 6444 N N . GLY A 1 911 ? 113.843 116.874 166.508 1.00 70.96 911 GLY A N 1
ATOM 6445 C CA . GLY A 1 911 ? 114.509 116.463 165.290 1.00 70.96 911 GLY A CA 1
ATOM 6446 C C . GLY A 1 911 ? 114.147 117.338 164.109 1.00 70.96 911 GLY A C 1
ATOM 6447 O O . GLY A 1 911 ? 112.969 117.626 163.881 1.00 70.96 911 GLY A O 1
ATOM 6448 N N . LYS A 1 912 ? 115.150 117.766 163.350 1.00 64.32 912 LYS A N 1
ATOM 6449 C CA . LYS A 1 912 ? 114.954 118.679 162.235 1.00 64.32 912 LYS A CA 1
ATOM 6450 C C . LYS A 1 912 ? 115.669 118.151 161.000 1.00 64.32 912 LYS A C 1
ATOM 6451 O O . LYS A 1 912 ? 116.725 117.522 161.103 1.00 64.32 912 LYS A O 1
ATOM 6457 N N . PHE A 1 913 ? 115.082 118.405 159.835 1.00 60.53 913 PHE A N 1
ATOM 6458 C CA . PHE A 1 913 ? 115.690 118.097 158.550 1.00 60.53 913 PHE A CA 1
ATOM 6459 C C . PHE A 1 913 ? 116.053 119.398 157.852 1.00 60.53 913 PHE A C 1
ATOM 6460 O O . PHE A 1 913 ? 115.265 120.348 157.856 1.00 60.53 913 PHE A O 1
ATOM 6468 N N . MET A 1 914 ? 117.243 119.445 157.266 1.00 57.92 914 MET A N 1
ATOM 6469 C CA . MET A 1 914 ? 117.734 120.633 156.588 1.00 57.92 914 MET A CA 1
ATOM 6470 C C . MET A 1 914 ? 118.160 120.293 155.168 1.00 57.92 914 MET A C 1
ATOM 6471 O O . MET A 1 914 ? 118.661 119.196 154.903 1.00 57.92 914 MET A O 1
ATOM 6476 N N . ASN A 1 915 ? 117.956 121.246 154.259 1.00 49.11 915 ASN A N 1
ATOM 6477 C CA . ASN A 1 915 ? 118.334 121.107 152.853 1.00 49.11 915 ASN A CA 1
ATOM 6478 C C . ASN A 1 915 ? 118.774 122.481 152.362 1.00 49.11 915 ASN A C 1
ATOM 6479 O O . ASN A 1 915 ? 117.937 123.312 152.001 1.00 49.11 915 ASN A O 1
ATOM 6484 N N . VAL A 1 916 ? 120.081 122.715 152.344 1.00 44.23 916 VAL A N 1
ATOM 6485 C CA . VAL A 1 916 ? 120.644 123.994 151.933 1.00 44.23 916 VAL A CA 1
ATOM 6486 C C . VAL A 1 916 ? 121.489 123.771 150.687 1.00 44.23 916 VAL A C 1
ATOM 6487 O O . VAL A 1 916 ? 122.435 122.975 150.705 1.00 44.23 916 VAL A O 1
ATOM 6491 N N . ASN A 1 917 ? 121.147 124.476 149.612 1.00 43.83 917 ASN A N 1
ATOM 6492 C CA . ASN A 1 917 ? 121.871 124.420 148.352 1.00 43.83 917 ASN A CA 1
ATOM 6493 C C . ASN A 1 917 ? 122.254 125.830 147.932 1.00 43.83 917 ASN A C 1
ATOM 6494 O O . ASN A 1 917 ? 121.529 126.790 148.202 1.00 43.83 917 ASN A O 1
ATOM 6499 N N . MET A 1 918 ? 123.396 125.948 147.264 1.00 44.35 918 MET A N 1
ATOM 6500 C CA . MET A 1 918 ? 123.885 127.238 146.799 1.00 44.35 918 MET A CA 1
ATOM 6501 C C . MET A 1 918 ? 124.600 127.063 145.468 1.00 44.35 918 MET A C 1
ATOM 6502 O O . MET A 1 918 ? 125.430 126.163 145.323 1.00 44.35 918 MET A O 1
ATOM 6507 N N . LEU A 1 919 ? 124.283 127.929 144.507 1.00 40.07 919 LEU A N 1
ATOM 6508 C CA . LEU A 1 919 ? 124.883 127.897 143.181 1.00 40.07 919 LEU A CA 1
ATOM 6509 C C . LEU A 1 919 ? 125.333 129.294 142.784 1.00 40.07 919 LEU A C 1
ATOM 6510 O O . LEU A 1 919 ? 124.594 130.265 142.962 1.00 40.07 919 LEU A O 1
ATOM 6515 N N . ASP A 1 920 ? 126.540 129.384 142.230 1.00 43.75 920 ASP A N 1
ATOM 6516 C CA . ASP A 1 920 ? 127.121 130.643 141.784 1.00 43.75 920 ASP A CA 1
ATOM 6517 C C . ASP A 1 920 ? 127.823 130.430 140.450 1.00 43.75 920 ASP A C 1
ATOM 6518 O O . ASP A 1 920 ? 128.364 129.353 140.186 1.00 43.75 920 ASP A O 1
ATOM 6523 N N . THR A 1 921 ? 127.812 131.463 139.605 1.00 41.67 921 THR A N 1
ATOM 6524 C CA . THR A 1 921 ? 128.462 131.410 138.302 1.00 41.67 921 THR A CA 1
ATOM 6525 C C . THR A 1 921 ? 129.262 132.682 138.047 1.00 41.67 921 THR A C 1
ATOM 6526 O O . THR A 1 921 ? 129.085 133.700 138.717 1.00 41.67 921 THR A O 1
ATOM 6530 N N . TYR A 1 922 ? 130.162 132.596 137.067 1.00 43.98 922 TYR A N 1
ATOM 6531 C CA . TYR A 1 922 ? 130.946 133.723 136.580 1.00 43.98 922 TYR A CA 1
ATOM 6532 C C . TYR A 1 922 ? 131.028 133.643 135.063 1.00 43.98 922 TYR A C 1
ATOM 6533 O O . TYR A 1 922 ? 131.200 132.557 134.505 1.00 43.98 922 TYR A O 1
ATOM 6542 N N . GLU A 1 923 ? 130.909 134.792 134.398 1.00 44.26 923 GLU A N 1
ATOM 6543 C CA . GLU A 1 923 ? 130.757 134.836 132.951 1.00 44.26 923 GLU A CA 1
ATOM 6544 C C . GLU A 1 923 ? 131.736 135.829 132.342 1.00 44.26 923 GLU A C 1
ATOM 6545 O O . GLU A 1 923 ? 132.089 136.833 132.965 1.00 44.26 923 GLU A O 1
ATOM 6551 N N . SER A 1 924 ? 132.173 135.539 131.113 1.00 43.20 924 SER A N 1
ATOM 6552 C CA . SER A 1 924 ? 132.923 136.515 130.319 1.00 43.20 924 SER A CA 1
ATOM 6553 C C . SER A 1 924 ? 132.848 136.078 128.856 1.00 43.20 924 SER A C 1
ATOM 6554 O O . SER A 1 924 ? 133.371 135.019 128.502 1.00 43.20 924 SER A O 1
ATOM 6557 N N . VAL A 1 925 ? 132.198 136.892 128.025 1.00 43.98 925 VAL A N 1
ATOM 6558 C CA . VAL A 1 925 ? 132.010 136.591 126.611 1.00 43.98 925 VAL A CA 1
ATOM 6559 C C . VAL A 1 925 ? 132.636 137.698 125.772 1.00 43.98 925 VAL A C 1
ATOM 6560 O O . VAL A 1 925 ? 132.596 138.879 126.133 1.00 43.98 925 VAL A O 1
ATOM 6564 N N . HIS A 1 926 ? 133.222 137.305 124.642 1.00 47.84 926 HIS A N 1
ATOM 6565 C CA . HIS A 1 926 ? 133.776 138.253 123.678 1.00 47.84 926 HIS A CA 1
ATOM 6566 C C . HIS A 1 926 ? 133.545 137.701 122.280 1.00 47.84 926 HIS A C 1
ATOM 6567 O O . HIS A 1 926 ? 133.963 136.581 121.984 1.00 47.84 926 HIS A O 1
ATOM 6574 N N . SER A 1 927 ? 132.893 138.481 121.420 1.00 46.28 927 SER A N 1
ATOM 6575 C CA . SER A 1 927 ? 132.546 138.011 120.087 1.00 46.28 927 SER A CA 1
ATOM 6576 C C . SER A 1 927 ? 132.705 139.124 119.064 1.00 46.28 927 SER A C 1
ATOM 6577 O O . SER A 1 927 ? 132.392 140.280 119.354 1.00 46.28 927 SER A O 1
ATOM 6580 N N . PHE A 1 928 ? 133.187 138.772 117.876 1.00 44.08 928 PHE A N 1
ATOM 6581 C CA . PHE A 1 928 ? 133.307 139.699 116.760 1.00 44.08 928 PHE A CA 1
ATOM 6582 C C . PHE A 1 928 ? 133.399 138.900 115.471 1.00 44.08 928 PHE A C 1
ATOM 6583 O O . PHE A 1 928 ? 133.722 137.708 115.499 1.00 44.08 928 PHE A O 1
ATOM 6591 N N . PRO A 1 929 ? 133.113 139.519 114.327 1.00 42.88 929 PRO A N 1
ATOM 6592 C CA . PRO A 1 929 ? 133.193 138.787 113.061 1.00 42.88 929 PRO A CA 1
ATOM 6593 C C . PRO A 1 929 ? 134.626 138.518 112.641 1.00 42.88 929 PRO A C 1
ATOM 6594 O O . PRO A 1 929 ? 135.557 139.237 113.012 1.00 42.88 929 PRO A O 1
ATOM 6598 N N . THR A 1 930 ? 134.793 137.465 111.851 1.00 44.41 930 THR A N 1
ATOM 6599 C CA . THR A 1 930 ? 136.083 137.117 111.281 1.00 44.41 930 THR A CA 1
ATOM 6600 C C . THR A 1 930 ? 136.226 137.799 109.922 1.00 44.41 930 THR A C 1
ATOM 6601 O O . THR A 1 930 ? 135.410 138.640 109.536 1.00 44.41 930 THR A O 1
ATOM 6605 N N . GLU A 1 931 ? 137.267 137.442 109.180 1.00 47.51 931 GLU A N 1
ATOM 6606 C CA . GLU A 1 931 ? 137.471 137.963 107.837 1.00 47.51 931 GLU A CA 1
ATOM 6607 C C . GLU A 1 931 ? 136.795 137.113 106.774 1.00 47.51 931 GLU A C 1
ATOM 6608 O O . GLU A 1 931 ? 136.942 137.401 105.583 1.00 47.51 931 GLU A O 1
ATOM 6614 N N . THR A 1 932 ? 136.072 136.072 107.175 1.00 43.11 932 THR A N 1
ATOM 6615 C CA . THR A 1 932 ? 135.264 135.275 106.265 1.00 43.11 932 THR A CA 1
ATOM 6616 C C . THR A 1 932 ? 133.785 135.638 106.340 1.00 43.11 932 THR A C 1
ATOM 6617 O O . THR A 1 932 ? 133.030 135.312 105.419 1.00 43.11 932 THR A O 1
ATOM 6621 N N . GLY A 1 933 ? 133.365 136.331 107.388 1.00 43.41 933 GLY A N 1
ATOM 6622 C CA . GLY A 1 933 ? 131.989 136.731 107.548 1.00 43.41 933 GLY A CA 1
ATOM 6623 C C . GLY A 1 933 ? 131.192 135.907 108.530 1.00 43.41 933 GLY A C 1
ATOM 6624 O O . GLY A 1 933 ? 129.968 135.825 108.389 1.00 43.41 933 GLY A O 1
ATOM 6625 N N . LEU A 1 934 ? 131.840 135.301 109.517 1.00 37.58 934 LEU A N 1
ATOM 6626 C CA . LEU A 1 934 ? 131.192 134.424 110.472 1.00 37.58 934 LEU A CA 1
ATOM 6627 C C . LEU A 1 934 ? 131.532 134.862 111.887 1.00 37.58 934 LEU A C 1
ATOM 6628 O O . LEU A 1 934 ? 132.607 135.418 112.126 1.00 37.58 934 LEU A O 1
ATOM 6633 N N . PRO A 1 935 ? 130.632 134.638 112.840 1.00 37.11 935 PRO A N 1
ATOM 6634 C CA . PRO A 1 935 ? 130.900 135.058 114.218 1.00 37.11 935 PRO A CA 1
ATOM 6635 C C . PRO A 1 935 ? 132.007 134.242 114.866 1.00 37.11 935 PRO A C 1
ATOM 6636 O O . PRO A 1 935 ? 132.206 133.067 114.561 1.00 37.11 935 PRO A O 1
ATOM 6640 N N . PHE A 1 936 ? 132.729 134.890 115.775 1.00 39.88 936 PHE A N 1
ATOM 6641 C CA . PHE A 1 936 ? 133.795 134.285 116.563 1.00 39.88 936 PHE A CA 1
ATOM 6642 C C . PHE A 1 936 ? 133.451 134.476 118.031 1.00 39.88 936 PHE A C 1
ATOM 6643 O O . PHE A 1 936 ? 133.163 135.597 118.452 1.00 39.88 936 PHE A O 1
ATOM 6651 N N . VAL A 1 937 ? 133.478 133.396 118.809 1.00 40.33 937 VAL A N 1
ATOM 6652 C CA . VAL A 1 937 ? 132.967 133.412 120.177 1.00 40.33 937 VAL A CA 1
ATOM 6653 C C . VAL A 1 937 ? 134.040 132.883 121.119 1.00 40.33 937 VAL A C 1
ATOM 6654 O O . VAL A 1 937 ? 134.638 131.833 120.856 1.00 40.33 937 VAL A O 1
ATOM 6658 N N . TYR A 1 938 ? 134.280 133.604 122.212 1.00 43.87 938 TYR A N 1
ATOM 6659 C CA . TYR A 1 938 ? 135.150 133.165 123.297 1.00 43.87 938 TYR A CA 1
ATOM 6660 C C . TYR A 1 938 ? 134.378 133.228 124.609 1.00 43.87 938 TYR A C 1
ATOM 6661 O O . TYR A 1 938 ? 133.723 134.235 124.895 1.00 43.87 938 TYR A O 1
ATOM 6670 N N . THR A 1 939 ? 134.454 132.162 125.405 1.00 40.87 939 THR A N 1
ATOM 6671 C CA . THR A 1 939 ? 133.705 132.072 126.653 1.00 40.87 939 THR A CA 1
ATOM 6672 C C . THR A 1 939 ? 134.578 131.513 127.768 1.00 40.87 939 THR A C 1
ATOM 6673 O O . THR A 1 939 ? 135.404 130.627 127.540 1.00 40.87 939 THR A O 1
ATOM 6677 N N . PHE A 1 940 ? 134.383 132.038 128.976 1.00 41.15 940 PHE A N 1
ATOM 6678 C CA . PHE A 1 940 ? 135.073 131.570 130.173 1.00 41.15 940 PHE A CA 1
ATOM 6679 C C . PHE A 1 940 ? 134.052 131.476 131.295 1.00 41.15 940 PHE A C 1
ATOM 6680 O O . PHE A 1 940 ? 133.431 132.481 131.649 1.00 41.15 940 PHE A O 1
ATOM 6688 N N . ASN A 1 941 ? 133.877 130.280 131.853 1.00 40.11 941 ASN A N 1
ATOM 6689 C CA . ASN A 1 941 ? 132.815 130.013 132.813 1.00 40.11 941 ASN A CA 1
ATOM 6690 C C . ASN A 1 941 ? 133.368 129.345 134.064 1.00 40.11 941 ASN A C 1
ATOM 6691 O O . ASN A 1 941 ? 134.281 128.519 133.985 1.00 40.11 941 ASN A O 1
ATOM 6696 N N . VAL A 1 942 ? 132.808 129.708 135.218 1.00 38.64 942 VAL A N 1
ATOM 6697 C CA . VAL A 1 942 ? 133.068 129.038 136.489 1.00 38.64 942 VAL A CA 1
ATOM 6698 C C . VAL A 1 942 ? 131.733 128.818 137.188 1.00 38.64 942 VAL A C 1
ATOM 6699 O O . VAL A 1 942 ? 130.927 129.747 137.291 1.00 38.64 942 VAL A O 1
ATOM 6703 N N . ILE A 1 943 ? 131.502 127.601 137.676 1.00 37.34 943 ILE A N 1
ATOM 6704 C CA . ILE A 1 943 ? 130.274 127.251 138.385 1.00 37.34 943 ILE A CA 1
ATOM 6705 C C . ILE A 1 943 ? 130.653 126.591 139.705 1.00 37.34 943 ILE A C 1
ATOM 6706 O O . ILE A 1 943 ? 131.494 125.687 139.729 1.00 37.34 943 ILE A O 1
ATOM 6711 N N . LYS A 1 944 ? 130.031 127.034 140.796 1.00 40.04 944 LYS A N 1
ATOM 6712 C CA . LYS A 1 944 ? 130.311 126.527 142.132 1.00 40.04 944 LYS A CA 1
ATOM 6713 C C . LYS A 1 944 ? 129.044 125.961 142.760 1.00 40.04 944 LYS A C 1
ATOM 6714 O O . LYS A 1 944 ? 127.929 126.215 142.298 1.00 40.04 944 LYS A O 1
ATOM 6720 N N . LEU A 1 945 ? 129.229 125.186 143.827 1.00 37.99 945 LEU A N 1
ATOM 6721 C CA . LEU A 1 945 ? 128.121 124.568 144.542 1.00 37.99 945 LEU A CA 1
ATOM 6722 C C . LEU A 1 945 ? 128.543 124.287 145.976 1.00 37.99 945 LEU A C 1
ATOM 6723 O O . LEU A 1 945 ? 129.686 123.901 146.229 1.00 37.99 945 LEU A O 1
ATOM 6728 N N . THR A 1 946 ? 127.613 124.484 146.910 1.00 40.42 946 THR A N 1
ATOM 6729 C CA . THR A 1 946 ? 127.841 124.209 148.330 1.00 40.42 946 THR A CA 1
ATOM 6730 C C . THR A 1 946 ? 126.547 123.645 148.908 1.00 40.42 946 THR A C 1
ATOM 6731 O O . THR A 1 946 ? 125.606 124.395 149.181 1.00 40.42 946 THR A O 1
ATOM 6735 N N . LYS A 1 947 ? 126.501 122.331 149.090 1.00 41.10 947 LYS A N 1
ATOM 6736 C CA . LYS A 1 947 ? 125.306 121.636 149.546 1.00 41.10 947 LYS A CA 1
ATOM 6737 C C . LYS A 1 947 ? 125.551 121.025 150.919 1.00 41.10 947 LYS A C 1
ATOM 6738 O O . LYS A 1 947 ? 126.545 120.320 151.121 1.00 41.10 947 LYS A O 1
ATOM 6744 N N . THR A 1 948 ? 124.645 121.296 151.857 1.00 43.83 948 THR A N 1
ATOM 6745 C CA . THR A 1 948 ? 124.712 120.762 153.216 1.00 43.83 948 THR A CA 1
ATOM 6746 C C . THR A 1 948 ? 123.346 120.188 153.564 1.00 43.83 948 THR A C 1
ATOM 6747 O O . THR A 1 948 ? 122.396 120.942 153.797 1.00 43.83 948 THR A O 1
ATOM 6751 N N . SER A 1 949 ? 123.242 118.866 153.607 1.00 47.84 949 SER A N 1
ATOM 6752 C CA . SER A 1 949 ? 121.968 118.195 153.810 1.00 47.84 949 SER A CA 1
ATOM 6753 C C . SER A 1 949 ? 122.107 117.101 154.858 1.00 47.84 949 SER A C 1
ATOM 6754 O O . SER A 1 949 ? 123.191 116.550 155.065 1.00 47.84 949 SER A O 1
ATOM 6757 N N . GLY A 1 950 ? 121.002 116.796 155.512 1.00 53.99 950 GLY A N 1
ATOM 6758 C CA . GLY A 1 950 ? 120.970 115.746 156.512 1.00 53.99 950 GLY A CA 1
ATOM 6759 C C . GLY A 1 950 ? 120.073 116.127 157.669 1.00 53.99 950 GLY A C 1
ATOM 6760 O O . GLY A 1 950 ? 119.635 117.266 157.806 1.00 53.99 950 GLY A O 1
ATOM 6761 N N . THR A 1 951 ? 119.807 115.139 158.516 1.00 55.85 951 THR A N 1
ATOM 6762 C CA . THR A 1 951 ? 118.981 115.321 159.700 1.00 55.85 951 THR A CA 1
ATOM 6763 C C . THR A 1 951 ? 119.845 115.696 160.897 1.00 55.85 951 THR A C 1
ATOM 6764 O O . THR A 1 951 ? 120.956 115.185 161.064 1.00 55.85 951 THR A O 1
ATOM 6768 N N . VAL A 1 952 ? 119.342 116.619 161.708 1.00 58.24 952 VAL A N 1
ATOM 6769 C CA . VAL A 1 952 ? 120.031 117.085 162.904 1.00 58.24 952 VAL A CA 1
ATOM 6770 C C . VAL A 1 952 ? 119.030 117.104 164.046 1.00 58.24 952 VAL A C 1
ATOM 6771 O O . VAL A 1 952 ? 117.985 117.759 163.947 1.00 58.24 952 VAL A O 1
ATOM 6775 N N . GLN A 1 953 ? 119.342 116.394 165.127 1.00 65.22 953 GLN A N 1
ATOM 6776 C CA . GLN A 1 953 ? 118.551 116.462 166.345 1.00 65.22 953 GLN A CA 1
ATOM 6777 C C . GLN A 1 953 ? 119.493 116.640 167.525 1.00 65.22 953 GLN A C 1
ATOM 6778 O O . GLN A 1 953 ? 120.608 116.112 167.526 1.00 65.22 953 GLN A O 1
ATOM 6784 N N . ALA A 1 954 ? 119.047 117.399 168.520 1.00 66.81 954 ALA A N 1
ATOM 6785 C CA . ALA A 1 954 ? 119.896 117.720 169.656 1.00 66.81 954 ALA A CA 1
ATOM 6786 C C . ALA A 1 954 ? 119.171 117.467 170.966 1.00 66.81 954 ALA A C 1
ATOM 6787 O O . ALA A 1 954 ? 118.094 116.864 170.982 1.00 66.81 954 ALA A O 1
ATOM 6789 N N . GLN A 1 955 ? 119.771 117.913 172.068 1.00 75.19 955 GLN A N 1
ATOM 6790 C CA . GLN A 1 955 ? 119.178 117.820 173.393 1.00 75.19 955 GLN A CA 1
ATOM 6791 C C . GLN A 1 955 ? 120.014 118.645 174.355 1.00 75.19 955 GLN A C 1
ATOM 6792 O O . GLN A 1 955 ? 121.243 118.664 174.255 1.00 75.19 955 GLN A O 1
ATOM 6798 N N . ILE A 1 956 ? 119.342 119.323 175.278 1.00 79.24 956 ILE A N 1
ATOM 6799 C CA . ILE A 1 956 ? 120.004 120.057 176.344 1.00 79.24 956 ILE A CA 1
ATOM 6800 C C . ILE A 1 956 ? 119.360 119.645 177.659 1.00 79.24 956 ILE A C 1
ATOM 6801 O O . ILE A 1 956 ? 118.168 119.324 177.717 1.00 79.24 956 ILE A O 1
ATOM 6806 N N . ASN A 1 957 ? 120.161 119.622 178.712 1.00 87.44 957 ASN A N 1
ATOM 6807 C CA . ASN A 1 957 ? 119.748 119.108 180.007 1.00 87.44 957 ASN A CA 1
ATOM 6808 C C . ASN A 1 957 ? 120.166 120.069 181.107 1.00 87.44 957 ASN A C 1
ATOM 6809 O O . ASN A 1 957 ? 121.073 120.887 180.917 1.00 87.44 957 ASN A O 1
ATOM 6814 N N . PRO A 1 958 ? 119.512 120.006 182.272 1.00 91.30 958 PRO A N 1
ATOM 6815 C CA . PRO A 1 958 ? 119.962 120.833 183.403 1.00 91.30 958 PRO A CA 1
ATOM 6816 C C . PRO A 1 958 ? 121.394 120.548 183.817 1.00 91.30 958 PRO A C 1
ATOM 6817 O O . PRO A 1 958 ? 122.054 121.430 184.382 1.00 91.30 958 PRO A O 1
ATOM 6821 N N . ASP A 1 959 ? 121.895 119.343 183.554 1.00 90.78 959 ASP A N 1
ATOM 6822 C CA . ASP A 1 959 ? 123.294 119.009 183.788 1.00 90.78 959 ASP A CA 1
ATOM 6823 C C . ASP A 1 959 ? 124.221 119.574 182.716 1.00 90.78 959 ASP A C 1
ATOM 6824 O O . ASP A 1 959 ? 125.398 119.198 182.678 1.00 90.78 959 ASP A O 1
ATOM 6829 N N . PHE A 1 960 ? 123.710 120.454 181.852 1.00 89.02 960 PHE A N 1
ATOM 6830 C CA . PHE A 1 960 ? 124.499 121.105 180.804 1.00 89.02 960 PHE A CA 1
ATOM 6831 C C . PHE A 1 960 ? 125.124 120.084 179.856 1.00 89.02 960 PHE A C 1
ATOM 6832 O O . PHE A 1 960 ? 126.251 120.254 179.386 1.00 89.02 960 PHE A O 1
ATOM 6840 N N . ALA A 1 961 ? 124.385 119.016 179.571 1.00 82.80 961 ALA A N 1
ATOM 6841 C CA . ALA A 1 961 ? 124.821 117.996 178.620 1.00 82.80 961 ALA A CA 1
ATOM 6842 C C . ALA A 1 961 ? 124.245 118.347 177.255 1.00 82.80 961 ALA A C 1
ATOM 6843 O O . ALA A 1 961 ? 123.061 118.125 176.991 1.00 82.80 961 ALA A O 1
ATOM 6845 N N . PHE A 1 962 ? 125.085 118.897 176.379 1.00 74.76 962 PHE A N 1
ATOM 6846 C CA . PHE A 1 962 ? 124.647 119.304 175.045 1.00 74.76 962 PHE A CA 1
ATOM 6847 C C . PHE A 1 962 ? 124.762 118.101 174.106 1.00 74.76 962 PHE A C 1
ATOM 6848 O O . PHE A 1 962 ? 125.545 118.065 173.157 1.00 74.76 962 PHE A O 1
ATOM 6856 N N . ILE A 1 963 ? 123.948 117.090 174.409 1.00 68.68 963 ILE A N 1
ATOM 6857 C CA . ILE A 1 963 ? 123.990 115.832 173.676 1.00 68.68 963 ILE A CA 1
ATOM 6858 C C . ILE A 1 963 ? 123.363 116.018 172.303 1.00 68.68 963 ILE A C 1
ATOM 6859 O O . ILE A 1 963 ? 122.236 116.514 172.177 1.00 68.68 963 ILE A O 1
ATOM 6864 N N . VAL A 1 964 ? 124.091 115.617 171.264 1.00 64.21 964 VAL A N 1
ATOM 6865 C CA . VAL A 1 964 ? 123.675 115.803 169.881 1.00 64.21 964 VAL A CA 1
ATOM 6866 C C . VAL A 1 964 ? 123.931 114.511 169.120 1.00 64.21 964 VAL A C 1
ATOM 6867 O O . VAL A 1 964 ? 124.939 113.835 169.352 1.00 64.21 964 VAL A O 1
ATOM 6871 N N . ASN A 1 965 ? 123.018 114.164 168.215 1.00 60.52 965 ASN A N 1
ATOM 6872 C CA . ASN A 1 965 ? 123.193 113.034 167.302 1.00 60.52 965 ASN A CA 1
ATOM 6873 C C . ASN A 1 965 ? 122.944 113.557 165.892 1.00 60.52 965 ASN A C 1
ATOM 6874 O O . ASN A 1 965 ? 121.821 113.500 165.386 1.00 60.52 965 ASN A O 1
ATOM 6879 N N . SER A 1 966 ? 123.998 114.065 165.261 1.00 55.94 966 SER A N 1
ATOM 6880 C CA . SER A 1 966 ? 123.921 114.650 163.932 1.00 55.94 966 SER A CA 1
ATOM 6881 C C . SER A 1 966 ? 124.125 113.589 162.858 1.00 55.94 966 SER A C 1
ATOM 6882 O O . SER A 1 966 ? 124.721 112.537 163.101 1.00 55.94 966 SER A O 1
ATOM 6885 N N . ASN A 1 967 ? 123.618 113.879 161.662 1.00 52.43 967 ASN A N 1
ATOM 6886 C CA . ASN A 1 967 ? 123.733 112.965 160.527 1.00 52.43 967 ASN A CA 1
ATOM 6887 C C . ASN A 1 967 ? 123.675 113.821 159.264 1.00 52.43 967 ASN A C 1
ATOM 6888 O O . ASN A 1 967 ? 122.591 114.230 158.842 1.00 52.43 967 ASN A O 1
ATOM 6893 N N . LEU A 1 968 ? 124.837 114.080 158.667 1.00 48.49 968 LEU A N 1
ATOM 6894 C CA . LEU A 1 968 ? 124.985 115.101 157.641 1.00 48.49 968 LEU A CA 1
ATOM 6895 C C . LEU A 1 968 ? 125.575 114.537 156.357 1.00 48.49 968 LEU A C 1
ATOM 6896 O O . LEU A 1 968 ? 126.159 113.451 156.331 1.00 48.49 968 LEU A O 1
ATOM 6901 N N . ARG A 1 969 ? 125.403 115.310 155.285 1.00 45.13 969 ARG A N 1
ATOM 6902 C CA . ARG A 1 969 ? 126.135 115.153 154.038 1.00 45.13 969 ARG A CA 1
ATOM 6903 C C . ARG A 1 969 ? 126.756 116.494 153.672 1.00 45.13 969 ARG A C 1
ATOM 6904 O O . ARG A 1 969 ? 126.175 117.549 153.931 1.00 45.13 969 ARG A O 1
ATOM 6912 N N . LEU A 1 970 ? 127.944 116.451 153.078 1.00 44.20 970 LEU A N 1
ATOM 6913 C CA . LEU A 1 970 ? 128.644 117.664 152.680 1.00 44.20 970 LEU A CA 1
ATOM 6914 C C . LEU A 1 970 ? 129.226 117.485 151.287 1.00 44.20 970 LEU A C 1
ATOM 6915 O O . LEU A 1 970 ? 129.819 116.447 150.984 1.00 44.20 970 LEU A O 1
ATOM 6920 N N . THR A 1 971 ? 129.058 118.501 150.443 1.00 40.14 971 THR A N 1
ATOM 6921 C CA . THR A 1 971 ? 129.499 118.437 149.059 1.00 40.14 971 THR A CA 1
ATOM 6922 C C . THR A 1 971 ? 130.089 119.776 148.645 1.00 40.14 971 THR A C 1
ATOM 6923 O O . THR A 1 971 ? 129.719 120.826 149.174 1.00 40.14 971 THR A O 1
ATOM 6927 N N . PHE A 1 972 ? 131.021 119.724 147.699 1.00 38.92 972 PHE A N 1
ATOM 6928 C CA . PHE A 1 972 ? 131.572 120.914 147.069 1.00 38.92 972 PHE A CA 1
ATOM 6929 C C . PHE A 1 972 ? 132.057 120.528 145.682 1.00 38.92 972 PHE A C 1
ATOM 6930 O O . PHE A 1 972 ? 132.793 119.550 145.534 1.00 38.92 972 PHE A O 1
ATOM 6938 N N . SER A 1 973 ? 131.641 121.289 144.674 1.00 36.48 973 SER A N 1
ATOM 6939 C CA . SER A 1 973 ? 132.036 121.035 143.298 1.00 36.48 973 SER A CA 1
ATOM 6940 C C . SER A 1 973 ? 132.393 122.351 142.628 1.00 36.48 973 SER A C 1
ATOM 6941 O O . SER A 1 973 ? 131.946 123.422 143.041 1.00 36.48 973 SER A O 1
ATOM 6944 N N . LYS A 1 974 ? 133.218 122.260 141.589 1.00 34.45 974 LYS A N 1
ATOM 6945 C CA . LYS A 1 974 ? 133.630 123.433 140.832 1.00 34.45 974 LYS A CA 1
ATOM 6946 C C . LYS A 1 974 ? 133.968 123.014 139.412 1.00 34.45 974 LYS A C 1
ATOM 6947 O O . LYS A 1 974 ? 134.722 122.059 139.209 1.00 34.45 974 LYS A O 1
ATOM 6953 N N . ASN A 1 975 ? 133.414 123.731 138.439 1.00 34.91 975 ASN A N 1
ATOM 6954 C CA . ASN A 1 975 ? 133.621 123.451 137.026 1.00 34.91 975 ASN A CA 1
ATOM 6955 C C . ASN A 1 975 ? 134.134 124.707 136.344 1.00 34.91 975 ASN A C 1
ATOM 6956 O O . ASN A 1 975 ? 133.560 125.785 136.520 1.00 34.91 975 ASN A O 1
ATOM 6961 N N . VAL A 1 976 ? 135.212 124.574 135.574 1.00 36.46 976 VAL A N 1
ATOM 6962 C CA . VAL A 1 976 ? 135.799 125.689 134.842 1.00 36.46 976 VAL A CA 1
ATOM 6963 C C . VAL A 1 976 ? 135.881 125.316 133.370 1.00 36.46 976 VAL A C 1
ATOM 6964 O O . VAL A 1 976 ? 136.462 124.285 133.016 1.00 36.46 976 VAL A O 1
ATOM 6968 N N . GLN A 1 977 ? 135.303 126.160 132.519 1.00 37.68 977 GLN A N 1
ATOM 6969 C CA . GLN A 1 977 ? 135.234 125.923 131.086 1.00 37.68 977 GLN A CA 1
ATOM 6970 C C . GLN A 1 977 ? 135.813 127.116 130.346 1.00 37.68 977 GLN A C 1
ATOM 6971 O O . GLN A 1 977 ? 135.461 128.262 130.641 1.00 37.68 977 GLN A O 1
ATOM 6977 N N . GLY A 1 978 ? 136.698 126.848 129.393 1.00 37.40 978 GLY A N 1
ATOM 6978 C CA . GLY A 1 978 ? 137.217 127.880 128.517 1.00 37.40 978 GLY A CA 1
ATOM 6979 C C . GLY A 1 978 ? 137.201 127.430 127.073 1.00 37.40 978 GLY A C 1
ATOM 6980 O O . GLY A 1 978 ? 137.859 126.448 126.726 1.00 37.40 978 GLY A O 1
ATOM 6981 N N . ARG A 1 979 ? 136.462 128.132 126.219 1.00 37.92 979 ARG A N 1
ATOM 6982 C CA . ARG A 1 979 ? 136.195 127.669 124.867 1.00 37.92 979 ARG A CA 1
ATOM 6983 C C . ARG A 1 979 ? 136.404 128.787 123.856 1.00 37.92 979 ARG A C 1
ATOM 6984 O O . ARG A 1 979 ? 136.093 129.949 124.129 1.00 37.92 979 ARG A O 1
ATOM 6992 N N . VAL A 1 980 ? 136.927 128.424 122.688 1.00 35.65 980 VAL A N 1
ATOM 6993 C CA . VAL A 1 980 ? 137.119 129.340 121.571 1.00 35.65 980 VAL A CA 1
ATOM 6994 C C . VAL A 1 980 ? 136.631 128.650 120.305 1.00 35.65 980 VAL A C 1
ATOM 6995 O O . VAL A 1 980 ? 136.832 127.443 120.133 1.00 35.65 980 VAL A O 1
ATOM 6999 N N . GLY A 1 981 ? 135.965 129.399 119.436 1.00 36.67 981 GLY A N 1
ATOM 7000 C CA . GLY A 1 981 ? 135.424 128.808 118.230 1.00 36.67 981 GLY A CA 1
ATOM 7001 C C . GLY A 1 981 ? 134.591 129.802 117.448 1.00 36.67 981 GLY A C 1
ATOM 7002 O O . GLY A 1 981 ? 134.622 131.005 117.706 1.00 36.67 981 GLY A O 1
ATOM 7003 N N . PHE A 1 982 ? 133.844 129.269 116.483 1.00 35.57 982 PHE A N 1
ATOM 7004 C CA . PHE A 1 982 ? 133.049 130.097 115.589 1.00 35.57 982 PHE A CA 1
ATOM 7005 C C . PHE A 1 982 ? 131.777 129.359 115.199 1.00 35.57 982 PHE A C 1
ATOM 7006 O O . PHE A 1 982 ? 131.686 128.135 115.315 1.00 35.57 982 PHE A O 1
ATOM 7014 N N . VAL A 1 983 ? 130.792 130.124 114.730 1.00 36.55 983 VAL A N 1
ATOM 7015 C CA . VAL A 1 983 ? 129.458 129.618 114.429 1.00 36.55 983 VAL A CA 1
ATOM 7016 C C . VAL A 1 983 ? 129.177 129.776 112.942 1.00 36.55 983 VAL A C 1
ATOM 7017 O O . VAL A 1 983 ? 129.550 130.784 112.334 1.00 36.55 983 VAL A O 1
ATOM 7021 N N . THR A 1 984 ? 128.519 128.775 112.359 1.00 39.72 984 THR A N 1
ATOM 7022 C CA . THR A 1 984 ? 128.042 128.836 110.981 1.00 39.72 984 THR A CA 1
ATOM 7023 C C . THR A 1 984 ? 126.520 128.895 110.986 1.00 39.72 984 THR A C 1
ATOM 7024 O O . THR A 1 984 ? 125.861 127.867 111.202 1.00 39.72 984 THR A O 1
ATOM 7028 N N . PRO A 1 985 ? 125.916 130.065 110.763 1.00 41.58 985 PRO A N 1
ATOM 7029 C CA . PRO A 1 985 ? 124.453 130.173 110.869 1.00 41.58 985 PRO A CA 1
ATOM 7030 C C . PRO A 1 985 ? 123.674 129.306 109.896 1.00 41.58 985 PRO A C 1
ATOM 7031 O O . PRO A 1 985 ? 122.537 128.929 110.204 1.00 41.58 985 PRO A O 1
ATOM 7035 N N . PHE A 1 986 ? 124.232 128.970 108.735 1.00 42.62 986 PHE A N 1
ATOM 7036 C CA . PHE A 1 986 ? 123.446 128.264 107.730 1.00 42.62 986 PHE A CA 1
ATOM 7037 C C . PHE A 1 986 ? 123.242 126.787 108.045 1.00 42.62 986 PHE A C 1
ATOM 7038 O O . PHE A 1 986 ? 122.507 126.117 107.314 1.00 42.62 986 PHE A O 1
ATOM 7046 N N . GLU A 1 987 ? 123.868 126.260 109.099 1.00 44.53 987 GLU A N 1
ATOM 7047 C CA . GLU A 1 987 ? 123.641 124.873 109.485 1.00 44.53 987 GLU A CA 1
ATOM 7048 C C . GLU A 1 987 ? 123.534 124.692 110.994 1.00 44.53 987 GLU A C 1
ATOM 7049 O O . GLU A 1 987 ? 123.573 123.547 111.463 1.00 44.53 987 GLU A O 1
ATOM 7055 N N . HIS A 1 988 ? 123.385 125.774 111.753 1.00 43.17 988 HIS A N 1
ATOM 7056 C CA . HIS A 1 988 ? 123.310 125.771 113.216 1.00 43.17 988 HIS A CA 1
ATOM 7057 C C . HIS A 1 988 ? 124.336 124.820 113.834 1.00 43.17 988 HIS A C 1
ATOM 7058 O O . HIS A 1 988 ? 124.007 123.844 114.505 1.00 43.17 988 HIS A O 1
ATOM 7065 N N . ARG A 1 989 ? 125.607 125.133 113.591 1.00 38.97 989 ARG A N 1
ATOM 7066 C CA . ARG A 1 989 ? 126.721 124.351 114.106 1.00 38.97 989 ARG A CA 1
ATOM 7067 C C . ARG A 1 989 ? 127.697 125.256 114.842 1.00 38.97 989 ARG A C 1
ATOM 7068 O O . ARG A 1 989 ? 127.784 126.454 114.571 1.00 38.97 989 ARG A O 1
ATOM 7076 N N . HIS A 1 990 ? 128.430 124.667 115.782 1.00 35.00 990 HIS A N 1
ATOM 7077 C CA . HIS A 1 990 ? 129.369 125.401 116.619 1.00 35.00 990 HIS A CA 1
ATOM 7078 C C . HIS A 1 990 ? 130.617 124.554 116.800 1.00 35.00 990 HIS A C 1
ATOM 7079 O O . HIS A 1 990 ? 130.539 123.429 117.300 1.00 35.00 990 HIS A O 1
ATOM 7086 N N . PHE A 1 991 ? 131.759 125.095 116.394 1.00 33.41 991 PHE A N 1
ATOM 7087 C CA . PHE A 1 991 ? 133.035 124.398 116.456 1.00 33.41 991 PHE A CA 1
ATOM 7088 C C . PHE A 1 991 ? 133.849 124.957 117.614 1.00 33.41 991 PHE A C 1
ATOM 7089 O O . PHE A 1 991 ? 134.053 126.170 117.696 1.00 33.41 991 PHE A O 1
ATOM 7097 N N . ILE A 1 992 ? 134.315 124.079 118.501 1.00 34.28 992 ILE A N 1
ATOM 7098 C CA . ILE A 1 992 ? 134.924 124.484 119.765 1.00 34.28 992 ILE A CA 1
ATOM 7099 C C . ILE A 1 992 ? 136.234 123.744 119.992 1.00 34.28 992 ILE A C 1
ATOM 7100 O O . ILE A 1 992 ? 136.333 122.538 119.749 1.00 34.28 992 ILE A O 1
ATOM 7105 N N . SER A 1 993 ? 137.241 124.479 120.457 1.00 35.39 993 SER A N 1
ATOM 7106 C CA . SER A 1 993 ? 138.449 123.921 121.047 1.00 35.39 993 SER A CA 1
ATOM 7107 C C . SER A 1 993 ? 138.627 124.531 122.429 1.00 35.39 993 SER A C 1
ATOM 7108 O O . SER A 1 993 ? 138.559 125.754 122.578 1.00 35.39 993 SER A O 1
ATOM 7111 N N . GLY A 1 994 ? 138.850 123.692 123.435 1.00 37.16 994 GLY A N 1
ATOM 7112 C CA . GLY A 1 994 ? 138.973 124.222 124.782 1.00 37.16 994 GLY A CA 1
ATOM 7113 C C . GLY A 1 994 ? 139.429 123.167 125.763 1.00 37.16 994 GLY A C 1
ATOM 7114 O O . GLY A 1 994 ? 139.716 122.025 125.398 1.00 37.16 994 GLY A O 1
ATOM 7115 N N . ILE A 1 995 ? 139.504 123.577 127.029 1.00 38.75 995 ILE A N 1
ATOM 7116 C CA . ILE A 1 995 ? 139.898 122.711 128.135 1.00 38.75 995 ILE A CA 1
ATOM 7117 C C . ILE A 1 995 ? 138.887 122.868 129.262 1.00 38.75 995 ILE A C 1
ATOM 7118 O O . ILE A 1 995 ? 138.540 123.993 129.636 1.00 38.75 995 ILE A O 1
ATOM 7123 N N . ASP A 1 996 ? 138.425 121.746 129.809 1.00 39.93 996 ASP A N 1
ATOM 7124 C CA . ASP A 1 996 ? 137.479 121.734 130.915 1.00 39.93 996 ASP A CA 1
ATOM 7125 C C . ASP A 1 996 ? 138.092 121.036 132.121 1.00 39.93 996 ASP A C 1
ATOM 7126 O O . ASP A 1 996 ? 138.885 120.101 131.980 1.00 39.93 996 ASP A O 1
ATOM 7131 N N . SER A 1 997 ? 137.715 121.495 133.311 1.00 37.77 997 SER A N 1
ATOM 7132 C CA . SER A 1 997 ? 138.248 120.958 134.553 1.00 37.77 997 SER A CA 1
ATOM 7133 C C . SER A 1 997 ? 137.120 120.742 135.552 1.00 37.77 997 SER A C 1
ATOM 7134 O O . SER A 1 997 ? 136.061 121.365 135.471 1.00 37.77 997 SER A O 1
ATOM 7137 N N . ASN A 1 998 ? 137.368 119.846 136.505 1.00 38.99 998 ASN A N 1
ATOM 7138 C CA . ASN A 1 998 ? 136.396 119.493 137.529 1.00 38.99 998 ASN A CA 1
ATOM 7139 C C . ASN A 1 998 ? 137.102 119.297 138.864 1.00 38.99 998 ASN A C 1
ATOM 7140 O O . ASN A 1 998 ? 138.295 118.991 138.916 1.00 38.99 998 ASN A O 1
ATOM 7145 N N . LEU A 1 999 ? 136.344 119.474 139.944 1.00 38.98 999 LEU A N 1
ATOM 7146 C CA . LEU A 1 999 ? 136.833 119.280 141.303 1.00 38.98 999 LEU A CA 1
ATOM 7147 C C . LEU A 1 999 ? 135.639 118.962 142.188 1.00 38.98 999 LEU A C 1
ATOM 7148 O O . LEU A 1 999 ? 134.620 119.652 142.116 1.00 38.98 999 LEU A O 1
ATOM 7153 N N . HIS A 1 1000 ? 135.759 117.926 143.014 1.00 43.14 1000 HIS A N 1
ATOM 7154 C CA . HIS A 1 1000 ? 134.609 117.390 143.732 1.00 43.14 1000 HIS A CA 1
ATOM 7155 C C . HIS A 1 1000 ? 135.050 116.848 145.083 1.00 43.14 1000 HIS A C 1
ATOM 7156 O O . HIS A 1 1000 ? 135.962 116.021 145.150 1.00 43.14 1000 HIS A O 1
ATOM 7163 N N . VAL A 1 1001 ? 134.401 117.312 146.150 1.00 44.70 1001 VAL A N 1
ATOM 7164 C CA . VAL A 1 1001 ? 134.683 116.871 147.512 1.00 44.70 1001 VAL A CA 1
ATOM 7165 C C . VAL A 1 1001 ? 133.378 116.421 148.153 1.00 44.70 1001 VAL A C 1
ATOM 7166 O O . VAL A 1 1001 ? 132.392 117.164 148.149 1.00 44.70 1001 VAL A O 1
ATOM 7170 N N . TYR A 1 1002 ? 133.376 115.213 148.708 1.00 50.63 1002 TYR A N 1
ATOM 7171 C CA . TYR A 1 1002 ? 132.206 114.625 149.348 1.00 50.63 1002 TYR A CA 1
ATOM 7172 C C . TYR A 1 1002 ? 132.604 114.149 150.736 1.00 50.63 1002 TYR A C 1
ATOM 7173 O O . TYR A 1 1002 ? 133.627 113.474 150.890 1.00 50.63 1002 TYR A O 1
ATOM 7182 N N . ALA A 1 1003 ? 131.806 114.497 151.743 1.00 49.03 1003 ALA A N 1
ATOM 7183 C CA . ALA A 1 1003 ? 132.124 114.207 153.142 1.00 49.03 1003 ALA A CA 1
ATOM 7184 C C . ALA A 1 1003 ? 130.944 113.526 153.822 1.00 49.03 1003 ALA A C 1
ATOM 7185 O O . ALA A 1 1003 ? 130.248 114.134 154.642 1.00 49.03 1003 ALA A O 1
ATOM 7187 N N . PRO A 1 1004 ? 130.691 112.259 153.507 1.00 53.94 1004 PRO A N 1
ATOM 7188 C CA . PRO A 1 1004 ? 129.650 111.526 154.233 1.00 53.94 1004 PRO A CA 1
ATOM 7189 C C . PRO A 1 1004 ? 130.107 111.174 155.640 1.00 53.94 1004 PRO A C 1
ATOM 7190 O O . PRO A 1 1004 ? 131.055 110.403 155.815 1.00 53.94 1004 PRO A O 1
ATOM 7194 N N . LEU A 1 1005 ? 129.446 111.731 156.652 1.00 54.43 1005 LEU A N 1
ATOM 7195 C CA . LEU A 1 1005 ? 129.913 111.585 158.020 1.00 54.43 1005 LEU A CA 1
ATOM 7196 C C . LEU A 1 1005 ? 128.743 111.686 158.986 1.00 54.43 1005 LEU A C 1
ATOM 7197 O O . LEU A 1 1005 ? 127.682 112.223 158.658 1.00 54.43 1005 LEU A O 1
ATOM 7202 N N . LYS A 1 1006 ? 128.954 111.151 160.189 1.00 60.37 1006 LYS A N 1
ATOM 7203 C CA . LYS A 1 1006 ? 127.975 111.193 161.267 1.00 60.37 1006 LYS A CA 1
ATOM 7204 C C . LYS A 1 1006 ? 128.676 111.589 162.560 1.00 60.37 1006 LYS A C 1
ATOM 7205 O O . LYS A 1 1006 ? 129.780 111.116 162.844 1.00 60.37 1006 LYS A O 1
ATOM 7211 N N . ILE A 1 1007 ? 128.036 112.458 163.339 1.00 58.26 1007 ILE A N 1
ATOM 7212 C CA . ILE A 1 1007 ? 128.668 113.116 164.475 1.00 58.26 1007 ILE A CA 1
ATOM 7213 C C . ILE A 1 1007 ? 127.809 112.927 165.717 1.00 58.26 1007 ILE A C 1
ATOM 7214 O O . ILE A 1 1007 ? 126.576 112.967 165.644 1.00 58.26 1007 ILE A O 1
ATOM 7219 N N . SER A 1 1008 ? 128.465 112.710 166.859 1.00 62.72 1008 SER A N 1
ATOM 7220 C CA . SER A 1 1008 ? 127.816 112.640 168.169 1.00 62.72 1008 SER A CA 1
ATOM 7221 C C . SER A 1 1008 ? 128.644 113.467 169.151 1.00 62.72 1008 SER A C 1
ATOM 7222 O O . SER A 1 1008 ? 129.569 112.951 169.782 1.00 62.72 1008 SER A O 1
ATOM 7225 N N . LEU A 1 1009 ? 128.313 114.749 169.278 1.00 68.35 1009 LEU A N 1
ATOM 7226 C CA . LEU A 1 1009 ? 129.019 115.628 170.199 1.00 68.35 1009 LEU A CA 1
ATOM 7227 C C . LEU A 1 1009 ? 128.355 115.589 171.568 1.00 68.35 1009 LEU A C 1
ATOM 7228 O O . LEU A 1 1009 ? 127.138 115.765 171.683 1.00 68.35 1009 LEU A O 1
ATOM 7233 N N . ASP A 1 1010 ? 129.154 115.357 172.607 1.00 71.50 1010 ASP A N 1
ATOM 7234 C CA . ASP A 1 1010 ? 128.670 115.200 173.976 1.00 71.50 1010 ASP A CA 1
ATOM 7235 C C . ASP A 1 1010 ? 129.386 116.164 174.910 1.00 71.50 1010 ASP A C 1
ATOM 7236 O O . ASP A 1 1010 ? 129.837 115.798 175.997 1.00 71.50 1010 ASP A O 1
ATOM 7241 N N . VAL A 1 1011 ? 129.499 117.426 174.494 1.00 76.42 1011 VAL A N 1
ATOM 7242 C CA . VAL A 1 1011 ? 130.229 118.411 175.282 1.00 76.42 1011 VAL A CA 1
ATOM 7243 C C . VAL A 1 1011 ? 129.497 118.678 176.590 1.00 76.42 1011 VAL A C 1
ATOM 7244 O O . VAL A 1 1011 ? 128.265 118.792 176.626 1.00 76.42 1011 VAL A O 1
ATOM 7248 N N . ASN A 1 1012 ? 130.257 118.759 177.680 1.00 84.65 1012 ASN A N 1
ATOM 7249 C CA . ASN A 1 1012 ? 129.718 119.040 179.004 1.00 84.65 1012 ASN A CA 1
ATOM 7250 C C . ASN A 1 1012 ? 130.321 120.334 179.531 1.00 84.65 1012 ASN A C 1
ATOM 7251 O O . ASN A 1 1012 ? 131.545 120.496 179.537 1.00 84.65 1012 ASN A O 1
ATOM 7256 N N . THR A 1 1013 ? 129.458 121.262 179.953 1.00 91.18 1013 THR A N 1
ATOM 7257 C CA . THR A 1 1013 ? 129.952 122.513 180.528 1.00 91.18 1013 THR A CA 1
ATOM 7258 C C . THR A 1 1013 ? 130.664 122.314 181.863 1.00 91.18 1013 THR A C 1
ATOM 7259 O O . THR A 1 1013 ? 131.772 122.855 182.028 1.00 91.18 1013 THR A O 1
ATOM 7263 N N . PRO A 1 1014 ? 130.106 121.594 182.852 1.00 92.37 1014 PRO A N 1
ATOM 7264 C CA . PRO A 1 1014 ? 130.782 121.536 184.165 1.00 92.37 1014 PRO A CA 1
ATOM 7265 C C . PRO A 1 1014 ? 132.187 120.964 184.109 1.00 92.37 1014 PRO A C 1
ATOM 7266 O O . PRO A 1 1014 ? 133.079 121.450 184.816 1.00 92.37 1014 PRO A O 1
ATOM 7270 N N . LYS A 1 1015 ? 132.411 119.944 183.287 1.00 93.04 1015 LYS A N 1
ATOM 7271 C CA . LYS A 1 1015 ? 133.733 119.368 183.079 1.00 93.04 1015 LYS A CA 1
ATOM 7272 C C . LYS A 1 1015 ? 134.024 119.400 181.588 1.00 93.04 1015 LYS A C 1
ATOM 7273 O O . LYS A 1 1015 ? 133.259 118.843 180.793 1.00 93.04 1015 LYS A O 1
ATOM 7279 N N . GLY A 1 1016 ? 135.138 120.021 181.212 1.00 93.68 1016 GLY A N 1
ATOM 7280 C CA . GLY A 1 1016 ? 135.391 120.309 179.814 1.00 93.68 1016 GLY A CA 1
ATOM 7281 C C . GLY A 1 1016 ? 135.722 119.084 178.991 1.00 93.68 1016 GLY A C 1
ATOM 7282 O O . GLY A 1 1016 ? 136.832 118.953 178.468 1.00 93.68 1016 GLY A O 1
ATOM 7283 N N . ASN A 1 1017 ? 134.754 118.179 178.864 1.00 87.78 1017 ASN A N 1
ATOM 7284 C CA . ASN A 1 1017 ? 134.890 116.972 178.061 1.00 87.78 1017 ASN A CA 1
ATOM 7285 C C . ASN A 1 1017 ? 133.950 117.086 176.872 1.00 87.78 1017 ASN A C 1
ATOM 7286 O O . ASN A 1 1017 ? 132.736 117.232 177.050 1.00 87.78 1017 ASN A O 1
ATOM 7291 N N . MET A 1 1018 ? 134.508 117.021 175.666 1.00 80.66 1018 MET A N 1
ATOM 7292 C CA . MET A 1 1018 ? 133.739 117.128 174.427 1.00 80.66 1018 MET A CA 1
ATOM 7293 C C . MET A 1 1018 ? 134.131 115.956 173.525 1.00 80.66 1018 MET A C 1
ATOM 7294 O O . MET A 1 1018 ? 135.007 116.049 172.663 1.00 80.66 1018 MET A O 1
ATOM 7299 N N . GLN A 1 1019 ? 133.455 114.831 173.737 1.00 72.50 1019 GLN A N 1
ATOM 7300 C CA . GLN A 1 1019 ? 133.798 113.560 173.105 1.00 72.50 1019 GLN A CA 1
ATOM 7301 C C . GLN A 1 1019 ? 132.959 113.411 171.840 1.00 72.50 1019 GLN A C 1
ATOM 7302 O O . GLN A 1 1019 ? 131.728 113.356 171.897 1.00 72.50 1019 GLN A O 1
ATOM 7308 N N . TRP A 1 1020 ? 133.627 113.400 170.690 1.00 68.84 1020 TRP A N 1
ATOM 7309 C CA . TRP A 1 1020 ? 132.971 113.227 169.405 1.00 68.84 1020 TRP A CA 1
ATOM 7310 C C . TRP A 1 1020 ? 132.989 111.762 168.984 1.00 68.84 1020 TRP A C 1
ATOM 7311 O O . TRP A 1 1020 ? 133.636 110.916 169.603 1.00 68.84 1020 TRP A O 1
ATOM 7322 N N . LYS A 1 1021 ? 132.270 111.471 167.905 1.00 68.03 1021 LYS A N 1
ATOM 7323 C CA . LYS A 1 1021 ? 132.302 110.162 167.268 1.00 68.03 1021 LYS A CA 1
ATOM 7324 C C . LYS A 1 1021 ? 131.989 110.349 165.794 1.00 68.03 1021 LYS A C 1
ATOM 7325 O O . LYS A 1 1021 ? 130.984 110.978 165.451 1.00 68.03 1021 LYS A O 1
ATOM 7331 N N . ILE A 1 1022 ? 132.841 109.806 164.930 1.00 62.99 1022 ILE A N 1
ATOM 7332 C CA . ILE A 1 1022 ? 132.683 109.919 163.486 1.00 62.99 1022 ILE A CA 1
ATOM 7333 C C . ILE A 1 1022 ? 132.453 108.527 162.922 1.00 62.99 1022 ILE A C 1
ATOM 7334 O O . ILE A 1 1022 ? 133.258 107.619 163.157 1.00 62.99 1022 ILE A O 1
ATOM 7339 N N . TRP A 1 1023 ? 131.369 108.363 162.174 1.00 69.54 1023 TRP A N 1
ATOM 7340 C CA . TRP A 1 1023 ? 131.016 107.076 161.601 1.00 69.54 1023 TRP A CA 1
ATOM 7341 C C . TRP A 1 1023 ? 130.755 107.232 160.111 1.00 69.54 1023 TRP A C 1
ATOM 7342 O O . TRP A 1 1023 ? 130.416 108.324 159.644 1.00 69.54 1023 TRP A O 1
ATOM 7353 N N . PRO A 1 1024 ? 130.915 106.157 159.340 1.00 73.14 1024 PRO A N 1
ATOM 7354 C CA . PRO A 1 1024 ? 130.295 106.090 158.012 1.00 73.14 1024 PRO A CA 1
ATOM 7355 C C . PRO A 1 1024 ? 128.871 105.564 158.104 1.00 73.14 1024 PRO A C 1
ATOM 7356 O O . PRO A 1 1024 ? 128.588 104.582 158.792 1.00 73.14 1024 PRO A O 1
ATOM 7360 N N . MET A 1 1025 ? 127.960 106.226 157.394 1.00 70.70 1025 MET A N 1
ATOM 7361 C CA . MET A 1 1025 ? 126.555 105.862 157.492 1.00 70.70 1025 MET A CA 1
ATOM 7362 C C . MET A 1 1025 ? 126.263 104.566 156.745 1.00 70.70 1025 MET A C 1
ATOM 7363 O O . MET A 1 1025 ? 127.006 104.143 155.856 1.00 70.70 1025 MET A O 1
ATOM 7368 N N . LYS A 1 1026 ? 125.154 103.939 157.123 1.00 79.15 1026 LYS A N 1
ATOM 7369 C CA . LYS A 1 1026 ? 124.729 102.705 156.486 1.00 79.15 1026 LYS A CA 1
ATOM 7370 C C . LYS A 1 1026 ? 124.313 102.964 155.043 1.00 79.15 1026 LYS A C 1
ATOM 7371 O O . LYS A 1 1026 ? 123.781 104.024 154.706 1.00 79.15 1026 LYS A O 1
ATOM 7377 N N . GLY A 1 1027 ? 124.569 101.979 154.187 1.00 79.65 1027 GLY A N 1
ATOM 7378 C CA . GLY A 1 1027 ? 124.250 102.098 152.783 1.00 79.65 1027 GLY A CA 1
ATOM 7379 C C . GLY A 1 1027 ? 125.180 102.990 151.993 1.00 79.65 1027 GLY A C 1
ATOM 7380 O O . GLY A 1 1027 ? 124.900 103.261 150.819 1.00 79.65 1027 GLY A O 1
ATOM 7381 N N . GLU A 1 1028 ? 126.271 103.453 152.594 1.00 73.70 1028 GLU A N 1
ATOM 7382 C CA . GLU A 1 1028 ? 127.228 104.335 151.940 1.00 73.70 1028 GLU A CA 1
ATOM 7383 C C . GLU A 1 1028 ? 128.647 103.867 152.226 1.00 73.70 1028 GLU A C 1
ATOM 7384 O O . GLU A 1 1028 ? 129.570 104.668 152.398 1.00 73.70 1028 GLU A O 1
ATOM 7390 N N . GLU A 1 1029 ? 128.832 102.547 152.287 1.00 80.25 1029 GLU A N 1
ATOM 7391 C CA . GLU A 1 1029 ? 130.141 101.986 152.601 1.00 80.25 1029 GLU A CA 1
ATOM 7392 C C . GLU A 1 1029 ? 131.167 102.340 151.532 1.00 80.25 1029 GLU A C 1
ATOM 7393 O O . GLU A 1 1029 ? 132.308 102.692 151.848 1.00 80.25 1029 GLU A O 1
ATOM 7399 N N . LYS A 1 1030 ? 130.782 102.246 150.263 1.00 76.68 1030 LYS A N 1
ATOM 7400 C CA . LYS A 1 1030 ? 131.659 102.563 149.141 1.00 76.68 1030 LYS A CA 1
ATOM 7401 C C . LYS A 1 1030 ? 131.141 103.831 148.473 1.00 76.68 1030 LYS A C 1
ATOM 7402 O O . LYS A 1 1030 ? 130.026 103.849 147.941 1.00 76.68 1030 LYS A O 1
ATOM 7408 N N . SER A 1 1031 ? 131.951 104.888 148.499 1.00 67.38 1031 SER A N 1
ATOM 7409 C CA . SER A 1 1031 ? 131.543 106.165 147.939 1.00 67.38 1031 SER A CA 1
ATOM 7410 C C . SER A 1 1031 ? 132.769 106.923 147.458 1.00 67.38 1031 SER A C 1
ATOM 7411 O O . SER A 1 1031 ? 133.889 106.691 147.919 1.00 67.38 1031 SER A O 1
ATOM 7414 N N . ARG A 1 1032 ? 132.539 107.842 146.524 1.00 57.60 1032 ARG A N 1
ATOM 7415 C CA . ARG A 1 1032 ? 133.590 108.699 145.997 1.00 57.60 1032 ARG A CA 1
ATOM 7416 C C . ARG A 1 1032 ? 133.732 109.927 146.885 1.00 57.60 1032 ARG A C 1
ATOM 7417 O O . ARG A 1 1032 ? 132.737 110.577 147.220 1.00 57.60 1032 ARG A O 1
ATOM 7425 N N . LEU A 1 1033 ? 134.968 110.239 147.266 1.00 53.55 1033 LEU A N 1
ATOM 7426 C CA . LEU A 1 1033 ? 135.249 111.354 148.153 1.00 53.55 1033 LEU A CA 1
ATOM 7427 C C . LEU A 1 1033 ? 136.052 112.470 147.501 1.00 53.55 1033 LEU A C 1
ATOM 7428 O O . LEU A 1 1033 ? 136.143 113.557 148.080 1.00 53.55 1033 LEU A O 1
ATOM 7433 N N . PHE A 1 1034 ? 136.638 112.235 146.327 1.00 50.89 1034 PHE A N 1
ATOM 7434 C CA . PHE A 1 1034 ? 137.465 113.235 145.666 1.00 50.89 1034 PHE A CA 1
ATOM 7435 C C . PHE A 1 1034 ? 137.479 112.973 144.170 1.00 50.89 1034 PHE A C 1
ATOM 7436 O O . PHE A 1 1034 ? 137.359 111.829 143.725 1.00 50.89 1034 PHE A O 1
ATOM 7444 N N . HIS A 1 1035 ? 137.634 114.046 143.397 1.00 46.28 1035 HIS A N 1
ATOM 7445 C CA . HIS A 1 1035 ? 137.739 113.940 141.949 1.00 46.28 1035 HIS A CA 1
ATOM 7446 C C . HIS A 1 1035 ? 138.369 115.210 141.402 1.00 46.28 1035 HIS A C 1
ATOM 7447 O O . HIS A 1 1035 ? 138.050 116.310 141.857 1.00 46.28 1035 HIS A O 1
ATOM 7454 N N . TYR A 1 1036 ? 139.267 115.047 140.430 1.00 43.69 1036 TYR A N 1
ATOM 7455 C CA . TYR A 1 1036 ? 139.924 116.184 139.788 1.00 43.69 1036 TYR A CA 1
ATOM 7456 C C . TYR A 1 1036 ? 140.404 115.731 138.418 1.00 43.69 1036 TYR A C 1
ATOM 7457 O O . TYR A 1 1036 ? 141.278 114.865 138.329 1.00 43.69 1036 TYR A O 1
ATOM 7466 N N . SER A 1 1037 ? 139.837 116.309 137.362 1.00 42.11 1037 SER A N 1
ATOM 7467 C CA . SER A 1 1037 ? 140.233 115.980 136.002 1.00 42.11 1037 SER A CA 1
ATOM 7468 C C . SER A 1 1037 ? 140.383 117.256 135.189 1.00 42.11 1037 SER A C 1
ATOM 7469 O O . SER A 1 1037 ? 139.707 118.254 135.444 1.00 42.11 1037 SER A O 1
ATOM 7472 N N . VAL A 1 1038 ? 141.287 117.213 134.214 1.00 41.17 1038 VAL A N 1
ATOM 7473 C CA . VAL A 1 1038 ? 141.477 118.283 133.242 1.00 41.17 1038 VAL A CA 1
ATOM 7474 C C . VAL A 1 1038 ? 141.472 117.645 131.861 1.00 41.17 1038 VAL A C 1
ATOM 7475 O O . VAL A 1 1038 ? 142.293 116.764 131.584 1.00 41.17 1038 VAL A O 1
ATOM 7479 N N . VAL A 1 1039 ? 140.553 118.074 131.000 1.00 39.60 1039 VAL A N 1
ATOM 7480 C CA . VAL A 1 1039 ? 140.366 117.426 129.703 1.00 39.60 1039 VAL A CA 1
ATOM 7481 C C . VAL A 1 1039 ? 140.334 118.442 128.565 1.00 39.60 1039 VAL A C 1
ATOM 7482 O O . VAL A 1 1039 ? 139.400 119.253 128.488 1.00 39.60 1039 VAL A O 1
ATOM 7486 N N . PRO A 1 1040 ? 141.317 118.438 127.665 1.00 38.79 1040 PRO A N 1
ATOM 7487 C CA . PRO A 1 1040 ? 141.218 119.223 126.432 1.00 38.79 1040 PRO A CA 1
ATOM 7488 C C . PRO A 1 1040 ? 140.558 118.441 125.307 1.00 38.79 1040 PRO A C 1
ATOM 7489 O O . PRO A 1 1040 ? 140.638 117.215 125.235 1.00 38.79 1040 PRO A O 1
ATOM 7493 N N . PHE A 1 1041 ? 139.899 119.173 124.410 1.00 38.22 1041 PHE A N 1
ATOM 7494 C CA . PHE A 1 1041 ? 139.046 118.530 123.418 1.00 38.22 1041 PHE A CA 1
ATOM 7495 C C . PHE A 1 1041 ? 138.840 119.442 122.215 1.00 38.22 1041 PHE A C 1
ATOM 7496 O O . PHE A 1 1041 ? 139.075 120.649 122.278 1.00 38.22 1041 PHE A O 1
ATOM 7504 N N . VAL A 1 1042 ? 138.398 118.835 121.114 1.00 38.32 1042 VAL A N 1
ATOM 7505 C CA . VAL A 1 1042 ? 137.897 119.546 119.942 1.00 38.32 1042 VAL A CA 1
ATOM 7506 C C . VAL A 1 1042 ? 136.495 119.032 119.652 1.00 38.32 1042 VAL A C 1
ATOM 7507 O O . VAL A 1 1042 ? 136.258 117.819 119.656 1.00 38.32 1042 VAL A O 1
ATOM 7511 N N . SER A 1 1043 ? 135.559 119.948 119.417 1.00 38.15 1043 SER A N 1
ATOM 7512 C CA . SER A 1 1043 ? 134.152 119.589 119.342 1.00 38.15 1043 SER A CA 1
ATOM 7513 C C . SER A 1 1043 ? 133.498 120.186 118.105 1.00 38.15 1043 SER A C 1
ATOM 7514 O O . SER A 1 1043 ? 133.925 121.212 117.572 1.00 38.15 1043 SER A O 1
ATOM 7517 N N . ASN A 1 1044 ? 132.440 119.509 117.665 1.00 37.68 1044 ASN A N 1
ATOM 7518 C CA . ASN A 1 1044 ? 131.630 119.890 116.507 1.00 37.68 1044 ASN A CA 1
ATOM 7519 C C . ASN A 1 1044 ? 130.203 119.415 116.786 1.00 37.68 1044 ASN A C 1
ATOM 7520 O O . ASN A 1 1044 ? 129.867 118.255 116.537 1.00 37.68 1044 ASN A O 1
ATOM 7525 N N . HIS A 1 1045 ? 129.372 120.316 117.295 1.00 38.04 1045 HIS A N 1
ATOM 7526 C CA . HIS A 1 1045 ? 128.039 119.950 117.748 1.00 38.04 1045 HIS A CA 1
ATOM 7527 C C . HIS A 1 1045 ? 126.980 120.891 117.188 1.00 38.04 1045 HIS A C 1
ATOM 7528 O O . HIS A 1 1045 ? 127.275 121.900 116.545 1.00 38.04 1045 HIS A O 1
ATOM 7535 N N . ASP A 1 1046 ? 125.728 120.531 117.454 1.00 43.14 1046 ASP A N 1
ATOM 7536 C CA . ASP A 1 1046 ? 124.555 121.219 116.936 1.00 43.14 1046 ASP A CA 1
ATOM 7537 C C . ASP A 1 1046 ? 123.910 122.017 118.058 1.00 43.14 1046 ASP A C 1
ATOM 7538 O O . ASP A 1 1046 ? 123.725 121.502 119.166 1.00 43.14 1046 ASP A O 1
ATOM 7543 N N . ILE A 1 1047 ? 123.569 123.273 117.767 1.00 44.21 1047 ILE A N 1
ATOM 7544 C CA . ILE A 1 1047 ? 123.097 124.184 118.804 1.00 44.21 1047 ILE A CA 1
ATOM 7545 C C . ILE A 1 1047 ? 121.703 123.799 119.288 1.00 44.21 1047 ILE A C 1
ATOM 7546 O O . ILE A 1 1047 ? 121.375 123.980 120.467 1.00 44.21 1047 ILE A O 1
ATOM 7551 N N . LEU A 1 1048 ? 120.868 123.249 118.402 1.00 47.72 1048 LEU A N 1
ATOM 7552 C CA . LEU A 1 1048 ? 119.501 122.900 118.780 1.00 47.72 1048 LEU A CA 1
ATOM 7553 C C . LEU A 1 1048 ? 119.462 121.832 119.866 1.00 47.72 1048 LEU A C 1
ATOM 7554 O O . LEU A 1 1048 ? 118.478 121.741 120.607 1.00 47.72 1048 LEU A O 1
ATOM 7559 N N . ASN A 1 1049 ? 120.505 121.014 119.971 1.00 49.05 1049 ASN A N 1
ATOM 7560 C CA . ASN A 1 1049 ? 120.603 120.012 121.025 1.00 49.05 1049 ASN A CA 1
ATOM 7561 C C . ASN A 1 1049 ? 121.196 120.657 122.270 1.00 49.05 1049 ASN A C 1
ATOM 7562 O O . ASN A 1 1049 ? 122.360 121.071 122.267 1.00 49.05 1049 ASN A O 1
ATOM 7567 N N . LEU A 1 1050 ? 120.399 120.739 123.332 1.00 48.60 1050 LEU A N 1
ATOM 7568 C CA . LEU A 1 1050 ? 120.842 121.327 124.591 1.00 48.60 1050 LEU A CA 1
ATOM 7569 C C . LEU A 1 1050 ? 121.280 120.191 125.510 1.00 48.60 1050 LEU A C 1
ATOM 7570 O O . LEU A 1 1050 ? 120.537 119.721 126.370 1.00 48.60 1050 LEU A O 1
ATOM 7575 N N . ARG A 1 1051 ? 122.512 119.747 125.312 1.00 48.17 1051 ARG A N 1
ATOM 7576 C CA . ARG A 1 1051 ? 123.098 118.655 126.070 1.00 48.17 1051 ARG A CA 1
ATOM 7577 C C . ARG A 1 1051 ? 124.544 118.994 126.381 1.00 48.17 1051 ARG A C 1
ATOM 7578 O O . ARG A 1 1051 ? 125.169 119.788 125.670 1.00 48.17 1051 ARG A O 1
ATOM 7586 N N . PRO A 1 1052 ? 125.101 118.418 127.446 1.00 47.96 1052 PRO A N 1
ATOM 7587 C CA . PRO A 1 1052 ? 126.534 118.586 127.708 1.00 47.96 1052 PRO A CA 1
ATOM 7588 C C . PRO A 1 1052 ? 127.369 118.053 126.554 1.00 47.96 1052 PRO A C 1
ATOM 7589 O O . PRO A 1 1052 ? 127.013 117.069 125.903 1.00 47.96 1052 PRO A O 1
ATOM 7593 N N . LEU A 1 1053 ? 128.493 118.725 126.296 1.00 46.09 1053 LEU A N 1
ATOM 7594 C CA . LEU A 1 1053 ? 129.334 118.349 125.166 1.00 46.09 1053 LEU A CA 1
ATOM 7595 C C . LEU A 1 1053 ? 129.978 116.984 125.341 1.00 46.09 1053 LEU A C 1
ATOM 7596 O O . LEU A 1 1053 ? 130.349 116.358 124.343 1.00 46.09 1053 LEU A O 1
ATOM 7601 N N . SER A 1 1054 ? 130.125 116.512 126.578 1.00 49.72 1054 SER A N 1
ATOM 7602 C CA . SER A 1 1054 ? 130.730 115.208 126.806 1.00 49.72 1054 SER A CA 1
ATOM 7603 C C . SER A 1 1054 ? 129.895 114.080 126.222 1.00 49.72 1054 SER A C 1
ATOM 7604 O O . SER A 1 1054 ? 130.425 112.991 125.979 1.00 49.72 1054 SER A O 1
ATOM 7607 N N . MET A 1 1055 ? 128.605 114.312 125.999 1.00 51.93 1055 MET A N 1
ATOM 7608 C CA . MET A 1 1055 ? 127.708 113.317 125.436 1.00 51.93 1055 MET A CA 1
ATOM 7609 C C . MET A 1 1055 ? 127.482 113.496 123.941 1.00 51.93 1055 MET A C 1
ATOM 7610 O O . MET A 1 1055 ? 126.696 112.748 123.354 1.00 51.93 1055 MET A O 1
ATOM 7615 N N . GLU A 1 1056 ? 128.146 114.461 123.314 1.00 48.96 1056 GLU A N 1
ATOM 7616 C CA . GLU A 1 1056 ? 127.981 114.719 121.891 1.00 48.96 1056 GLU A CA 1
ATOM 7617 C C . GLU A 1 1056 ? 128.960 113.880 121.085 1.00 48.96 1056 GLU A C 1
ATOM 7618 O O . GLU A 1 1056 ? 130.142 113.784 121.423 1.00 48.96 1056 GLU A O 1
ATOM 7624 N N . LYS A 1 1057 ? 128.457 113.275 120.009 1.00 47.97 1057 LYS A N 1
ATOM 7625 C CA . LYS A 1 1057 ? 129.274 112.363 119.220 1.00 47.97 1057 LYS A CA 1
ATOM 7626 C C . LYS A 1 1057 ? 130.409 113.071 118.496 1.00 47.97 1057 LYS A C 1
ATOM 7627 O O . LYS A 1 1057 ? 131.368 112.411 118.083 1.00 47.97 1057 LYS A O 1
ATOM 7633 N N . GLY A 1 1058 ? 130.325 114.387 118.328 1.00 43.78 1058 GLY A N 1
ATOM 7634 C CA . GLY A 1 1058 ? 131.378 115.111 117.647 1.00 43.78 1058 GLY A CA 1
ATOM 7635 C C . GLY A 1 1058 ? 132.563 115.490 118.502 1.00 43.78 1058 GLY A C 1
ATOM 7636 O O . GLY A 1 1058 ? 133.605 115.866 117.960 1.00 43.78 1058 GLY A O 1
ATOM 7637 N N . THR A 1 1059 ? 132.432 115.404 119.819 1.00 41.48 1059 THR A N 1
ATOM 7638 C CA . THR A 1 1059 ? 133.514 115.786 120.710 1.00 41.48 1059 THR A CA 1
ATOM 7639 C C . THR A 1 1059 ? 134.623 114.741 120.673 1.00 41.48 1059 THR A C 1
ATOM 7640 O O . THR A 1 1059 ? 134.365 113.546 120.520 1.00 41.48 1059 THR A O 1
ATOM 7644 N N . ARG A 1 1060 ? 135.867 115.199 120.802 1.00 41.83 1060 ARG A N 1
ATOM 7645 C CA . ARG A 1 1060 ? 137.037 114.327 120.733 1.00 41.83 1060 ARG A CA 1
ATOM 7646 C C . ARG A 1 1060 ? 138.046 114.757 121.788 1.00 41.83 1060 ARG A C 1
ATOM 7647 O O . ARG A 1 1060 ? 138.728 115.781 121.623 1.00 41.83 1060 ARG A O 1
ATOM 7655 N N . PRO A 1 1061 ? 138.163 114.016 122.886 1.00 43.13 1061 PRO A N 1
ATOM 7656 C CA . PRO A 1 1061 ? 139.187 114.335 123.884 1.00 43.13 1061 PRO A CA 1
ATOM 7657 C C . PRO A 1 1061 ? 140.576 113.954 123.396 1.00 43.13 1061 PRO A C 1
ATOM 7658 O O . PRO A 1 1061 ? 140.750 113.089 122.537 1.00 43.13 1061 PRO A O 1
ATOM 7662 N N . MET A 1 1062 ? 141.578 114.614 123.970 1.00 50.56 1062 MET A N 1
ATOM 7663 C CA . MET A 1 1062 ? 142.975 114.428 123.574 1.00 50.56 1062 MET A CA 1
ATOM 7664 C C . MET A 1 1062 ? 143.629 113.438 124.533 1.00 50.56 1062 MET A C 1
ATOM 7665 O O . MET A 1 1062 ? 144.231 113.821 125.535 1.00 50.56 1062 MET A O 1
ATOM 7670 N N . ILE A 1 1063 ? 143.513 112.155 124.213 1.00 55.27 1063 ILE A N 1
ATOM 7671 C CA . ILE A 1 1063 ? 144.096 111.087 125.020 1.00 55.27 1063 ILE A CA 1
ATOM 7672 C C . ILE A 1 1063 ? 145.476 110.773 124.449 1.00 55.27 1063 ILE A C 1
ATOM 7673 O O . ILE A 1 1063 ? 145.566 110.353 123.286 1.00 55.27 1063 ILE A O 1
ATOM 7678 N N . PRO A 1 1064 ? 146.552 110.961 125.208 1.00 62.96 1064 PRO A N 1
ATOM 7679 C CA . PRO A 1 1064 ? 147.883 110.639 124.684 1.00 62.96 1064 PRO A CA 1
ATOM 7680 C C . PRO A 1 1064 ? 148.025 109.155 124.387 1.00 62.96 1064 PRO A C 1
ATOM 7681 O O . PRO A 1 1064 ? 147.365 108.309 124.993 1.00 62.96 1064 PRO A O 1
ATOM 7685 N N . ASP A 1 1065 ? 148.900 108.850 123.426 1.00 72.65 1065 ASP A N 1
ATOM 7686 C CA . ASP A 1 1065 ? 149.021 107.481 122.939 1.00 72.65 1065 ASP A CA 1
ATOM 7687 C C . ASP A 1 1065 ? 149.521 106.540 124.027 1.00 72.65 1065 ASP A C 1
ATOM 7688 O O . ASP A 1 1065 ? 149.125 105.370 124.074 1.00 72.65 1065 ASP A O 1
ATOM 7693 N N . ASP A 1 1066 ? 150.386 107.029 124.912 1.00 71.73 1066 ASP A N 1
ATOM 7694 C CA . ASP A 1 1066 ? 150.990 106.196 125.948 1.00 71.73 1066 ASP A CA 1
ATOM 7695 C C . ASP A 1 1066 ? 150.408 106.483 127.326 1.00 71.73 1066 ASP A C 1
ATOM 7696 O O . ASP A 1 1066 ? 151.127 106.519 128.328 1.00 71.73 1066 ASP A O 1
ATOM 7701 N N . ASN A 1 1067 ? 149.097 106.700 127.386 1.00 67.58 1067 ASN A N 1
ATOM 7702 C CA . ASN A 1 1067 ? 148.405 106.862 128.657 1.00 67.58 1067 ASN A CA 1
ATOM 7703 C C . ASN A 1 1067 ? 148.525 105.601 129.503 1.00 67.58 1067 ASN A C 1
ATOM 7704 O O . ASN A 1 1067 ? 148.481 104.481 128.989 1.00 67.58 1067 ASN A O 1
ATOM 7709 N N . THR A 1 1068 ? 148.676 105.789 130.813 1.00 67.92 1068 THR A N 1
ATOM 7710 C CA . THR A 1 1068 ? 148.769 104.689 131.762 1.00 67.92 1068 THR A CA 1
ATOM 7711 C C . THR A 1 1068 ? 147.861 104.958 132.954 1.00 67.92 1068 THR A C 1
ATOM 7712 O O . THR A 1 1068 ? 147.233 106.014 133.063 1.00 67.92 1068 THR A O 1
ATOM 7716 N N . SER A 1 1069 ? 147.796 103.980 133.856 1.00 67.11 1069 SER A N 1
ATOM 7717 C CA . SER A 1 1069 ? 146.949 104.062 135.035 1.00 67.11 1069 SER A CA 1
ATOM 7718 C C . SER A 1 1069 ? 147.709 103.549 136.250 1.00 67.11 1069 SER A C 1
ATOM 7719 O O . SER A 1 1069 ? 148.566 102.669 136.138 1.00 67.11 1069 SER A O 1
ATOM 7722 N N . LEU A 1 1070 ? 147.383 104.107 137.414 1.00 66.82 1070 LEU A N 1
ATOM 7723 C CA . LEU A 1 1070 ? 148.032 103.749 138.667 1.00 66.82 1070 LEU A CA 1
ATOM 7724 C C . LEU A 1 1070 ? 146.994 103.601 139.769 1.00 66.82 1070 LEU A C 1
ATOM 7725 O O . LEU A 1 1070 ? 146.056 104.398 139.863 1.00 66.82 1070 LEU A O 1
ATOM 7730 N N . ALA A 1 1071 ? 147.169 102.578 140.604 1.00 72.36 1071 ALA A N 1
ATOM 7731 C CA . ALA A 1 1071 ? 146.344 102.353 141.790 1.00 72.36 1071 ALA A CA 1
ATOM 7732 C C . ALA A 1 1071 ? 147.272 102.404 142.999 1.00 72.36 1071 ALA A C 1
ATOM 7733 O O . ALA A 1 1071 ? 147.970 101.430 143.294 1.00 72.36 1071 ALA A O 1
ATOM 7735 N N . LEU A 1 1072 ? 147.277 103.543 143.690 1.00 78.20 1072 LEU A N 1
ATOM 7736 C CA . LEU A 1 1072 ? 148.268 103.780 144.738 1.00 78.20 1072 LEU A CA 1
ATOM 7737 C C . LEU A 1 1072 ? 148.216 102.767 145.877 1.00 78.20 1072 LEU A C 1
ATOM 7738 O O . LEU A 1 1072 ? 149.288 102.289 146.287 1.00 78.20 1072 LEU A O 1
ATOM 7743 N N . PRO A 1 1073 ? 147.059 102.407 146.440 1.00 80.61 1073 PRO A N 1
ATOM 7744 C CA . PRO A 1 1073 ? 147.064 101.426 147.540 1.00 80.61 1073 PRO A CA 1
ATOM 7745 C C . PRO A 1 1073 ? 147.609 100.083 147.079 1.00 80.61 1073 PRO A C 1
ATOM 7746 O O . PRO A 1 1073 ? 147.008 99.398 146.248 1.00 80.61 1073 PRO A O 1
ATOM 7750 N N . LYS A 1 1074 ? 148.763 99.708 147.637 1.00 86.28 1074 LYS A N 1
ATOM 7751 C CA . LYS A 1 1074 ? 149.459 98.507 147.184 1.00 86.28 1074 LYS A CA 1
ATOM 7752 C C . LYS A 1 1074 ? 148.622 97.257 147.424 1.00 86.28 1074 LYS A C 1
ATOM 7753 O O . LYS A 1 1074 ? 148.539 96.380 146.557 1.00 86.28 1074 LYS A O 1
ATOM 7759 N N . ASN A 1 1075 ? 147.997 97.158 148.595 1.00 90.80 1075 ASN A N 1
ATOM 7760 C CA . ASN A 1 1075 ? 147.137 96.026 148.915 1.00 90.80 1075 ASN A CA 1
ATOM 7761 C C . ASN A 1 1075 ? 145.791 96.524 149.420 1.00 90.80 1075 ASN A C 1
ATOM 7762 O O . ASN A 1 1075 ? 145.492 97.719 149.326 1.00 90.80 1075 ASN A O 1
ATOM 7767 N N . GLU A 1 1076 ? 144.969 95.618 149.945 1.00 93.78 1076 GLU A N 1
ATOM 7768 C CA . GLU A 1 1076 ? 143.669 96.011 150.470 1.00 93.78 1076 GLU A CA 1
ATOM 7769 C C . GLU A 1 1076 ? 143.834 96.970 151.642 1.00 93.78 1076 GLU A C 1
ATOM 7770 O O . GLU A 1 1076 ? 144.694 96.782 152.507 1.00 93.78 1076 GLU A O 1
ATOM 7776 N N . GLY A 1 1077 ? 143.004 98.010 151.662 1.00 87.43 1077 GLY A N 1
ATOM 7777 C CA . GLY A 1 1077 ? 143.058 99.012 152.698 1.00 87.43 1077 GLY A CA 1
ATOM 7778 C C . GLY A 1 1077 ? 141.743 99.747 152.845 1.00 87.43 1077 GLY A C 1
ATOM 7779 O O . GLY A 1 1077 ? 140.708 99.328 152.319 1.00 87.43 1077 GLY A O 1
ATOM 7780 N N . PRO A 1 1078 ? 141.755 100.858 153.572 1.00 82.64 1078 PRO A N 1
ATOM 7781 C CA . PRO A 1 1078 ? 140.522 101.630 153.750 1.00 82.64 1078 PRO A CA 1
ATOM 7782 C C . PRO A 1 1078 ? 140.248 102.574 152.591 1.00 82.64 1078 PRO A C 1
ATOM 7783 O O . PRO A 1 1078 ? 139.092 102.904 152.311 1.00 82.64 1078 PRO A O 1
ATOM 7787 N N . PHE A 1 1079 ? 141.305 103.002 151.904 1.00 78.78 1079 PHE A N 1
ATOM 7788 C CA . PHE A 1 1079 ? 141.219 104.035 150.884 1.00 78.78 1079 PHE A CA 1
ATOM 7789 C C . PHE A 1 1079 ? 141.737 103.519 149.549 1.00 78.78 1079 PHE A C 1
ATOM 7790 O O . PHE A 1 1079 ? 142.661 102.703 149.493 1.00 78.78 1079 PHE A O 1
ATOM 7798 N N . ARG A 1 1080 ? 141.128 104.010 148.474 1.00 69.19 1080 ARG A N 1
ATOM 7799 C CA . ARG A 1 1080 ? 141.534 103.696 147.112 1.00 69.19 1080 ARG A CA 1
ATOM 7800 C C . ARG A 1 1080 ? 141.801 104.995 146.372 1.00 69.19 1080 ARG A C 1
ATOM 7801 O O . ARG A 1 1080 ? 140.964 105.902 146.391 1.00 69.19 1080 ARG A O 1
ATOM 7809 N N . LEU A 1 1081 ? 142.959 105.089 145.722 1.00 63.65 1081 LEU A N 1
ATOM 7810 C CA . LEU A 1 1081 ? 143.323 106.273 144.956 1.00 63.65 1081 LEU A CA 1
ATOM 7811 C C . LEU A 1 1081 ? 143.775 105.861 143.564 1.00 63.65 1081 LEU A C 1
ATOM 7812 O O . LEU A 1 1081 ? 144.567 104.926 143.415 1.00 63.65 1081 LEU A O 1
ATOM 7817 N N . ASN A 1 1082 ? 143.263 106.557 142.553 1.00 60.90 1082 ASN A N 1
ATOM 7818 C CA . ASN A 1 1082 ? 143.557 106.269 141.157 1.00 60.90 1082 ASN A CA 1
ATOM 7819 C C . ASN A 1 1082 ? 144.105 107.516 140.483 1.00 60.90 1082 ASN A C 1
ATOM 7820 O O . ASN A 1 1082 ? 143.640 108.627 140.746 1.00 60.90 1082 ASN A O 1
ATOM 7825 N N . VAL A 1 1083 ? 145.104 107.330 139.627 1.00 60.37 1083 VAL A N 1
ATOM 7826 C CA . VAL A 1 1083 ? 145.645 108.404 138.803 1.00 60.37 1083 VAL A CA 1
ATOM 7827 C C . VAL A 1 1083 ? 145.677 107.913 137.365 1.00 60.37 1083 VAL A C 1
ATOM 7828 O O . VAL A 1 1083 ? 146.316 106.898 137.067 1.00 60.37 1083 VAL A O 1
ATOM 7832 N N . GLU A 1 1084 ? 144.992 108.627 136.477 1.00 60.80 1084 GLU A N 1
ATOM 7833 C CA . GLU A 1 1084 ? 144.901 108.263 135.070 1.00 60.80 1084 GLU A CA 1
ATOM 7834 C C . GLU A 1 1084 ? 145.645 109.302 134.228 1.00 60.80 1084 GLU A C 1
ATOM 7835 O O . GLU A 1 1084 ? 145.263 109.637 133.107 1.00 60.80 1084 GLU A O 1
ATOM 7841 N N . THR A 1 1085 ? 146.734 109.836 134.774 1.00 64.30 1085 THR A N 1
ATOM 7842 C CA . THR A 1 1085 ? 147.585 110.702 133.978 1.00 64.30 1085 THR A CA 1
ATOM 7843 C C . THR A 1 1085 ? 148.279 109.888 132.895 1.00 64.30 1085 THR A C 1
ATOM 7844 O O . THR A 1 1085 ? 148.294 108.655 132.915 1.00 64.30 1085 THR A O 1
ATOM 7848 N N . ALA A 1 1086 ? 148.867 110.591 131.940 1.00 67.78 1086 ALA A N 1
ATOM 7849 C CA . ALA A 1 1086 ? 149.313 109.965 130.711 1.00 67.78 1086 ALA A CA 1
ATOM 7850 C C . ALA A 1 1086 ? 150.767 110.304 130.435 1.00 67.78 1086 ALA A C 1
ATOM 7851 O O . ALA A 1 1086 ? 151.425 111.020 131.194 1.00 67.78 1086 ALA A O 1
ATOM 7853 N N . LYS A 1 1087 ? 151.265 109.724 129.344 1.00 75.49 1087 LYS A N 1
ATOM 7854 C CA . LYS A 1 1087 ? 152.566 110.030 128.760 1.00 75.49 1087 LYS A CA 1
ATOM 7855 C C . LYS A 1 1087 ? 153.713 109.510 129.618 1.00 75.49 1087 LYS A C 1
ATOM 7856 O O . LYS A 1 1087 ? 154.873 109.553 129.196 1.00 75.49 1087 LYS A O 1
ATOM 7862 N N . THR A 1 1088 ? 153.398 109.011 130.817 1.00 76.57 1088 THR A N 1
ATOM 7863 C CA . THR A 1 1088 ? 154.368 108.416 131.731 1.00 76.57 1088 THR A CA 1
ATOM 7864 C C . THR A 1 1088 ? 155.544 109.342 132.012 1.00 76.57 1088 THR A C 1
ATOM 7865 O O . THR A 1 1088 ? 156.571 108.903 132.539 1.00 76.57 1088 THR A O 1
ATOM 7869 N N . ASN A 1 1089 ? 155.410 110.622 131.668 1.00 77.34 1089 ASN A N 1
ATOM 7870 C CA . ASN A 1 1089 ? 156.505 111.568 131.821 1.00 77.34 1089 ASN A CA 1
ATOM 7871 C C . ASN A 1 1089 ? 156.038 112.927 132.319 1.00 77.34 1089 ASN A C 1
ATOM 7872 O O . ASN A 1 1089 ? 156.775 113.910 132.178 1.00 77.34 1089 ASN A O 1
ATOM 7877 N N . GLU A 1 1090 ? 154.834 113.016 132.884 1.00 76.21 1090 GLU A N 1
ATOM 7878 C CA . GLU A 1 1090 ? 154.398 114.282 133.457 1.00 76.21 1090 GLU A CA 1
ATOM 7879 C C . GLU A 1 1090 ? 155.253 114.668 134.654 1.00 76.21 1090 GLU A C 1
ATOM 7880 O O . GLU A 1 1090 ? 155.370 115.857 134.972 1.00 76.21 1090 GLU A O 1
ATOM 7886 N N . GLU A 1 1091 ? 155.845 113.683 135.330 1.00 81.84 1091 GLU A N 1
ATOM 7887 C CA . GLU A 1 1091 ? 156.808 113.907 136.403 1.00 81.84 1091 GLU A CA 1
ATOM 7888 C C . GLU A 1 1091 ? 156.200 114.667 137.574 1.00 81.84 1091 GLU A C 1
ATOM 7889 O O . GLU A 1 1091 ? 156.152 114.151 138.695 1.00 81.84 1091 GLU A O 1
ATOM 7895 N N . MET A 1 1092 ? 155.738 115.894 137.328 1.00 84.61 1092 MET A N 1
ATOM 7896 C CA . MET A 1 1092 ? 155.207 116.718 138.406 1.00 84.61 1092 MET A CA 1
ATOM 7897 C C . MET A 1 1092 ? 153.975 116.105 139.055 1.00 84.61 1092 MET A C 1
ATOM 7898 O O . MET A 1 1092 ? 153.636 116.475 140.185 1.00 84.61 1092 MET A O 1
ATOM 7903 N N . TRP A 1 1093 ? 153.298 115.181 138.376 1.00 82.09 1093 TRP A N 1
ATOM 7904 C CA . TRP A 1 1093 ? 152.135 114.519 138.951 1.00 82.09 1093 TRP A CA 1
ATOM 7905 C C . TRP A 1 1093 ? 152.425 113.112 139.444 1.00 82.09 1093 TRP A C 1
ATOM 7906 O O . TRP A 1 1093 ? 151.800 112.668 140.412 1.00 82.09 1093 TRP A O 1
ATOM 7917 N N . GLU A 1 1094 ? 153.349 112.399 138.810 1.00 79.66 1094 GLU A N 1
ATOM 7918 C CA . GLU A 1 1094 ? 153.692 111.051 139.239 1.00 79.66 1094 GLU A CA 1
ATOM 7919 C C . GLU A 1 1094 ? 154.827 111.029 140.252 1.00 79.66 1094 GLU A C 1
ATOM 7920 O O . GLU A 1 1094 ? 155.255 109.944 140.657 1.00 79.66 1094 GLU A O 1
ATOM 7926 N N . LEU A 1 1095 ? 155.324 112.193 140.666 1.00 87.23 1095 LEU A N 1
ATOM 7927 C CA . LEU A 1 1095 ? 156.280 112.287 141.760 1.00 87.23 1095 LEU A CA 1
ATOM 7928 C C . LEU A 1 1095 ? 155.633 112.663 143.081 1.00 87.23 1095 LEU A C 1
ATOM 7929 O O . LEU A 1 1095 ? 156.050 112.158 144.128 1.00 87.23 1095 LEU A O 1
ATOM 7934 N N . ILE A 1 1096 ? 154.625 113.538 143.058 1.00 92.17 1096 ILE A N 1
ATOM 7935 C CA . ILE A 1 1096 ? 153.879 113.855 144.269 1.00 92.17 1096 ILE A CA 1
ATOM 7936 C C . ILE A 1 1096 ? 153.049 112.665 144.734 1.00 92.17 1096 ILE A C 1
ATOM 7937 O O . ILE A 1 1096 ? 152.722 112.565 145.922 1.00 92.17 1096 ILE A O 1
ATOM 7942 N N . ASP A 1 1097 ? 152.713 111.750 143.829 1.00 87.52 1097 ASP A N 1
ATOM 7943 C CA . ASP A 1 1097 ? 151.972 110.542 144.164 1.00 87.52 1097 ASP A CA 1
ATOM 7944 C C . ASP A 1 1097 ? 152.860 109.429 144.703 1.00 87.52 1097 ASP A C 1
ATOM 7945 O O . ASP A 1 1097 ? 152.336 108.385 145.105 1.00 87.52 1097 ASP A O 1
ATOM 7950 N N . THR A 1 1098 ? 154.182 109.620 144.720 1.00 94.14 1098 THR A N 1
ATOM 7951 C CA . THR A 1 1098 ? 155.078 108.547 145.143 1.00 94.14 1098 THR A CA 1
ATOM 7952 C C . THR A 1 1098 ? 154.839 108.161 146.597 1.00 94.14 1098 THR A C 1
ATOM 7953 O O . THR A 1 1098 ? 154.818 106.971 146.934 1.00 94.14 1098 THR A O 1
ATOM 7957 N N . GLU A 1 1099 ? 154.668 109.152 147.473 1.00 99.29 1099 GLU A N 1
ATOM 7958 C CA . GLU A 1 1099 ? 154.392 108.949 148.895 1.00 99.29 1099 GLU A CA 1
ATOM 7959 C C . GLU A 1 1099 ? 155.488 108.154 149.600 1.00 99.29 1099 GLU A C 1
ATOM 7960 O O . GLU A 1 1099 ? 155.279 107.655 150.710 1.00 99.29 1099 GLU A O 1
ATOM 7962 N N . LYS A 1 1100 ? 156.660 108.024 148.975 1.00 105.57 1100 LYS A N 1
ATOM 7963 C CA . LYS A 1 1100 ? 157.790 107.340 149.583 1.00 105.57 1100 LYS A CA 1
ATOM 7964 C C . LYS A 1 1100 ? 158.963 108.259 149.885 1.00 105.57 1100 LYS A C 1
ATOM 7965 O O . LYS A 1 1100 ? 159.874 107.850 150.611 1.00 105.57 1100 LYS A O 1
ATOM 7967 N N . LEU A 1 1101 ? 158.963 109.476 149.352 1.00 112.41 1101 LEU A N 1
ATOM 7968 C CA . LEU A 1 1101 ? 160.023 110.445 149.594 1.00 112.41 1101 LEU A CA 1
ATOM 7969 C C . LEU A 1 1101 ? 159.554 111.433 150.654 1.00 112.41 1101 LEU A C 1
ATOM 7970 O O . LEU A 1 1101 ? 158.510 112.074 150.493 1.00 112.41 1101 LEU A O 1
ATOM 7972 N N . THR A 1 1102 ? 160.324 111.548 151.739 1.00 116.69 1102 THR A N 1
ATOM 7973 C CA . THR A 1 1102 ? 159.970 112.484 152.801 1.00 116.69 1102 THR A CA 1
ATOM 7974 C C . THR A 1 1102 ? 160.063 113.928 152.323 1.00 116.69 1102 THR A C 1
ATOM 7975 O O . THR A 1 1102 ? 159.224 114.762 152.683 1.00 116.69 1102 THR A O 1
ATOM 7977 N N . ASP A 1 1103 ? 161.076 114.242 151.514 1.00 118.25 1103 ASP A N 1
ATOM 7978 C CA . ASP A 1 1103 ? 161.280 115.608 151.047 1.00 118.25 1103 ASP A CA 1
ATOM 7979 C C . ASP A 1 1103 ? 160.260 116.041 150.002 1.00 118.25 1103 ASP A C 1
ATOM 7980 O O . ASP A 1 1103 ? 160.217 117.229 149.665 1.00 118.25 1103 ASP A O 1
ATOM 7982 N N . ARG A 1 1104 ? 159.453 115.119 149.481 1.00 117.10 1104 ARG A N 1
ATOM 7983 C CA . ARG A 1 1104 ? 158.466 115.475 148.471 1.00 117.10 1104 ARG A CA 1
ATOM 7984 C C . ARG A 1 1104 ? 157.425 116.427 149.047 1.00 117.10 1104 ARG A C 1
ATOM 7985 O O . ARG A 1 1104 ? 156.915 116.224 150.153 1.00 117.10 1104 ARG A O 1
ATOM 7987 N N . LEU A 1 1105 ? 157.113 117.471 148.289 1.00 115.54 1105 LEU A N 1
ATOM 7988 C CA . LEU A 1 1105 ? 156.144 118.466 148.732 1.00 115.54 1105 LEU A CA 1
ATOM 7989 C C . LEU A 1 1105 ? 154.729 117.959 148.487 1.00 115.54 1105 LEU A C 1
ATOM 7990 O O . LEU A 1 1105 ? 154.388 117.635 147.343 1.00 115.54 1105 LEU A O 1
ATOM 7992 N N . PRO A 1 1106 ? 153.880 117.871 149.516 1.00 115.04 1106 PRO A N 1
ATOM 7993 C CA . PRO A 1 1106 ? 152.503 117.400 149.299 1.00 115.04 1106 PRO A CA 1
ATOM 7994 C C . PRO A 1 1106 ? 151.621 118.392 148.558 1.00 115.04 1106 PRO A C 1
ATOM 7995 O O . PRO A 1 1106 ? 150.530 118.006 148.117 1.00 115.04 1106 PRO A O 1
ATOM 7999 N N . TYR A 1 1107 ? 152.045 119.642 148.410 1.00 115.20 1107 TYR A N 1
ATOM 8000 C CA . TYR A 1 1107 ? 151.223 120.644 147.743 1.00 115.20 1107 TYR A CA 1
ATOM 8001 C C . TYR A 1 1107 ? 151.245 120.420 146.236 1.00 115.20 1107 TYR A C 1
ATOM 8002 O O . TYR A 1 1107 ? 152.324 120.436 145.634 1.00 115.20 1107 TYR A O 1
ATOM 8004 N N . PRO A 1 1108 ? 150.097 120.211 145.594 1.00 112.84 1108 PRO A N 1
ATOM 8005 C CA . PRO A 1 1108 ? 150.062 120.020 144.137 1.00 112.84 1108 PRO A CA 1
ATOM 8006 C C . PRO A 1 1108 ? 149.840 121.288 143.325 1.00 112.84 1108 PRO A C 1
ATOM 8007 O O . PRO A 1 1108 ? 149.592 121.183 142.120 1.00 112.84 1108 PRO A O 1
ATOM 8011 N N . TRP A 1 1109 ? 149.913 122.469 143.945 1.00 110.22 1109 TRP A N 1
ATOM 8012 C CA . TRP A 1 1109 ? 149.656 123.707 143.216 1.00 110.22 1109 TRP A CA 1
ATOM 8013 C C . TRP A 1 1109 ? 150.698 123.943 142.129 1.00 110.22 1109 TRP A C 1
ATOM 8014 O O . TRP A 1 1109 ? 150.361 124.370 141.018 1.00 110.22 1109 TRP A O 1
ATOM 8016 N N . THR A 1 1110 ? 151.967 123.673 142.427 1.00 105.68 1110 THR A N 1
ATOM 8017 C CA . THR A 1 1110 ? 153.057 123.906 141.480 1.00 105.68 1110 THR A CA 1
ATOM 8018 C C . THR A 1 1110 ? 153.143 122.715 140.532 1.00 105.68 1110 THR A C 1
ATOM 8019 O O . THR A 1 1110 ? 153.867 121.748 140.773 1.00 105.68 1110 THR A O 1
ATOM 8021 N N . MET A 1 1111 ? 152.391 122.789 139.436 1.00 96.86 1111 MET A N 1
ATOM 8022 C CA . MET A 1 1111 ? 152.387 121.731 138.437 1.00 96.86 1111 MET A CA 1
ATOM 8023 C C . MET A 1 1111 ? 151.890 122.303 137.118 1.00 96.86 1111 MET A C 1
ATOM 8024 O O . MET A 1 1111 ? 151.284 123.376 137.074 1.00 96.86 1111 MET A O 1
ATOM 8026 N N . ASP A 1 1112 ? 152.158 121.567 136.040 1.00 84.43 1112 ASP A N 1
ATOM 8027 C CA . ASP A 1 1112 ? 151.677 121.950 134.716 1.00 84.43 1112 ASP A CA 1
ATOM 8028 C C . ASP A 1 1112 ? 150.176 121.707 134.645 1.00 84.43 1112 ASP A C 1
ATOM 8029 O O . ASP A 1 1112 ? 149.719 120.563 134.737 1.00 84.43 1112 ASP A O 1
ATOM 8031 N N . ASN A 1 1113 ? 149.406 122.779 134.482 1.00 71.44 1113 ASN A N 1
ATOM 8032 C CA . ASN A 1 1113 ? 147.948 122.728 134.545 1.00 71.44 1113 ASN A CA 1
ATOM 8033 C C . ASN A 1 1113 ? 147.312 122.709 133.164 1.00 71.44 1113 ASN A C 1
ATOM 8034 O O . ASN A 1 1113 ? 146.256 123.308 132.957 1.00 71.44 1113 ASN A O 1
ATOM 8036 N N . GLU A 1 1114 ? 147.934 122.040 132.192 1.00 62.65 1114 GLU A N 1
ATOM 8037 C CA . GLU A 1 1114 ? 147.367 121.989 130.851 1.00 62.65 1114 GLU A CA 1
ATOM 8038 C C . GLU A 1 1114 ? 147.427 120.584 130.267 1.00 62.65 1114 GLU A C 1
ATOM 8039 O O . GLU A 1 1114 ? 147.489 120.422 129.044 1.00 62.65 1114 GLU A O 1
ATOM 8041 N N . ARG A 1 1115 ? 147.402 119.560 131.113 1.00 59.22 1115 ARG A N 1
ATOM 8042 C CA . ARG A 1 1115 ? 147.583 118.190 130.666 1.00 59.22 1115 ARG A CA 1
ATOM 8043 C C . ARG A 1 1115 ? 146.434 117.321 131.149 1.00 59.22 1115 ARG A C 1
ATOM 8044 O O . ARG A 1 1115 ? 145.801 117.605 132.169 1.00 59.22 1115 ARG A O 1
ATOM 8052 N N . TYR A 1 1116 ? 146.177 116.255 130.400 1.00 50.08 1116 TYR A N 1
ATOM 8053 C CA . TYR A 1 1116 ? 145.095 115.330 130.709 1.00 50.08 1116 TYR A CA 1
ATOM 8054 C C . TYR A 1 1116 ? 145.418 114.579 131.992 1.00 50.08 1116 TYR A C 1
ATOM 8055 O O . TYR A 1 1116 ? 146.272 113.688 132.002 1.00 50.08 1116 TYR A O 1
ATOM 8064 N N . VAL A 1 1117 ? 144.734 114.936 133.078 1.00 50.65 1117 VAL A N 1
ATOM 8065 C CA . VAL A 1 1117 ? 144.878 114.264 134.359 1.00 50.65 1117 VAL A CA 1
ATOM 8066 C C . VAL A 1 1117 ? 143.496 113.840 134.831 1.00 50.65 1117 VAL A C 1
ATOM 8067 O O . VAL A 1 1117 ? 142.476 114.390 134.415 1.00 50.65 1117 VAL A O 1
ATOM 8071 N N . LYS A 1 1118 ? 143.475 112.836 135.701 1.00 52.89 1118 LYS A N 1
ATOM 8072 C CA . LYS A 1 1118 ? 142.223 112.323 136.247 1.00 52.89 1118 LYS A CA 1
ATOM 8073 C C . LYS A 1 1118 ? 142.543 111.534 137.506 1.00 52.89 1118 LYS A C 1
ATOM 8074 O O . LYS A 1 1118 ? 143.223 110.507 137.429 1.00 52.89 1118 LYS A O 1
ATOM 8080 N N . VAL A 1 1119 ? 142.065 112.005 138.656 1.00 53.47 1119 VAL A N 1
ATOM 8081 C CA . VAL A 1 1119 ? 142.350 111.377 139.941 1.00 53.47 1119 VAL A CA 1
ATOM 8082 C C . VAL A 1 1119 ? 141.043 111.146 140.687 1.00 53.47 1119 VAL A C 1
ATOM 8083 O O . VAL A 1 1119 ? 140.194 112.041 140.758 1.00 53.47 1119 VAL A O 1
ATOM 8087 N N . ASP A 1 1120 ? 140.879 109.942 141.232 1.00 60.64 1120 ASP A N 1
ATOM 8088 C CA . ASP A 1 1120 ? 139.701 109.559 142.001 1.00 60.64 1120 ASP A CA 1
ATOM 8089 C C . ASP A 1 1120 ? 140.142 108.954 143.326 1.00 60.64 1120 ASP A C 1
ATOM 8090 O O . ASP A 1 1120 ? 141.027 108.093 143.350 1.00 60.64 1120 ASP A O 1
ATOM 8095 N N . MET A 1 1121 ? 139.524 109.394 144.422 1.00 64.64 1121 MET A N 1
ATOM 8096 C CA . MET A 1 1121 ? 139.802 108.870 145.760 1.00 64.64 1121 MET A CA 1
ATOM 8097 C C . MET A 1 1121 ? 138.535 108.201 146.284 1.00 64.64 1121 MET A C 1
ATOM 8098 O O . MET A 1 1121 ? 137.643 108.868 146.814 1.00 64.64 1121 MET A O 1
ATOM 8103 N N . TYR A 1 1122 ? 138.462 106.883 146.135 1.00 66.27 1122 TYR A N 1
ATOM 8104 C CA . TYR A 1 1122 ? 137.285 106.118 146.514 1.00 66.27 1122 TYR A CA 1
ATOM 8105 C C . TYR A 1 1122 ? 137.426 105.625 147.954 1.00 66.27 1122 TYR A C 1
ATOM 8106 O O . TYR A 1 1122 ? 138.320 106.042 148.696 1.00 66.27 1122 TYR A O 1
ATOM 8115 N N . MET A 1 1123 ? 136.534 104.724 148.361 1.00 78.10 1123 MET A N 1
ATOM 8116 C CA . MET A 1 1123 ? 136.553 104.132 149.693 1.00 78.10 1123 MET A CA 1
ATOM 8117 C C . MET A 1 1123 ? 135.843 102.790 149.613 1.00 78.10 1123 MET A C 1
ATOM 8118 O O . MET A 1 1123 ? 134.725 102.718 149.098 1.00 78.10 1123 MET A O 1
ATOM 8123 N N . ASN A 1 1124 ? 136.488 101.731 150.103 1.00 83.51 1124 ASN A N 1
ATOM 8124 C CA . ASN A 1 1124 ? 136.001 100.385 149.808 1.00 83.51 1124 ASN A CA 1
ATOM 8125 C C . ASN A 1 1124 ? 135.071 99.821 150.886 1.00 83.51 1124 ASN A C 1
ATOM 8126 O O . ASN A 1 1124 ? 133.896 99.557 150.614 1.00 83.51 1124 ASN A O 1
ATOM 8131 N N . LEU A 1 1125 ? 135.571 99.629 152.107 1.00 85.33 1125 LEU A N 1
ATOM 8132 C CA . LEU A 1 1125 ? 134.759 99.045 153.172 1.00 85.33 1125 LEU A CA 1
ATOM 8133 C C . LEU A 1 1125 ? 135.057 99.722 154.504 1.00 85.33 1125 LEU A C 1
ATOM 8134 O O . LEU A 1 1125 ? 135.211 99.064 155.538 1.00 85.33 1125 LEU A O 1
ATOM 8139 N N . GLU A 1 1126 ? 135.163 101.049 154.502 1.00 86.87 1126 GLU A N 1
ATOM 8140 C CA . GLU A 1 1126 ? 135.292 101.755 155.769 1.00 86.87 1126 GLU A CA 1
ATOM 8141 C C . GLU A 1 1126 ? 133.961 101.847 156.500 1.00 86.87 1126 GLU A C 1
ATOM 8142 O O . GLU A 1 1126 ? 133.946 102.121 157.705 1.00 86.87 1126 GLU A O 1
ATOM 8148 N N . GLY A 1 1127 ? 132.853 101.613 155.806 1.00 88.98 1127 GLY A N 1
ATOM 8149 C CA . GLY A 1 1127 ? 131.551 101.614 156.431 1.00 88.98 1127 GLY A CA 1
ATOM 8150 C C . GLY A 1 1127 ? 131.316 100.354 157.243 1.00 88.98 1127 GLY A C 1
ATOM 8151 O O . GLY A 1 1127 ? 132.162 99.465 157.346 1.00 88.98 1127 GLY A O 1
ATOM 8152 N N . GLU A 1 1128 ? 130.120 100.287 157.835 1.00 90.69 1128 GLU A N 1
ATOM 8153 C CA . GLU A 1 1128 ? 129.770 99.240 158.795 1.00 90.69 1128 GLU A CA 1
ATOM 8154 C C . GLU A 1 1128 ? 130.774 99.191 159.941 1.00 90.69 1128 GLU A C 1
ATOM 8155 O O . GLU A 1 1128 ? 131.048 98.126 160.500 1.00 90.69 1128 GLU A O 1
ATOM 8161 N N . GLN A 1 1129 ? 131.325 100.349 160.294 1.00 90.50 1129 GLN A N 1
ATOM 8162 C CA . GLN A 1 1129 ? 132.375 100.449 161.303 1.00 90.50 1129 GLN A CA 1
ATOM 8163 C C . GLN A 1 1129 ? 131.719 100.684 162.656 1.00 90.50 1129 GLN A C 1
ATOM 8164 O O . GLN A 1 1129 ? 131.314 101.804 162.978 1.00 90.50 1129 GLN A O 1
ATOM 8170 N N . LYS A 1 1130 ? 131.607 99.618 163.451 1.00 89.22 1130 LYS A N 1
ATOM 8171 C CA . LYS A 1 1130 ? 131.074 99.761 164.801 1.00 89.22 1130 LYS A CA 1
ATOM 8172 C C . LYS A 1 1130 ? 131.976 100.645 165.650 1.00 89.22 1130 LYS A C 1
ATOM 8173 O O . LYS A 1 1130 ? 131.494 101.489 166.416 1.00 89.22 1130 LYS A O 1
ATOM 8179 N N . ASP A 1 1131 ? 133.285 100.471 165.521 1.00 85.06 1131 ASP A N 1
ATOM 8180 C CA . ASP A 1 1131 ? 134.237 101.241 166.308 1.00 85.06 1131 ASP A CA 1
ATOM 8181 C C . ASP A 1 1131 ? 134.321 102.665 165.776 1.00 85.06 1131 ASP A C 1
ATOM 8182 O O . ASP A 1 1131 ? 134.532 102.854 164.573 1.00 85.06 1131 ASP A O 1
ATOM 8187 N N . PRO A 1 1132 ? 134.159 103.680 166.616 1.00 77.05 1132 PRO A N 1
ATOM 8188 C CA . PRO A 1 1132 ? 134.237 105.064 166.150 1.00 77.05 1132 PRO A CA 1
ATOM 8189 C C . PRO A 1 1132 ? 135.642 105.645 166.212 1.00 77.05 1132 PRO A C 1
ATOM 8190 O O . PRO A 1 1132 ? 136.527 105.154 166.913 1.00 77.05 1132 PRO A O 1
ATOM 8194 N N . VAL A 1 1133 ? 135.818 106.731 165.461 1.00 72.62 1133 VAL A N 1
ATOM 8195 C CA . VAL A 1 1133 ? 137.037 107.528 165.493 1.00 72.62 1133 VAL A CA 1
ATOM 8196 C C . VAL A 1 1133 ? 136.927 108.524 166.639 1.00 72.62 1133 VAL A C 1
ATOM 8197 O O . VAL A 1 1133 ? 136.453 109.650 166.458 1.00 72.62 1133 VAL A O 1
ATOM 8201 N N . ILE A 1 1134 ? 137.364 108.108 167.827 1.00 75.29 1134 ILE A N 1
ATOM 8202 C CA . ILE A 1 1134 ? 137.253 108.952 169.009 1.00 75.29 1134 ILE A CA 1
ATOM 8203 C C . ILE A 1 1134 ? 138.046 110.230 168.808 1.00 75.29 1134 ILE A C 1
ATOM 8204 O O . ILE A 1 1134 ? 139.204 110.204 168.375 1.00 75.29 1134 ILE A O 1
ATOM 8209 N N . PHE A 1 1135 ? 137.420 111.358 169.116 1.00 76.95 1135 PHE A N 1
ATOM 8210 C CA . PHE A 1 1135 ? 138.091 112.652 169.177 1.00 76.95 1135 PHE A CA 1
ATOM 8211 C C . PHE A 1 1135 ? 137.689 113.262 170.516 1.00 76.95 1135 PHE A C 1
ATOM 8212 O O . PHE A 1 1135 ? 136.772 114.083 170.590 1.00 76.95 1135 PHE A O 1
ATOM 8220 N N . SER A 1 1136 ? 138.382 112.862 171.577 1.00 83.18 1136 SER A N 1
ATOM 8221 C CA . SER A 1 1136 ? 138.065 113.301 172.929 1.00 83.18 1136 SER A CA 1
ATOM 8222 C C . SER A 1 1136 ? 138.987 114.440 173.330 1.00 83.18 1136 SER A C 1
ATOM 8223 O O . SER A 1 1136 ? 140.202 114.358 173.132 1.00 83.18 1136 SER A O 1
ATOM 8226 N N . THR A 1 1137 ? 138.408 115.493 173.895 1.00 90.01 1137 THR A N 1
ATOM 8227 C CA . THR A 1 1137 ? 139.160 116.657 174.336 1.00 90.01 1137 THR A CA 1
ATOM 8228 C C . THR A 1 1137 ? 138.803 116.964 175.782 1.00 90.01 1137 THR A C 1
ATOM 8229 O O . THR A 1 1137 ? 137.621 117.073 176.123 1.00 90.01 1137 THR A O 1
ATOM 8233 N N . SER A 1 1138 ? 139.819 117.105 176.622 1.00 99.66 1138 SER A N 1
ATOM 8234 C CA . SER A 1 1138 ? 139.640 117.437 178.023 1.00 99.66 1138 SER A CA 1
ATOM 8235 C C . SER A 1 1138 ? 139.921 118.923 178.240 1.00 99.66 1138 SER A C 1
ATOM 8236 O O . SER A 1 1138 ? 140.105 119.689 177.290 1.00 99.66 1138 SER A O 1
ATOM 8239 N N . PHE A 1 1139 ? 139.945 119.341 179.502 1.00 110.02 1139 PHE A N 1
ATOM 8240 C CA . PHE A 1 1139 ? 140.200 120.733 179.845 1.00 110.02 1139 PHE A CA 1
ATOM 8241 C C . PHE A 1 1139 ? 140.706 120.790 181.280 1.00 110.02 1139 PHE A C 1
ATOM 8242 O O . PHE A 1 1139 ? 140.620 119.815 182.029 1.00 110.02 1139 PHE A O 1
ATOM 8250 N N . ASP A 1 1140 ? 141.240 121.952 181.653 1.00 120.67 1140 ASP A N 1
ATOM 8251 C CA . ASP A 1 1140 ? 141.842 122.157 182.962 1.00 120.67 1140 ASP A CA 1
ATOM 8252 C C . ASP A 1 1140 ? 141.291 123.429 183.591 1.00 120.67 1140 ASP A C 1
ATOM 8253 O O . ASP A 1 1140 ? 140.863 124.352 182.894 1.00 120.67 1140 ASP A O 1
ATOM 8258 N N . SER A 1 1141 ? 141.301 123.464 184.926 1.00 127.05 1141 SER A N 1
ATOM 8259 C CA . SER A 1 1141 ? 140.812 124.620 185.668 1.00 127.05 1141 SER A CA 1
ATOM 8260 C C . SER A 1 1141 ? 141.757 125.814 185.605 1.00 127.05 1141 SER A C 1
ATOM 8261 O O . SER A 1 1141 ? 141.375 126.901 186.053 1.00 127.05 1141 SER A O 1
ATOM 8263 N N . LYS A 1 1142 ? 142.972 125.636 185.078 1.00 133.89 1142 LYS A N 1
ATOM 8264 C CA . LYS A 1 1142 ? 143.939 126.726 184.912 1.00 133.89 1142 LYS A CA 1
ATOM 8265 C C . LYS A 1 1142 ? 144.323 127.350 186.253 1.00 133.89 1142 LYS A C 1
ATOM 8266 O O . LYS A 1 1142 ? 144.221 128.563 186.446 1.00 133.89 1142 LYS A O 1
ATOM 8268 N N . VAL A 1 1143 ? 144.770 126.513 187.188 1.00 143.55 1143 VAL A N 1
ATOM 8269 C CA . VAL A 1 1143 ? 145.199 127.005 188.492 1.00 143.55 1143 VAL A CA 1
ATOM 8270 C C . VAL A 1 1143 ? 146.667 127.419 188.435 1.00 143.55 1143 VAL A C 1
ATOM 8271 O O . VAL A 1 1143 ? 147.411 127.063 187.517 1.00 143.55 1143 VAL A O 1
ATOM 8273 N N . MET A 1 1144 ? 147.087 128.186 189.440 1.00 151.25 1144 MET A N 1
ATOM 8274 C CA . MET A 1 1144 ? 148.459 128.663 189.533 1.00 151.25 1144 MET A CA 1
ATOM 8275 C C . MET A 1 1144 ? 148.942 128.537 190.971 1.00 151.25 1144 MET A C 1
ATOM 8276 O O . MET A 1 1144 ? 148.150 128.514 191.916 1.00 151.25 1144 MET A O 1
ATOM 8278 N N . THR A 1 1145 ? 150.262 128.456 191.126 1.00 157.93 1145 THR A N 1
ATOM 8279 C CA . THR A 1 1145 ? 150.902 128.335 192.431 1.00 157.93 1145 THR A CA 1
ATOM 8280 C C . THR A 1 1145 ? 151.697 129.603 192.714 1.00 157.93 1145 THR A C 1
ATOM 8281 O O . THR A 1 1145 ? 152.608 129.951 191.955 1.00 157.93 1145 THR A O 1
ATOM 8283 N N . ARG A 1 1146 ? 151.349 130.287 193.802 1.00 160.85 1146 ARG A N 1
ATOM 8284 C CA . ARG A 1 1146 ? 152.051 131.516 194.160 1.00 160.85 1146 ARG A CA 1
ATOM 8285 C C . ARG A 1 1146 ? 153.520 131.305 194.521 1.00 160.85 1146 ARG A C 1
ATOM 8286 O O . ARG A 1 1146 ? 154.353 132.101 194.051 1.00 160.85 1146 ARG A O 1
ATOM 8288 N N . PRO A 1 1147 ? 153.910 130.312 195.339 1.00 162.14 1147 PRO A N 1
ATOM 8289 C CA . PRO A 1 1147 ? 155.342 130.174 195.672 1.00 162.14 1147 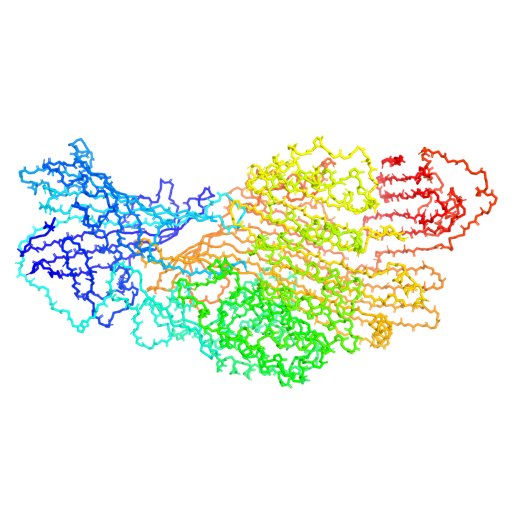PRO A CA 1
ATOM 8290 C C . PRO A 1 1147 ? 156.250 130.039 194.461 1.00 162.14 1147 PRO A C 1
ATOM 8291 O O . PRO A 1 1147 ? 157.353 130.601 194.456 1.00 162.14 1147 PRO A O 1
ATOM 8295 N N . ASP A 1 1148 ? 155.819 129.311 193.429 1.00 162.03 1148 ASP A N 1
ATOM 8296 C CA . ASP A 1 1148 ? 156.651 129.144 192.244 1.00 162.03 1148 ASP A CA 1
ATOM 8297 C C . ASP A 1 1148 ? 156.727 130.413 191.405 1.00 162.03 1148 ASP A C 1
ATOM 8298 O O . ASP A 1 1148 ? 157.693 130.587 190.655 1.00 162.03 1148 ASP A O 1
ATOM 8300 N N . THR A 1 1149 ? 155.733 131.297 191.511 1.00 160.88 1149 THR A N 1
ATOM 8301 C CA . THR A 1 1149 ? 155.740 132.518 190.711 1.00 160.88 1149 THR A CA 1
ATOM 8302 C C . THR A 1 1149 ? 156.811 133.491 191.186 1.00 160.88 1149 THR A C 1
ATOM 8303 O O . THR A 1 1149 ? 157.513 134.098 190.369 1.00 160.88 1149 THR A O 1
ATOM 8305 N N . ASP A 1 1150 ? 156.950 133.655 192.499 1.00 162.90 1150 ASP A N 1
ATOM 8306 C CA . ASP A 1 1150 ? 157.906 134.611 193.039 1.00 162.90 1150 ASP A CA 1
ATOM 8307 C C . ASP A 1 1150 ? 159.337 134.149 192.791 1.00 162.90 1150 ASP A C 1
ATOM 8308 O O . ASP A 1 1150 ? 159.656 132.964 192.924 1.00 162.90 1150 ASP A O 1
ATOM 8310 N N . SER A 1 1151 ? 160.200 135.104 192.434 1.00 163.80 1151 SER A N 1
ATOM 8311 C CA . SER A 1 1151 ? 161.622 134.850 192.196 1.00 163.80 1151 SER A CA 1
ATOM 8312 C C . SER A 1 1151 ? 161.824 133.754 191.150 1.00 163.80 1151 SER A C 1
ATOM 8313 O O . SER A 1 1151 ? 162.618 132.828 191.327 1.00 163.80 1151 SER A O 1
ATOM 8315 N N . GLU A 1 1152 ? 161.091 133.867 190.046 1.00 163.97 1152 GLU A N 1
ATOM 8316 C CA . GLU A 1 1152 ? 161.161 132.905 188.954 1.00 163.97 1152 GLU A CA 1
ATOM 8317 C C . GLU A 1 1152 ? 162.113 133.432 187.887 1.00 163.97 1152 GLU A C 1
ATOM 8318 O O . GLU A 1 1152 ? 161.897 134.517 187.338 1.00 163.97 1152 GLU A O 1
ATOM 8320 N N . ASN A 1 1153 ? 163.162 132.665 187.602 1.00 164.39 1153 ASN A N 1
ATOM 8321 C CA . ASN A 1 1153 ? 164.135 133.055 186.592 1.00 164.39 1153 ASN A CA 1
ATOM 8322 C C . ASN A 1 1153 ? 163.575 132.829 185.194 1.00 164.39 1153 ASN A C 1
ATOM 8323 O O . ASN A 1 1153 ? 162.891 131.835 184.935 1.00 164.39 1153 ASN A O 1
ATOM 8325 N N . TRP A 1 1154 ? 163.872 133.761 184.291 1.00 163.94 1154 TRP A N 1
ATOM 8326 C CA . TRP A 1 1154 ? 163.437 133.686 182.904 1.00 163.94 1154 TRP A CA 1
ATOM 8327 C C . TRP A 1 1154 ? 164.659 133.574 182.004 1.00 163.94 1154 TRP A C 1
ATOM 8328 O O . TRP A 1 1154 ? 165.569 134.406 182.080 1.00 163.94 1154 TRP A O 1
ATOM 8330 N N . THR A 1 1155 ? 164.676 132.551 181.157 1.00 160.59 1155 THR A N 1
ATOM 8331 C CA . THR A 1 1155 ? 165.784 132.310 180.249 1.00 160.59 1155 THR A CA 1
ATOM 8332 C C . THR A 1 1155 ? 165.260 132.012 178.853 1.00 160.59 1155 THR A C 1
ATOM 8333 O O . THR A 1 1155 ? 164.184 131.425 178.701 1.00 160.59 1155 THR A O 1
ATOM 8335 N N . PRO A 1 1156 ? 165.999 132.410 177.814 1.00 158.83 1156 PRO A N 1
ATOM 8336 C CA . PRO A 1 1156 ? 165.556 132.102 176.444 1.00 158.83 1156 PRO A CA 1
ATOM 8337 C C . PRO A 1 1156 ? 165.487 130.614 176.150 1.00 158.83 1156 PRO A C 1
ATOM 8338 O O . PRO A 1 1156 ? 164.687 130.198 175.302 1.00 158.83 1156 PRO A O 1
ATOM 8342 N N . LYS A 1 1157 ? 166.305 129.803 176.816 1.00 156.85 1157 LYS A N 1
ATOM 8343 C CA . LYS A 1 1157 ? 166.313 128.369 176.563 1.00 156.85 1157 LYS A CA 1
ATOM 8344 C C . LYS A 1 1157 ? 164.983 127.743 176.963 1.00 156.85 1157 LYS A C 1
ATOM 8345 O O . LYS A 1 1157 ? 164.380 128.115 177.974 1.00 156.85 1157 LYS A O 1
ATOM 8347 N N . MET A 1 1158 ? 164.526 126.786 176.161 1.00 150.92 1158 MET A N 1
ATOM 8348 C CA . MET A 1 1158 ? 163.255 126.111 176.376 1.00 150.92 1158 MET A CA 1
ATOM 8349 C C . MET A 1 1158 ? 163.503 124.646 176.704 1.00 150.92 1158 MET A C 1
ATOM 8350 O O . MET A 1 1158 ? 164.235 123.959 175.983 1.00 150.92 1158 MET A O 1
ATOM 8352 N N . MET A 1 1159 ? 162.895 124.175 177.787 1.00 147.84 1159 MET A N 1
ATOM 8353 C CA . MET A 1 1159 ? 163.014 122.787 178.202 1.00 147.84 1159 MET A CA 1
ATOM 8354 C C . MET A 1 1159 ? 161.952 121.930 177.520 1.00 147.84 1159 MET A C 1
ATOM 8355 O O . MET A 1 1159 ? 160.932 122.426 177.034 1.00 147.84 1159 MET A O 1
ATOM 8357 N N . ALA A 1 1160 ? 162.207 120.626 177.489 1.00 144.15 1160 ALA A N 1
ATOM 8358 C CA . ALA A 1 1160 ? 161.302 119.655 176.890 1.00 144.15 1160 ALA A CA 1
ATOM 8359 C C . ALA A 1 1160 ? 160.627 118.844 177.986 1.00 144.15 1160 ALA A C 1
ATOM 8360 O O . ALA A 1 1160 ? 161.300 118.313 178.876 1.00 144.15 1160 ALA A O 1
ATOM 8362 N N . VAL A 1 1161 ? 159.303 118.752 177.920 1.00 140.38 1161 VAL A N 1
ATOM 8363 C CA . VAL A 1 1161 ? 158.524 117.999 178.894 1.00 140.38 1161 VAL A CA 1
ATOM 8364 C C . VAL A 1 1161 ? 158.113 116.631 178.346 1.00 140.38 1161 VAL A C 1
ATOM 8365 O O . VAL A 1 1161 ? 157.156 116.032 178.834 1.00 140.38 1161 VAL A O 1
ATOM 8367 N N . GLU A 1 1162 ? 158.820 116.134 177.330 1.00 137.99 1162 GLU A N 1
ATOM 8368 C CA . GLU A 1 1162 ? 158.481 114.838 176.746 1.00 137.99 1162 GLU A CA 1
ATOM 8369 C C . GLU A 1 1162 ? 158.568 113.686 177.742 1.00 137.99 1162 GLU A C 1
ATOM 8370 O O . GLU A 1 1162 ? 157.647 112.849 177.757 1.00 137.99 1162 GLU A O 1
ATOM 8372 N N . PRO A 1 1163 ? 159.614 113.556 178.570 1.00 137.89 1163 PRO A N 1
ATOM 8373 C CA . PRO A 1 1163 ? 159.622 112.450 179.545 1.00 137.89 1163 PRO A CA 1
ATOM 8374 C C . PRO A 1 1163 ? 158.445 112.475 180.504 1.00 137.89 1163 PRO A C 1
ATOM 8375 O O . PRO A 1 1163 ? 157.958 111.408 180.900 1.00 137.89 1163 PRO A O 1
ATOM 8379 N N . THR A 1 1164 ? 157.971 113.661 180.893 1.00 135.09 1164 THR A N 1
ATOM 8380 C CA . THR A 1 1164 ? 156.818 113.736 181.784 1.00 135.09 1164 THR A CA 1
ATOM 8381 C C . THR A 1 1164 ? 155.533 113.321 181.079 1.00 135.09 1164 THR A C 1
ATOM 8382 O O . THR A 1 1164 ? 154.610 112.812 181.725 1.00 135.09 1164 THR A O 1
ATOM 8384 N N . ASP A 1 1165 ? 155.454 113.526 179.765 1.00 132.53 1165 ASP A N 1
ATOM 8385 C CA . ASP A 1 1165 ? 154.268 113.201 178.974 1.00 132.53 1165 ASP A CA 1
ATOM 8386 C C . ASP A 1 1165 ? 154.430 111.893 178.211 1.00 132.53 1165 ASP A C 1
ATOM 8387 O O . ASP A 1 1165 ? 153.949 111.760 177.082 1.00 132.53 1165 ASP A O 1
ATOM 8389 N N . LYS A 1 1166 ? 155.116 110.912 178.804 1.00 129.87 1166 LYS A N 1
ATOM 8390 C CA . LYS A 1 1166 ? 155.323 109.636 178.125 1.00 129.87 1166 LYS A CA 1
ATOM 8391 C C . LYS A 1 1166 ? 154.004 108.907 177.896 1.00 129.87 1166 LYS A C 1
ATOM 8392 O O . LYS A 1 1166 ? 153.784 108.329 176.826 1.00 129.87 1166 LYS A O 1
ATOM 8394 N N . GLN A 1 1167 ? 153.116 108.921 178.887 1.00 127.54 1167 GLN A N 1
ATOM 8395 C CA . GLN A 1 1167 ? 151.833 108.239 178.774 1.00 127.54 1167 GLN A CA 1
ATOM 8396 C C . GLN A 1 1167 ? 150.899 109.052 177.886 1.00 127.54 1167 GLN A C 1
ATOM 8397 O O . GLN A 1 1167 ? 150.536 110.184 178.226 1.00 127.54 1167 GLN A O 1
ATOM 8399 N N . ALA A 1 1168 ? 150.510 108.476 176.752 1.00 123.27 1168 ALA A N 1
ATOM 8400 C CA . ALA A 1 1168 ? 149.626 109.146 175.800 1.00 123.27 1168 ALA A CA 1
ATOM 8401 C C . ALA A 1 1168 ? 148.184 108.697 176.031 1.00 123.27 1168 ALA A C 1
ATOM 8402 O O . ALA A 1 1168 ? 147.580 107.978 175.234 1.00 123.27 1168 ALA A O 1
ATOM 8404 N N . ASN A 1 1169 ? 147.633 109.143 177.158 1.00 122.51 1169 ASN A N 1
ATOM 8405 C CA . ASN A 1 1169 ? 146.275 108.788 177.536 1.00 122.51 1169 ASN A CA 1
ATOM 8406 C C . ASN A 1 1169 ? 145.533 110.029 178.007 1.00 122.51 1169 ASN A C 1
ATOM 8407 O O . ASN A 1 1169 ? 146.121 110.912 178.638 1.00 122.51 1169 ASN A O 1
ATOM 8409 N N . SER A 1 1170 ? 144.238 110.091 177.686 1.00 119.97 1170 SER A N 1
ATOM 8410 C CA . SER A 1 1170 ? 143.406 111.182 178.180 1.00 119.97 1170 SER A CA 1
ATOM 8411 C C . SER A 1 1170 ? 143.284 111.132 179.697 1.00 119.97 1170 SER A C 1
ATOM 8412 O O . SER A 1 1170 ? 143.319 112.171 180.366 1.00 119.97 1170 SER A O 1
ATOM 8414 N N . LYS A 1 1171 ? 143.126 109.930 180.258 1.00 121.65 1171 LYS A N 1
ATOM 8415 C CA . LYS A 1 1171 ? 143.114 109.788 181.710 1.00 121.65 1171 LYS A CA 1
ATOM 8416 C C . LYS A 1 1171 ? 144.465 110.161 182.307 1.00 121.65 1171 LYS A C 1
ATOM 8417 O O . LYS A 1 1171 ? 144.531 110.828 183.347 1.00 121.65 1171 LYS A O 1
ATOM 8419 N N . THR A 1 1172 ? 145.556 109.739 181.663 1.00 122.04 1172 THR A N 1
ATOM 8420 C CA . THR A 1 1172 ? 146.886 110.119 182.122 1.00 122.04 1172 THR A CA 1
ATOM 8421 C C . THR A 1 1172 ? 147.207 111.574 181.811 1.00 122.04 1172 THR A C 1
ATOM 8422 O O . THR A 1 1172 ? 148.170 112.114 182.366 1.00 122.04 1172 THR A O 1
ATOM 8424 N N . ARG A 1 1173 ? 146.429 112.214 180.934 1.00 121.72 1173 ARG A N 1
ATOM 8425 C CA . ARG A 1 1173 ? 146.634 113.632 180.661 1.00 121.72 1173 ARG A CA 1
ATOM 8426 C C . ARG A 1 1173 ? 146.399 114.476 181.905 1.00 121.72 1173 ARG A C 1
ATOM 8427 O O . ARG A 1 1173 ? 147.001 115.545 182.053 1.00 121.72 1173 ARG A O 1
ATOM 8429 N N . ARG A 1 1174 ? 145.525 114.017 182.803 1.00 122.36 1174 ARG A N 1
ATOM 8430 C CA . ARG A 1 1174 ? 145.338 114.712 184.072 1.00 122.36 1174 ARG A CA 1
ATOM 8431 C C . ARG A 1 1174 ? 146.609 114.666 184.910 1.00 122.36 1174 ARG A C 1
ATOM 8432 O O . ARG A 1 1174 ? 146.953 115.645 185.584 1.00 122.36 1174 ARG A O 1
ATOM 8434 N N . GLN A 1 1175 ? 147.316 113.534 184.885 1.00 122.69 1175 GLN A N 1
ATOM 8435 C CA . GLN A 1 1175 ? 148.572 113.430 185.620 1.00 122.69 1175 GLN A CA 1
ATOM 8436 C C . GLN A 1 1175 ? 149.610 114.409 185.083 1.00 122.69 1175 GLN A C 1
ATOM 8437 O O . GLN A 1 1175 ? 150.317 115.063 185.860 1.00 122.69 1175 GLN A O 1
ATOM 8439 N N . GLU A 1 1176 ? 149.714 114.529 183.760 1.00 121.61 1176 GLU A N 1
ATOM 8440 C CA . GLU A 1 1176 ? 150.683 115.433 183.155 1.00 121.61 1176 GLU A CA 1
ATOM 8441 C C . GLU A 1 1176 ? 150.200 116.876 183.104 1.00 121.61 1176 GLU A C 1
ATOM 8442 O O . GLU A 1 1176 ? 150.983 117.759 182.736 1.00 121.61 1176 GLU A O 1
ATOM 8448 N N . MET A 1 1177 ? 148.940 117.135 183.459 1.00 123.94 1177 MET A N 1
ATOM 8449 C CA . MET A 1 1177 ? 148.417 118.496 183.393 1.00 123.94 1177 MET A CA 1
ATOM 8450 C C . MET A 1 1177 ? 149.124 119.414 184.383 1.00 123.94 1177 MET A C 1
ATOM 8451 O O . MET A 1 1177 ? 149.406 120.576 184.066 1.00 123.94 1177 MET A O 1
ATOM 8453 N N . MET A 1 1178 ? 149.410 118.914 185.588 1.00 127.01 1178 MET A N 1
ATOM 8454 C CA . MET A 1 1178 ? 150.064 119.742 186.596 1.00 127.01 1178 MET A CA 1
ATOM 8455 C C . MET A 1 1178 ? 151.462 120.158 186.152 1.00 127.01 1178 MET A C 1
ATOM 8456 O O . MET A 1 1178 ? 151.871 121.306 186.361 1.00 127.01 1178 MET A O 1
ATOM 8458 N N . ARG A 1 1179 ? 152.212 119.235 185.544 1.00 127.02 1179 ARG A N 1
ATOM 8459 C CA . ARG A 1 1179 ? 153.571 119.551 185.118 1.00 127.02 1179 ARG A CA 1
ATOM 8460 C C . ARG A 1 1179 ? 153.580 120.631 184.043 1.00 127.02 1179 ARG A C 1
ATOM 8461 O O . ARG A 1 1179 ? 154.408 121.548 184.081 1.00 127.02 1179 ARG A O 1
ATOM 8463 N N . GLU A 1 1180 ? 152.667 120.538 183.074 1.00 129.20 1180 GLU A N 1
ATOM 8464 C CA . GLU A 1 1180 ? 152.627 121.524 181.999 1.00 129.20 1180 GLU A CA 1
ATOM 8465 C C . GLU A 1 1180 ? 152.168 122.883 182.514 1.00 129.20 1180 GLU A C 1
ATOM 8466 O O . GLU A 1 1180 ? 152.776 123.914 182.203 1.00 129.20 1180 GLU A O 1
ATOM 8468 N N . ALA A 1 1181 ? 151.091 122.904 183.303 1.00 130.82 1181 ALA A N 1
ATOM 8469 C CA . ALA A 1 1181 ? 150.586 124.169 183.826 1.00 130.82 1181 ALA A CA 1
ATOM 8470 C C . ALA A 1 1181 ? 151.516 124.744 184.886 1.00 130.82 1181 ALA A C 1
ATOM 8471 O O . ALA A 1 1181 ? 151.705 125.964 184.958 1.00 130.82 1181 ALA A O 1
ATOM 8473 N N . GLY A 1 1182 ? 152.104 123.882 185.718 1.00 133.23 1182 GLY A N 1
ATOM 8474 C CA . GLY A 1 1182 ? 152.976 124.360 186.776 1.00 133.23 1182 GLY A CA 1
ATOM 8475 C C . GLY A 1 1182 ? 154.248 125.006 186.268 1.00 133.23 1182 GLY A C 1
ATOM 8476 O O . GLY A 1 1182 ? 154.744 125.962 186.872 1.00 133.23 1182 GLY A O 1
ATOM 8477 N N . ARG A 1 1183 ? 154.795 124.500 185.166 1.00 135.71 1183 ARG A N 1
ATOM 8478 C CA . ARG A 1 1183 ? 156.047 125.027 184.640 1.00 135.71 1183 ARG A CA 1
ATOM 8479 C C . ARG A 1 1183 ? 155.857 126.454 184.141 1.00 135.71 1183 ARG A C 1
ATOM 8480 O O . ARG A 1 1183 ? 154.925 126.740 183.383 1.00 135.71 1183 ARG A O 1
ATOM 8482 N N . GLY A 1 1184 ? 156.748 127.347 184.567 1.00 141.32 1184 GLY A N 1
ATOM 8483 C CA . GLY A 1 1184 ? 156.687 128.737 184.147 1.00 141.32 1184 GLY A CA 1
ATOM 8484 C C . GLY A 1 1184 ? 155.422 129.457 184.554 1.00 141.32 1184 GLY A C 1
ATOM 8485 O O . GLY A 1 1184 ? 154.945 130.324 183.815 1.00 141.32 1184 GLY A O 1
ATOM 8486 N N . ILE A 1 1185 ? 154.868 129.130 185.719 1.00 146.01 1185 ILE A N 1
ATOM 8487 C CA . ILE A 1 1185 ? 153.627 129.736 186.191 1.00 146.01 1185 ILE A CA 1
ATOM 8488 C C . ILE A 1 1185 ? 154.005 130.961 187.018 1.00 146.01 1185 ILE A C 1
ATOM 8489 O O . ILE A 1 1185 ? 154.315 130.855 188.205 1.00 146.01 1185 ILE A O 1
ATOM 8491 N N . GLU A 1 1186 ? 153.976 132.131 186.386 1.00 148.25 1186 GLU A N 1
ATOM 8492 C CA . GLU A 1 1186 ? 154.280 133.402 187.041 1.00 148.25 1186 GLU A CA 1
ATOM 8493 C C . GLU A 1 1186 ? 153.015 134.255 187.013 1.00 148.25 1186 GLU A C 1
ATOM 8494 O O . GLU A 1 1186 ? 152.828 135.073 186.108 1.00 148.25 1186 GLU A O 1
ATOM 8496 N N . SER A 1 1187 ? 152.156 134.062 188.016 1.00 147.34 1187 SER A N 1
ATOM 8497 C CA . SER A 1 1187 ? 150.898 134.801 188.140 1.00 147.34 1187 SER A CA 1
ATOM 8498 C C . SER A 1 1187 ? 150.054 134.677 186.873 1.00 147.34 1187 SER A C 1
ATOM 8499 O O . SER A 1 1187 ? 149.442 135.642 186.409 1.00 147.34 1187 SER A O 1
ATOM 8501 N N . ALA A 1 1188 ? 150.022 133.473 186.306 1.00 145.68 1188 ALA A N 1
ATOM 8502 C CA . ALA A 1 1188 ? 149.290 133.204 185.077 1.00 145.68 1188 ALA A CA 1
ATOM 8503 C C . ALA A 1 1188 ? 148.356 132.022 185.283 1.00 145.68 1188 ALA A C 1
ATOM 8504 O O . ALA A 1 1188 ? 148.723 131.033 185.924 1.00 145.68 1188 ALA A O 1
ATOM 8506 N N . LYS A 1 1189 ? 147.149 132.132 184.737 1.00 141.10 1189 LYS A N 1
ATOM 8507 C CA . LYS A 1 1189 ? 146.139 131.079 184.809 1.00 141.10 1189 LYS A CA 1
ATOM 8508 C C . LYS A 1 1189 ? 145.962 130.506 183.407 1.00 141.10 1189 LYS A C 1
ATOM 8509 O O . LYS A 1 1189 ? 145.211 131.051 182.593 1.00 141.10 1189 LYS A O 1
ATOM 8511 N N . SER A 1 1190 ? 146.657 129.406 183.129 1.00 134.97 1190 SER A N 1
ATOM 8512 C CA . SER A 1 1190 ? 146.631 128.761 181.823 1.00 134.97 1190 SER A CA 1
ATOM 8513 C C . SER A 1 1190 ? 146.213 127.308 181.985 1.00 134.97 1190 SER A C 1
ATOM 8514 O O . SER A 1 1190 ? 146.755 126.593 182.834 1.00 134.97 1190 SER A O 1
ATOM 8516 N N . TYR A 1 1191 ? 145.252 126.878 181.175 1.00 126.00 1191 TYR A N 1
ATOM 8517 C CA . TYR A 1 1191 ? 144.762 125.509 181.194 1.00 126.00 1191 TYR A CA 1
ATOM 8518 C C . TYR A 1 1191 ? 145.436 124.689 180.099 1.00 126.00 1191 TYR A C 1
ATOM 8519 O O . TYR A 1 1191 ? 146.188 125.204 179.270 1.00 126.00 1191 TYR A O 1
ATOM 8521 N N . VAL A 1 1192 ? 145.148 123.391 180.105 1.00 116.60 1192 VAL A N 1
ATOM 8522 C CA . VAL A 1 1192 ? 145.698 122.452 179.135 1.00 116.60 1192 VAL A CA 1
ATOM 8523 C C . VAL A 1 1192 ? 144.550 121.881 178.317 1.00 116.60 1192 VAL A C 1
ATOM 8524 O O . VAL A 1 1192 ? 143.500 121.527 178.866 1.00 116.60 1192 VAL A O 1
ATOM 8528 N N . VAL A 1 1193 ? 144.734 121.832 177.005 1.00 109.37 1193 VAL A N 1
ATOM 8529 C CA . VAL A 1 1193 ? 143.769 121.241 176.090 1.00 109.37 1193 VAL A CA 1
ATOM 8530 C C . VAL A 1 1193 ? 144.418 120.000 175.504 1.00 109.37 1193 VAL A C 1
ATOM 8531 O O . VAL A 1 1193 ? 145.338 120.097 174.683 1.00 109.37 1193 VAL A O 1
ATOM 8535 N N . ASP A 1 1194 ? 143.947 118.832 175.924 1.00 104.29 1194 ASP A N 1
ATOM 8536 C CA . ASP A 1 1194 ? 144.499 117.560 175.484 1.00 104.29 1194 ASP A CA 1
ATOM 8537 C C . ASP A 1 1194 ? 143.469 116.834 174.635 1.00 104.29 1194 ASP A C 1
ATOM 8538 O O . ASP A 1 1194 ? 142.336 116.621 175.078 1.00 104.29 1194 ASP A O 1
ATOM 8543 N N . VAL A 1 1195 ? 143.860 116.453 173.424 1.00 93.62 1195 VAL A N 1
ATOM 8544 C CA . VAL A 1 1195 ? 143.006 115.667 172.547 1.00 93.62 1195 VAL A CA 1
ATOM 8545 C C . VAL A 1 1195 ? 143.673 114.323 172.302 1.00 93.62 1195 VAL A C 1
ATOM 8546 O O . VAL A 1 1195 ? 144.895 114.242 172.135 1.00 93.62 1195 VAL A O 1
ATOM 8550 N N . ARG A 1 1196 ? 142.871 113.265 172.319 1.00 89.45 1196 ARG A N 1
ATOM 8551 C CA . ARG A 1 1196 ? 143.333 111.904 172.077 1.00 89.45 1196 ARG A CA 1
ATOM 8552 C C . ARG A 1 1196 ? 142.635 111.410 170.816 1.00 89.45 1196 ARG A C 1
ATOM 8553 O O . ARG A 1 1196 ? 141.596 110.750 170.885 1.00 89.45 1196 ARG A O 1
ATOM 8561 N N . VAL A 1 1197 ? 143.210 111.729 169.663 1.00 84.95 1197 VAL A N 1
ATOM 8562 C CA . VAL A 1 1197 ? 142.656 111.287 168.391 1.00 84.95 1197 VAL A CA 1
ATOM 8563 C C . VAL A 1 1197 ? 143.042 109.831 168.177 1.00 84.95 1197 VAL A C 1
ATOM 8564 O O . VAL A 1 1197 ? 144.225 109.503 168.048 1.00 84.95 1197 VAL A O 1
ATOM 8568 N N . HIS A 1 1198 ? 142.043 108.958 168.139 1.00 84.10 1198 HIS A N 1
ATOM 8569 C CA . HIS A 1 1198 ? 142.248 107.526 167.994 1.00 84.10 1198 HIS A CA 1
ATOM 8570 C C . HIS A 1 1198 ? 141.467 107.038 166.786 1.00 84.10 1198 HIS A C 1
ATOM 8571 O O . HIS A 1 1198 ? 140.281 107.350 166.643 1.00 84.10 1198 HIS A O 1
ATOM 8578 N N . VAL A 1 1199 ? 142.128 106.277 165.922 1.00 84.91 1199 VAL A N 1
ATOM 8579 C CA . VAL A 1 1199 ? 141.525 105.746 164.709 1.00 84.91 1199 VAL A CA 1
ATOM 8580 C C . VAL A 1 1199 ? 141.536 104.225 164.798 1.00 84.91 1199 VAL A C 1
ATOM 8581 O O . VAL A 1 1199 ? 142.604 103.623 164.934 1.00 84.91 1199 VAL A O 1
ATOM 8585 N N . PRO A 1 1200 ? 140.388 103.560 164.727 1.00 88.87 1200 PRO A N 1
ATOM 8586 C CA . PRO A 1 1200 ? 140.380 102.095 164.774 1.00 88.87 1200 PRO A CA 1
ATOM 8587 C C . PRO A 1 1200 ? 140.550 101.469 163.400 1.00 88.87 1200 PRO A C 1
ATOM 8588 O O . PRO A 1 1200 ? 140.729 102.176 162.403 1.00 88.87 1200 PRO A O 1
ATOM 8592 N N . GLY A 1 1201 ? 140.497 100.140 163.338 1.00 97.92 1201 GLY A N 1
ATOM 8593 C CA . GLY A 1 1201 ? 140.630 99.432 162.079 1.00 97.92 1201 GLY A CA 1
ATOM 8594 C C . GLY A 1 1201 ? 141.858 98.547 162.026 1.00 97.92 1201 GLY A C 1
ATOM 8595 O O . GLY A 1 1201 ? 142.423 98.199 163.066 1.00 97.92 1201 GLY A O 1
ATOM 8596 N N . GLU A 1 1202 ? 142.277 98.168 160.816 1.00 100.97 1202 GLU A N 1
ATOM 8597 C CA . GLU A 1 1202 ? 143.494 97.375 160.677 1.00 100.97 1202 GLU A CA 1
ATOM 8598 C C . GLU A 1 1202 ? 144.725 98.183 161.069 1.00 100.97 1202 GLU A C 1
ATOM 8599 O O . GLU A 1 1202 ? 145.663 97.644 161.667 1.00 100.97 1202 GLU A O 1
ATOM 8605 N N . SER A 1 1203 ? 144.738 99.472 160.746 1.00 99.15 1203 SER A N 1
ATOM 8606 C CA . SER A 1 1203 ? 145.831 100.367 161.094 1.00 99.15 1203 SER A CA 1
ATOM 8607 C C . SER A 1 1203 ? 145.316 101.411 162.072 1.00 99.15 1203 SER A C 1
ATOM 8608 O O . SER A 1 1203 ? 144.292 102.054 161.816 1.00 99.15 1203 SER A O 1
ATOM 8611 N N . GLU A 1 1204 ? 146.022 101.574 163.184 1.00 98.51 1204 GLU A N 1
ATOM 8612 C CA . GLU A 1 1204 ? 145.630 102.495 164.239 1.00 98.51 1204 GLU A CA 1
ATOM 8613 C C . GLU A 1 1204 ? 146.753 103.491 164.491 1.00 98.51 1204 GLU A C 1
ATOM 8614 O O . GLU A 1 1204 ? 147.930 103.119 164.514 1.00 98.51 1204 GLU A O 1
ATOM 8620 N N . SER A 1 1205 ? 146.384 104.755 164.686 1.00 96.08 1205 SER A N 1
ATOM 8621 C CA . SER A 1 1205 ? 147.353 105.830 164.910 1.00 96.08 1205 SER A CA 1
ATOM 8622 C C . SER A 1 1205 ? 146.800 106.746 165.997 1.00 96.08 1205 SER A C 1
ATOM 8623 O O . SER A 1 1205 ? 145.966 107.612 165.719 1.00 96.08 1205 SER A O 1
ATOM 8626 N N . GLU A 1 1206 ? 147.273 106.561 167.229 1.00 94.22 1206 GLU A N 1
ATOM 8627 C CA . GLU A 1 1206 ? 146.758 107.309 168.376 1.00 94.22 1206 GLU A CA 1
ATOM 8628 C C . GLU A 1 1206 ? 147.453 108.668 168.459 1.00 94.22 1206 GLU A C 1
ATOM 8629 O O . GLU A 1 1206 ? 148.249 108.951 169.357 1.00 94.22 1206 GLU A O 1
ATOM 8635 N N . THR A 1 1207 ? 147.130 109.521 167.493 1.00 94.92 1207 THR A N 1
ATOM 8636 C CA . THR A 1 1207 ? 147.660 110.877 167.495 1.00 94.92 1207 THR A CA 1
ATOM 8637 C C . THR A 1 1207 ? 147.219 111.615 168.752 1.00 94.92 1207 THR A C 1
ATOM 8638 O O . THR A 1 1207 ? 146.042 111.591 169.123 1.00 94.92 1207 THR A O 1
ATOM 8642 N N . VAL A 1 1208 ? 148.172 112.274 169.405 1.00 99.72 1208 VAL A N 1
ATOM 8643 C CA . VAL A 1 1208 ? 147.937 112.980 170.654 1.00 99.72 1208 VAL A CA 1
ATOM 8644 C C . VAL A 1 1208 ? 148.442 114.406 170.471 1.00 99.72 1208 VAL A C 1
ATOM 8645 O O . VAL A 1 1208 ? 149.286 114.683 169.617 1.00 99.72 1208 VAL A O 1
ATOM 8649 N N . LEU A 1 1209 ? 147.895 115.320 171.267 1.00 103.55 1209 LEU A N 1
ATOM 8650 C CA . LEU A 1 1209 ? 148.189 116.737 171.133 1.00 103.55 1209 LEU A CA 1
ATOM 8651 C C . LEU A 1 1209 ? 148.039 117.398 172.494 1.00 103.55 1209 LEU A C 1
ATOM 8652 O O . LEU A 1 1209 ? 147.371 116.872 173.387 1.00 103.55 1209 LEU A O 1
ATOM 8657 N N . THR A 1 1210 ? 148.679 118.556 172.651 1.00 112.66 1210 THR A N 1
ATOM 8658 C CA . THR A 1 1210 ? 148.595 119.295 173.909 1.00 112.66 1210 THR A CA 1
ATOM 8659 C C . THR A 1 1210 ? 148.946 120.756 173.671 1.00 112.66 1210 THR A C 1
ATOM 8660 O O . THR A 1 1210 ? 150.057 121.061 173.226 1.00 112.66 1210 THR A O 1
ATOM 8664 N N . LEU A 1 1211 ? 148.003 121.649 173.962 1.00 118.33 1211 LEU A N 1
ATOM 8665 C CA . LEU A 1 1211 ? 148.246 123.085 174.066 1.00 118.33 1211 LEU A CA 1
ATOM 8666 C C . LEU A 1 1211 ? 147.963 123.498 175.504 1.00 118.33 1211 LEU A C 1
ATOM 8667 O O . LEU A 1 1211 ? 146.810 123.465 175.947 1.00 118.33 1211 LEU A O 1
ATOM 8672 N N . ALA A 1 1212 ? 149.009 123.880 176.234 1.00 129.56 1212 ALA A N 1
ATOM 8673 C CA . ALA A 1 1212 ? 148.888 124.278 177.637 1.00 129.56 1212 ALA A CA 1
ATOM 8674 C C . ALA A 1 1212 ? 149.592 125.615 177.843 1.00 129.56 1212 ALA A C 1
ATOM 8675 O O . ALA A 1 1212 ? 150.755 125.648 178.253 1.00 129.56 1212 ALA A O 1
ATOM 8677 N N . TRP A 1 1213 ? 148.879 126.708 177.577 1.00 140.58 1213 TRP A N 1
ATOM 8678 C CA . TRP A 1 1213 ? 149.364 128.049 177.885 1.00 140.58 1213 TRP A CA 1
ATOM 8679 C C . TRP A 1 1213 ? 148.237 129.042 177.642 1.00 140.58 1213 TRP A C 1
ATOM 8680 O O . TRP A 1 1213 ? 147.200 128.709 177.062 1.00 140.58 1213 TRP A O 1
ATOM 8691 N N . SER A 1 1214 ? 148.458 130.273 178.098 1.00 143.75 1214 SER A N 1
ATOM 8692 C CA . SER A 1 1214 ? 147.499 131.352 177.924 1.00 143.75 1214 SER A CA 1
ATOM 8693 C C . SER A 1 1214 ? 148.248 132.676 177.921 1.00 143.75 1214 SER A C 1
ATOM 8694 O O . SER A 1 1214 ? 149.388 132.768 178.384 1.00 143.75 1214 SER A O 1
ATOM 8696 N N . GLU A 1 1215 ? 147.593 133.704 177.392 1.00 149.63 1215 GLU A N 1
ATOM 8697 C CA . GLU A 1 1215 ? 148.182 135.031 177.274 1.00 149.63 1215 GLU A CA 1
ATOM 8698 C C . GLU A 1 1215 ? 147.698 135.915 178.415 1.00 149.63 1215 GLU A C 1
ATOM 8699 O O . GLU A 1 1215 ? 146.489 136.083 178.607 1.00 149.63 1215 GLU A O 1
ATOM 8701 N N . SER A 1 1216 ? 148.643 136.476 179.167 1.00 155.22 1216 SER A N 1
ATOM 8702 C CA . SER A 1 1216 ? 148.334 137.370 180.272 1.00 155.22 1216 SER A CA 1
ATOM 8703 C C . SER A 1 1216 ? 149.251 138.581 180.208 1.00 155.22 1216 SER A C 1
ATOM 8704 O O . SER A 1 1216 ? 150.436 138.454 179.886 1.00 155.22 1216 SER A O 1
ATOM 8706 N N . ASN A 1 1217 ? 148.694 139.756 180.513 1.00 157.29 1217 ASN A N 1
ATOM 8707 C CA . ASN A 1 1217 ? 149.491 140.979 180.490 1.00 157.29 1217 ASN A CA 1
ATOM 8708 C C . ASN A 1 1217 ? 150.584 140.948 181.551 1.00 157.29 1217 ASN A C 1
ATOM 8709 O O . ASN A 1 1217 ? 151.719 141.367 181.297 1.00 157.29 1217 ASN A O 1
ATOM 8711 N N . VAL A 1 1218 ? 150.259 140.459 182.750 1.00 158.08 1218 VAL A N 1
ATOM 8712 C CA . VAL A 1 1218 ? 151.253 140.384 183.816 1.00 158.08 1218 VAL A CA 1
ATOM 8713 C C . VAL A 1 1218 ? 152.316 139.343 183.487 1.00 158.08 1218 VAL A C 1
ATOM 8714 O O . VAL A 1 1218 ? 153.502 139.533 183.781 1.00 158.08 1218 VAL A O 1
ATOM 8716 N N . GLU A 1 1219 ? 151.913 138.232 182.877 1.00 158.81 1219 GLU A N 1
ATOM 8717 C CA . GLU A 1 1219 ? 152.849 137.167 182.554 1.00 158.81 1219 GLU A CA 1
ATOM 8718 C C . GLU A 1 1219 ? 153.775 137.585 181.413 1.00 158.81 1219 GLU A C 1
ATOM 8719 O O . GLU A 1 1219 ? 153.511 138.536 180.673 1.00 158.81 1219 GLU A O 1
ATOM 8721 N N . SER A 1 1220 ? 154.877 136.850 181.281 1.00 159.94 1220 SER A N 1
ATOM 8722 C CA . SER A 1 1220 ? 155.879 137.107 180.256 1.00 159.94 1220 SER A CA 1
ATOM 8723 C C . SER A 1 1220 ? 155.651 136.292 178.988 1.00 159.94 1220 SER A C 1
ATOM 8724 O O . SER A 1 1220 ? 156.510 136.303 178.099 1.00 159.94 1220 SER A O 1
ATOM 8726 N N . LYS A 1 1221 ? 154.528 135.575 178.899 1.00 154.81 1221 LYS A N 1
ATOM 8727 C CA . LYS A 1 1221 ? 154.170 134.774 177.732 1.00 154.81 1221 LYS A CA 1
ATOM 8728 C C . LYS A 1 1221 ? 155.183 133.663 177.474 1.00 154.81 1221 LYS A C 1
ATOM 8729 O O . LYS A 1 1221 ? 156.046 133.390 178.314 1.00 154.81 1221 LYS A O 1
ATOM 8731 N N . GLY A 1 1222 ? 155.077 133.015 176.317 1.00 148.05 1222 GLY A N 1
ATOM 8732 C CA . GLY A 1 1222 ? 155.934 131.892 175.988 1.00 148.05 1222 GLY A CA 1
ATOM 8733 C C . GLY A 1 1222 ? 155.257 130.567 176.267 1.00 148.05 1222 GLY A C 1
ATOM 8734 O O . GLY A 1 1222 ? 155.163 130.145 177.423 1.00 148.05 1222 GLY A O 1
ATOM 8735 N N . ARG A 1 1223 ? 154.801 129.890 175.218 1.00 142.99 1223 ARG A N 1
ATOM 8736 C CA . ARG A 1 1223 ? 153.965 128.703 175.349 1.00 142.99 1223 ARG A CA 1
ATOM 8737 C C . ARG A 1 1223 ? 154.818 127.448 175.209 1.00 142.99 1223 ARG A C 1
ATOM 8738 O O . ARG A 1 1223 ? 155.465 127.244 174.176 1.00 142.99 1223 ARG A O 1
ATOM 8740 N N . LEU A 1 1224 ? 154.807 126.609 176.242 1.00 138.62 1224 LEU A N 1
ATOM 8741 C CA . LEU A 1 1224 ? 155.502 125.325 176.237 1.00 138.62 1224 LEU A CA 1
ATOM 8742 C C . LEU A 1 1224 ? 154.449 124.232 176.101 1.00 138.62 1224 LEU A C 1
ATOM 8743 O O . LEU A 1 1224 ? 153.769 123.894 177.076 1.00 138.62 1224 LEU A O 1
ATOM 8748 N N . LEU A 1 1225 ? 154.321 123.681 174.898 1.00 128.10 1225 LEU A N 1
ATOM 8749 C CA . LEU A 1 1225 ? 153.242 122.751 174.594 1.00 128.10 1225 LEU A CA 1
ATOM 8750 C C . LEU A 1 1225 ? 153.540 122.048 173.279 1.00 128.10 1225 LEU A C 1
ATOM 8751 O O . LEU A 1 1225 ? 154.377 122.496 172.492 1.00 128.10 1225 LEU A O 1
ATOM 8756 N N . GLY A 1 1226 ? 152.838 120.940 173.053 1.00 119.77 1226 GLY A N 1
ATOM 8757 C CA . GLY A 1 1226 ? 152.822 120.316 171.746 1.00 119.77 1226 GLY A CA 1
ATOM 8758 C C . GLY A 1 1226 ? 153.662 119.067 171.601 1.00 119.77 1226 GLY A C 1
ATOM 8759 O O . GLY A 1 1226 ? 154.879 119.098 171.805 1.00 119.77 1226 GLY A O 1
ATOM 8760 N N . PHE A 1 1227 ? 153.015 117.960 171.238 1.00 113.95 1227 PHE A N 1
ATOM 8761 C CA . PHE A 1 1227 ? 153.709 116.729 170.884 1.00 113.95 1227 PHE A CA 1
ATOM 8762 C C . PHE A 1 1227 ? 152.758 115.802 170.139 1.00 113.95 1227 PHE A C 1
ATOM 8763 O O . PHE A 1 1227 ? 151.636 115.566 170.592 1.00 113.95 1227 PHE A O 1
ATOM 8771 N N . TRP A 1 1228 ? 153.186 115.287 168.989 1.00 113.10 1228 TRP A N 1
ATOM 8772 C CA . TRP A 1 1228 ? 152.351 114.440 168.136 1.00 113.10 1228 TRP A CA 1
ATOM 8773 C C . TRP A 1 1228 ? 153.022 113.081 168.027 1.00 113.10 1228 TRP A C 1
ATOM 8774 O O . TRP A 1 1228 ? 153.751 112.816 167.070 1.00 113.10 1228 TRP A O 1
ATOM 8785 N N . ARG A 1 1229 ? 152.759 112.208 168.993 1.00 111.61 1229 ARG A N 1
ATOM 8786 C CA . ARG A 1 1229 ? 153.325 110.868 168.977 1.00 111.61 1229 ARG A CA 1
ATOM 8787 C C . ARG A 1 1229 ? 152.332 109.910 168.327 1.00 111.61 1229 ARG A C 1
ATOM 8788 O O . ARG A 1 1229 ? 151.160 109.856 168.715 1.00 111.61 1229 ARG A O 1
ATOM 8796 N N . VAL A 1 1230 ? 152.798 109.185 167.316 1.00 107.11 1230 VAL A N 1
ATOM 8797 C CA . VAL A 1 1230 ? 151.971 108.277 166.534 1.00 107.11 1230 VAL A CA 1
ATOM 8798 C C . VAL A 1 1230 ? 152.571 106.886 166.658 1.00 107.11 1230 VAL A C 1
ATOM 8799 O O . VAL A 1 1230 ? 153.726 106.668 166.272 1.00 107.11 1230 VAL A O 1
ATOM 8803 N N . GLU A 1 1231 ? 151.792 105.948 167.184 1.00 106.08 1231 GLU A N 1
ATOM 8804 C CA . GLU A 1 1231 ? 152.262 104.597 167.445 1.00 106.08 1231 GLU A CA 1
ATOM 8805 C C . GLU A 1 1231 ? 151.484 103.605 166.594 1.00 106.08 1231 GLU A C 1
ATOM 8806 O O . GLU A 1 1231 ? 150.250 103.577 166.638 1.00 106.08 1231 GLU A O 1
ATOM 8812 N N . MET A 1 1232 ? 152.208 102.796 165.824 1.00 109.59 1232 MET A N 1
ATOM 8813 C CA . MET A 1 1232 ? 151.604 101.698 165.084 1.00 109.59 1232 MET A CA 1
ATOM 8814 C C . MET A 1 1232 ? 151.572 100.460 165.968 1.00 109.59 1232 MET A C 1
ATOM 8815 O O . MET A 1 1232 ? 152.628 100.039 166.459 1.00 109.59 1232 MET A O 1
ATOM 8820 N N . PRO A 1 1233 ? 150.407 99.856 166.208 1.00 108.00 1233 PRO A N 1
ATOM 8821 C CA . PRO A 1 1233 ? 150.372 98.641 167.038 1.00 108.00 1233 PRO A CA 1
ATOM 8822 C C . PRO A 1 1233 ? 151.132 97.469 166.440 1.00 108.00 1233 PRO A C 1
ATOM 8823 O O . PRO A 1 1233 ? 151.550 96.577 167.188 1.00 108.00 1233 PRO A O 1
ATOM 8827 N N . ARG A 1 1234 ? 151.328 97.439 165.120 1.00 110.62 1234 ARG A N 1
ATOM 8828 C CA . ARG A 1 1234 ? 152.012 96.332 164.458 1.00 110.62 1234 ARG A CA 1
ATOM 8829 C C . ARG A 1 1234 ? 153.498 96.613 164.259 1.00 110.62 1234 ARG A C 1
ATOM 8830 O O . ARG A 1 1234 ? 154.347 95.867 164.755 1.00 110.62 1234 ARG A O 1
ATOM 8838 N N . SER A 1 1235 ? 153.830 97.684 163.538 1.00 114.47 1235 SER A N 1
ATOM 8839 C CA . SER A 1 1235 ? 155.216 98.088 163.288 1.00 114.47 1235 SER A CA 1
ATOM 8840 C C . SER A 1 1235 ? 155.337 99.552 163.697 1.00 114.47 1235 SER A C 1
ATOM 8841 O O . SER A 1 1235 ? 155.193 100.451 162.864 1.00 114.47 1235 SER A O 1
ATOM 8844 N N . ASN A 1 1236 ? 155.620 99.783 164.979 1.00 115.13 1236 ASN A N 1
ATOM 8845 C CA . ASN A 1 1236 ? 155.594 101.121 165.558 1.00 115.13 1236 ASN A CA 1
ATOM 8846 C C . ASN A 1 1236 ? 156.564 102.094 164.893 1.00 115.13 1236 ASN A C 1
ATOM 8847 O O . ASN A 1 1236 ? 157.785 101.921 164.953 1.00 115.13 1236 ASN A O 1
ATOM 8852 N N . ALA A 1 1237 ? 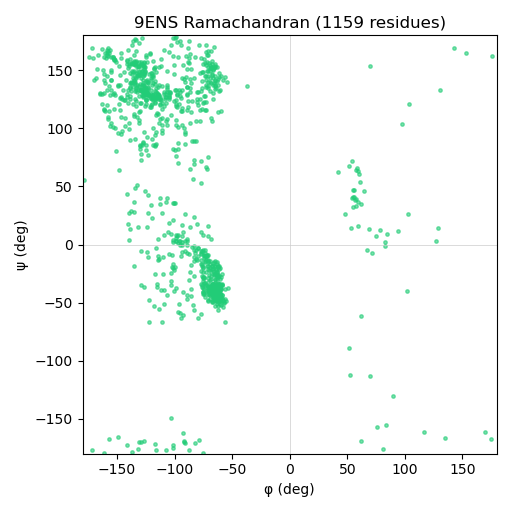156.016 103.123 164.244 1.00 113.82 1237 ALA A N 1
ATOM 8853 C CA . ALA A 1 1237 ? 156.850 104.184 163.692 1.00 113.82 1237 ALA A CA 1
ATOM 8854 C C . ALA A 1 1237 ? 157.343 105.126 164.783 1.00 113.82 1237 ALA A C 1
ATOM 8855 O O . ALA A 1 1237 ? 158.477 105.614 164.718 1.00 113.82 1237 ALA A O 1
ATOM 8857 N N . ASP A 1 1238 ? 156.503 105.386 165.787 1.00 112.38 1238 ASP A N 1
ATOM 8858 C CA . ASP A 1 1238 ? 156.846 106.247 166.921 1.00 112.38 1238 ASP A CA 1
ATOM 8859 C C . ASP A 1 1238 ? 157.267 107.642 166.464 1.00 112.38 1238 ASP A C 1
ATOM 8860 O O . ASP A 1 1238 ? 158.176 108.253 167.029 1.00 112.38 1238 ASP A O 1
ATOM 8865 N N . TYR A 1 1239 ? 156.601 108.153 165.434 1.00 114.53 1239 TYR A N 1
ATOM 8866 C CA . TYR A 1 1239 ? 156.808 109.530 164.998 1.00 114.53 1239 TYR A CA 1
ATOM 8867 C C . TYR A 1 1239 ? 156.262 110.467 166.068 1.00 114.53 1239 TYR A C 1
ATOM 8868 O O . TYR A 1 1239 ? 155.045 110.564 166.250 1.00 114.53 1239 TYR A O 1
ATOM 8877 N N . GLU A 1 1240 ? 157.153 111.153 166.781 1.00 113.75 1240 GLU A N 1
ATOM 8878 C CA . GLU A 1 1240 ? 156.793 111.904 167.982 1.00 113.75 1240 GLU A CA 1
ATOM 8879 C C . GLU A 1 1240 ? 157.401 113.302 167.956 1.00 113.75 1240 GLU A C 1
ATOM 8880 O O . GLU A 1 1240 ? 158.071 113.735 168.896 1.00 113.75 1240 GLU A O 1
ATOM 8886 N N . VAL A 1 1241 ? 157.182 114.018 166.850 1.00 115.44 1241 VAL A N 1
ATOM 8887 C CA . VAL A 1 1241 ? 157.617 115.406 166.749 1.00 115.44 1241 VAL A CA 1
ATOM 8888 C C . VAL A 1 1241 ? 157.068 116.215 167.918 1.00 115.44 1241 VAL A C 1
ATOM 8889 O O . VAL A 1 1241 ? 155.921 116.036 168.342 1.00 115.44 1241 VAL A O 1
ATOM 8893 N N . CYS A 1 1242 ? 157.903 117.102 168.458 1.00 118.93 1242 CYS A N 1
ATOM 8894 C CA . CYS A 1 1242 ? 157.537 117.928 169.597 1.00 118.93 1242 CYS A CA 1
ATOM 8895 C C . CYS A 1 1242 ? 157.957 119.367 169.337 1.00 118.93 1242 CYS A C 1
ATOM 8896 O O . CYS A 1 1242 ? 158.866 119.638 168.548 1.00 118.93 1242 CYS A O 1
ATOM 8899 N N . ILE A 1 1243 ? 157.279 120.293 170.016 1.00 123.86 1243 ILE A N 1
ATOM 8900 C CA . ILE A 1 1243 ? 157.565 121.719 169.924 1.00 123.86 1243 ILE A CA 1
ATOM 8901 C C . ILE A 1 1243 ? 157.517 122.318 171.324 1.00 123.86 1243 ILE A C 1
ATOM 8902 O O . ILE A 1 1243 ? 157.134 121.662 172.295 1.00 123.86 1243 ILE A O 1
ATOM 8907 N N . GLY A 1 1244 ? 157.921 123.578 171.420 1.00 134.34 1244 GLY A N 1
ATOM 8908 C CA . GLY A 1 1244 ? 157.893 124.276 172.691 1.00 134.34 1244 GLY A CA 1
ATOM 8909 C C . GLY A 1 1244 ? 158.495 125.657 172.548 1.00 134.34 1244 GLY A C 1
ATOM 8910 O O . GLY A 1 1244 ? 159.212 125.951 171.585 1.00 134.34 1244 GLY A O 1
ATOM 8911 N N . SER A 1 1245 ? 158.185 126.504 173.529 1.00 145.36 1245 SER A N 1
ATOM 8912 C CA . SER A 1 1245 ? 158.703 127.871 173.540 1.00 145.36 1245 SER A CA 1
ATOM 8913 C C . SER A 1 1245 ? 158.662 128.387 174.973 1.00 145.36 1245 SER A C 1
ATOM 8914 O O . SER A 1 1245 ? 157.578 128.638 175.508 1.00 145.36 1245 SER A O 1
ATOM 8916 N N . GLN A 1 1246 ? 159.832 128.548 175.585 1.00 154.46 1246 GLN A N 1
ATOM 8917 C CA . GLN A 1 1246 ? 159.952 129.059 176.945 1.00 154.46 1246 GLN A CA 1
ATOM 8918 C C . GLN A 1 1246 ? 160.841 130.297 176.985 1.00 154.46 1246 GLN A C 1
ATOM 8919 O O . GLN A 1 1246 ? 161.687 130.450 177.868 1.00 154.46 1246 GLN A O 1
ATOM 8921 N N . ILE A 1 1247 ? 160.658 131.196 176.016 1.00 159.42 1247 ILE A N 1
ATOM 8922 C CA . ILE A 1 1247 ? 161.456 132.418 175.975 1.00 159.42 1247 ILE A CA 1
ATOM 8923 C C . ILE A 1 1247 ? 161.126 133.316 177.160 1.00 159.42 1247 ILE A C 1
ATOM 8924 O O . ILE A 1 1247 ? 162.025 133.879 177.797 1.00 159.42 1247 ILE A O 1
ATOM 8926 N N . MET A 1 1248 ? 159.836 133.460 177.476 1.00 162.45 1248 MET A N 1
ATOM 8927 C CA . MET A 1 1248 ? 159.370 134.315 178.570 1.00 162.45 1248 MET A CA 1
ATOM 8928 C C . MET A 1 1248 ? 159.868 135.750 178.409 1.00 162.45 1248 MET A C 1
ATOM 8929 O O . MET A 1 1248 ? 160.273 136.401 179.375 1.00 162.45 1248 MET A O 1
ATOM 8931 N N . VAL A 1 1249 ? 159.836 136.249 177.176 1.00 164.44 1249 VAL A N 1
ATOM 8932 C CA . VAL A 1 1249 ? 160.267 137.604 176.852 1.00 164.44 1249 VAL A CA 1
ATOM 8933 C C . VAL A 1 1249 ? 159.117 138.318 176.157 1.00 164.44 1249 VAL A C 1
ATOM 8934 O O . VAL A 1 1249 ? 158.527 137.781 175.212 1.00 164.44 1249 VAL A O 1
ATOM 8936 N N . SER A 1 1250 ? 158.801 139.520 176.625 1.00 167.40 1250 SER A N 1
ATOM 8937 C CA . SER A 1 1250 ? 157.715 140.305 176.051 1.00 167.40 1250 SER A CA 1
ATOM 8938 C C . SER A 1 1250 ? 158.003 141.798 176.159 1.00 167.40 1250 SER A C 1
ATOM 8939 O O . SER A 1 1250 ? 158.955 142.210 176.824 1.00 167.40 1250 SER A O 1
ATOM 8941 N N . LYS A 1 1266 ? 164.046 139.132 171.200 1.00 142.49 1266 LYS A N 1
ATOM 8942 C CA . LYS A 1 1266 ? 162.699 138.583 171.284 1.00 142.49 1266 LYS A CA 1
ATOM 8943 C C . LYS A 1 1266 ? 162.533 137.393 170.345 1.00 142.49 1266 LYS A C 1
ATOM 8944 O O . LYS A 1 1266 ? 161.640 137.379 169.497 1.00 142.49 1266 LYS A O 1
ATOM 8946 N N . MET A 1 1267 ? 163.399 136.396 170.501 1.00 142.80 1267 MET A N 1
ATOM 8947 C CA . MET A 1 1267 ? 163.375 135.190 169.685 1.00 142.80 1267 MET A CA 1
ATOM 8948 C C . MET A 1 1267 ? 163.081 133.991 170.574 1.00 142.80 1267 MET A C 1
ATOM 8949 O O . MET A 1 1267 ? 163.713 133.820 171.622 1.00 142.80 1267 MET A O 1
ATOM 8951 N N . ASP A 1 1268 ? 162.126 133.166 170.154 1.00 142.39 1268 ASP A N 1
ATOM 8952 C CA . ASP A 1 1268 ? 161.742 131.980 170.907 1.00 142.39 1268 ASP A CA 1
ATOM 8953 C C . ASP A 1 1268 ? 162.444 130.756 170.334 1.00 142.39 1268 ASP A C 1
ATOM 8954 O O . ASP A 1 1268 ? 162.395 130.513 169.124 1.00 142.39 1268 ASP A O 1
ATOM 8956 N N . PHE A 1 1269 ? 163.093 129.990 171.206 1.00 141.49 1269 PHE A N 1
ATOM 8957 C CA . PHE A 1 1269 ? 163.797 128.780 170.802 1.00 141.49 1269 PHE A CA 1
ATOM 8958 C C . PHE A 1 1269 ? 162.825 127.608 170.835 1.00 141.49 1269 PHE A C 1
ATOM 8959 O O . PHE A 1 1269 ? 162.289 127.268 171.895 1.00 141.49 1269 PHE A O 1
ATOM 8961 N N . ASN A 1 1270 ? 162.598 126.994 169.677 1.00 132.66 1270 ASN A N 1
ATOM 8962 C CA . ASN A 1 1270 ? 161.654 125.894 169.540 1.00 132.66 1270 ASN A CA 1
ATOM 8963 C C . ASN A 1 1270 ? 162.379 124.658 169.030 1.00 132.66 1270 AS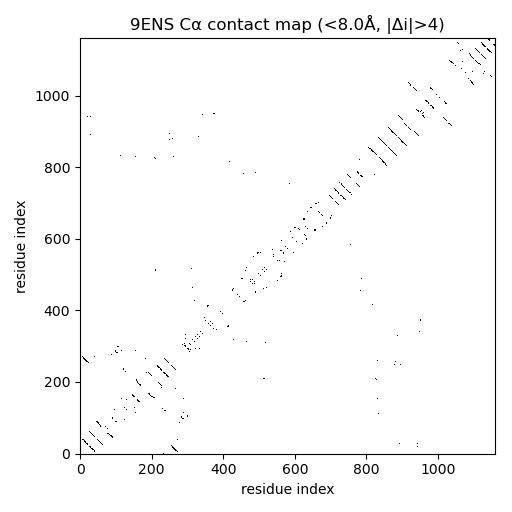N A C 1
ATOM 8964 O O . ASN A 1 1270 ? 163.058 124.713 167.999 1.00 132.66 1270 ASN A O 1
ATOM 8966 N N . VAL A 1 1271 ? 162.231 123.547 169.752 1.00 124.30 1271 VAL A N 1
ATOM 8967 C CA . VAL A 1 1271 ? 162.768 122.279 169.282 1.00 124.30 1271 VAL A CA 1
ATOM 8968 C C . VAL A 1 1271 ? 161.945 121.799 168.094 1.00 124.30 1271 VAL A C 1
ATOM 8969 O O . VAL A 1 1271 ? 160.708 121.860 168.103 1.00 124.30 1271 VAL A O 1
ATOM 8973 N N . ASP A 1 1272 ? 162.632 121.342 167.048 1.00 120.75 1272 ASP A N 1
ATOM 8974 C CA . ASP A 1 1272 ? 161.938 121.009 165.809 1.00 120.75 1272 ASP A CA 1
ATOM 8975 C C . ASP A 1 1272 ? 161.278 119.638 165.891 1.00 120.75 1272 ASP A C 1
ATOM 8976 O O . ASP A 1 1272 ? 160.050 119.525 165.822 1.00 120.75 1272 ASP A O 1
ATOM 8981 N N . ILE A 1 1273 ? 162.077 118.581 166.042 1.00 117.43 1273 ILE A N 1
ATOM 8982 C CA . ILE A 1 1273 ? 161.582 117.211 166.027 1.00 117.43 1273 ILE A CA 1
ATOM 8983 C C . ILE A 1 1273 ? 162.323 116.393 167.076 1.00 117.43 1273 ILE A C 1
ATOM 8984 O O . ILE A 1 1273 ? 163.329 116.820 167.644 1.00 117.43 1273 ILE A O 1
ATOM 8989 N N . ARG A 1 1274 ? 161.788 115.202 167.335 1.00 116.24 1274 ARG A N 1
ATOM 8990 C CA . ARG A 1 1274 ? 162.466 114.174 168.119 1.00 116.24 1274 ARG A CA 1
ATOM 8991 C C . ARG A 1 1274 ? 161.770 112.861 167.805 1.00 116.24 1274 ARG A C 1
ATOM 8992 O O . ARG A 1 1274 ? 160.582 112.711 168.106 1.00 116.24 1274 ARG A O 1
ATOM 9000 N N . TYR A 1 1275 ? 162.488 111.920 167.203 1.00 114.49 1275 TYR A N 1
ATOM 9001 C CA . TYR A 1 1275 ? 161.880 110.684 166.740 1.00 114.49 1275 TYR A CA 1
ATOM 9002 C C . TYR A 1 1275 ? 162.168 109.558 167.728 1.00 114.49 1275 TYR A C 1
ATOM 9003 O O . TYR A 1 1275 ? 162.749 109.767 168.796 1.00 114.49 1275 TYR A O 1
ATOM 9012 N N . GLY A 1 1276 ? 161.756 108.346 167.373 1.00 114.51 1276 GLY A N 1
ATOM 9013 C CA . GLY A 1 1276 ? 161.966 107.190 168.223 1.00 114.51 1276 GLY A CA 1
ATOM 9014 C C . GLY A 1 1276 ? 162.003 105.884 167.454 1.00 114.51 1276 GLY A C 1
ATOM 9015 O O . GLY A 1 1276 ? 161.671 105.841 166.270 1.00 114.51 1276 GLY A O 1
#

Organism: Apis mellifera (NCBI:txid7460)

Radius of gyration: 35.82 Å; Cα contacts (8 Å, |Δi|>4): 2477; chains: 1; bounding box: 65×75×120 Å

Solvent-accessible surface area: 54039 Å² total; per-residue (Å²): 65,101,14,33,122,101,24,6,36,2,21,1,54,1,92,10,30,2,0,0,3,0,22,143,68,25,68,8,15,1,0,2,22,16,56,7,42,1,14,0,7,6,100,74,105,72,45,6,10,0,42,8,127,65,17,74,13,0,61,6,58,62,63,15,110,126,23,40,93,49,175,37,62,61,164,140,28,110,59,94,116,14,81,30,42,40,86,29,3,47,1,110,16,100,109,19,17,12,105,20,1,36,8,2,130,95,4,45,9,20,7,0,2,16,13,0,2,8,0,12,21,5,7,6,3,10,95,7,79,43,68,51,102,42,26,78,88,52,77,117,64,94,109,40,37,157,23,91,15,94,1,52,4,24,19,3,6,0,75,1,46,6,76,0,54,6,42,43,22,60,117,141,37,34,156,152,26,94,130,18,8,54,47,67,118,60,87,57,148,30,126,15,4,29,0,58,24,90,24,64,20,101,66,29,102,26,63,5,23,8,41,13,4,102,184,32,25,34,66,57,6,57,14,86,1,0,0,1,52,45,42,83,96,9,22,3,0,7,0,42,5,37,4,80,4,53,1,6,3,32,17,80,38,188,73,11,0,29,0,6,0,54,4,38,1,33,5,39,104,63,78,139,44,111,115,102,16,82,151,14,86,70,87,45,52,1,13,42,2,1,15,10,2,4,25,1,68,25,120,112,62,72,32,39,30,42,239,119,41,105,5,63,91,18,79,19,102,86,11,14,39,6,6,2,28,27,30,9,10,0,49,100,4,24,17,4,23,84,23,67,183,14,90,11,26,88,23,0,58,108,12,0,86,76,0,0,84,25,2,82,60,7,25,48,4,26,95,72,18,2,7,14,17,0,16,36,0,0,55,4,2,22,6,0,48,53,172,62,2,47,102,0,36,82,60,15,128,30,34,31,100,125,32,138,64,92,63,149,85,70,16,64,90,42,2,9,14,14,0,0,40,11,0,1,5,6,1,2,6,8,0,3,1,38,0,1,44,55,8,4,55,188,13,27,5,125,40,107,52,0,5,56,4,1,5,30,4,12,60,10,3,18,15,0,7,50,59,5,2,97,16,2,9,99,2,10,100,25,91,109,1,38,125,60,71,56,2,8,6,16,1,2,4,3,4,0,8,4,2,2,44,0,45,22,11,135,165,12,8,93,44,26,11,1,16,46,2,8,3,114,2,5,45,177,148,67,87,41,10,89,99,73,10,1,39,21,1,57,117,35,1,136,114,1,36,140,132,185,56,12,8,52,6,0,0,7,0,13,0,0,1,18,5,0,31,53,83,0,31,59,3,0,83,47,17,29,115,56,129,86,146,19,49,62,13,15,59,0,7,0,2,26,15,3,16,52,0,3,118,28,45,53,144,75,1,42,67,31,0,56,150,24,6,99,48,77,162,36,53,38,11,4,0,0,0,0,0,10,15,0,16,117,10,74,1,62,86,50,8,1,81,125,6,4,67,42,8,118,123,17,128,51,140,28,0,8,3,0,5,22,10,18,4,84,28,3,42,166,2,131,2,105,119,49,104,67,4,0,143,40,0,112,55,4,54,143,36,27,25,177,92,120,20,96,164,94,25,0,58,1,104,32,50,40,124,100,94,103,106,45,65,36,22,57,11,60,38,58,17,40,0,0,17,156,69,24,115,106,42,44,2,68,36,33,25,112,71,33,22,20,65,110,33,83,26,34,15,32,74,40,27,35,12,30,16,18,10,109,32,77,81,113,66,49,126,80,80,116,220,90,74,14,9,0,3,67,17,65,11,36,48,20,6,7,59,10,77,6,50,29,94,122,74,42,71,109,90,56,76,96,88,63,72,103,35,122,56,2,124,152,40,54,30,62,23,63,12,98,10,26,8,20,14,20,18,32,0,7,1,2,11,7,3,4,1,0,6,6,30,20,13,7,0,48,2,51,12,43,18,8,60,19,57,4,77,101,53,126,107,115,16,64,70,12,70,13,54,39,101,60,8,69,5,69,12,24,5,0,41,3,0,0,0,0,6,9,21,40,50,20,2,5,1,0,4,29,14,40,48,1,60,13,30,19,39,53,35,16,29,51,42,54,104,91,126,24,59,64,49,69,70,56,81,25,22,185,79,24,22,163,15,34,41,70,21,73,7,3,34,8,8,0,0,21,25,22,15,22,62,39,109,2,10,99,99,13,184,20,30,114,65,32,86,35,157,65,39,60,89,79,64,46,39,171,125,153,17,67,84,109,46,66,7,63,2,6,81,79,77,4,98,95,38,55,95,49,17,60,83,96,59,113,106,39,69,123,68,76,98,97,38,46,62,33,92,26,10,59,9,24,62,63,11,33,131,48,5,107,43,163,84,25,38,26,80,21,17,30,111,34,92,22,78,61,51,79,119,60,25,73,116,60,110,73,55,98,77,39,77,74,42,35,113,63,9,71,59,30,42,34,94,28,7,77,83,17,11,75,51,14,16,39,49,60,9,40,75,12,70,9,15,5,59,10,11,70,34,46,53,19,47,84,74,42,32,38,40,10,47,8,91,1,52,43,104,40,115,94,12,40,44,22,39,29,30,5,16,76,29,30,48,52,88,187,88,99,63,42,98,21,22,15,72,8,22,29,14,33,63,130,146,86,66,53,69,70,111,85,141,110,69

B-factor: mean 63.4, std 24.76, range [33.41, 167.4]

Sequence (1161 aa):
QHNWQVGNEYTYLVRSRTLTSLGDLSDVHTGILIKALLTVQAKDSNVLAAKVWNGQYARVQQSMPDGWETEISDQMLELRDLPISGKPFQIRMKHGLIRDLIVDRDVPTWEVNILKSIVGQLQVDTQGENAVKVNSVQVPTDDEPYASFKAMEDSVGGKCEVLYDIAPLSDFVIHRSPELVPMPTLKGDGRHMEVIKIKNFDNCDQRINYHFGMKFFSRSSTSRIVISESLKHFTIQSSVTTSKMMVSPRLYDRQNGLVLSRMNLTLAKMEKTSKPLPMVDNPESTGNLVYIYNNPFSDVEERRVSKDFWQPKPTLEDAPQNSLLPNFVGYKGKHIGKSGKVDVINAAKELIFQIANELEDASNIPVHATLEKFMILCNLMRTMNRKQISELESNMQISPNELKPNDKSQVIKQNTWTVFRDAITQTGTGPAFLTIKEWIERGTTKSMEAANIMSKLPKTVRTPTDSYIRSFFELLQNPKVSNEQFLNTAATLSFCEMIHNAQVNKRSIHNNYPVHTFGRLTSKHDNSLYDEYIPFLERELRKAHQEKDSPRIQTYIMALGMIGEPKILSVFEPYLEGKQQMTVFQRTLMVGSLGKLTETNPKLARSVLYKIYLNTMESHEVRCTAVFLLMKTNPPLSMLQRMAEFTKLDTNRQVNSAVKSTIQSLMKLKSPEWKDLAKKARSVNHLLTHHEYDYELSRGYIDEKILENQNIITHMILNYVGSEDSVIPRILYLTWYSSNGDIKVPSTKVLAMISSVKSFMELSLRSVLVPLEGNLMINNKYALKFFPFDKHILDKLPTLISNYIEAVKEGKFMNVNMLDTYESVHSFPTETGLPFVYTFNVIKLTKTSGTVQAQINPDFAFIVNSNLRLTFSKNVQGRVGFVTPFEHRHFISGIDSNLHVYAPLKISLDVNTPKGNMQWKIWPMKGEEKSRLFHYSVVPFVSNHDILNLRPLSMEKGTRPMIPDDNTSLALPKNEGPFRLNVETAKTNEEMWELIDTEKLTDRLPYPWTMDNERYVKVDMYMNLEGEQKDPVIFSTSFDSKVMTRPDTDSENWTPKMMAVEPTDKQANSKTRRQEMMREAGRGIESAKSYVVDVRVHVPGESESETVLTLAWSESNVESKGRLLGFWRVEMPRSNADYEVCIGSQIMVSKMDFNVDIRYG

Foldseek 3Di:
DAQDDAQKKWKKKKKKWKWKDQAPVFQWIWTKIKTWMKMWHHHDDFKIKIWIPFIKMFIDTGGDVVDPPDDDDPVRTDIDGFPFDRAMKMFGDDPQATWWIKAAQQGAQLNVLLVLLQCLQVGDDLQCPQPPVCSVVVVPDDLDQWDWGKGFDDFQQAGFIKTKTKDFDDPVVCVVPVQQAVDQCVQPPFGKMKMKIKTDDPDHDAHAWFWAAVPFKDKTKMKIWMWGHDSPYIYTAKIKMKMKIWGDQFQQDDGRIIMIMMMIIGIDDMDGDDDDHDDHPRIDIQGHSYRWAFFQPDPGTDTDHPCPSAAAADDLFAFDGDQFDLQALLALGHHLCVPVLDDLLVLLVVLLLVLLVVVVVQLCCVVQVNLLSLVLNLVSCSRDGLVSVVVSVVVVPQDVVPDDCFDPVPRSNVSSVVSSLVSLLQNQGSSSVVVLLVCDVVPVDAAPSLLVSLFFNLLRHAQDAPVNLVVLVVSLPDPRQVVHLRSNLSSLQSSLLNLQLQPPAPCSQPNRYGCSHHNRRYDPPDPCCVPPPVVVLLVQLVVCLVVVDFSSNLSSLLSLLNNLDPCSCVSCVCVVVPVDDDDLVSLLSNLLSVQSVCVRPVPVNLVVLVVQQVDPPHDLSNNLSSLVRNVVNLDDLVVLLVLQLCQVVDDDPQNLQASLQCLVQLQVPPDPPSPVVNVSSVVNVVRHDPDDDDPLGWYWHKDWDADPVSQKIKMKIWTFHHDPPDSDTFKIWIKIWIDHDHDTHWIKIKIWGWDDPVVVVVLVVVVCVPFTWIKIWIDHSWGTDIDIDGVVVSVCVVVVVVVVQVVQAVKTWDKDKDKTKHWIWMWGADSSSWIKIKIKMKMKMWIKTFMWHWDADPQRWTWIKTFIKTKIKMKIWIWIWTHDSSQQKTKIWTKIKMKMAIDGWIWIWGAGDVWGKTKIWIAHDPPPQKGWGIKIWMWTWIFMDGPSDSRDRVPGPRIDTDADPFWDKDWLPPDDDFKTKIKGFGPVPQCLVVVLSPVPDPPRDVDSPPGDPHGTIMMIMMGHGRHPDPDTFIKIKGKFQQDEDAVCQPPPDAALDWDACCVVPVDQDPVCVVVSFCVQSHPQRNVGRWMKIKIFGWDDDPWIWRWIFIWTHDDDPVWLDWTATTWTFTATPPDGFRFIFGWTFRRSHVDDTDIDGGDGD

Secondary structure (DSSP, 8-state):
-B-S-TTEEEEEEEEEEEEEE-TTS--EEEEEEEEEEEEEEE-SSSEEEEEEEEEEEEEEEEE-SS-TT----GGGS--EE-------EEEEEETTEEEEEE--SSS-HHHHHHHHHHHGGG---SS-SS--S-HHHHSS-SS---B--EEE--BTTBEEEEEEEEEEPPHHHHHH-GGG-S-GGGGTTS--EEEEEEEEEEEEEE---EEE------EEEEEEEEE-S-SSB--EEEEEEEEEEEE-TTSSS---EEEEEEEEEEEEEEEE-SSPPPPPSS--B--SSS-----TT-SS----------PPPP-SSSPP--SSSHHHHTBTTB-GGGGSS--HHHHHHHHHHHHHHHTTSGGGHHHHTHHHHHHHHHHHGGG--HHHHHHHHHHTT--TTTS-TT-SS--HHHHHHHHHHHHHHHH-SHHHHHHHHHHHHHTSS-SHHHHHHHHHGGGT-S---HHHHHHHHHHHT-HHHHHSHHHHHHHHHHHHHHHIIIII-HHHHHHSS-HHHH--SS-TT--HIIIIIHHHHHHHHHHHHHHT-HHHHHHHHHHHHHH--THHHHHHHHHHHTSS---HHHHHHHHHTTHHHHHH-HHHHHHHHHHHHH-SSS-HHHHHHHHHHHTTS---HHHHHHHHHTTTT---HHHHHHHHHHHHHTSS--STTTHHHHHHHHHHGGGS-S----TTS-EEEEEEEEETTTTEEEEEEEEEE--SS-SS-SEEEEEE--EETTEEPPPEEEEEEES-HHHHHHHHHHH--PPPEEEEEEE-SS-EEEEEEEHHHHHHHHHHHHHHHHHSSS-EEEEE--EEEE--EEEEE-SSS-EEEEEEEEEEEEEEEEEEEE---TT-EEEEEEEEEEEEEEEEEEEEEEEETTTTEEEEEEEEEEEEEE--EEE--EEETTTTB--B-EEPPTT-SS---EEEEEEEEEEEEETT--S-GGG-TT-EE---TT---EE--SSS-SEEEEE---TTT--TTTTTT----TTS----SSS-SSS-EEEEEEESS--S--S---EEE--------HHHHTT----S-----TTTT----HHHHHHHHHHHHHTT-SS----EEEEEE---SSS---EEEEEE----SSS-------EEEE--SSS---EEEE-------------------

InterPro domains:
  IPR001747 Vitellogenin, N-terminal [PF01347] (22-741)
  IPR001747 Vitellogenin, N-terminal [PS51211] (22-809)
  IPR001747 Vitellogenin, N-terminal [SM00638] (22-741)
  IPR001846 von Willebrand factor, type D domain [PF00094] (1444-1614)
  IPR001846 von Willebrand factor, type D domain [PS51233] (1442-1635)
  IPR001846 von Willebrand factor, type D domain [SM00216] (1435-1614)
  IPR011030 Lipovitellin-phosvitin complex, superhelical domain [G3DSA:1.25.10.20] (417-769)
  IPR011030 Lipovitellin-phosvitin complex, superhelical domain [SSF48431] (398-768)
  IPR015255 Vitellinogen, open beta-sheet [PF09172] (775-1028)
  IPR015255 Vitellinogen, open beta-sheet [SM01169] (773-1043)
  IPR015816 Vitellinogen, beta-sheet N-terminal [G3DSA:2.30.230.10] (22-321)
  IPR015819 Lipid transport protein, beta-sheet shell [SSF56968] (21-323)
  IPR015819 Lipid transport protein, beta-sheet shell [SSF56968] (775-1059)
  IPR050733 Vitellogenin/Apolipophorin [PTHR23345] (2-1751)